Protein AF-A0A1I8CTF0-F1 (afdb_monomer_lite)

Secondary structure (DSSP, 8-state):
--EEEEEEEE--TTSSHHHHHHHHHHHHH-------S--EEEEEEEETTEEEEEEEEEPPSS---HHHHHHHHHH-SEEEEEEETT-HHHHHHHHHHHHHHHHHHSS--S-EEEEEE-TT-GGG--S-HHHHHHHHHHHT-EEEEE-SS-HHHHHHHHHHHHHHHHHHHHHHHHTTS------------------TTS------TTS----------SS-SSHHHHHHHHHHHHHHHHHHTHHHHHHHHHHHHTHHHIIIIIS---HHHHHHHHHHHHHHHHHHHHHHHHHHHHT---TTTGGG-HHHHHHHHHHHHHHHHHHHHTS--TT-SSS-TTSHHHHHHHHHHHHHHHHHHHHHHHHHHHHHHHH-S-HHHHHHHHHHHHHHHHHHHHHHHHHHHHHHTT---SS---HHHHHHHHHHHTHHHHTTT---B-S-HHHHT-TT-SSHHHHHHHHHHHHHHHHHHHHHHHHHHHHHHHHSSHHHHS-HHHHHHHHHHHHHHHHHHHHHHHHHHHHHHHHSSB-HIIIIIHHHHHHHHHHHTTS-HHHHHHHHHHHHHHHHHHHHHHHHHTTSS---TTTTHHHHHHHHHHHHHHHHTT-S-HHHHHHHHHHH--SS--SPPHHHHTT-HHHHHHHHHHHHS----TT---SS-HHHHHHHHHHHHHHHHHHHHHHHHHHHTHHHHHH-HHHHHHHHTSGGGGHHHHHHHHHHHHHHHHHHHHHHTT-GGGTTTHHHHHHHHHGGGGGGS--HHHHHHHHHHHHHHHHHHHHHTTSS---TTTHHHHHHHHHHHHHHHHHH-GGGS-HHHHHHHHHHTTTGGGGS-HHHHHHTS--SS-TTGGGTT------GGG--S-GGGG-

Radius of gyration: 39.79 Å; chains: 1; bounding box: 102×75×112 Å

Foldseek 3Di:
DAAEAEEEEAWAAPLCQVLLVCLQVCVQPVDDDDDDDWDFDWDWDQDPNGIYIYGYIDDHRDDDDPVVVLVSLAPHQEYEQTGEQLDPVGVVVSVVVLVVSCVSHVDDLHAYAYEYEDPVVVVSGPHDPVNQVVVCVVSVHHYDYDYSVPSVSSVVVVNVRVVVSVVSVVVVVCVVDDDDDDDDDDDDDDDDDDDPDDDDDDDDDPDDDDDDDDPPPPPPPCPVVVVVVLVVVLLCLLVLCLVLLLLVLCLVPPQLVLVCPQLVEDNVLSVVLVVLLVVLLVVLLVVLLVCLVVQPAPPVLPVVPSLVRLLVQLVVLQVVLSLCLSPQDPPPPDDRSHDPSVSVVNSVSSSSNSNSSSSNVSSSLVVLVVVDVDPVSSVSSVVSNVVSSVVSNVVSVVLVCVLVVVDDDDPDQDVVNSVSSSCVSCVVVPVVPFQWAAWACCQFAQVPDLDLVVSLVVQQVLLLVLQLVPQLVVQLVVLCVVPVDNVRSPDPVSVVQSNLRSCLRSQLVSQLSVQLNVLCVVVNTDTLCSNFQVSLLRSLLVSLVSHDLVCLQVLLLLLLLQLVLLVVLVCVVVVVDDDDVVCLLVLLLVLQLLLVLCLVVVLDDPVSNVVSCLQQVPDAPQADDPVNLVPDPVVNVVLVVQQPPPAADPPDSYDGHLRSSLVRSLVVQLVVLLVVLLVVLCVVLVVVCVVPVVVSVVSSPDPSSRLRSQLSSQLNNQLSVQLRVVSVVPPVVCPSSSNSNSSSRSSVSCVSPVDSSVSSSSSVVSVVSVVVVCVVVVNDPDDDPPSSSSSSNSSSSVRSCLQAPVVSGDPVVNVSVCSSSVNSSLLRNNLSCCQVSVSVRPRCVVPVPPDSDHDPVSIPDDPVSSD

Sequence (867 aa):
MSHHIRIVVLGEKAVGKSSFINAFVKRQMNQEYDPTVEEIVSADLIVDKKKYTLDILDTSGEELFIGQRKLYLSQAEAFLLVYSISKPSSLFKVIQLYHSLIAHRGTINCPIMLVGMQNDLELERQVLLDDGLSVSHELGVAFAEINRDDLVGILEIFVNLINQKIYLKSIDKSRFIRAKKNDMSHIKINHIKEDNGEIVSIRSRNNSTELIIPNTAESLNNNDEDNSIFKREIIGFSIGHFYNDLCACMWFTYLMVFLEKVQRFESSKAGFIMLVGQVGDSLSTILVGYLSDAGYIPSFLKRFGKRISWHMIGTVAVASSFSFIFSGCWFCKNSANSGFGATIYLLALILLFQFGWAAVQISHLALVPEMSSCHSVRNSMQSFRYAFSMIANVLVFCLLYTLFSRDKSPEVIDEGDLFSMAVLSKLFGDTLALNLLHGSCYEITHTWNPNCVGAIVDAVPGALQFSFKTYFPLYLIASLVSTKSFKKALNKKVLINSLRSTVFLTCNMIFLLYATCKLHQLLGFSTWLTLGYGSGLISSFLAILIENPHRRAALALYLTNQATETAYRQGIAHGYLPYIPYGQILPLAIGLAGLVYYNNKQQLPTFLSKVINFLLRTDKDQTFSNESLQKVSQITSFIKSLRKSSSKSDKCLHDHSCVSHIFEGSIKNFGYGLGVSTVINILTNAKTLISNPKEGVKNIFTLSLFKIPLFLSAMPTIFNTLQCSLNRFNLKEYSKYTPLISAAAASLAYPFFPNVSVALYIFWKLIEVFYEDMVNKGYFPKFKNWEVPLYSISTGYILGVAILEPQLLRPGYYAFLDKLTNTKLRLFNREYFDRIGNFGFNSNYLYQNTKIVLDPKYITINPLKYG

pLDDT: mean 77.04, std 17.92, range [25.08, 95.94]

Structure (mmCIF, N/CA/C/O backbone):
data_AF-A0A1I8CTF0-F1
#
_entry.id   AF-A0A1I8CTF0-F1
#
loop_
_atom_site.group_PDB
_atom_site.id
_atom_site.type_symbol
_atom_site.label_atom_id
_atom_site.label_alt_id
_atom_site.label_comp_id
_atom_site.label_asym_id
_atom_site.label_entity_id
_atom_site.label_seq_id
_atom_site.pdbx_PDB_ins_code
_atom_site.Cartn_x
_atom_site.Cartn_y
_atom_site.Cartn_z
_atom_site.occupancy
_atom_site.B_iso_or_equiv
_atom_site.auth_seq_id
_atom_site.auth_comp_id
_atom_site.auth_asym_id
_atom_site.auth_atom_id
_atom_site.pdbx_PDB_model_num
ATOM 1 N N . MET A 1 1 ? 23.343 6.970 41.826 1.00 34.03 1 MET A N 1
ATOM 2 C CA . MET A 1 1 ? 24.423 6.137 41.256 1.00 34.03 1 MET A CA 1
ATOM 3 C C . MET A 1 1 ? 24.231 4.726 41.789 1.00 34.03 1 MET A C 1
ATOM 5 O O . MET A 1 1 ? 24.311 4.560 42.999 1.00 34.03 1 MET A O 1
ATOM 9 N N . SER A 1 2 ? 23.880 3.760 40.940 1.00 48.06 2 SER A N 1
ATOM 10 C CA . SER A 1 2 ? 23.818 2.338 41.307 1.00 48.06 2 SER A CA 1
ATOM 11 C C . SER A 1 2 ? 25.238 1.787 41.452 1.00 48.06 2 SER A C 1
ATOM 13 O O . SER A 1 2 ? 26.121 2.108 40.654 1.00 48.06 2 SER A O 1
ATOM 15 N N . HIS A 1 3 ? 25.492 1.001 42.497 1.00 74.00 3 HIS A N 1
ATOM 16 C CA . HIS A 1 3 ? 26.784 0.343 42.687 1.00 74.00 3 HIS A CA 1
ATOM 17 C C . HIS A 1 3 ? 26.735 -1.061 42.076 1.00 74.00 3 HIS A C 1
ATOM 19 O O . HIS A 1 3 ? 26.101 -1.945 42.642 1.00 74.00 3 HIS A O 1
ATOM 25 N N . HIS A 1 4 ? 27.412 -1.262 40.944 1.00 80.88 4 HIS A N 1
ATOM 26 C CA . HIS A 1 4 ? 27.507 -2.574 40.296 1.00 80.88 4 HIS A CA 1
ATOM 27 C C . HIS A 1 4 ? 28.552 -3.465 40.987 1.00 80.88 4 HIS A C 1
ATOM 29 O O . HIS A 1 4 ? 29.624 -2.992 41.375 1.00 80.88 4 HIS A O 1
ATOM 35 N N . ILE A 1 5 ? 28.235 -4.748 41.178 1.00 86.12 5 ILE A N 1
ATOM 36 C CA . ILE A 1 5 ? 29.107 -5.750 41.798 1.00 86.12 5 ILE A CA 1
ATOM 37 C C . ILE A 1 5 ? 29.063 -7.035 40.973 1.00 86.12 5 ILE A C 1
ATOM 39 O O . ILE A 1 5 ? 28.047 -7.715 40.943 1.00 86.12 5 ILE A O 1
ATOM 43 N N . ARG A 1 6 ? 30.194 -7.406 40.369 1.00 88.00 6 ARG A N 1
ATOM 44 C CA . ARG A 1 6 ? 30.336 -8.681 39.654 1.00 88.00 6 ARG A CA 1
ATOM 45 C C . ARG A 1 6 ? 30.704 -9.813 40.611 1.00 88.00 6 ARG A C 1
ATOM 47 O O . ARG A 1 6 ? 31.727 -9.715 41.292 1.00 88.00 6 ARG A O 1
ATOM 54 N N . ILE A 1 7 ? 29.900 -10.867 40.648 1.00 90.06 7 ILE A N 1
ATOM 55 C CA . ILE A 1 7 ? 30.070 -12.054 41.494 1.00 90.06 7 ILE A CA 1
ATOM 56 C C . ILE A 1 7 ? 30.262 -13.265 40.585 1.00 90.06 7 ILE A C 1
ATOM 58 O O . ILE A 1 7 ? 29.510 -13.447 39.635 1.00 90.06 7 ILE A O 1
ATOM 62 N N . VAL A 1 8 ? 31.252 -14.106 40.870 1.00 88.81 8 VAL A N 1
ATOM 63 C CA . VAL A 1 8 ? 31.466 -15.356 40.125 1.00 88.81 8 VAL A CA 1
ATOM 64 C C . VAL A 1 8 ? 31.239 -16.547 41.048 1.00 88.81 8 VAL A C 1
ATOM 66 O O . VAL A 1 8 ? 31.849 -16.621 42.117 1.00 88.81 8 VAL A O 1
ATOM 69 N N . VAL A 1 9 ? 30.374 -17.476 40.632 1.00 88.75 9 VAL A N 1
ATOM 70 C CA . VAL A 1 9 ? 30.052 -18.696 41.386 1.00 88.75 9 VAL A CA 1
ATOM 71 C C . VAL A 1 9 ? 30.818 -19.872 40.791 1.00 88.75 9 VAL A C 1
ATOM 73 O O . VAL A 1 9 ? 30.644 -20.192 39.619 1.00 88.75 9 VAL A O 1
ATOM 76 N N . LEU A 1 10 ? 31.672 -20.517 41.586 1.00 87.25 10 LEU A N 1
ATOM 77 C CA . LEU A 1 10 ? 32.563 -21.608 41.183 1.00 87.25 10 LEU A CA 1
ATOM 78 C C . LEU A 1 10 ? 32.270 -22.872 41.993 1.00 87.25 10 LEU A C 1
ATOM 80 O O . LEU A 1 10 ? 31.924 -22.799 43.165 1.00 87.25 10 LEU A O 1
ATOM 84 N N . GLY A 1 11 ? 32.443 -24.040 41.380 1.00 85.56 11 GLY A N 1
ATOM 85 C CA . GLY A 1 11 ? 32.238 -25.331 42.039 1.00 85.56 11 GLY A CA 1
ATOM 86 C C . GLY A 1 11 ? 32.131 -26.469 41.032 1.00 85.56 11 GLY A C 1
ATOM 87 O O . GLY A 1 11 ? 32.006 -26.225 39.829 1.00 85.56 11 GLY A O 1
ATOM 88 N N . GLU A 1 12 ? 32.144 -27.711 41.505 1.00 82.62 12 GLU A N 1
ATOM 89 C CA . GLU A 1 12 ? 32.024 -28.896 40.645 1.00 82.62 12 GLU A CA 1
ATOM 90 C C . GLU A 1 12 ? 30.650 -28.962 39.935 1.00 82.62 12 GLU A C 1
ATOM 92 O O . GLU A 1 12 ? 29.698 -28.238 40.261 1.00 82.62 12 GLU A O 1
ATOM 97 N N . LYS A 1 13 ? 30.527 -29.791 38.895 1.00 80.12 13 LYS A N 1
ATOM 98 C CA . LYS A 1 13 ? 29.253 -30.033 38.205 1.00 80.12 13 LYS A CA 1
ATOM 99 C C . LYS A 1 13 ? 28.243 -30.674 39.167 1.00 80.12 13 LYS A C 1
ATOM 101 O O . LYS A 1 13 ? 28.594 -31.518 39.984 1.00 80.12 13 LYS A O 1
ATOM 106 N N . ALA A 1 14 ? 26.974 -30.280 39.052 1.00 77.06 14 ALA A N 1
ATOM 107 C CA . ALA A 1 14 ? 25.867 -30.846 39.833 1.00 77.06 14 ALA A CA 1
ATOM 108 C C . ALA A 1 14 ? 26.013 -30.736 41.372 1.00 77.06 14 ALA A C 1
ATOM 110 O O . ALA A 1 14 ? 25.593 -31.638 42.095 1.00 77.06 14 ALA A O 1
ATOM 111 N N . VAL A 1 15 ? 26.590 -29.628 41.859 1.00 84.38 15 VAL A N 1
ATOM 112 C CA . VAL A 1 15 ? 26.593 -29.236 43.289 1.00 84.38 15 VAL A CA 1
ATOM 113 C C . VAL A 1 15 ? 25.447 -28.282 43.664 1.00 84.38 15 VAL A C 1
ATOM 115 O O . VAL A 1 15 ? 25.286 -27.949 44.828 1.00 84.38 15 VAL A O 1
ATOM 118 N N . GLY A 1 16 ? 24.656 -27.820 42.686 1.00 78.75 16 GLY A N 1
ATOM 119 C CA . GLY A 1 16 ? 23.504 -26.937 42.926 1.00 78.75 16 GLY A CA 1
ATOM 120 C C . GLY A 1 16 ? 23.731 -25.436 42.691 1.00 78.75 16 GLY A C 1
ATOM 121 O O . GLY A 1 16 ? 22.905 -24.645 43.131 1.00 78.75 16 GLY A O 1
ATOM 122 N N . LYS A 1 17 ? 24.791 -25.026 41.972 1.00 85.19 17 LYS A N 1
ATOM 123 C CA . LYS A 1 17 ? 25.086 -23.606 41.649 1.00 85.19 17 LYS A CA 1
ATOM 124 C C . LYS A 1 17 ? 23.927 -22.887 40.951 1.00 85.19 17 LYS A C 1
ATOM 126 O O . LYS A 1 17 ? 23.441 -21.881 41.456 1.00 85.19 17 LYS A O 1
ATOM 131 N N . SER A 1 18 ? 23.430 -23.445 39.848 1.00 81.38 18 SER A N 1
ATOM 132 C CA . SER A 1 18 ? 22.306 -22.862 39.109 1.00 81.38 18 SER A CA 1
ATOM 133 C C . SER A 1 18 ? 21.036 -22.835 39.960 1.00 81.38 18 SER A C 1
ATOM 135 O O . SER A 1 18 ? 20.325 -21.842 39.971 1.00 81.38 18 SER A O 1
ATOM 137 N N . SER A 1 19 ? 20.773 -23.881 40.753 1.00 81.12 19 SER A N 1
ATOM 138 C CA . SER A 1 19 ? 19.626 -23.915 41.672 1.00 81.12 19 SER A CA 1
ATOM 139 C C . SER A 1 19 ? 19.704 -22.830 42.751 1.00 81.12 19 SER A C 1
ATOM 141 O O . SER A 1 19 ? 18.691 -22.204 43.044 1.00 81.12 19 SER A O 1
ATOM 143 N N . PHE A 1 20 ? 20.895 -22.573 43.295 1.00 84.06 20 PHE A N 1
ATOM 144 C CA . PHE A 1 20 ? 21.157 -21.491 44.246 1.00 84.06 20 PHE A CA 1
ATOM 145 C C . PHE A 1 20 ? 20.896 -20.107 43.629 1.00 84.06 20 PHE A C 1
ATOM 147 O O . PHE A 1 20 ? 20.183 -19.291 44.212 1.00 84.06 20 PHE A O 1
ATOM 154 N N . ILE A 1 21 ? 21.411 -19.860 42.420 1.00 84.81 21 ILE A N 1
ATOM 155 C CA . ILE A 1 21 ? 21.217 -18.588 41.703 1.00 84.81 21 ILE A CA 1
ATOM 156 C C . ILE A 1 21 ? 19.741 -18.403 41.329 1.00 84.81 21 ILE A C 1
ATOM 158 O O . ILE A 1 21 ? 19.170 -17.336 41.547 1.00 84.81 21 ILE A O 1
ATOM 162 N N . ASN A 1 22 ? 19.084 -19.455 40.848 1.00 78.94 22 ASN A N 1
ATOM 163 C CA . ASN A 1 22 ? 17.677 -19.406 40.460 1.00 78.94 22 ASN A CA 1
ATOM 164 C C . ASN A 1 22 ? 16.754 -19.173 41.651 1.00 78.94 22 ASN A C 1
ATOM 166 O O . ASN A 1 22 ? 15.794 -18.422 41.522 1.00 78.94 22 ASN A O 1
ATOM 170 N N . ALA A 1 23 ? 17.032 -19.772 42.810 1.00 77.44 23 ALA A N 1
ATOM 171 C CA . ALA A 1 23 ? 16.256 -19.525 44.022 1.00 77.44 23 ALA A CA 1
ATOM 172 C C . ALA A 1 23 ? 16.335 -18.048 44.454 1.00 77.44 23 ALA A C 1
ATOM 174 O O . ALA A 1 23 ? 15.321 -17.457 44.831 1.00 77.44 23 ALA A O 1
ATOM 175 N N . PHE A 1 24 ? 17.507 -17.421 44.309 1.00 78.56 24 PHE A N 1
ATOM 176 C CA . PHE A 1 24 ? 17.684 -15.987 44.543 1.00 78.56 24 PHE A CA 1
ATOM 177 C C . PHE A 1 24 ? 16.917 -15.122 43.520 1.00 78.56 24 PHE A C 1
ATOM 179 O O . PHE A 1 24 ? 16.239 -14.164 43.896 1.00 78.56 24 PHE A O 1
ATOM 186 N N . VAL A 1 25 ? 16.961 -15.482 42.234 1.00 72.06 25 VAL A N 1
ATOM 187 C CA . VAL A 1 25 ? 16.398 -14.684 41.127 1.00 72.06 25 VAL A CA 1
ATOM 188 C C . VAL A 1 25 ? 14.880 -14.850 40.990 1.00 72.06 25 VAL A C 1
ATOM 190 O O . VAL A 1 25 ? 14.170 -13.857 40.820 1.00 72.06 25 VAL A O 1
ATOM 193 N N . LYS A 1 26 ? 14.349 -16.073 41.131 1.00 63.84 26 LYS A N 1
ATOM 194 C CA . LYS A 1 26 ? 12.918 -16.405 40.972 1.00 63.84 26 LYS A CA 1
ATOM 195 C C . LYS A 1 26 ? 12.034 -15.594 41.924 1.00 63.84 26 LYS A C 1
ATOM 197 O O . LYS A 1 26 ? 10.933 -15.211 41.542 1.00 63.84 26 LYS A O 1
ATOM 202 N N . ARG A 1 27 ? 12.531 -15.257 43.121 1.00 58.16 27 ARG A N 1
ATOM 203 C CA . ARG A 1 27 ? 11.814 -14.427 44.106 1.00 58.16 27 ARG A CA 1
ATOM 204 C C . ARG A 1 27 ? 11.951 -12.915 43.869 1.00 58.16 27 ARG A C 1
ATOM 206 O O . ARG A 1 27 ? 11.075 -12.174 44.300 1.00 58.16 27 ARG A O 1
ATOM 213 N N . GLN A 1 28 ? 13.009 -12.450 43.193 1.00 50.22 28 GLN A N 1
ATOM 214 C CA . GLN A 1 28 ? 13.132 -11.040 42.788 1.00 50.22 28 GLN A CA 1
ATOM 215 C C . GLN A 1 28 ? 12.354 -10.716 41.504 1.00 50.22 28 GLN A C 1
ATOM 217 O O . GLN A 1 28 ? 11.865 -9.598 41.365 1.00 50.22 28 GLN A O 1
ATOM 222 N N . MET A 1 29 ? 12.248 -11.672 40.572 1.00 39.91 29 MET A N 1
ATOM 223 C CA . MET A 1 29 ? 11.780 -11.425 39.199 1.00 39.91 29 MET A CA 1
ATOM 224 C C . MET A 1 29 ? 10.484 -12.165 38.807 1.00 39.91 29 MET A C 1
ATOM 226 O O . MET A 1 29 ? 9.970 -11.902 37.726 1.00 39.91 29 MET A O 1
ATOM 230 N N . ASN A 1 30 ? 9.935 -13.073 39.633 1.00 36.75 30 ASN A N 1
ATOM 231 C CA . ASN A 1 30 ? 8.754 -13.898 39.302 1.00 36.75 30 ASN A CA 1
ATOM 232 C C . ASN A 1 30 ? 8.835 -14.577 37.909 1.00 36.75 30 ASN A C 1
ATOM 234 O O . ASN A 1 30 ? 7.872 -14.556 37.144 1.00 36.75 30 ASN A O 1
ATOM 238 N N . GLN A 1 31 ? 9.975 -15.187 37.562 1.00 36.53 31 GLN A N 1
ATOM 239 C CA . GLN A 1 31 ? 10.157 -15.921 36.298 1.00 36.53 31 GLN A CA 1
ATOM 240 C C . GLN A 1 31 ? 10.781 -17.305 36.529 1.00 36.53 31 GLN A C 1
ATOM 242 O O . GLN A 1 31 ? 11.636 -17.474 37.400 1.00 36.53 31 GLN A O 1
ATOM 247 N N . GLU A 1 32 ? 10.335 -18.305 35.761 1.00 37.19 32 GLU A N 1
ATOM 248 C CA . GLU A 1 32 ? 10.970 -19.626 35.696 1.00 37.19 32 GLU A CA 1
ATOM 249 C C . GLU A 1 32 ? 12.180 -19.589 34.764 1.00 37.19 32 GLU A C 1
ATOM 251 O O . GLU A 1 32 ? 12.092 -19.097 33.643 1.00 37.19 32 GLU A O 1
ATOM 256 N N . TYR A 1 33 ? 13.309 -20.100 35.255 1.00 40.66 33 TYR A N 1
ATOM 257 C CA . TYR A 1 33 ? 14.571 -20.180 34.528 1.00 40.66 33 TYR A CA 1
ATOM 258 C C . TYR A 1 33 ? 14.886 -21.637 34.186 1.00 40.66 33 TYR A C 1
ATOM 260 O O . TYR A 1 33 ? 14.831 -22.497 35.070 1.00 40.66 33 TYR A O 1
ATOM 268 N N . ASP A 1 34 ? 15.266 -21.882 32.932 1.00 38.38 34 ASP A N 1
ATOM 269 C CA . ASP A 1 34 ? 15.720 -23.178 32.426 1.00 38.38 34 ASP A CA 1
ATOM 270 C C . ASP A 1 34 ? 17.255 -23.151 32.267 1.00 38.38 34 ASP A C 1
ATOM 272 O O . ASP A 1 34 ? 17.779 -22.334 31.508 1.00 38.38 34 ASP A O 1
ATOM 276 N N . PRO A 1 35 ? 18.020 -23.990 32.988 1.00 37.16 35 PRO A N 1
ATOM 277 C CA . PRO A 1 35 ? 19.470 -23.866 33.036 1.00 37.16 35 PRO A CA 1
ATOM 278 C C . PRO A 1 35 ? 20.130 -24.583 31.860 1.00 37.16 35 PRO A C 1
ATOM 280 O O . PRO A 1 35 ? 20.198 -25.805 31.876 1.00 37.16 35 PRO A O 1
ATOM 283 N N . THR A 1 36 ? 20.714 -23.865 30.894 1.00 40.88 36 THR A N 1
ATOM 284 C CA . THR A 1 36 ? 21.917 -24.336 30.172 1.00 40.88 36 THR A CA 1
ATOM 285 C C . THR A 1 36 ? 22.641 -23.208 29.419 1.00 40.88 36 THR A C 1
ATOM 287 O O . THR A 1 36 ? 22.034 -22.465 28.661 1.00 40.88 36 THR A O 1
ATOM 290 N N . VAL A 1 37 ? 23.976 -23.209 29.559 1.00 49.69 37 VAL A N 1
ATOM 291 C CA . VAL A 1 37 ? 25.001 -22.351 28.921 1.00 49.69 37 VAL A CA 1
ATOM 292 C C . VAL A 1 37 ? 25.224 -20.991 29.606 1.00 49.69 37 VAL A C 1
ATOM 294 O O . VAL A 1 37 ? 24.387 -20.108 29.546 1.00 49.69 37 VAL A O 1
ATOM 297 N N . GLU A 1 38 ? 26.390 -20.874 30.257 1.00 56.75 38 GLU A N 1
ATOM 298 C CA . GLU A 1 38 ? 26.962 -19.727 30.994 1.00 56.75 38 GLU A CA 1
ATOM 299 C C . GLU A 1 38 ? 26.273 -18.368 30.772 1.00 56.75 38 GLU A C 1
ATOM 301 O O . GLU A 1 38 ? 26.526 -17.672 29.786 1.00 56.75 38 GLU A O 1
ATOM 306 N N . GLU A 1 39 ? 25.443 -17.972 31.740 1.00 63.19 39 GLU A N 1
ATOM 307 C CA . GLU A 1 39 ? 24.681 -16.725 31.714 1.00 63.19 39 GLU A CA 1
ATOM 308 C C . GLU A 1 39 ? 25.056 -15.838 32.915 1.00 63.19 39 GLU A C 1
ATOM 310 O O . GLU A 1 39 ? 25.259 -16.311 34.039 1.00 63.19 39 GLU A O 1
ATOM 315 N N . ILE A 1 40 ? 25.202 -14.533 32.664 1.00 70.00 40 ILE A N 1
ATOM 316 C CA . ILE A 1 40 ? 25.352 -13.521 33.715 1.00 70.00 40 ILE A CA 1
ATOM 317 C C . ILE A 1 40 ? 23.947 -13.080 34.102 1.00 70.00 40 ILE A C 1
ATOM 319 O O . ILE A 1 40 ? 23.238 -12.499 33.283 1.00 70.00 40 ILE A O 1
ATOM 323 N N . VAL A 1 41 ? 23.572 -13.315 35.353 1.00 75.19 41 VAL A N 1
ATOM 324 C CA . VAL A 1 41 ? 22.272 -12.931 35.894 1.00 75.19 41 VAL A CA 1
ATOM 325 C C . VAL A 1 41 ? 22.410 -11.659 36.723 1.00 75.19 41 VAL A C 1
ATOM 327 O O . VAL A 1 41 ? 23.191 -11.621 37.674 1.00 75.19 41 VAL A O 1
ATOM 330 N N . SER A 1 42 ? 21.646 -10.621 36.380 1.00 75.19 42 SER A N 1
ATOM 331 C CA . SER A 1 42 ? 21.651 -9.346 37.106 1.00 75.19 42 SER A CA 1
ATOM 332 C C . SER A 1 42 ? 20.474 -9.243 38.080 1.00 75.19 42 SER A C 1
ATOM 334 O O . SER A 1 42 ? 19.322 -9.441 37.695 1.00 75.19 42 SER A O 1
ATOM 336 N N . ALA A 1 43 ? 20.755 -8.897 39.334 1.00 76.62 43 ALA A N 1
ATOM 337 C CA . ALA A 1 43 ? 19.771 -8.786 40.412 1.00 76.62 43 ALA A CA 1
ATOM 338 C C . ALA A 1 43 ? 20.032 -7.547 41.282 1.00 76.62 43 ALA A C 1
ATOM 340 O O . ALA A 1 43 ? 21.179 -7.217 41.580 1.00 76.62 43 ALA A O 1
ATOM 341 N N . ASP A 1 44 ? 18.979 -6.856 41.717 1.00 76.50 44 ASP A N 1
ATOM 342 C CA . ASP A 1 44 ? 19.097 -5.620 42.496 1.00 76.50 44 ASP A CA 1
ATOM 343 C C . ASP A 1 44 ? 18.859 -5.886 43.988 1.00 76.50 44 ASP A C 1
ATOM 345 O O . ASP A 1 44 ? 17.793 -6.344 44.388 1.00 76.50 44 ASP A O 1
ATOM 349 N N . LEU A 1 45 ? 19.821 -5.542 44.845 1.00 75.75 45 LEU A N 1
ATOM 350 C CA . LEU A 1 45 ? 19.720 -5.706 46.295 1.00 75.75 45 LEU A CA 1
ATOM 351 C C . LEU A 1 45 ? 19.935 -4.378 47.026 1.00 75.75 45 LEU A C 1
ATOM 353 O O . LEU A 1 45 ? 20.846 -3.612 46.711 1.00 75.75 45 LEU A O 1
ATOM 357 N N . ILE A 1 46 ? 19.102 -4.100 48.029 1.00 74.69 46 ILE A N 1
ATOM 358 C CA . ILE A 1 46 ? 19.244 -2.917 48.883 1.00 74.69 46 ILE A CA 1
ATOM 359 C C . ILE A 1 46 ? 19.903 -3.340 50.195 1.00 74.69 46 ILE A C 1
ATOM 361 O O . ILE A 1 46 ? 19.327 -4.106 50.961 1.00 74.69 46 ILE A O 1
ATOM 365 N N . VAL A 1 47 ? 21.096 -2.809 50.461 1.00 75.44 47 VAL A N 1
ATOM 366 C CA . VAL A 1 47 ? 21.850 -3.023 51.707 1.00 75.44 47 VAL A CA 1
ATOM 367 C C . VAL A 1 47 ? 22.196 -1.649 52.279 1.00 75.44 47 VAL A C 1
ATOM 369 O O . VAL A 1 47 ? 22.642 -0.770 51.541 1.00 75.44 47 VAL A O 1
ATOM 372 N N . ASP A 1 48 ? 21.925 -1.416 53.565 1.00 73.00 48 ASP A N 1
ATOM 373 C CA . ASP A 1 48 ? 22.148 -0.128 54.247 1.00 73.00 48 ASP A CA 1
ATOM 374 C C . ASP A 1 48 ? 21.580 1.095 53.495 1.00 73.00 48 ASP A C 1
ATOM 376 O O . ASP A 1 48 ? 22.242 2.125 53.329 1.00 73.00 48 ASP A O 1
ATOM 380 N N . LYS A 1 49 ? 20.336 0.981 53.000 1.00 70.56 49 LYS A N 1
ATOM 381 C CA . LYS A 1 49 ? 19.624 2.019 52.217 1.00 70.56 49 LYS A CA 1
ATOM 382 C C . LYS A 1 49 ? 20.321 2.416 50.904 1.00 70.56 49 LYS A C 1
ATOM 384 O O . LYS A 1 49 ? 19.980 3.436 50.305 1.00 70.56 49 LYS A O 1
ATOM 389 N N . LYS A 1 50 ? 21.278 1.615 50.426 1.00 69.94 50 LYS A N 1
ATOM 390 C CA . LYS A 1 50 ? 21.948 1.787 49.132 1.00 69.94 50 LYS A CA 1
ATOM 391 C C . LYS A 1 50 ? 21.588 0.644 48.197 1.00 69.94 50 LYS A C 1
ATOM 393 O O . LYS A 1 50 ? 21.600 -0.518 48.588 1.00 69.94 50 LYS A O 1
ATOM 398 N N . LYS A 1 51 ? 21.282 0.993 46.947 1.00 77.38 51 LYS A N 1
ATOM 399 C CA . LYS A 1 51 ? 20.964 0.031 45.890 1.00 77.38 51 LYS A CA 1
ATOM 400 C C . LYS A 1 51 ? 22.251 -0.486 45.237 1.00 77.38 51 LYS A C 1
ATOM 402 O O . LYS A 1 51 ? 23.028 0.301 44.684 1.00 77.38 51 LYS A O 1
ATOM 407 N N . TYR A 1 52 ? 22.443 -1.797 45.293 1.00 81.31 52 TYR A N 1
ATOM 408 C CA . TYR A 1 52 ? 23.516 -2.537 44.643 1.00 81.31 52 TYR A CA 1
ATOM 409 C C . TYR A 1 52 ? 22.934 -3.400 43.527 1.00 81.31 52 TYR A C 1
ATOM 411 O O . TYR A 1 52 ? 21.939 -4.081 43.739 1.00 81.31 52 TYR A O 1
ATOM 419 N N . THR A 1 53 ? 23.564 -3.383 42.359 1.00 81.94 53 THR A N 1
ATOM 420 C CA . THR A 1 53 ? 23.203 -4.258 41.239 1.00 81.94 53 THR A CA 1
ATOM 421 C C . THR A 1 53 ? 24.258 -5.352 41.151 1.00 81.94 53 THR A C 1
ATOM 423 O O . THR A 1 53 ? 25.444 -5.058 40.986 1.00 81.94 53 THR A O 1
ATOM 426 N N . LEU A 1 54 ? 23.852 -6.600 41.354 1.00 85.38 54 LEU A N 1
ATOM 427 C CA . LEU A 1 54 ? 24.712 -7.776 41.394 1.00 85.38 54 LEU A CA 1
ATOM 428 C C . LEU A 1 54 ? 24.679 -8.466 40.037 1.00 85.38 54 LEU A C 1
ATOM 430 O O . LEU A 1 54 ? 23.618 -8.915 39.628 1.00 85.38 54 LEU A O 1
ATOM 434 N N . ASP A 1 55 ? 25.827 -8.582 39.380 1.00 85.50 55 ASP A N 1
ATOM 435 C CA . ASP A 1 55 ? 25.986 -9.339 38.138 1.00 85.50 55 ASP A CA 1
ATOM 436 C C . ASP A 1 55 ? 26.631 -10.685 38.484 1.00 85.50 55 ASP A C 1
ATOM 438 O O . ASP A 1 55 ? 27.832 -10.756 38.758 1.00 85.50 55 ASP A O 1
ATOM 442 N N . ILE A 1 56 ? 25.824 -11.741 38.544 1.00 86.50 56 ILE A N 1
ATOM 443 C CA . ILE A 1 56 ? 26.197 -13.072 39.027 1.00 86.50 56 ILE A CA 1
ATOM 444 C C . ILE A 1 56 ? 26.468 -13.980 37.828 1.00 86.50 56 ILE A C 1
ATOM 446 O O . ILE A 1 56 ? 25.566 -14.282 37.057 1.00 86.50 56 ILE A O 1
ATOM 450 N N . LEU A 1 57 ? 27.708 -14.436 37.677 1.00 84.88 57 LEU A N 1
ATOM 451 C CA . LEU A 1 57 ? 28.090 -15.394 36.642 1.00 84.88 57 LEU A CA 1
ATOM 452 C C . LEU A 1 57 ? 27.910 -16.829 37.155 1.00 84.88 57 LEU A C 1
ATOM 454 O O . LEU A 1 57 ? 28.631 -17.243 38.074 1.00 84.88 57 LEU A O 1
ATOM 458 N N . ASP A 1 58 ? 27.000 -17.584 36.533 1.00 80.56 58 ASP A N 1
ATOM 459 C CA . ASP A 1 58 ? 26.889 -19.033 36.731 1.00 80.56 58 ASP A CA 1
ATOM 460 C C . ASP A 1 58 ? 27.922 -19.756 35.858 1.00 80.56 58 ASP A C 1
ATOM 462 O O . ASP A 1 58 ? 27.886 -19.670 34.629 1.00 80.56 58 ASP A O 1
ATOM 466 N N . THR A 1 59 ? 28.872 -20.456 36.483 1.00 72.06 59 THR A N 1
ATOM 467 C CA . THR A 1 59 ? 29.889 -21.210 35.738 1.00 72.06 59 THR A CA 1
ATOM 468 C C . THR A 1 59 ? 29.450 -22.654 35.538 1.00 72.06 59 THR A C 1
ATOM 470 O O . THR A 1 59 ? 29.094 -23.368 36.484 1.00 72.06 59 THR A O 1
ATOM 473 N N . SER A 1 60 ? 29.498 -23.123 34.290 1.00 62.47 60 SER A N 1
ATOM 474 C CA . SER A 1 60 ? 29.305 -24.541 34.009 1.00 62.47 60 SER A CA 1
ATOM 475 C C . SER A 1 60 ? 30.463 -25.332 34.640 1.00 62.47 60 SER A C 1
ATOM 477 O O . SER A 1 60 ? 31.603 -24.884 34.664 1.00 62.47 60 SER A O 1
ATOM 479 N N . GLY A 1 61 ? 30.179 -26.481 35.262 1.00 55.91 61 GLY A N 1
ATOM 480 C CA . GLY A 1 61 ? 31.166 -27.239 36.054 1.00 55.91 61 GLY A CA 1
ATOM 481 C C . GLY A 1 61 ? 32.283 -27.927 35.252 1.00 55.91 61 GLY A C 1
ATOM 482 O O . GLY A 1 61 ? 32.947 -28.799 35.806 1.00 55.91 61 GLY A O 1
ATOM 483 N N . GLU A 1 62 ? 32.466 -27.579 33.978 1.00 56.16 62 GLU A N 1
ATOM 484 C CA . GLU A 1 62 ? 33.575 -28.018 33.128 1.00 56.16 62 GLU A CA 1
ATOM 485 C C . GLU A 1 62 ? 34.522 -26.841 32.869 1.00 56.16 62 GLU A C 1
ATOM 487 O O . GLU A 1 62 ? 34.141 -25.676 32.948 1.00 56.16 62 GLU A O 1
ATOM 492 N N . GLU A 1 63 ? 35.801 -27.138 32.656 1.00 51.72 63 GLU A N 1
ATOM 493 C CA . GLU A 1 63 ? 36.853 -26.128 32.580 1.00 51.72 63 GLU A CA 1
ATOM 494 C C . GLU A 1 63 ? 36.579 -25.094 31.475 1.00 51.72 63 GLU A C 1
ATOM 496 O O . GLU A 1 63 ? 36.737 -25.375 30.291 1.00 51.72 63 GLU A O 1
ATOM 501 N N . LEU A 1 64 ? 36.211 -23.873 31.886 1.00 47.25 64 LEU A N 1
ATOM 502 C CA . LEU A 1 64 ? 36.154 -22.676 31.040 1.00 47.25 64 LEU A CA 1
ATOM 503 C C . LEU A 1 64 ? 37.341 -22.636 30.062 1.00 47.25 64 LEU A C 1
ATOM 505 O O . LEU A 1 64 ? 38.497 -22.742 30.494 1.00 47.25 64 LEU A O 1
ATOM 509 N N . PHE A 1 65 ? 37.070 -22.384 28.773 1.00 45.91 65 PHE A N 1
ATOM 510 C CA . PHE A 1 65 ? 38.096 -22.111 27.762 1.00 45.91 65 PHE A CA 1
ATOM 511 C C . PHE A 1 65 ? 39.135 -21.118 28.316 1.00 45.91 65 PHE A C 1
ATOM 513 O O . PHE A 1 65 ? 38.794 -20.038 28.812 1.00 45.91 65 PHE A O 1
ATOM 520 N N . ILE A 1 66 ? 40.418 -21.484 28.211 1.00 50.69 66 ILE A N 1
ATOM 521 C CA . ILE A 1 66 ? 41.566 -20.853 28.896 1.00 50.69 66 ILE A CA 1
ATOM 522 C C . ILE A 1 66 ? 41.617 -19.317 28.711 1.00 50.69 66 ILE A C 1
ATOM 524 O O . ILE A 1 66 ? 42.087 -18.599 29.597 1.00 50.69 66 ILE A O 1
ATOM 528 N N . GLY A 1 67 ? 41.096 -18.793 27.592 1.00 52.44 67 GLY A N 1
ATOM 529 C CA . GLY A 1 67 ? 41.019 -17.354 27.303 1.00 52.44 67 GLY A CA 1
ATOM 530 C C . GLY A 1 67 ? 39.902 -16.594 28.036 1.00 52.44 67 GLY A C 1
ATOM 531 O O . GLY A 1 67 ? 40.145 -15.501 28.544 1.00 52.44 67 GLY A O 1
ATOM 532 N N . GLN A 1 68 ? 38.699 -17.166 28.147 1.00 56.16 68 GLN A N 1
ATOM 533 C CA . GLN A 1 68 ? 37.542 -16.521 28.794 1.00 56.16 68 GLN A CA 1
ATOM 534 C C . GLN A 1 68 ? 37.652 -16.569 30.324 1.00 56.16 68 GLN A C 1
ATOM 536 O O . GLN A 1 68 ? 37.340 -15.592 31.008 1.00 56.16 68 GLN A O 1
ATOM 541 N N . ARG A 1 69 ? 38.224 -17.657 30.861 1.00 61.81 69 ARG A N 1
ATOM 542 C CA . ARG A 1 69 ? 38.498 -17.829 32.295 1.00 61.81 69 ARG A CA 1
ATOM 543 C C . ARG A 1 69 ? 39.335 -16.684 32.875 1.00 61.81 69 ARG A C 1
ATOM 545 O O . ARG A 1 69 ? 39.015 -16.174 33.944 1.00 61.81 69 ARG A O 1
ATOM 552 N N . LYS A 1 70 ? 40.373 -16.221 32.166 1.00 64.75 70 LYS A N 1
ATOM 553 C CA . LYS A 1 70 ? 41.227 -15.108 32.629 1.00 64.75 70 LYS A CA 1
ATOM 554 C C . LYS A 1 70 ? 40.473 -13.777 32.722 1.00 64.75 70 LYS A C 1
ATOM 556 O O . LYS A 1 70 ? 40.745 -12.987 33.626 1.00 64.75 70 LYS A O 1
ATOM 561 N N . LEU A 1 71 ? 39.521 -13.524 31.824 1.00 66.00 71 LEU A N 1
ATOM 562 C CA . LEU A 1 71 ? 38.761 -12.273 31.801 1.00 66.00 71 LEU A CA 1
ATOM 563 C C . LEU A 1 71 ? 37.770 -12.200 32.971 1.00 66.00 71 LEU A C 1
ATOM 565 O O . LEU A 1 71 ? 37.772 -11.222 33.713 1.00 66.00 71 LEU A O 1
ATOM 569 N N . TYR A 1 72 ? 36.985 -13.253 33.202 1.00 70.12 72 TYR A N 1
ATOM 570 C CA . TYR A 1 72 ? 36.024 -13.276 34.310 1.00 70.12 72 TYR A CA 1
ATOM 571 C C . TYR A 1 72 ? 36.714 -13.303 35.672 1.00 70.12 72 TYR A C 1
ATOM 573 O O . TYR A 1 72 ? 36.358 -12.532 36.564 1.00 70.12 72 TYR A O 1
ATOM 581 N N . LEU A 1 73 ? 37.771 -14.111 35.817 1.00 72.75 73 LEU A N 1
ATOM 582 C CA . LEU A 1 73 ? 38.539 -14.161 37.058 1.00 72.75 73 LEU A CA 1
ATOM 583 C C . LEU A 1 73 ? 39.288 -12.852 37.339 1.00 72.75 73 LEU A C 1
ATOM 585 O O . LEU A 1 73 ? 39.502 -12.546 38.506 1.00 72.75 73 LEU A O 1
ATOM 589 N N . SER A 1 74 ? 39.655 -12.043 36.337 1.00 73.50 74 SER A N 1
ATOM 590 C CA . SER A 1 74 ? 40.282 -10.723 36.562 1.00 73.50 74 SER A CA 1
ATOM 591 C C . SER A 1 74 ? 39.271 -9.606 36.837 1.00 73.50 74 SER A C 1
ATOM 593 O O . SER A 1 74 ? 39.576 -8.687 37.591 1.00 73.50 74 SER A O 1
ATOM 595 N N . GLN A 1 75 ? 38.053 -9.703 36.301 1.00 77.00 75 GLN A N 1
ATOM 596 C CA . GLN A 1 75 ? 37.018 -8.673 36.439 1.00 77.00 75 GLN A CA 1
ATOM 597 C C . GLN A 1 75 ? 36.057 -8.876 37.619 1.00 77.00 75 GLN A C 1
ATOM 599 O O . GLN A 1 75 ? 35.353 -7.936 37.990 1.00 77.00 75 GLN A O 1
ATOM 604 N N . ALA A 1 76 ? 36.013 -10.072 38.210 1.00 84.31 76 ALA A N 1
ATOM 605 C CA . ALA A 1 76 ? 35.162 -10.372 39.359 1.00 84.31 76 ALA A CA 1
ATOM 606 C C . ALA A 1 76 ? 35.481 -9.491 40.579 1.00 84.31 76 ALA A C 1
ATOM 608 O O . ALA A 1 76 ? 36.636 -9.197 40.892 1.00 84.31 76 ALA A O 1
ATOM 609 N N . GLU A 1 77 ? 34.459 -9.087 41.316 1.00 87.31 77 GLU A N 1
ATOM 610 C CA . GLU A 1 77 ? 34.614 -8.264 42.516 1.00 87.31 77 GLU A CA 1
ATOM 611 C C . GLU A 1 77 ? 34.238 -9.019 43.797 1.00 87.31 77 GLU A C 1
ATOM 613 O O . GLU A 1 77 ? 34.425 -8.468 44.879 1.00 87.31 77 GLU A O 1
ATOM 618 N N . ALA A 1 78 ? 33.737 -10.253 43.678 1.00 89.25 78 ALA A N 1
ATOM 619 C CA . ALA A 1 78 ? 33.499 -11.220 44.750 1.00 89.25 78 ALA A CA 1
ATOM 620 C C . ALA A 1 78 ? 33.423 -12.651 44.175 1.00 89.25 78 ALA A C 1
ATOM 622 O O . ALA A 1 78 ? 33.087 -12.822 42.998 1.00 89.25 78 ALA A O 1
ATOM 623 N N . PHE A 1 79 ? 33.688 -13.666 45.002 1.00 89.62 79 PHE A N 1
ATOM 624 C CA . PHE A 1 79 ? 33.609 -15.078 44.609 1.00 89.62 79 PHE A CA 1
ATOM 625 C C . PHE A 1 79 ? 32.793 -15.920 45.593 1.00 89.62 79 PHE A C 1
ATOM 627 O O . PHE A 1 79 ? 32.936 -15.782 46.809 1.00 89.62 79 PHE A O 1
ATOM 634 N N . LEU A 1 80 ? 31.991 -16.836 45.050 1.00 91.56 80 LEU A N 1
ATOM 635 C CA . LEU A 1 80 ? 31.315 -17.897 45.796 1.00 91.56 80 LEU A CA 1
ATOM 636 C C . LEU A 1 80 ? 31.900 -19.247 45.403 1.00 91.56 80 LEU A C 1
ATOM 638 O O . LEU A 1 80 ? 31.944 -19.585 44.222 1.00 91.56 80 LEU A O 1
ATOM 642 N N . LEU A 1 81 ? 32.338 -20.012 46.395 1.00 90.75 81 LEU A N 1
ATOM 643 C CA . LEU A 1 81 ? 32.850 -21.362 46.224 1.00 90.75 81 LEU A CA 1
ATOM 644 C C . LEU A 1 81 ? 31.813 -22.350 46.749 1.00 90.75 81 LEU A C 1
ATOM 646 O O . LEU A 1 81 ? 31.556 -22.393 47.946 1.00 90.75 81 LEU A O 1
ATOM 650 N N . VAL A 1 82 ? 31.205 -23.121 45.855 1.00 91.75 82 VAL A N 1
ATOM 651 C CA . VAL A 1 82 ? 30.042 -23.958 46.154 1.00 91.75 82 VAL A CA 1
ATOM 652 C C . VAL A 1 82 ? 30.410 -25.434 46.046 1.00 91.75 82 VAL A C 1
ATOM 654 O O . VAL A 1 82 ? 30.885 -25.885 45.000 1.00 91.75 82 VAL A O 1
ATOM 657 N N . TYR A 1 83 ? 30.148 -26.192 47.106 1.00 92.75 83 TYR A N 1
ATOM 658 C CA . TYR A 1 83 ? 30.270 -27.651 47.138 1.00 92.75 83 TYR A CA 1
ATOM 659 C C . TYR A 1 83 ? 28.966 -28.287 47.641 1.00 92.75 83 TYR A C 1
ATOM 661 O O . TYR A 1 83 ? 28.067 -27.585 48.092 1.00 92.75 83 TYR A O 1
ATOM 669 N N . SER A 1 84 ? 28.843 -29.607 47.531 1.00 90.75 84 SER A N 1
ATOM 670 C CA . SER A 1 84 ? 27.681 -30.372 47.997 1.00 90.75 84 SER A CA 1
ATOM 671 C C . SER A 1 84 ? 28.049 -31.221 49.215 1.00 90.75 84 SER A C 1
ATOM 673 O O . SER A 1 84 ? 29.066 -31.919 49.189 1.00 90.75 84 SER A O 1
ATOM 675 N N . ILE A 1 85 ? 27.209 -31.211 50.257 1.00 89.81 85 ILE A N 1
ATOM 676 C CA . ILE A 1 85 ? 27.451 -31.992 51.485 1.00 89.81 85 ILE A CA 1
ATOM 677 C C . ILE A 1 85 ? 27.359 -33.515 51.275 1.00 89.81 85 ILE A C 1
ATOM 679 O O . ILE A 1 85 ? 27.895 -34.288 52.071 1.00 89.81 85 ILE A O 1
ATOM 683 N N . SER A 1 86 ? 26.715 -33.961 50.191 1.00 85.62 86 SER A N 1
ATOM 684 C CA . SER A 1 86 ? 26.596 -35.379 49.828 1.00 85.62 86 SER A CA 1
ATOM 685 C C . SER A 1 86 ? 27.747 -35.871 48.941 1.00 85.62 86 SER A C 1
ATOM 687 O O . SER A 1 86 ? 27.826 -37.060 48.638 1.00 85.62 86 SER A O 1
ATOM 689 N N . LYS A 1 87 ? 28.667 -34.981 48.526 1.00 87.31 87 LYS A N 1
ATOM 690 C CA . LYS A 1 87 ? 29.793 -35.304 47.632 1.00 87.31 87 LYS A CA 1
ATOM 691 C C . LYS A 1 87 ? 31.133 -34.786 48.176 1.00 87.31 87 LYS A C 1
ATOM 693 O O . LYS A 1 87 ? 31.511 -33.651 47.866 1.00 87.31 87 LYS A O 1
ATOM 698 N N . PRO A 1 88 ? 31.930 -35.619 48.872 1.00 86.81 88 PRO A N 1
ATOM 699 C CA . PRO A 1 88 ? 33.233 -35.223 49.421 1.00 86.81 88 PRO A CA 1
ATOM 700 C C . PRO A 1 88 ? 34.237 -34.746 48.363 1.00 86.81 88 PRO A C 1
ATOM 702 O O . PRO A 1 88 ? 35.025 -33.833 48.611 1.00 86.81 88 PRO A O 1
ATOM 705 N N . SER A 1 89 ? 34.171 -35.301 47.145 1.00 85.19 89 SER A N 1
ATOM 706 C CA . SER A 1 89 ? 35.007 -34.876 46.011 1.00 85.19 89 SER A CA 1
ATOM 707 C C . SER A 1 89 ? 34.842 -33.390 45.679 1.00 85.19 89 SER A C 1
ATOM 709 O O . SER A 1 89 ? 35.810 -32.728 45.298 1.00 85.19 89 SER A O 1
ATOM 711 N N . SER A 1 90 ? 33.635 -32.852 45.880 1.00 89.06 90 SER A N 1
ATOM 712 C CA . SER A 1 90 ? 33.305 -31.470 45.538 1.00 89.06 90 SER A CA 1
ATOM 713 C C . SER A 1 90 ? 33.937 -30.462 46.492 1.00 89.06 90 SER A C 1
ATOM 715 O O . SER A 1 90 ? 34.360 -29.392 46.048 1.00 89.06 90 SER A O 1
ATOM 717 N N . LEU A 1 91 ? 34.109 -30.830 47.768 1.00 88.44 91 LEU A N 1
ATOM 718 C CA . LEU A 1 91 ? 34.843 -30.027 48.747 1.00 88.44 91 LEU A CA 1
ATOM 719 C C . LEU A 1 91 ? 36.332 -29.954 48.377 1.00 88.44 91 LEU A C 1
ATOM 721 O O . LEU A 1 91 ? 36.907 -28.867 48.316 1.00 88.44 91 LEU A O 1
ATOM 725 N N . PHE A 1 92 ? 36.938 -31.090 48.019 1.00 86.06 92 PHE A N 1
ATOM 726 C CA . PHE A 1 92 ? 38.328 -31.122 47.554 1.00 86.06 92 PHE A CA 1
ATOM 727 C C . PHE A 1 92 ? 38.527 -30.302 46.270 1.00 86.06 92 PHE A C 1
ATOM 729 O O . PHE A 1 92 ? 39.504 -29.560 46.132 1.00 86.06 92 PHE A O 1
ATOM 736 N N . LYS A 1 93 ? 37.572 -30.365 45.332 1.00 84.56 93 LYS A N 1
ATOM 737 C CA . LYS A 1 93 ? 37.623 -29.576 44.095 1.00 84.56 93 LYS A CA 1
ATOM 738 C C . LYS A 1 93 ? 37.560 -28.073 44.365 1.00 84.56 93 LYS A C 1
ATOM 740 O O . LYS A 1 93 ? 38.248 -27.306 43.691 1.00 84.56 93 LYS A O 1
ATOM 745 N N . VAL A 1 94 ? 36.783 -27.643 45.355 1.00 87.25 94 VAL A N 1
ATOM 746 C CA . VAL A 1 94 ? 36.711 -26.236 45.767 1.00 87.25 94 VAL A CA 1
ATOM 747 C C . VAL A 1 94 ? 38.046 -25.733 46.330 1.00 87.25 94 VAL A C 1
ATOM 749 O O . VAL A 1 94 ? 38.469 -24.634 45.966 1.00 87.25 94 VAL A O 1
ATOM 752 N N . ILE A 1 95 ? 38.760 -26.544 47.114 1.00 86.19 95 ILE A N 1
ATOM 753 C CA . ILE A 1 95 ? 40.107 -26.206 47.610 1.00 86.19 95 ILE A CA 1
ATOM 754 C C . ILE A 1 95 ? 41.073 -25.986 46.433 1.00 86.19 95 ILE A C 1
ATOM 756 O O . ILE A 1 95 ? 41.782 -24.979 46.373 1.00 86.19 95 ILE A O 1
ATOM 760 N N . GLN A 1 96 ? 41.043 -26.863 45.422 1.00 83.19 96 GLN A N 1
ATOM 761 C CA . GLN A 1 96 ? 41.845 -26.685 44.203 1.00 83.19 96 GLN A CA 1
ATOM 762 C C . GLN A 1 96 ? 41.491 -25.397 43.445 1.00 83.19 96 GLN A C 1
ATOM 764 O O . GLN A 1 96 ? 42.380 -24.692 42.956 1.00 83.19 96 GLN A O 1
ATOM 769 N N . LEU A 1 97 ? 40.197 -25.076 43.339 1.00 84.94 97 LEU A N 1
ATOM 770 C CA . LEU A 1 97 ? 39.726 -23.853 42.685 1.00 84.94 97 LEU A CA 1
ATOM 771 C C . LEU A 1 97 ? 40.187 -22.598 43.435 1.00 84.94 97 LEU A C 1
ATOM 773 O O . LEU A 1 97 ? 40.597 -21.635 42.786 1.00 84.94 97 LEU A O 1
ATOM 777 N N . TYR A 1 98 ? 40.197 -22.624 44.769 1.00 86.25 98 TYR A N 1
ATOM 778 C CA . TYR A 1 98 ? 40.703 -21.532 45.600 1.00 86.25 98 TYR A CA 1
ATOM 779 C C . TYR A 1 98 ? 42.194 -21.266 45.358 1.00 86.25 98 TYR A C 1
ATOM 781 O O . TYR A 1 98 ? 42.579 -20.139 45.039 1.00 86.25 98 TYR A O 1
ATOM 789 N N . HIS A 1 99 ? 43.038 -22.301 45.412 1.00 83.88 99 HIS A N 1
ATOM 790 C CA . HIS A 1 99 ? 44.472 -22.140 45.148 1.00 83.88 99 HIS A CA 1
ATOM 791 C C . HIS A 1 99 ? 44.752 -21.687 43.710 1.00 83.88 99 HIS A C 1
ATOM 793 O O . HIS A 1 99 ? 45.601 -20.823 43.489 1.00 83.88 99 HIS A O 1
ATOM 799 N N . SER A 1 100 ? 43.998 -22.202 42.730 1.00 79.75 100 SER A N 1
ATOM 800 C CA . SER A 1 100 ? 44.079 -21.747 41.337 1.00 79.75 100 SER A CA 1
ATOM 801 C C . SER A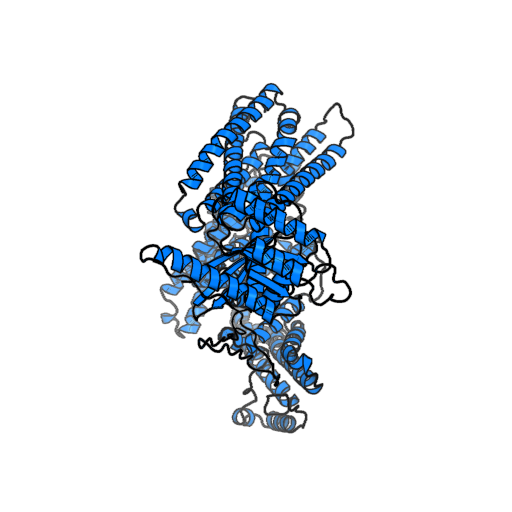 1 100 ? 43.710 -20.266 41.196 1.00 79.75 100 SER A C 1
ATOM 803 O O . SER A 1 100 ? 44.376 -19.539 40.455 1.00 79.75 100 SER A O 1
ATOM 805 N N . LEU A 1 101 ? 42.690 -19.802 41.920 1.00 81.44 101 LEU A N 1
ATOM 806 C CA . LEU A 1 101 ? 42.243 -18.411 41.919 1.00 81.44 101 LEU A CA 1
ATOM 807 C C . LEU A 1 101 ? 43.293 -17.474 42.523 1.00 81.44 101 LEU A C 1
ATOM 809 O O . LEU A 1 101 ? 43.600 -16.442 41.923 1.00 81.44 101 LEU A O 1
ATOM 813 N N . ILE A 1 102 ? 43.889 -17.848 43.658 1.00 81.38 102 ILE A N 1
ATOM 814 C CA . ILE A 1 102 ? 44.966 -17.069 44.288 1.00 81.38 102 ILE A CA 1
ATOM 815 C C . ILE A 1 102 ? 46.187 -17.001 43.376 1.00 81.38 102 ILE A C 1
ATOM 817 O O . ILE A 1 102 ? 46.721 -15.913 43.161 1.00 81.38 102 ILE A O 1
ATOM 821 N N . ALA A 1 103 ? 46.589 -18.130 42.786 1.00 79.00 103 ALA A N 1
ATOM 822 C CA . ALA A 1 103 ? 47.712 -18.176 41.854 1.00 79.00 103 ALA A CA 1
ATOM 823 C C . ALA A 1 103 ? 47.499 -17.258 40.635 1.00 79.00 103 ALA A C 1
ATOM 825 O O . ALA A 1 103 ? 48.456 -16.672 40.138 1.00 79.00 103 ALA A O 1
ATOM 826 N N . HIS A 1 104 ? 46.251 -17.092 40.176 1.00 75.06 104 HIS A N 1
ATOM 827 C CA . HIS A 1 104 ? 45.920 -16.196 39.064 1.00 75.06 104 HIS A CA 1
ATOM 828 C C . HIS A 1 104 ? 45.831 -14.716 39.459 1.00 75.06 104 HIS A C 1
ATOM 830 O O . HIS A 1 104 ? 46.176 -13.862 38.642 1.00 75.06 104 HIS A O 1
ATOM 836 N N . ARG A 1 105 ? 45.344 -14.383 40.663 1.00 73.31 105 ARG A N 1
ATOM 837 C CA . ARG A 1 105 ? 45.158 -12.983 41.092 1.00 73.31 105 ARG A CA 1
ATOM 838 C C . ARG A 1 105 ? 46.358 -12.365 41.798 1.00 73.31 105 ARG A C 1
ATOM 840 O O . ARG A 1 105 ? 46.473 -11.143 41.804 1.00 73.31 105 ARG A O 1
ATOM 847 N N . GLY A 1 106 ? 47.225 -13.162 42.415 1.00 62.62 106 GLY A N 1
ATOM 848 C CA . GLY A 1 106 ? 48.386 -12.686 43.173 1.00 62.62 106 GLY A CA 1
ATOM 849 C C . GLY A 1 106 ? 48.062 -12.011 44.518 1.00 62.62 106 GLY A C 1
ATOM 850 O O . GLY A 1 106 ? 48.839 -12.162 45.455 1.00 62.62 106 GLY A O 1
ATOM 851 N N . THR A 1 107 ? 46.926 -11.310 44.663 1.00 62.75 107 THR A N 1
ATOM 852 C CA . THR A 1 107 ? 46.463 -10.692 45.924 1.00 62.75 107 THR A CA 1
ATOM 853 C C . THR A 1 107 ? 44.972 -10.944 46.195 1.00 62.75 107 THR A C 1
ATOM 855 O O . THR A 1 107 ? 44.144 -10.961 45.281 1.00 62.75 107 THR A O 1
ATOM 858 N N . ILE A 1 108 ? 44.605 -11.122 47.471 1.00 63.34 108 ILE A N 1
ATOM 859 C CA . ILE A 1 108 ? 43.220 -11.358 47.921 1.00 63.34 108 ILE A CA 1
ATOM 860 C C . ILE A 1 108 ? 42.561 -10.008 48.255 1.00 63.34 108 ILE A C 1
ATOM 862 O O . ILE A 1 108 ? 42.374 -9.657 49.415 1.00 63.34 108 ILE A O 1
ATOM 866 N N . ASN A 1 109 ? 42.239 -9.216 47.230 1.00 67.56 109 ASN A N 1
ATOM 867 C CA . ASN A 1 109 ? 41.586 -7.903 47.394 1.00 67.56 109 ASN A CA 1
ATOM 868 C C . ASN A 1 109 ? 40.063 -7.942 47.142 1.00 67.56 109 ASN A C 1
ATOM 870 O O . ASN A 1 109 ? 39.447 -6.921 46.835 1.00 67.56 109 ASN A O 1
ATOM 874 N N . CYS A 1 110 ? 39.434 -9.113 47.232 1.00 77.94 110 CYS A N 1
ATOM 875 C CA . CYS A 1 110 ? 37.993 -9.283 47.042 1.00 77.94 110 CYS A CA 1
ATOM 876 C C . CYS A 1 110 ? 37.439 -10.345 48.002 1.00 77.94 110 CYS A C 1
ATOM 878 O O . CYS A 1 110 ? 38.162 -11.289 48.321 1.00 77.94 110 CYS A O 1
ATOM 880 N N . PRO A 1 111 ? 36.176 -10.224 48.445 1.00 85.81 111 PRO A N 1
ATOM 881 C CA . PRO A 1 111 ? 35.565 -11.200 49.337 1.00 85.81 111 PRO A CA 1
ATOM 882 C C . PRO A 1 111 ? 35.364 -12.550 48.640 1.00 85.81 111 PRO A C 1
ATOM 884 O O . PRO A 1 111 ? 34.979 -12.613 47.466 1.00 85.81 111 PRO A O 1
ATOM 887 N N . ILE A 1 112 ? 35.627 -13.620 49.388 1.00 88.25 112 ILE A N 1
ATOM 888 C CA . ILE A 1 112 ? 35.455 -15.015 48.979 1.00 88.25 112 ILE A CA 1
ATOM 889 C C . ILE A 1 112 ? 34.674 -15.711 50.094 1.00 88.25 112 ILE A C 1
ATOM 891 O O . ILE A 1 112 ? 35.015 -15.559 51.268 1.00 88.25 112 ILE A O 1
ATOM 895 N N . MET A 1 113 ? 33.633 -16.462 49.738 1.00 90.06 113 MET A N 1
ATOM 896 C CA . MET A 1 113 ? 32.820 -17.216 50.694 1.00 90.06 113 MET A CA 1
ATOM 897 C C . MET A 1 113 ? 32.607 -18.655 50.215 1.00 90.06 113 MET A C 1
ATOM 899 O O . MET A 1 113 ? 32.361 -18.894 49.031 1.00 90.06 113 MET A O 1
ATOM 903 N N . LEU A 1 114 ? 32.727 -19.599 51.146 1.00 88.81 114 LEU A N 1
ATOM 904 C CA . LEU A 1 114 ? 32.490 -21.027 50.972 1.00 88.81 114 LEU A CA 1
ATOM 905 C C . LEU A 1 114 ? 31.030 -21.356 51.314 1.00 88.81 114 LEU A C 1
ATOM 907 O O . LEU A 1 114 ? 30.525 -20.942 52.356 1.00 88.81 114 LEU A O 1
ATOM 911 N N . VAL A 1 115 ? 30.355 -22.110 50.450 1.00 92.12 115 VAL A N 1
ATOM 912 C CA . VAL A 1 115 ? 28.942 -22.475 50.598 1.00 92.12 115 VAL A CA 1
ATOM 913 C C . VAL A 1 115 ? 28.776 -23.984 50.426 1.00 92.12 115 VAL A C 1
ATOM 915 O O . VAL A 1 115 ? 29.069 -24.525 49.357 1.00 92.12 115 VAL A O 1
ATOM 918 N N . GLY A 1 116 ? 28.299 -24.654 51.473 1.00 90.44 116 GLY A N 1
ATOM 919 C CA . GLY A 1 116 ? 27.844 -26.042 51.418 1.00 90.44 116 GLY A CA 1
ATOM 920 C C . GLY A 1 116 ? 26.376 -26.096 51.002 1.00 90.44 116 GLY A C 1
ATOM 921 O O . GLY A 1 116 ? 25.513 -25.564 51.690 1.00 90.44 116 GLY A O 1
ATOM 922 N N . MET A 1 117 ? 26.085 -26.702 49.859 1.00 86.94 117 MET A N 1
ATOM 923 C CA . MET A 1 117 ? 24.728 -26.859 49.335 1.00 86.94 117 MET A CA 1
ATOM 924 C C . MET A 1 117 ? 24.145 -28.226 49.689 1.00 86.94 117 MET A C 1
ATOM 926 O O . MET A 1 117 ? 24.879 -29.189 49.915 1.00 86.94 117 MET A O 1
ATOM 930 N N . GLN A 1 118 ? 22.817 -28.312 49.591 1.00 82.50 118 GLN A N 1
ATOM 931 C CA . GLN A 1 118 ? 22.015 -29.527 49.778 1.00 82.50 118 GLN A CA 1
ATOM 932 C C . GLN A 1 118 ? 21.923 -29.996 51.236 1.00 82.50 118 GLN A C 1
ATOM 934 O O . GLN A 1 118 ? 21.871 -31.193 51.498 1.00 82.50 118 GLN A O 1
ATOM 939 N N . ASN A 1 119 ? 21.874 -29.055 52.187 1.00 77.25 119 ASN A N 1
ATOM 940 C CA . ASN A 1 119 ? 21.711 -29.351 53.619 1.00 77.25 119 ASN A CA 1
ATOM 941 C C . ASN A 1 119 ? 20.357 -30.019 53.979 1.00 77.25 119 ASN A C 1
ATOM 943 O O . ASN A 1 119 ? 20.117 -30.420 55.108 1.00 77.25 119 ASN A O 1
ATOM 947 N N . ASP A 1 120 ? 19.442 -30.145 53.016 1.00 77.75 120 ASP A N 1
ATOM 948 C CA . ASP A 1 120 ? 18.233 -30.967 53.114 1.00 77.75 120 ASP A CA 1
ATOM 949 C C . ASP A 1 120 ? 18.519 -32.482 53.040 1.00 77.75 120 ASP A C 1
ATOM 951 O O . ASP A 1 120 ? 17.722 -33.283 53.529 1.00 77.75 120 ASP A O 1
ATOM 955 N N . LEU A 1 121 ? 19.667 -32.890 52.488 1.00 80.38 121 LEU A N 1
ATOM 956 C CA . LEU A 1 121 ? 20.071 -34.290 52.312 1.00 80.38 121 LEU A CA 1
ATOM 957 C C . LEU A 1 121 ? 20.872 -34.834 53.509 1.00 80.38 121 LEU A C 1
ATOM 959 O O . LEU A 1 121 ? 21.909 -35.471 53.333 1.00 80.38 121 LEU A O 1
ATOM 963 N N . GLU A 1 122 ? 20.394 -34.617 54.735 1.00 77.44 122 GLU A N 1
ATOM 964 C CA . GLU A 1 122 ? 21.127 -34.997 55.958 1.00 77.44 122 GLU A CA 1
ATOM 965 C C . GLU A 1 122 ? 21.369 -36.517 56.065 1.00 77.44 122 GLU A C 1
ATOM 967 O O . GLU A 1 122 ? 22.401 -36.961 56.560 1.00 77.44 122 GLU A O 1
ATOM 972 N N . LEU A 1 123 ? 20.452 -37.331 55.527 1.00 75.81 123 LEU A N 1
ATOM 973 C CA . LEU A 1 123 ? 20.586 -38.794 55.471 1.00 75.81 123 LEU A CA 1
ATOM 974 C C . LEU A 1 123 ? 21.641 -39.275 54.459 1.00 75.81 123 LEU A C 1
ATOM 976 O O . LEU A 1 123 ? 22.118 -40.402 54.564 1.00 75.81 123 LEU A O 1
ATOM 980 N N . GLU A 1 124 ? 22.004 -38.434 53.490 1.00 79.56 124 GLU A N 1
ATOM 981 C CA . GLU A 1 124 ? 23.021 -38.711 52.467 1.00 79.56 124 GLU A CA 1
ATOM 982 C C . GLU A 1 124 ? 24.304 -37.897 52.709 1.00 79.56 124 GLU A C 1
ATOM 984 O O . GLU A 1 124 ? 25.169 -37.820 51.830 1.00 79.56 124 GLU A O 1
ATOM 989 N N . ARG A 1 125 ? 24.441 -37.275 53.892 1.00 88.12 125 ARG A N 1
ATOM 990 C CA . ARG A 1 125 ? 25.597 -36.454 54.256 1.00 88.12 125 ARG A CA 1
ATOM 991 C C . ARG A 1 125 ? 26.864 -37.305 54.284 1.00 88.12 125 ARG A C 1
ATOM 993 O O . ARG A 1 125 ? 26.957 -38.301 54.996 1.00 88.12 125 ARG A O 1
ATOM 1000 N N . GLN A 1 126 ? 27.868 -36.856 53.538 1.00 86.25 126 GLN A N 1
ATOM 1001 C CA . GLN A 1 126 ? 29.204 -37.459 53.510 1.00 86.25 126 GLN A CA 1
ATOM 1002 C C . GLN A 1 126 ? 30.303 -36.477 53.937 1.00 86.25 126 GLN A C 1
ATOM 1004 O O . GLN A 1 126 ? 31.430 -36.897 54.178 1.00 86.25 126 GLN A O 1
ATOM 1009 N N . VAL A 1 127 ? 29.984 -35.183 54.029 1.00 87.25 127 VAL A N 1
ATOM 1010 C CA . VAL A 1 127 ? 30.860 -34.125 54.547 1.00 87.25 127 VAL A CA 1
ATOM 1011 C C . VAL A 1 127 ? 30.252 -33.586 55.838 1.00 87.25 127 VAL A C 1
ATOM 1013 O O . VAL A 1 127 ? 29.115 -33.100 55.834 1.00 87.25 127 VAL A O 1
ATOM 1016 N N . LEU A 1 128 ? 30.982 -33.684 56.951 1.00 84.75 128 LEU A N 1
ATOM 1017 C CA . LEU A 1 128 ? 30.509 -33.155 58.228 1.00 84.75 128 LEU A CA 1
ATOM 1018 C C . LEU A 1 128 ? 30.561 -31.626 58.214 1.00 84.75 128 LEU A C 1
ATOM 1020 O O . LEU A 1 128 ? 31.424 -31.024 57.573 1.00 84.75 128 LEU A O 1
ATOM 1024 N N . LEU A 1 129 ? 29.667 -30.995 58.978 1.00 81.31 129 LEU A N 1
ATOM 1025 C CA . LEU A 1 129 ? 29.673 -29.542 59.164 1.00 81.31 129 LEU A CA 1
ATOM 1026 C C . LEU A 1 129 ? 31.049 -29.048 59.650 1.00 81.31 129 LEU A C 1
ATOM 1028 O O . LEU A 1 129 ? 31.549 -28.026 59.181 1.00 81.31 129 LEU A O 1
ATOM 1032 N N . ASP A 1 130 ? 31.678 -29.809 60.552 1.00 81.06 130 ASP A N 1
ATOM 1033 C CA . ASP A 1 130 ? 33.007 -29.514 61.089 1.00 81.06 130 ASP A CA 1
ATOM 1034 C C . ASP A 1 130 ? 34.103 -29.577 60.015 1.00 81.06 130 ASP A C 1
ATOM 1036 O O . ASP A 1 130 ? 35.059 -28.806 60.089 1.00 81.06 130 ASP A O 1
ATOM 1040 N N . ASP A 1 131 ? 33.964 -30.413 58.980 1.00 84.75 131 ASP A N 1
ATOM 1041 C CA . ASP A 1 131 ? 34.920 -30.485 57.867 1.00 84.75 131 ASP A CA 1
ATOM 1042 C C . ASP A 1 131 ? 34.835 -29.224 56.997 1.00 84.75 131 ASP A C 1
ATOM 1044 O O . ASP A 1 131 ? 35.854 -28.600 56.691 1.00 84.75 131 ASP A O 1
ATOM 1048 N N . GLY A 1 132 ? 33.617 -28.793 56.649 1.00 81.38 132 GLY A N 1
ATOM 1049 C CA . GLY A 1 132 ? 33.394 -27.541 55.921 1.00 81.38 132 GLY A CA 1
ATOM 1050 C C . GLY A 1 132 ? 33.879 -26.320 56.708 1.00 81.38 132 GLY A C 1
ATOM 1051 O O . GLY A 1 132 ? 34.525 -25.427 56.149 1.00 81.38 132 GLY A O 1
ATOM 1052 N N . LEU A 1 133 ? 33.639 -26.311 58.022 1.00 80.19 133 LEU A N 1
ATOM 1053 C CA . LEU A 1 133 ? 34.090 -25.258 58.928 1.00 80.19 133 LEU A CA 1
ATOM 1054 C C . LEU A 1 133 ? 35.623 -25.238 59.054 1.00 80.19 133 LEU A C 1
ATOM 1056 O O . LEU A 1 133 ? 36.226 -24.171 58.937 1.00 80.19 133 LEU A O 1
ATOM 1060 N N . SER A 1 134 ? 36.267 -26.399 59.196 1.00 81.06 134 SER A N 1
ATOM 1061 C CA . SER A 1 134 ? 37.729 -26.534 59.254 1.00 81.06 134 SER A CA 1
ATOM 1062 C C . SER A 1 134 ? 38.396 -26.028 57.979 1.00 81.06 134 SER A C 1
ATOM 1064 O O . SER A 1 134 ? 39.318 -25.216 58.054 1.00 81.06 134 SER A O 1
ATOM 1066 N N . VAL A 1 135 ? 37.868 -26.406 56.809 1.00 81.62 135 VAL A N 1
ATOM 1067 C CA . VAL A 1 135 ? 38.358 -25.915 55.511 1.00 81.62 135 VAL A CA 1
ATOM 1068 C C . VAL A 1 135 ? 38.168 -24.403 55.405 1.00 81.62 135 VAL A C 1
ATOM 1070 O O . VAL A 1 135 ? 39.066 -23.696 54.961 1.00 81.62 135 VAL A O 1
ATOM 1073 N N . SER A 1 136 ? 37.040 -23.854 55.859 1.00 83.56 136 SER A N 1
ATOM 1074 C CA . SER A 1 136 ? 36.835 -22.401 55.833 1.00 83.56 136 SER A CA 1
ATOM 1075 C C . SER A 1 136 ? 37.838 -21.636 56.705 1.00 83.56 136 SER A C 1
ATOM 1077 O O . SER A 1 136 ? 38.330 -20.581 56.294 1.00 83.56 136 SER A O 1
ATOM 1079 N N . HIS A 1 137 ? 38.202 -22.198 57.864 1.00 79.88 137 HIS A N 1
ATOM 1080 C CA . HIS A 1 137 ? 39.222 -21.650 58.754 1.00 79.88 137 HIS A CA 1
ATOM 1081 C C . HIS A 1 137 ? 40.626 -21.751 58.155 1.00 79.88 137 HIS A C 1
ATOM 1083 O O . HIS A 1 137 ? 41.390 -20.792 58.262 1.00 79.88 137 HIS A O 1
ATOM 1089 N N . GLU A 1 138 ? 40.946 -22.865 57.496 1.00 80.44 138 GLU A N 1
ATOM 1090 C CA . GLU A 1 138 ? 42.213 -23.059 56.785 1.00 80.44 138 GLU A CA 1
ATOM 1091 C C . GLU A 1 138 ? 42.370 -22.058 55.632 1.00 80.44 138 GLU A C 1
ATOM 1093 O O . GLU A 1 138 ? 43.418 -21.429 55.481 1.00 80.44 138 GLU A O 1
ATOM 1098 N N . LEU A 1 139 ? 41.311 -21.860 54.843 1.00 79.88 139 LEU A N 1
ATOM 1099 C CA . LEU A 1 139 ? 41.321 -20.944 53.704 1.00 79.88 139 LEU A CA 1
ATOM 1100 C C . LEU A 1 139 ? 41.148 -19.471 54.117 1.00 79.88 139 LEU A C 1
ATOM 1102 O O . LEU A 1 139 ? 41.454 -18.582 53.321 1.00 79.88 139 LEU A O 1
ATOM 1106 N N . GLY A 1 140 ? 40.673 -19.197 55.336 1.00 77.38 140 GLY A N 1
ATOM 1107 C CA . GLY A 1 140 ? 40.415 -17.848 55.849 1.00 77.38 140 GLY A CA 1
ATOM 1108 C C . GLY A 1 140 ? 39.195 -17.162 55.220 1.00 77.38 140 GLY A C 1
ATOM 1109 O O . GLY A 1 140 ? 39.198 -15.942 55.056 1.00 77.38 140 GLY A O 1
ATOM 1110 N N . VAL A 1 141 ? 38.170 -17.930 54.841 1.00 84.31 141 VAL A N 1
ATOM 1111 C CA . VAL A 1 141 ? 36.959 -17.453 54.144 1.00 84.31 141 VAL A CA 1
ATOM 1112 C C . VAL A 1 141 ? 35.706 -17.652 55.000 1.00 84.31 141 VAL A C 1
ATOM 1114 O O . VAL A 1 141 ? 35.677 -18.505 55.881 1.00 84.31 141 VAL A O 1
ATOM 1117 N N . ALA A 1 142 ? 34.649 -16.874 54.749 1.00 82.94 142 ALA A N 1
ATOM 1118 C CA . ALA A 1 142 ? 33.363 -17.086 55.421 1.00 82.94 142 ALA A CA 1
ATOM 1119 C C . ALA A 1 142 ? 32.699 -18.395 54.957 1.00 82.94 142 ALA A C 1
ATOM 1121 O O . ALA A 1 142 ? 32.918 -18.815 53.821 1.00 82.94 142 ALA A O 1
ATOM 1122 N N . PHE A 1 143 ? 31.868 -19.005 55.808 1.00 87.31 143 PHE A N 1
ATOM 1123 C CA . PHE A 1 143 ? 31.217 -20.292 55.544 1.00 87.31 143 PHE A CA 1
ATOM 1124 C C . PHE A 1 143 ? 29.725 -20.279 55.886 1.00 87.31 143 PHE A C 1
ATOM 1126 O O . PHE A 1 143 ? 29.328 -19.666 56.878 1.00 87.31 143 PHE A O 1
ATOM 1133 N N . ALA A 1 144 ? 28.917 -20.961 55.072 1.00 85.88 144 ALA A N 1
ATOM 1134 C CA . ALA A 1 144 ? 27.511 -21.263 55.344 1.00 85.88 144 ALA A CA 1
ATOM 1135 C C . ALA A 1 144 ? 27.103 -22.606 54.709 1.00 85.88 144 ALA A C 1
ATOM 1137 O O . ALA A 1 144 ? 27.563 -22.923 53.612 1.00 85.88 144 ALA A O 1
ATOM 1138 N N . GLU A 1 145 ? 26.206 -23.358 55.358 1.00 86.50 145 GLU A N 1
ATOM 1139 C CA . GLU A 1 145 ? 25.499 -24.493 54.746 1.00 86.50 145 GLU A CA 1
ATOM 1140 C C . GLU A 1 145 ? 24.028 -24.145 54.534 1.00 86.50 145 GLU A C 1
ATOM 1142 O O . GLU A 1 145 ? 23.352 -23.721 55.468 1.00 86.50 145 GLU A O 1
ATOM 1147 N N . ILE A 1 146 ? 23.528 -24.349 53.320 1.00 86.19 146 ILE A N 1
ATOM 1148 C CA . ILE A 1 146 ? 22.158 -24.018 52.924 1.00 86.19 146 ILE A CA 1
ATOM 1149 C C . ILE A 1 146 ? 21.581 -25.092 51.996 1.00 86.19 146 ILE A C 1
ATOM 1151 O O . ILE A 1 146 ? 22.289 -25.924 51.421 1.00 86.19 146 ILE A O 1
ATOM 1155 N N . ASN A 1 147 ? 20.268 -25.061 51.813 1.00 82.69 147 ASN A N 1
ATOM 1156 C CA . ASN A 1 147 ? 19.598 -25.782 50.737 1.00 82.69 147 ASN A CA 1
ATOM 1157 C C . ASN A 1 147 ? 18.920 -24.785 49.784 1.00 82.69 147 ASN A C 1
ATOM 1159 O O . ASN A 1 147 ? 18.951 -23.574 49.993 1.00 82.69 147 ASN A O 1
ATOM 1163 N N . ARG A 1 148 ? 18.336 -25.295 48.698 1.00 74.56 148 ARG A N 1
ATOM 1164 C CA . ARG A 1 148 ? 17.679 -24.454 47.682 1.00 74.56 148 ARG A CA 1
ATOM 1165 C C . ARG A 1 148 ? 16.401 -23.763 48.181 1.00 74.56 148 ARG A C 1
ATOM 1167 O O . ARG A 1 148 ? 15.977 -22.791 47.564 1.00 74.56 148 ARG A O 1
ATOM 1174 N N . ASP A 1 149 ? 15.802 -24.275 49.254 1.00 73.75 149 ASP A N 1
ATOM 1175 C CA . ASP A 1 149 ? 14.529 -23.812 49.811 1.00 73.75 149 ASP A CA 1
ATOM 1176 C C . ASP A 1 149 ? 14.740 -22.801 50.965 1.00 73.75 149 ASP A C 1
ATOM 1178 O O . ASP A 1 149 ? 13.832 -22.038 51.302 1.00 73.75 149 ASP A O 1
ATOM 1182 N N . ASP A 1 150 ? 15.959 -22.712 51.516 1.00 75.06 150 ASP A N 1
ATOM 1183 C CA . ASP A 1 150 ? 16.373 -21.740 52.534 1.00 75.06 150 ASP A CA 1
ATOM 1184 C C . ASP A 1 150 ? 16.683 -20.363 51.924 1.00 75.06 150 ASP A C 1
ATOM 1186 O O . ASP A 1 150 ? 17.819 -19.898 51.804 1.00 75.06 150 ASP A O 1
ATOM 1190 N N . LEU A 1 151 ? 15.614 -19.684 51.518 1.00 70.12 151 LEU A N 1
ATOM 1191 C CA . LEU A 1 151 ? 15.673 -18.376 50.867 1.00 70.12 151 LEU A CA 1
ATOM 1192 C C . LEU A 1 151 ? 16.269 -17.281 51.768 1.00 70.12 151 LEU A C 1
ATOM 1194 O O . LEU A 1 151 ? 16.817 -16.306 51.251 1.00 70.12 151 LEU A O 1
ATOM 1198 N N . VAL A 1 152 ? 16.156 -17.419 53.093 1.00 72.75 152 VAL A N 1
ATOM 1199 C CA . VAL A 1 152 ? 16.736 -16.466 54.051 1.00 72.75 152 VAL A CA 1
ATOM 1200 C C . VAL A 1 152 ? 18.251 -16.636 54.080 1.00 72.75 152 VAL A C 1
ATOM 1202 O O . VAL A 1 152 ? 18.962 -15.652 53.876 1.00 72.75 152 VAL A O 1
ATOM 1205 N N . GLY A 1 153 ? 18.744 -17.872 54.199 1.00 75.50 153 GLY A N 1
ATOM 1206 C CA . GLY A 1 153 ? 20.175 -18.170 54.127 1.00 75.50 153 GLY A CA 1
ATOM 1207 C C . GLY A 1 153 ? 20.810 -17.732 52.801 1.00 75.50 153 GLY A C 1
ATOM 1208 O O . GLY A 1 153 ? 21.896 -17.149 52.786 1.00 75.50 153 GLY A O 1
ATOM 1209 N N . ILE A 1 154 ? 20.108 -17.912 51.676 1.00 81.69 154 ILE A N 1
ATOM 1210 C CA . ILE A 1 154 ? 20.571 -17.449 50.355 1.00 81.69 154 ILE A CA 1
ATOM 1211 C C . ILE A 1 154 ? 20.739 -15.920 50.319 1.00 81.69 154 ILE A C 1
ATOM 1213 O O . ILE A 1 154 ? 21.755 -15.420 49.830 1.00 81.69 154 ILE A O 1
ATOM 1217 N N . LEU A 1 155 ? 19.774 -15.162 50.853 1.00 79.06 155 LEU A N 1
ATOM 1218 C CA . LEU A 1 155 ? 19.867 -13.699 50.936 1.00 79.06 155 LEU A CA 1
ATOM 1219 C C . LEU A 1 155 ? 21.013 -13.253 51.853 1.00 79.06 155 LEU A C 1
ATOM 1221 O O . LEU A 1 155 ? 21.755 -12.331 51.504 1.00 79.06 155 LEU A O 1
ATOM 1225 N N . GLU A 1 156 ? 21.192 -13.920 52.993 1.0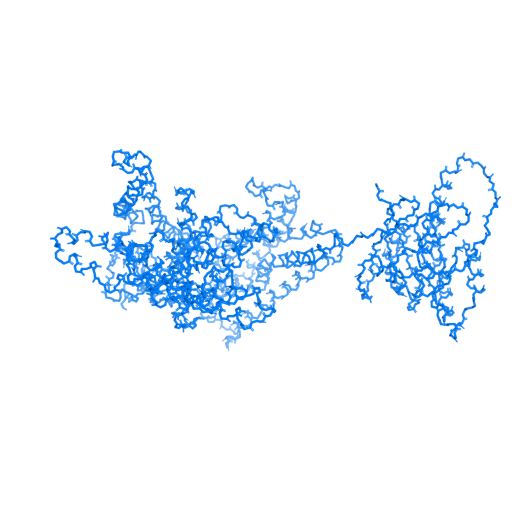0 77.50 156 GLU A N 1
ATOM 1226 C CA . GLU A 1 156 ? 22.267 -13.628 53.943 1.00 77.50 156 GLU A CA 1
ATOM 1227 C C . GLU A 1 156 ? 23.658 -13.792 53.320 1.00 77.50 156 GLU A C 1
ATOM 1229 O O . GLU A 1 156 ? 24.527 -12.952 53.555 1.00 77.50 156 GLU A O 1
ATOM 1234 N N . ILE A 1 157 ? 23.864 -14.799 52.464 1.00 86.69 157 ILE A N 1
ATOM 1235 C CA . ILE A 1 157 ? 25.131 -15.012 51.744 1.00 86.69 157 ILE A CA 1
ATOM 1236 C C . ILE A 1 157 ? 25.478 -13.804 50.860 1.00 86.69 157 ILE A C 1
ATOM 1238 O O . ILE A 1 157 ? 26.594 -13.278 50.932 1.00 86.69 157 ILE A O 1
ATOM 1242 N N . PHE A 1 158 ? 24.529 -13.315 50.055 1.00 86.31 158 PHE A N 1
ATOM 1243 C CA . PHE A 1 158 ? 24.767 -12.156 49.186 1.00 86.31 158 PHE A CA 1
ATOM 1244 C C . PHE A 1 158 ? 24.966 -10.861 49.984 1.00 86.31 158 PHE A C 1
ATOM 1246 O O . PHE A 1 158 ? 25.844 -10.062 49.646 1.00 86.31 158 PHE A O 1
ATOM 1253 N N . VAL A 1 159 ? 24.219 -10.663 51.074 1.00 82.12 159 VAL A N 1
ATOM 1254 C CA . VAL A 1 159 ? 24.408 -9.515 51.977 1.00 82.12 159 VAL A CA 1
ATOM 1255 C C . VAL A 1 159 ? 25.785 -9.563 52.647 1.00 82.12 159 VAL A C 1
ATOM 1257 O O . VAL A 1 159 ? 26.478 -8.545 52.693 1.00 82.12 159 VAL A O 1
ATOM 1260 N N . ASN A 1 160 ? 26.227 -10.733 53.114 1.00 79.94 160 ASN A N 1
ATOM 1261 C CA . ASN A 1 160 ? 27.533 -10.913 53.747 1.00 79.94 160 ASN A CA 1
ATOM 1262 C C . ASN A 1 160 ? 28.674 -10.585 52.770 1.00 79.94 160 ASN A C 1
ATOM 1264 O O . ASN A 1 160 ? 29.565 -9.804 53.105 1.00 79.94 160 ASN A O 1
ATOM 1268 N N . LEU A 1 161 ? 28.597 -11.059 51.522 1.00 85.38 161 LEU A N 1
ATOM 1269 C CA . LEU A 1 161 ? 29.560 -10.700 50.475 1.00 85.38 161 LEU A CA 1
ATOM 1270 C C . LEU A 1 161 ? 29.635 -9.188 50.215 1.00 85.38 161 LEU A C 1
ATOM 1272 O O . LEU A 1 161 ? 30.729 -8.632 50.074 1.00 85.38 161 LEU A O 1
ATOM 1276 N N . ILE A 1 162 ? 28.489 -8.503 50.161 1.00 85.12 162 ILE A N 1
ATOM 1277 C CA . ILE A 1 162 ? 28.437 -7.046 49.969 1.00 85.12 162 ILE A CA 1
ATOM 1278 C C . ILE A 1 162 ? 29.058 -6.330 51.170 1.00 85.12 162 ILE A C 1
ATOM 1280 O O . ILE A 1 162 ? 29.884 -5.433 50.984 1.00 85.12 162 ILE A O 1
ATOM 1284 N N . ASN A 1 163 ? 28.733 -6.753 52.391 1.00 81.19 163 ASN A N 1
ATOM 1285 C CA . ASN A 1 163 ? 29.275 -6.173 53.618 1.00 81.19 163 ASN A CA 1
ATOM 1286 C C . ASN A 1 163 ? 30.793 -6.360 53.718 1.00 81.19 163 ASN A C 1
ATOM 1288 O O . ASN A 1 163 ? 31.511 -5.400 54.001 1.00 81.19 163 ASN A O 1
ATOM 1292 N N . GLN A 1 164 ? 31.312 -7.545 53.388 1.00 77.50 164 GLN A N 1
ATOM 1293 C CA . GLN A 1 164 ? 32.755 -7.792 53.322 1.00 77.50 164 GLN A CA 1
ATOM 1294 C C . GLN A 1 164 ? 33.435 -6.923 52.261 1.00 77.50 164 GLN A C 1
ATOM 1296 O O . GLN A 1 164 ? 34.507 -6.372 52.502 1.00 77.50 164 GLN A O 1
ATOM 1301 N N . LYS A 1 165 ? 32.802 -6.716 51.101 1.00 81.69 165 LYS A N 1
ATOM 1302 C CA . LYS A 1 165 ? 33.316 -5.805 50.069 1.00 81.69 165 LYS A CA 1
ATOM 1303 C C . LYS A 1 165 ? 33.351 -4.349 50.536 1.00 81.69 165 LYS A C 1
ATOM 1305 O O . LYS A 1 165 ? 34.299 -3.624 50.227 1.00 81.69 165 LYS A O 1
ATOM 1310 N N . ILE A 1 166 ? 32.322 -3.902 51.256 1.00 79.50 166 ILE A N 1
ATOM 1311 C CA . ILE A 1 166 ? 32.264 -2.561 51.854 1.00 79.50 166 ILE A CA 1
ATOM 1312 C C . ILE A 1 166 ? 33.378 -2.407 52.896 1.00 79.50 166 ILE A C 1
ATOM 1314 O O . ILE A 1 166 ? 34.063 -1.383 52.902 1.00 79.50 166 ILE A O 1
ATOM 1318 N N . TYR A 1 167 ? 33.603 -3.435 53.715 1.00 72.00 167 TYR A N 1
ATOM 1319 C CA . TYR A 1 167 ? 34.665 -3.475 54.716 1.00 72.00 167 TYR A CA 1
ATOM 1320 C C . TYR A 1 167 ? 36.071 -3.466 54.090 1.00 72.00 167 TYR A C 1
ATOM 1322 O O . TYR A 1 167 ? 36.923 -2.678 54.486 1.00 72.00 167 TYR A O 1
ATOM 1330 N N . LEU A 1 168 ? 36.319 -4.239 53.031 1.00 67.31 168 LEU A N 1
ATOM 1331 C CA . LEU A 1 168 ? 37.597 -4.195 52.305 1.00 67.31 168 LEU A CA 1
ATOM 1332 C C . LEU A 1 168 ? 37.851 -2.813 51.675 1.00 67.31 168 LEU A C 1
ATOM 1334 O O . LEU A 1 168 ? 38.958 -2.284 51.766 1.00 67.31 168 LEU A O 1
ATOM 1338 N N . LYS A 1 169 ? 36.810 -2.159 51.134 1.00 62.22 169 LYS A N 1
ATOM 1339 C CA . LYS A 1 169 ? 36.894 -0.761 50.666 1.00 62.22 169 LYS A CA 1
ATOM 1340 C C . LYS A 1 169 ? 37.153 0.244 51.797 1.00 62.22 169 LYS A C 1
ATOM 1342 O O . LYS A 1 169 ? 37.737 1.298 51.537 1.00 62.22 169 LYS A O 1
ATOM 1347 N N . SER A 1 170 ? 36.706 -0.029 53.025 1.00 58.28 170 SER A N 1
ATOM 1348 C CA . SER A 1 170 ? 36.970 0.832 54.183 1.00 58.28 170 SER A CA 1
ATOM 1349 C C . SER A 1 170 ? 38.377 0.616 54.754 1.00 58.28 170 SER A C 1
ATOM 1351 O O . SER A 1 170 ? 38.988 1.589 55.197 1.00 58.28 170 SER A O 1
ATOM 1353 N N . ILE A 1 171 ? 38.944 -0.594 54.647 1.00 52.84 171 ILE A N 1
ATOM 1354 C CA . ILE A 1 171 ? 40.354 -0.907 54.949 1.00 52.84 171 ILE A CA 1
ATOM 1355 C C . ILE A 1 171 ? 41.308 -0.230 53.957 1.00 52.84 171 ILE A C 1
ATOM 1357 O O . ILE A 1 171 ? 42.277 0.401 54.378 1.00 52.84 171 ILE A O 1
ATOM 1361 N N . ASP A 1 172 ? 41.019 -0.277 52.653 1.00 47.41 172 ASP A N 1
ATOM 1362 C CA . ASP A 1 172 ? 41.845 0.407 51.643 1.00 47.41 172 ASP A CA 1
ATOM 1363 C C . ASP A 1 172 ? 41.837 1.936 51.820 1.00 47.41 172 ASP A C 1
ATOM 1365 O O . ASP A 1 172 ? 42.843 2.596 51.563 1.00 47.41 172 ASP A O 1
ATOM 1369 N N . LYS A 1 173 ? 40.742 2.507 52.345 1.00 35.62 173 LYS A N 1
ATOM 1370 C CA . LYS A 1 173 ? 40.682 3.921 52.762 1.00 35.62 173 LYS A CA 1
ATOM 1371 C C . LYS A 1 173 ? 41.377 4.202 54.098 1.00 35.62 173 LYS A C 1
ATOM 1373 O O . LYS A 1 173 ? 41.833 5.322 54.309 1.00 35.62 173 LYS A O 1
ATOM 1378 N N . SER A 1 174 ? 41.455 3.224 54.999 1.00 35.12 174 SER A N 1
ATOM 1379 C CA . SER A 1 174 ? 42.030 3.375 56.343 1.00 35.12 174 SER A CA 1
ATOM 1380 C C . SER A 1 174 ? 43.490 2.920 56.466 1.00 35.12 174 SER A C 1
ATOM 1382 O O . SER A 1 174 ? 44.083 3.109 57.523 1.00 35.12 174 SER A O 1
ATOM 1384 N N . ARG A 1 175 ? 44.159 2.518 55.370 1.00 33.28 175 ARG A N 1
ATOM 1385 C CA . ARG A 1 175 ? 45.640 2.467 55.276 1.00 33.28 175 ARG A CA 1
ATOM 1386 C C . ARG A 1 175 ? 46.344 3.821 55.523 1.00 33.28 175 ARG A C 1
ATOM 1388 O O . ARG A 1 175 ? 47.569 3.860 55.557 1.00 33.28 175 ARG A O 1
ATOM 1395 N N . PHE A 1 176 ? 45.591 4.897 55.778 1.00 36.34 176 PHE A N 1
ATOM 1396 C CA . PHE A 1 176 ? 46.089 6.168 56.316 1.00 36.34 176 PHE A CA 1
ATOM 1397 C C . PHE A 1 176 ? 46.056 6.306 57.855 1.00 36.34 176 PHE A C 1
ATOM 1399 O O . PHE A 1 176 ? 46.604 7.287 58.349 1.00 36.34 176 PHE A O 1
ATOM 1406 N N . ILE A 1 177 ? 45.484 5.378 58.645 1.00 28.44 177 ILE A N 1
ATOM 1407 C CA . ILE A 1 177 ? 45.521 5.442 60.125 1.00 28.44 177 ILE A CA 1
ATOM 1408 C C . ILE A 1 177 ? 45.655 4.035 60.752 1.00 28.44 177 ILE A C 1
ATOM 1410 O O . ILE A 1 177 ? 44.967 3.083 60.407 1.00 28.44 177 ILE A O 1
ATOM 1414 N N . ARG A 1 178 ? 46.601 3.918 61.687 1.00 25.17 178 ARG A N 1
ATOM 1415 C CA . ARG A 1 178 ? 47.213 2.705 62.259 1.00 25.17 178 ARG A CA 1
ATOM 1416 C C . ARG A 1 178 ? 46.294 1.903 63.218 1.00 25.17 178 ARG A C 1
ATOM 1418 O O . ARG A 1 178 ? 45.777 2.462 64.173 1.00 25.17 178 ARG A O 1
ATOM 1425 N N . ALA A 1 179 ? 46.217 0.587 62.977 1.00 27.59 179 ALA A N 1
ATOM 1426 C CA . ALA A 1 179 ? 46.005 -0.584 63.861 1.00 27.59 179 ALA A CA 1
ATOM 1427 C C . ALA A 1 179 ? 45.084 -0.537 65.114 1.00 27.59 179 ALA A C 1
ATOM 1429 O O . ALA A 1 179 ? 45.423 0.091 66.113 1.00 27.59 179 ALA A O 1
ATOM 1430 N N . LYS A 1 180 ? 44.102 -1.461 65.175 1.00 25.08 180 LYS A N 1
ATOM 1431 C CA . LYS A 1 180 ? 43.992 -2.468 66.261 1.00 25.08 180 LYS A CA 1
ATOM 1432 C C . LYS A 1 180 ? 43.096 -3.660 65.879 1.00 25.08 180 LYS A C 1
ATOM 1434 O O . LYS A 1 180 ? 42.187 -3.540 65.070 1.00 25.08 180 LYS A O 1
ATOM 1439 N N . LYS A 1 181 ? 43.459 -4.808 66.449 1.00 33.16 181 LYS A N 1
ATOM 1440 C CA . LYS A 1 181 ? 42.997 -6.188 66.230 1.00 33.16 181 LYS A CA 1
ATOM 1441 C C . LYS A 1 181 ? 41.896 -6.542 67.249 1.00 33.16 181 LYS A C 1
ATOM 1443 O O . LYS A 1 181 ? 41.930 -5.982 68.342 1.00 33.16 181 LYS A O 1
ATOM 1448 N N . ASN A 1 182 ? 41.068 -7.532 66.897 1.00 28.58 182 ASN A N 1
ATOM 1449 C CA . ASN A 1 182 ? 40.006 -8.216 67.665 1.00 28.58 182 ASN A CA 1
ATOM 1450 C C . ASN A 1 182 ? 38.588 -7.679 67.429 1.00 28.58 182 ASN A C 1
ATOM 1452 O O . ASN A 1 182 ? 38.258 -6.590 67.874 1.00 28.58 182 ASN A O 1
ATOM 1456 N N . ASP A 1 183 ? 37.786 -8.453 66.690 1.00 26.64 183 ASP A N 1
ATOM 1457 C CA . ASP A 1 183 ? 36.521 -9.032 67.172 1.00 26.64 183 ASP A CA 1
ATOM 1458 C C . ASP A 1 183 ? 35.791 -9.693 65.993 1.00 26.64 183 ASP A C 1
ATOM 1460 O O . ASP A 1 183 ? 35.168 -9.037 65.163 1.00 26.64 183 ASP A O 1
ATOM 1464 N N . MET A 1 184 ? 35.899 -11.018 65.900 1.00 25.72 184 MET A N 1
ATOM 1465 C CA . MET A 1 184 ? 35.046 -11.837 65.042 1.00 25.72 184 MET A CA 1
ATOM 1466 C C . MET A 1 184 ? 34.565 -13.014 65.887 1.00 25.72 184 MET A C 1
ATOM 1468 O O . MET A 1 184 ? 35.259 -14.020 66.014 1.00 25.72 184 MET A O 1
ATOM 1472 N N . SER A 1 185 ? 33.398 -12.870 66.513 1.00 25.72 185 SER A N 1
ATOM 1473 C CA . SER A 1 185 ? 32.693 -13.986 67.139 1.00 25.72 185 SER A CA 1
ATOM 1474 C C . SER A 1 185 ? 31.181 -13.879 66.915 1.00 25.72 185 SER A C 1
ATOM 1476 O O . SER A 1 185 ? 30.542 -12.878 67.219 1.00 25.72 185 SER A O 1
ATOM 1478 N N . HIS A 1 186 ? 30.671 -14.951 66.304 1.00 29.52 186 HIS A N 1
ATOM 1479 C CA . HIS A 1 186 ? 29.325 -15.533 66.312 1.00 29.52 186 HIS A CA 1
ATOM 1480 C C . HIS A 1 186 ? 28.099 -14.624 66.518 1.00 29.52 186 HIS A C 1
ATOM 1482 O O . HIS A 1 186 ? 27.845 -14.119 67.609 1.00 29.52 186 HIS A O 1
ATOM 1488 N N . ILE A 1 187 ? 27.217 -14.599 65.513 1.00 26.19 187 ILE A N 1
ATOM 1489 C CA . ILE A 1 187 ? 25.810 -14.212 65.680 1.00 26.19 187 ILE A CA 1
ATOM 1490 C C . ILE A 1 187 ? 24.953 -15.479 65.527 1.00 26.19 187 ILE A C 1
ATOM 1492 O O . ILE A 1 187 ? 24.856 -16.039 64.442 1.00 26.19 187 ILE A O 1
ATOM 1496 N N . LYS A 1 188 ? 24.350 -15.935 66.633 1.00 28.19 188 LYS A N 1
ATOM 1497 C CA . LYS A 1 188 ? 23.230 -16.898 66.675 1.00 28.19 188 LYS A CA 1
ATOM 1498 C C . LYS A 1 188 ? 21.944 -16.115 66.942 1.00 28.19 188 LYS A C 1
ATOM 1500 O O . LYS A 1 188 ? 21.942 -15.306 67.870 1.00 28.19 188 LYS A O 1
ATOM 1505 N N . ILE A 1 189 ? 20.854 -16.374 66.213 1.00 28.75 189 ILE A N 1
ATOM 1506 C CA . ILE A 1 189 ? 19.522 -15.827 66.534 1.00 28.75 189 ILE A CA 1
ATOM 1507 C C . ILE A 1 189 ? 18.440 -16.907 66.365 1.00 28.75 189 ILE A C 1
ATOM 1509 O O . ILE A 1 189 ? 18.437 -17.648 65.390 1.00 28.75 189 ILE A O 1
ATOM 1513 N N . ASN A 1 190 ? 17.543 -16.971 67.358 1.00 25.44 190 ASN A N 1
ATOM 1514 C CA . ASN A 1 190 ? 16.456 -17.937 67.533 1.00 25.44 190 ASN A CA 1
ATOM 1515 C C . ASN A 1 190 ? 15.072 -17.335 67.206 1.00 25.44 190 ASN A C 1
ATOM 1517 O O . ASN A 1 190 ? 14.846 -16.152 67.453 1.00 25.44 190 ASN A O 1
ATOM 1521 N N . HIS A 1 191 ? 14.145 -18.232 66.837 1.00 28.09 191 HIS A N 1
ATOM 1522 C CA . HIS A 1 191 ? 12.676 -18.118 66.742 1.00 28.09 191 HIS A CA 1
ATOM 1523 C C . HIS A 1 191 ? 12.062 -17.183 65.682 1.00 28.09 191 HIS A C 1
ATOM 1525 O O . HIS A 1 191 ? 12.198 -15.964 65.726 1.00 28.09 191 HIS A O 1
ATOM 1531 N N . ILE A 1 192 ? 11.250 -17.793 64.809 1.00 30.25 192 ILE A N 1
ATOM 1532 C CA . ILE A 1 192 ? 10.362 -17.159 63.824 1.00 30.25 192 ILE A CA 1
ATOM 1533 C C . ILE A 1 192 ? 8.910 -17.400 64.275 1.00 30.25 192 ILE A C 1
ATOM 1535 O O . ILE A 1 192 ? 8.563 -18.520 64.653 1.00 30.25 192 ILE A O 1
ATOM 1539 N N . LYS A 1 193 ? 8.068 -16.359 64.257 1.00 27.33 193 LYS A N 1
ATOM 1540 C CA . LYS A 1 193 ? 6.602 -16.487 64.290 1.00 27.33 193 LYS A CA 1
ATOM 1541 C C . LYS A 1 193 ? 6.066 -16.116 62.912 1.00 27.33 193 LYS A C 1
ATOM 1543 O O . LYS A 1 193 ? 6.380 -15.037 62.418 1.00 27.33 193 LYS A O 1
ATOM 1548 N N . GLU A 1 194 ? 5.278 -17.006 62.325 1.00 29.28 194 GLU A N 1
ATOM 1549 C CA . GLU A 1 194 ? 4.532 -16.761 61.092 1.00 29.28 194 GLU A CA 1
ATOM 1550 C C . GLU A 1 194 ? 3.151 -16.207 61.438 1.00 29.28 194 GLU A C 1
ATOM 1552 O O . GLU A 1 194 ? 2.423 -16.831 62.204 1.00 29.28 194 GLU A O 1
ATOM 1557 N N . ASP A 1 195 ? 2.785 -15.065 60.856 1.00 25.97 195 ASP A N 1
ATOM 1558 C CA . ASP A 1 195 ? 1.389 -14.650 60.744 1.00 25.97 195 ASP A CA 1
ATOM 1559 C C . ASP A 1 195 ? 1.145 -14.059 59.347 1.00 25.97 195 ASP A C 1
ATOM 1561 O O . ASP A 1 195 ? 1.758 -13.078 58.932 1.00 25.97 195 ASP A O 1
ATOM 1565 N N . ASN A 1 196 ? 0.271 -14.745 58.612 1.00 29.44 196 ASN A N 1
ATOM 1566 C CA . ASN A 1 196 ? -0.481 -14.359 57.418 1.00 29.44 196 ASN A CA 1
ATOM 1567 C C . ASN A 1 196 ? -0.109 -13.029 56.723 1.00 29.44 196 ASN A C 1
ATOM 1569 O O . ASN A 1 196 ? -0.763 -12.006 56.909 1.00 29.44 196 ASN A O 1
ATOM 1573 N N . GLY A 1 197 ? 0.829 -13.110 55.776 1.00 36.19 197 GLY A N 1
ATOM 1574 C CA . GLY A 1 197 ? 0.741 -12.358 54.518 1.00 36.19 197 GLY A CA 1
ATOM 1575 C C . GLY A 1 197 ? 1.480 -11.024 54.387 1.00 36.19 197 GLY A C 1
ATOM 1576 O O . GLY A 1 197 ? 1.596 -10.562 53.256 1.00 36.19 197 GLY A O 1
ATOM 1577 N N . GLU A 1 198 ? 2.053 -10.431 55.438 1.00 32.59 198 GLU A N 1
ATOM 1578 C CA . GLU A 1 198 ? 2.857 -9.201 55.307 1.00 32.59 198 GLU A CA 1
ATOM 1579 C C . GLU A 1 198 ? 4.083 -9.166 56.246 1.00 32.59 198 GLU A C 1
ATOM 1581 O O . GLU A 1 198 ? 3.973 -9.387 57.445 1.00 32.59 198 GLU A O 1
ATOM 1586 N N . ILE A 1 199 ? 5.241 -8.815 55.659 1.00 30.06 199 ILE A N 1
ATOM 1587 C CA . ILE A 1 199 ? 6.508 -8.355 56.272 1.00 30.06 199 ILE A CA 1
ATOM 1588 C C . ILE A 1 199 ? 7.219 -9.345 57.222 1.00 30.06 199 ILE A C 1
ATOM 1590 O O . ILE A 1 199 ? 6.897 -9.484 58.397 1.00 30.06 199 ILE A O 1
ATOM 1594 N N . VAL A 1 200 ? 8.327 -9.929 56.744 1.00 33.28 200 VAL A N 1
ATOM 1595 C CA . VAL A 1 200 ? 9.308 -10.632 57.591 1.00 33.28 200 VAL A CA 1
ATOM 1596 C C . VAL A 1 200 ? 10.307 -9.611 58.143 1.00 33.28 200 VAL A C 1
ATOM 1598 O O . VAL A 1 200 ? 11.173 -9.129 57.415 1.00 33.28 200 VAL A O 1
ATOM 1601 N N . SER A 1 201 ? 10.203 -9.265 59.428 1.00 28.80 201 SER A N 1
ATOM 1602 C CA . SER A 1 201 ? 11.204 -8.436 60.113 1.00 28.80 201 SER A CA 1
ATOM 1603 C C . SER A 1 201 ? 12.221 -9.311 60.852 1.00 28.80 201 SER A C 1
ATOM 1605 O O . SER A 1 201 ? 11.843 -10.045 61.765 1.00 28.80 201 SER A O 1
ATOM 1607 N N . ILE A 1 202 ? 13.509 -9.196 60.518 1.00 33.47 202 ILE A N 1
ATOM 1608 C CA . ILE A 1 202 ? 14.613 -9.850 61.240 1.00 33.47 202 ILE A CA 1
ATOM 1609 C C . ILE A 1 202 ? 15.330 -8.786 62.078 1.00 33.47 202 ILE A C 1
ATOM 1611 O O . ILE A 1 202 ? 15.762 -7.764 61.550 1.00 33.47 202 ILE A O 1
ATOM 1615 N N . ARG A 1 203 ? 15.453 -8.996 63.395 1.00 26.98 203 ARG A N 1
ATOM 1616 C CA . ARG A 1 203 ? 16.173 -8.081 64.301 1.00 26.98 203 ARG A CA 1
ATOM 1617 C C . ARG A 1 203 ? 17.522 -8.671 64.706 1.00 26.98 203 ARG A C 1
ATOM 1619 O O . ARG A 1 203 ? 17.560 -9.641 65.454 1.00 26.98 203 ARG A O 1
ATOM 1626 N N . SER A 1 204 ? 18.615 -8.024 64.300 1.00 28.56 204 SER A N 1
ATOM 1627 C CA . SER A 1 204 ? 19.949 -8.217 64.891 1.00 28.56 204 SER A CA 1
ATOM 1628 C C . SER A 1 204 ? 20.207 -7.166 65.975 1.00 28.56 204 SER A C 1
ATOM 1630 O O . SER A 1 204 ? 19.801 -6.012 65.845 1.00 28.56 204 SER A O 1
ATOM 1632 N N . ARG A 1 205 ? 20.861 -7.560 67.076 1.00 28.67 205 ARG A N 1
ATOM 1633 C CA . ARG A 1 205 ? 20.907 -6.774 68.323 1.00 28.67 205 ARG A CA 1
ATOM 1634 C C . ARG A 1 205 ? 21.749 -5.488 68.253 1.00 28.67 205 ARG A C 1
ATOM 1636 O O . ARG A 1 205 ? 21.599 -4.678 69.156 1.00 28.67 205 ARG A O 1
ATOM 1643 N N . ASN A 1 206 ? 22.567 -5.261 67.215 1.00 31.27 206 ASN A N 1
ATOM 1644 C CA . ASN A 1 206 ? 23.582 -4.189 67.245 1.00 31.27 206 ASN A CA 1
ATOM 1645 C C . ASN A 1 206 ? 23.612 -3.176 66.088 1.00 31.27 206 ASN A C 1
ATOM 1647 O O . ASN A 1 206 ? 24.517 -2.355 66.071 1.00 31.27 206 ASN A O 1
ATOM 1651 N N . ASN A 1 207 ? 22.649 -3.147 65.167 1.00 30.11 207 ASN A N 1
ATOM 1652 C CA . ASN A 1 207 ? 22.362 -1.947 64.365 1.00 30.11 207 ASN A CA 1
ATOM 1653 C C . ASN A 1 207 ? 21.008 -2.119 63.675 1.00 30.11 207 ASN A C 1
ATOM 1655 O O . ASN A 1 207 ? 20.730 -3.161 63.083 1.00 30.11 207 ASN A O 1
ATOM 1659 N N . SER A 1 208 ? 20.165 -1.094 63.774 1.00 26.41 208 SER A N 1
ATOM 1660 C CA . SER A 1 208 ? 18.820 -1.032 63.203 1.00 26.41 208 SER A CA 1
ATOM 1661 C C . SER A 1 208 ? 18.859 -1.111 61.672 1.00 26.41 208 SER A C 1
ATOM 1663 O O . SER A 1 208 ? 18.935 -0.102 60.975 1.00 26.41 208 SER A O 1
ATOM 1665 N N . THR A 1 209 ? 18.805 -2.330 61.142 1.00 30.88 209 THR A N 1
ATOM 1666 C CA . THR A 1 209 ? 18.629 -2.612 59.715 1.00 30.88 209 THR A CA 1
ATOM 1667 C C . THR A 1 209 ? 17.164 -2.965 59.466 1.00 30.88 209 THR A C 1
ATOM 1669 O O . THR A 1 209 ? 16.692 -4.033 59.837 1.00 30.88 209 THR A O 1
ATOM 1672 N N . GLU A 1 210 ? 16.421 -2.028 58.874 1.00 27.47 210 GLU A N 1
ATOM 1673 C CA . GLU A 1 210 ? 15.091 -2.283 58.311 1.00 27.47 210 GLU A CA 1
ATOM 1674 C C . GLU A 1 210 ? 15.242 -2.685 56.842 1.00 27.47 210 GLU A C 1
ATOM 1676 O O . GLU A 1 210 ? 15.810 -1.944 56.035 1.00 27.47 210 GLU A O 1
ATOM 1681 N N . LEU A 1 211 ? 14.732 -3.869 56.508 1.00 31.88 211 LEU A N 1
ATOM 1682 C CA . LEU A 1 211 ? 14.703 -4.427 55.160 1.00 31.88 211 LEU A CA 1
ATOM 1683 C C . LEU A 1 211 ? 13.308 -4.160 54.575 1.00 31.88 211 LEU A C 1
ATOM 1685 O O . LEU A 1 211 ? 12.320 -4.718 55.042 1.00 31.88 211 LEU A O 1
ATOM 1689 N N . ILE A 1 212 ? 13.222 -3.266 53.587 1.00 31.16 212 ILE A N 1
ATOM 1690 C CA . ILE A 1 212 ? 11.974 -2.925 52.889 1.00 31.16 212 ILE A CA 1
ATOM 1691 C C . ILE A 1 212 ? 12.042 -3.535 51.488 1.00 31.16 212 ILE A C 1
ATOM 1693 O O . ILE A 1 212 ? 12.907 -3.161 50.696 1.00 31.16 212 ILE A O 1
ATOM 1697 N N . ILE A 1 213 ? 11.128 -4.458 51.183 1.00 30.14 213 ILE A N 1
ATOM 1698 C CA . ILE A 1 213 ? 10.928 -5.010 49.838 1.00 30.14 213 ILE A CA 1
ATOM 1699 C C . ILE A 1 213 ? 9.851 -4.150 49.158 1.00 30.14 213 ILE A C 1
ATOM 1701 O O . ILE A 1 213 ? 8.705 -4.172 49.607 1.00 30.14 213 ILE A O 1
ATOM 1705 N N . PRO A 1 214 ? 10.168 -3.350 48.125 1.00 25.98 214 PRO A N 1
ATOM 1706 C CA . PRO A 1 214 ? 9.146 -2.582 47.429 1.00 25.98 214 PRO A CA 1
ATOM 1707 C C . PRO A 1 214 ? 8.315 -3.495 46.518 1.00 25.98 214 PRO A C 1
ATOM 1709 O O . PRO A 1 214 ? 8.855 -4.221 45.687 1.00 25.98 214 PRO A O 1
ATOM 1712 N N . ASN A 1 215 ? 6.989 -3.408 46.639 1.00 26.45 215 ASN A N 1
ATOM 1713 C CA . ASN A 1 215 ? 6.055 -3.926 45.642 1.00 26.45 215 ASN A CA 1
ATOM 1714 C C . ASN A 1 215 ? 6.183 -3.097 44.354 1.00 26.45 215 ASN A C 1
ATOM 1716 O O . ASN A 1 215 ? 5.621 -2.009 44.252 1.00 26.45 215 ASN A O 1
ATOM 1720 N N . THR A 1 216 ? 6.891 -3.609 43.350 1.00 30.55 216 THR A N 1
ATOM 1721 C CA . THR A 1 216 ? 6.821 -3.105 41.969 1.00 30.55 216 THR A CA 1
ATOM 1722 C C . THR A 1 216 ? 6.029 -4.082 41.109 1.00 30.55 216 THR A C 1
ATOM 1724 O O . THR A 1 216 ? 6.593 -4.824 40.312 1.00 30.55 216 THR A O 1
ATOM 1727 N N . ALA A 1 217 ? 4.706 -4.081 41.283 1.00 27.88 217 ALA A N 1
ATOM 1728 C CA . ALA A 1 217 ? 3.766 -4.783 40.404 1.00 27.88 217 ALA A CA 1
ATOM 1729 C C . ALA A 1 217 ? 3.160 -3.875 39.310 1.00 27.88 217 ALA A C 1
ATOM 1731 O O . ALA A 1 217 ? 2.309 -4.324 38.552 1.00 27.88 217 ALA A O 1
ATOM 1732 N N . GLU A 1 218 ? 3.607 -2.620 39.169 1.00 28.53 218 GLU A N 1
ATOM 1733 C CA . GLU A 1 218 ? 3.057 -1.679 38.171 1.00 28.53 218 GLU A CA 1
ATOM 1734 C C . GLU A 1 218 ? 4.050 -1.223 37.083 1.00 28.53 218 GLU A C 1
ATOM 1736 O O . GLU A 1 218 ? 3.732 -0.334 36.299 1.00 28.53 218 GLU A O 1
ATOM 1741 N N . SER A 1 219 ? 5.228 -1.851 36.954 1.00 27.03 219 SER A N 1
ATOM 1742 C CA . SER A 1 219 ? 6.223 -1.463 35.931 1.00 27.03 219 SER A CA 1
ATOM 1743 C C . SER A 1 219 ? 6.703 -2.575 34.987 1.00 27.03 219 SER A C 1
ATOM 1745 O O . SER A 1 219 ? 7.651 -2.345 34.244 1.00 27.03 219 SER A O 1
ATOM 1747 N N . LEU A 1 220 ? 6.087 -3.765 34.979 1.00 30.31 220 LEU A N 1
ATOM 1748 C CA . LEU A 1 220 ? 6.597 -4.936 34.235 1.00 30.31 220 LEU A CA 1
ATOM 1749 C C . LEU A 1 220 ? 5.644 -5.517 33.174 1.00 30.31 220 LEU A C 1
ATOM 1751 O O . LEU A 1 220 ? 5.798 -6.665 32.779 1.00 30.31 220 LEU A O 1
ATOM 1755 N N . ASN A 1 221 ? 4.725 -4.717 32.627 1.00 26.34 221 ASN A N 1
ATOM 1756 C CA . ASN A 1 221 ? 3.988 -5.099 31.409 1.00 26.34 221 ASN A CA 1
ATOM 1757 C C . ASN A 1 221 ? 4.733 -4.767 30.094 1.00 26.34 221 ASN A C 1
ATOM 1759 O O . ASN A 1 221 ? 4.162 -4.940 29.023 1.00 26.34 221 ASN A O 1
ATOM 1763 N N . ASN A 1 222 ? 5.998 -4.327 30.149 1.00 31.03 222 ASN A N 1
ATOM 1764 C CA . ASN A 1 222 ? 6.761 -3.921 28.955 1.00 31.03 222 ASN A CA 1
ATOM 1765 C C . ASN A 1 222 ? 7.735 -4.991 28.411 1.00 31.03 222 ASN A C 1
ATOM 1767 O O . ASN A 1 222 ? 8.261 -4.824 27.315 1.00 31.03 222 ASN A O 1
ATOM 1771 N N . ASN A 1 223 ? 7.957 -6.112 29.110 1.00 34.03 223 ASN A N 1
ATOM 1772 C CA . ASN A 1 223 ? 8.996 -7.077 28.707 1.00 34.03 223 ASN A CA 1
ATOM 1773 C C . ASN A 1 223 ? 8.579 -8.024 27.560 1.00 34.03 223 ASN A C 1
ATOM 1775 O O . ASN A 1 223 ? 9.443 -8.545 26.852 1.00 34.03 223 ASN A O 1
ATOM 1779 N N . ASP A 1 224 ? 7.278 -8.210 27.316 1.00 35.22 224 ASP A N 1
ATOM 1780 C CA . ASP A 1 224 ? 6.802 -8.973 26.151 1.00 35.22 224 ASP A CA 1
ATOM 1781 C C . ASP A 1 224 ? 6.856 -8.148 24.852 1.00 35.22 224 ASP A C 1
ATOM 1783 O O . ASP A 1 224 ? 7.058 -8.701 23.765 1.00 35.22 224 ASP A O 1
ATOM 1787 N N . GLU A 1 225 ? 6.745 -6.818 24.947 1.00 36.50 225 GLU A N 1
ATOM 1788 C CA . GLU A 1 225 ? 6.894 -5.931 23.792 1.00 36.50 225 GLU A CA 1
ATOM 1789 C C . GLU A 1 225 ? 8.354 -5.853 23.339 1.00 36.50 225 GLU A C 1
ATOM 1791 O O . GLU A 1 225 ? 8.610 -6.072 22.152 1.00 36.50 225 GLU A O 1
ATOM 1796 N N . ASP A 1 226 ? 9.309 -5.689 24.259 1.00 36.62 226 ASP A N 1
ATOM 1797 C CA . ASP A 1 226 ? 10.741 -5.606 23.931 1.00 36.62 226 ASP A CA 1
ATOM 1798 C C . ASP A 1 226 ? 11.277 -6.899 23.286 1.00 36.62 226 ASP A C 1
ATOM 1800 O O . ASP A 1 226 ? 11.974 -6.843 22.271 1.00 36.62 226 ASP A O 1
ATOM 1804 N N . ASN A 1 227 ? 10.861 -8.082 23.759 1.00 43.31 227 ASN A N 1
ATOM 1805 C CA . ASN A 1 227 ? 11.222 -9.363 23.130 1.00 43.31 227 ASN A CA 1
ATOM 1806 C C . ASN A 1 227 ? 10.600 -9.556 21.731 1.00 43.31 227 ASN A C 1
ATOM 1808 O O . ASN A 1 227 ? 11.171 -10.240 20.874 1.00 43.31 227 ASN A O 1
ATOM 1812 N N . SER A 1 228 ? 9.428 -8.968 21.469 1.00 43.53 228 SER A N 1
ATOM 1813 C CA . SER A 1 228 ? 8.766 -9.033 20.158 1.00 43.53 228 SER A CA 1
ATOM 1814 C C . SER A 1 228 ? 9.360 -8.047 19.143 1.00 43.53 228 SER A C 1
ATOM 1816 O O . SER A 1 228 ? 9.507 -8.385 17.963 1.00 43.53 228 SER A O 1
ATOM 1818 N N . ILE A 1 229 ? 9.746 -6.855 19.612 1.00 43.59 229 ILE A N 1
ATOM 1819 C CA . ILE A 1 229 ? 10.422 -5.806 18.840 1.00 43.59 229 ILE A CA 1
ATOM 1820 C C . ILE A 1 229 ? 11.786 -6.329 18.384 1.00 43.59 229 ILE A C 1
ATOM 1822 O O . ILE A 1 229 ? 12.104 -6.282 17.194 1.00 43.59 229 ILE A O 1
ATOM 1826 N N . PHE A 1 230 ? 12.514 -6.985 19.285 1.00 55.12 230 PHE A N 1
ATOM 1827 C CA . PHE A 1 230 ? 13.828 -7.548 19.006 1.00 55.12 230 PHE A CA 1
ATOM 1828 C C . PHE A 1 230 ? 13.813 -8.676 17.962 1.00 55.12 230 PHE A C 1
ATOM 1830 O O . PHE A 1 230 ? 14.662 -8.726 17.071 1.00 55.12 230 PHE A O 1
ATOM 1837 N N . LYS A 1 231 ? 12.798 -9.555 17.983 1.00 65.06 231 LYS A N 1
ATOM 1838 C CA . LYS A 1 231 ? 12.640 -10.613 16.962 1.00 65.06 231 LYS A CA 1
ATOM 1839 C C . LYS A 1 231 ? 12.435 -10.043 15.556 1.00 65.06 231 LYS A C 1
ATOM 1841 O O . LYS A 1 231 ? 12.952 -10.603 14.589 1.00 65.06 231 LYS A O 1
ATOM 1846 N N . ARG A 1 232 ? 11.708 -8.929 15.419 1.00 68.25 232 ARG A N 1
ATOM 1847 C CA . ARG A 1 232 ? 11.483 -8.273 14.117 1.00 68.25 232 ARG A CA 1
ATOM 1848 C C . ARG A 1 232 ? 12.752 -7.633 13.573 1.00 68.25 232 ARG A C 1
ATOM 1850 O O . ARG A 1 232 ? 13.005 -7.741 12.377 1.00 68.25 232 ARG A O 1
ATOM 1857 N N . GLU A 1 233 ? 13.549 -7.007 14.430 1.00 73.62 233 GLU A N 1
ATOM 1858 C CA . GLU A 1 233 ? 14.819 -6.388 14.041 1.00 73.62 233 GLU A CA 1
ATOM 1859 C C . GLU A 1 233 ? 15.850 -7.435 13.603 1.00 73.62 233 GLU A C 1
ATOM 1861 O O . GLU A 1 233 ? 16.493 -7.261 12.568 1.00 73.62 233 GLU A O 1
ATOM 1866 N N . ILE A 1 234 ? 15.933 -8.573 14.303 1.00 74.81 234 ILE A N 1
ATOM 1867 C CA . ILE A 1 234 ? 16.802 -9.700 13.924 1.00 74.81 234 ILE A CA 1
ATOM 1868 C C . ILE A 1 234 ? 16.401 -10.275 12.557 1.00 74.81 234 ILE A C 1
ATOM 1870 O O . ILE A 1 234 ? 17.257 -10.501 11.695 1.00 74.81 234 ILE A O 1
ATOM 1874 N N . ILE A 1 235 ? 15.101 -10.494 12.334 1.00 76.00 235 ILE A N 1
ATOM 1875 C CA . ILE A 1 235 ? 14.591 -11.009 11.056 1.00 76.00 235 ILE A CA 1
ATOM 1876 C C . ILE A 1 235 ? 14.809 -9.981 9.938 1.00 76.00 235 ILE A C 1
ATOM 1878 O O . ILE A 1 235 ? 15.293 -10.340 8.866 1.00 76.00 235 ILE A O 1
ATOM 1882 N N . GLY A 1 236 ? 14.513 -8.703 10.188 1.00 81.56 236 GLY A N 1
ATOM 1883 C CA . GLY A 1 236 ? 14.710 -7.616 9.228 1.00 81.56 236 GLY A CA 1
ATOM 1884 C C . GLY A 1 236 ? 16.175 -7.442 8.827 1.00 81.56 236 GLY A C 1
ATOM 1885 O O . GLY A 1 236 ? 16.473 -7.321 7.640 1.00 81.56 236 GLY A O 1
ATOM 1886 N N . PHE A 1 237 ? 17.095 -7.520 9.791 1.00 87.31 237 PHE A N 1
ATOM 1887 C CA . PHE A 1 237 ? 18.532 -7.546 9.532 1.00 87.31 237 PHE A CA 1
ATOM 1888 C C . PHE A 1 237 ? 18.918 -8.718 8.625 1.00 87.31 237 PHE A C 1
ATOM 1890 O O . PHE A 1 237 ? 19.619 -8.524 7.635 1.00 87.31 237 PHE A O 1
ATOM 1897 N N . SER A 1 238 ? 18.428 -9.920 8.927 1.00 80.50 238 SER A N 1
ATOM 1898 C CA . SER A 1 238 ? 18.799 -11.138 8.200 1.00 80.50 238 SER A CA 1
ATOM 1899 C C . SER A 1 238 ? 18.268 -11.146 6.761 1.00 80.50 238 SER A C 1
ATOM 1901 O O . SER A 1 238 ? 19.009 -11.461 5.834 1.00 80.50 238 SER A O 1
ATOM 1903 N N . ILE A 1 239 ? 17.016 -10.721 6.557 1.00 82.44 239 ILE A N 1
ATOM 1904 C CA . ILE A 1 239 ? 16.401 -10.594 5.224 1.00 82.44 239 ILE A CA 1
ATOM 1905 C C . ILE A 1 239 ? 17.043 -9.455 4.422 1.00 82.44 239 ILE A C 1
ATOM 1907 O O . ILE A 1 239 ? 17.169 -9.561 3.203 1.00 82.44 239 ILE A O 1
ATOM 1911 N N . GLY A 1 240 ? 17.482 -8.380 5.084 1.00 83.88 240 GLY A N 1
ATOM 1912 C CA . GLY A 1 240 ? 18.040 -7.191 4.433 1.00 83.88 240 GLY A CA 1
ATOM 1913 C C . GLY A 1 240 ? 19.242 -7.463 3.520 1.00 83.88 240 GLY A C 1
ATOM 1914 O O . GLY A 1 240 ? 19.442 -6.723 2.561 1.00 83.88 240 GLY A O 1
ATOM 1915 N N . HIS A 1 241 ? 19.991 -8.544 3.764 1.00 88.38 241 HIS A N 1
ATOM 1916 C CA . HIS A 1 241 ? 21.150 -8.942 2.956 1.00 88.38 241 HIS A CA 1
ATOM 1917 C C . HIS A 1 241 ? 20.832 -9.974 1.854 1.00 88.38 241 HIS A C 1
ATOM 1919 O O . HIS A 1 241 ? 21.628 -10.185 0.940 1.00 88.38 241 HIS A O 1
ATOM 1925 N N . PHE A 1 242 ? 19.653 -10.600 1.900 1.00 87.06 242 PHE A N 1
ATOM 1926 C CA . PHE A 1 242 ? 19.313 -11.777 1.092 1.00 87.06 242 PHE A CA 1
ATOM 1927 C C . PHE A 1 242 ? 19.434 -11.548 -0.424 1.00 87.06 242 PHE A C 1
ATOM 1929 O O . PHE A 1 242 ? 19.927 -12.407 -1.151 1.00 87.06 242 PHE A O 1
ATOM 1936 N N . TYR A 1 243 ? 19.037 -10.368 -0.913 1.00 85.06 243 TYR A N 1
ATOM 1937 C CA . TYR A 1 243 ? 19.160 -10.015 -2.333 1.00 85.06 243 TYR A CA 1
ATOM 1938 C C . TYR A 1 243 ? 20.621 -9.970 -2.808 1.00 85.06 243 TYR A C 1
ATOM 1940 O O . TYR A 1 243 ? 20.938 -10.431 -3.905 1.00 85.06 243 TYR A O 1
ATOM 1948 N N . ASN A 1 244 ? 21.516 -9.445 -1.969 1.00 88.69 244 ASN A N 1
ATOM 1949 C CA . ASN A 1 244 ? 22.939 -9.362 -2.278 1.00 88.69 244 ASN A CA 1
ATOM 1950 C C . ASN A 1 244 ? 23.579 -10.760 -2.304 1.00 88.69 244 ASN A C 1
ATOM 1952 O O . ASN A 1 244 ? 24.387 -11.043 -3.185 1.00 88.69 244 ASN A O 1
ATOM 1956 N N . ASP A 1 245 ? 23.151 -11.656 -1.406 1.00 86.38 245 ASP A N 1
ATOM 1957 C CA . ASP A 1 245 ? 23.600 -13.055 -1.370 1.00 86.38 245 ASP A CA 1
ATOM 1958 C C . ASP A 1 245 ? 23.160 -13.847 -2.611 1.00 86.38 245 ASP A C 1
ATOM 1960 O O . ASP A 1 245 ? 23.958 -14.596 -3.175 1.00 86.38 245 ASP A O 1
ATOM 1964 N N . LEU A 1 246 ? 21.929 -13.642 -3.095 1.00 83.94 246 LEU A N 1
ATOM 1965 C CA . LEU A 1 246 ? 21.462 -14.234 -4.357 1.00 83.94 246 LEU A CA 1
ATOM 1966 C C . LEU A 1 246 ? 22.335 -13.798 -5.544 1.00 83.94 246 LEU A C 1
ATOM 1968 O O . LEU A 1 246 ? 22.765 -14.634 -6.342 1.00 83.94 246 LEU A O 1
ATOM 1972 N N . CYS A 1 247 ? 22.626 -12.497 -5.644 1.00 85.69 247 CYS A N 1
ATOM 1973 C CA . CYS A 1 247 ? 23.473 -11.950 -6.706 1.00 85.69 247 CYS A CA 1
ATOM 1974 C C . CYS A 1 247 ? 24.913 -12.475 -6.620 1.00 85.69 247 CYS A C 1
ATOM 1976 O O . CYS A 1 247 ? 25.498 -12.848 -7.638 1.00 85.69 247 CYS A O 1
ATOM 1978 N N . ALA A 1 248 ? 25.475 -12.551 -5.411 1.00 85.31 248 ALA A N 1
ATOM 1979 C CA . ALA A 1 248 ? 26.817 -13.074 -5.175 1.00 85.31 248 ALA A CA 1
ATOM 1980 C C . ALA A 1 248 ? 26.927 -14.557 -5.552 1.00 85.31 248 ALA A C 1
ATOM 1982 O O . ALA A 1 248 ? 27.883 -14.959 -6.214 1.00 85.31 248 ALA A O 1
ATOM 1983 N N . CYS A 1 249 ? 25.928 -15.369 -5.195 1.00 84.56 249 CYS A N 1
ATOM 1984 C CA . CYS A 1 249 ? 25.901 -16.782 -5.556 1.00 84.56 249 CYS A CA 1
ATOM 1985 C C . CYS A 1 249 ? 25.964 -16.969 -7.079 1.00 84.56 249 CYS A C 1
ATOM 1987 O O . CYS A 1 249 ? 26.794 -17.730 -7.578 1.00 84.56 249 CYS A O 1
ATOM 1989 N N . MET A 1 250 ? 25.162 -16.213 -7.834 1.00 80.06 250 MET A N 1
ATOM 1990 C CA . MET A 1 250 ? 25.192 -16.240 -9.301 1.00 80.06 250 MET A CA 1
ATOM 1991 C C . MET A 1 250 ? 26.507 -15.719 -9.888 1.00 80.06 250 MET A C 1
ATOM 1993 O O . MET A 1 250 ? 27.003 -16.277 -10.865 1.00 80.06 250 MET A O 1
ATOM 1997 N N . TRP A 1 251 ? 27.097 -14.681 -9.293 1.00 85.25 251 TRP A N 1
ATOM 1998 C CA . TRP A 1 251 ? 28.407 -14.171 -9.700 1.00 85.25 251 TRP A CA 1
ATOM 1999 C C . TRP A 1 251 ? 29.486 -15.264 -9.646 1.00 85.25 251 TRP A C 1
ATOM 2001 O O . TRP A 1 251 ? 30.218 -15.446 -10.617 1.00 85.25 251 TRP A O 1
ATOM 2011 N N . PHE A 1 252 ? 29.562 -16.025 -8.549 1.00 83.00 252 PHE A N 1
ATOM 2012 C CA . PHE A 1 252 ? 30.595 -17.053 -8.375 1.00 83.00 252 PHE A CA 1
ATOM 2013 C C . PHE A 1 252 ? 30.319 -18.348 -9.140 1.00 83.00 252 PHE A C 1
ATOM 2015 O O . PHE A 1 252 ? 31.260 -19.008 -9.573 1.00 83.00 252 PHE A O 1
ATOM 2022 N N . THR A 1 253 ? 29.051 -18.729 -9.296 1.00 80.06 253 THR A N 1
ATOM 2023 C CA . THR A 1 253 ? 28.686 -20.037 -9.866 1.00 80.06 253 THR A CA 1
ATOM 2024 C C . THR A 1 253 ? 28.378 -19.981 -11.359 1.00 80.06 253 THR A C 1
ATOM 2026 O O . THR A 1 253 ? 28.697 -20.923 -12.079 1.00 80.06 253 THR A O 1
ATOM 2029 N N . TYR A 1 254 ? 27.780 -18.888 -11.843 1.00 77.75 254 TYR A N 1
ATOM 2030 C CA . TYR A 1 254 ? 27.170 -18.839 -13.172 1.00 77.75 254 TYR A CA 1
ATOM 2031 C C . TYR A 1 254 ? 27.876 -17.901 -14.156 1.00 77.75 254 TYR A C 1
ATOM 2033 O O . TYR A 1 254 ? 27.846 -18.149 -15.360 1.00 77.75 254 TYR A O 1
ATOM 2041 N N . LEU A 1 255 ? 28.558 -16.852 -13.686 1.00 81.69 255 LEU A N 1
ATOM 2042 C CA . LEU A 1 255 ? 29.145 -15.845 -14.576 1.00 81.69 255 LEU A CA 1
ATOM 2043 C C . LEU A 1 255 ? 30.145 -16.427 -15.586 1.00 81.69 255 LEU A C 1
ATOM 2045 O O . LEU A 1 255 ? 30.075 -16.081 -16.760 1.00 81.69 255 LEU A O 1
ATOM 2049 N N . MET A 1 256 ? 31.055 -17.313 -15.165 1.00 81.25 256 MET A N 1
ATOM 2050 C CA . MET A 1 256 ? 32.023 -17.931 -16.090 1.00 81.25 256 MET A CA 1
ATOM 2051 C C . MET A 1 256 ? 31.334 -18.747 -17.171 1.00 81.25 256 MET A C 1
ATOM 2053 O O . MET A 1 256 ? 31.624 -18.576 -18.353 1.00 81.25 256 MET A O 1
ATOM 2057 N N . VAL A 1 257 ? 30.375 -19.580 -16.761 1.00 76.06 257 VAL A N 1
ATOM 2058 C CA . VAL A 1 257 ? 29.574 -20.392 -17.679 1.00 76.06 257 VAL A CA 1
ATOM 2059 C C . VAL A 1 257 ? 28.852 -19.485 -18.673 1.00 76.06 257 VAL A C 1
ATOM 2061 O O . VAL A 1 257 ? 28.880 -19.738 -19.873 1.00 76.06 257 VAL A O 1
ATOM 2064 N N . PHE A 1 258 ? 28.283 -18.375 -18.202 1.00 75.69 258 PHE A N 1
ATOM 2065 C CA . PHE A 1 258 ? 27.629 -17.390 -19.053 1.00 75.69 258 PHE A CA 1
ATOM 2066 C C . PHE A 1 258 ? 28.594 -16.722 -20.050 1.00 75.69 258 PHE A C 1
ATOM 2068 O O . PHE A 1 258 ? 28.288 -16.639 -21.241 1.00 75.69 258 PHE A O 1
ATOM 2075 N N . LEU A 1 259 ? 29.769 -16.266 -19.612 1.00 77.12 259 LEU A N 1
ATOM 2076 C CA . LEU A 1 259 ? 30.724 -15.585 -20.493 1.00 77.12 259 LEU A CA 1
ATOM 2077 C C . LEU A 1 259 ? 31.289 -16.515 -21.571 1.00 77.12 259 LEU A C 1
ATOM 2079 O O . LEU A 1 259 ? 31.356 -16.125 -22.738 1.00 77.12 259 LEU A O 1
ATOM 2083 N N . GLU A 1 260 ? 31.645 -17.746 -21.208 1.00 77.44 260 GLU A N 1
ATOM 2084 C CA . GLU A 1 260 ? 32.237 -18.712 -22.137 1.00 77.44 260 GLU A CA 1
ATOM 2085 C C . GLU A 1 260 ? 31.196 -19.354 -23.055 1.00 77.44 260 GLU A C 1
ATOM 2087 O O . GLU A 1 260 ? 31.409 -19.454 -24.264 1.00 77.44 260 GLU A O 1
ATOM 2092 N N . LYS A 1 261 ? 30.057 -19.790 -22.504 1.00 68.38 261 LYS A N 1
ATOM 2093 C CA . LYS A 1 261 ? 29.065 -20.571 -23.256 1.00 68.38 261 LYS A CA 1
ATOM 2094 C C . LYS A 1 261 ? 28.024 -19.702 -23.952 1.00 68.38 261 LYS A C 1
ATOM 2096 O O . LYS A 1 261 ? 27.641 -20.027 -25.071 1.00 68.38 261 LYS A O 1
ATOM 2101 N N . VAL A 1 262 ? 27.593 -18.594 -23.341 1.00 67.00 262 VAL A N 1
ATOM 2102 C CA . VAL A 1 262 ? 26.521 -17.738 -23.890 1.00 67.00 262 VAL A CA 1
ATOM 2103 C C . VAL A 1 262 ? 27.089 -16.587 -24.706 1.00 67.00 262 VAL A C 1
ATOM 2105 O O . VAL A 1 262 ? 26.747 -16.423 -25.875 1.00 67.00 262 VAL A O 1
ATOM 2108 N N . GLN A 1 263 ? 27.982 -15.796 -24.113 1.00 67.69 263 GLN A N 1
ATOM 2109 C CA . GLN A 1 263 ? 28.585 -14.645 -24.795 1.00 67.69 263 GLN A CA 1
ATOM 2110 C C . GLN A 1 263 ? 29.743 -15.038 -25.728 1.00 67.69 263 GLN A C 1
ATOM 2112 O O . GLN A 1 263 ? 30.226 -14.198 -26.488 1.00 67.69 263 GLN A O 1
ATOM 2117 N N . ARG A 1 264 ? 30.161 -16.314 -25.709 1.00 71.00 264 ARG A N 1
ATOM 2118 C CA . ARG A 1 264 ? 31.244 -16.875 -26.536 1.00 71.00 264 ARG A CA 1
ATOM 2119 C C . ARG A 1 264 ? 32.566 -16.104 -26.397 1.00 71.00 264 ARG A C 1
ATOM 2121 O O . ARG A 1 264 ? 33.284 -15.906 -27.379 1.00 71.00 264 ARG A O 1
ATOM 2128 N N . PHE A 1 265 ? 32.887 -15.641 -25.188 1.00 76.31 265 PHE A N 1
ATOM 2129 C CA . PHE A 1 265 ? 34.213 -15.103 -24.885 1.00 76.31 265 PHE A CA 1
ATOM 2130 C C . PHE A 1 265 ? 35.251 -16.229 -24.845 1.00 76.31 265 PHE A C 1
ATOM 2132 O O . PHE A 1 265 ? 34.970 -17.337 -24.396 1.00 76.31 265 PHE A O 1
ATOM 2139 N N . GLU A 1 266 ? 36.479 -15.925 -25.267 1.00 82.06 266 GLU A N 1
ATOM 2140 C CA . GLU A 1 266 ? 37.632 -16.791 -25.004 1.00 82.06 266 GLU A CA 1
ATOM 2141 C C . GLU A 1 266 ? 37.838 -16.926 -23.488 1.00 82.06 266 GLU A C 1
ATOM 2143 O O . GLU A 1 266 ? 37.755 -15.926 -22.768 1.00 82.06 266 GLU A O 1
ATOM 2148 N N . SER A 1 267 ? 38.172 -18.127 -23.004 1.00 85.06 267 SER A N 1
ATOM 2149 C CA . SER A 1 267 ? 38.394 -18.393 -21.572 1.00 85.06 267 SER A CA 1
ATOM 2150 C C . SER A 1 267 ? 39.413 -17.446 -20.929 1.00 85.06 267 SER A C 1
ATOM 2152 O O . SER A 1 267 ? 39.264 -17.056 -19.773 1.00 85.06 267 SER A O 1
ATOM 2154 N N . SER A 1 268 ? 40.416 -16.990 -21.689 1.00 85.25 268 SER A N 1
ATOM 2155 C CA . SER A 1 268 ? 41.388 -15.984 -21.239 1.00 85.25 268 SER A CA 1
ATOM 2156 C C . SER A 1 268 ? 40.742 -14.625 -20.943 1.00 85.25 268 SER A C 1
ATOM 2158 O O . SER A 1 268 ? 41.047 -14.001 -19.927 1.00 85.25 268 SER A O 1
ATOM 2160 N N . LYS A 1 269 ? 39.815 -14.167 -21.792 1.00 83.38 269 LYS A N 1
ATOM 2161 C CA . LYS A 1 269 ? 39.083 -12.905 -21.614 1.00 83.38 269 LYS A CA 1
ATOM 2162 C C . LYS A 1 269 ? 38.030 -13.016 -20.517 1.00 83.38 269 LYS A C 1
ATOM 2164 O O . LYS A 1 269 ? 37.899 -12.084 -19.731 1.00 83.38 269 LYS A O 1
ATOM 2169 N N . ALA A 1 270 ? 37.319 -14.141 -20.434 1.00 85.62 270 ALA A N 1
ATOM 2170 C CA . ALA A 1 270 ? 36.375 -14.402 -19.347 1.00 85.62 270 ALA A CA 1
ATOM 2171 C C . ALA A 1 270 ? 37.089 -14.396 -17.982 1.00 85.62 270 ALA A C 1
ATOM 2173 O O . ALA A 1 270 ? 36.674 -13.683 -17.066 1.00 85.62 270 ALA A O 1
ATOM 2174 N N . GLY A 1 271 ? 38.237 -15.079 -17.887 1.00 87.69 271 GLY A N 1
ATOM 2175 C CA . GLY A 1 271 ? 39.095 -15.060 -16.702 1.00 87.69 271 GLY A CA 1
ATOM 2176 C C . GLY A 1 271 ? 39.645 -13.667 -16.375 1.00 87.69 271 GLY A C 1
ATOM 2177 O O . GLY A 1 271 ? 39.637 -13.262 -15.215 1.00 87.69 271 GLY A O 1
ATOM 2178 N N . PHE A 1 272 ? 40.057 -12.888 -17.383 1.00 89.12 272 PHE A N 1
ATOM 2179 C CA . PHE A 1 272 ? 40.490 -11.500 -17.186 1.00 89.12 272 PHE A CA 1
ATOM 2180 C C . PHE A 1 272 ? 39.368 -10.613 -16.629 1.00 89.12 272 PHE A C 1
ATOM 2182 O O . PHE A 1 272 ? 39.589 -9.843 -15.698 1.00 89.12 272 PHE A O 1
ATOM 2189 N N . ILE A 1 273 ? 38.152 -10.740 -17.159 1.00 88.25 273 ILE A N 1
ATOM 2190 C CA . ILE A 1 273 ? 36.982 -9.989 -16.695 1.00 88.25 273 ILE A CA 1
ATOM 2191 C C . ILE A 1 273 ? 36.656 -10.327 -15.234 1.00 88.25 273 ILE A C 1
ATOM 2193 O O . ILE A 1 273 ? 36.427 -9.421 -14.429 1.00 88.25 273 ILE A O 1
ATOM 2197 N N . MET A 1 274 ? 36.703 -11.611 -14.862 1.00 89.00 274 MET A N 1
ATOM 2198 C CA . MET A 1 274 ? 36.570 -12.019 -13.463 1.00 89.00 274 MET A CA 1
ATOM 2199 C C . MET A 1 274 ? 37.668 -11.433 -12.578 1.00 89.00 274 MET A C 1
ATOM 2201 O O . MET A 1 274 ? 37.365 -10.929 -11.497 1.00 89.00 274 MET A O 1
ATOM 2205 N N . LEU A 1 275 ? 38.927 -11.481 -13.025 1.00 91.69 275 LEU A N 1
ATOM 2206 C CA . LEU A 1 275 ? 40.069 -10.951 -12.280 1.00 91.69 275 LEU A CA 1
ATOM 2207 C C . LEU A 1 275 ? 39.899 -9.455 -11.998 1.00 91.69 275 LEU A C 1
ATOM 2209 O O . LEU A 1 275 ? 40.083 -9.023 -10.862 1.00 91.69 275 LEU A O 1
ATOM 2213 N N . VAL A 1 276 ? 39.495 -8.670 -13.001 1.00 92.06 276 VAL A N 1
ATOM 2214 C CA . VAL A 1 276 ? 39.204 -7.240 -12.815 1.00 92.06 276 VAL A CA 1
ATOM 2215 C C . VAL A 1 276 ? 38.067 -7.037 -11.815 1.00 92.06 276 VAL A C 1
ATOM 2217 O O . VAL A 1 276 ? 38.144 -6.124 -10.996 1.00 92.06 276 VAL A O 1
ATOM 2220 N N . GLY A 1 277 ? 37.054 -7.908 -11.818 1.00 91.12 277 GLY A N 1
ATOM 2221 C CA . GLY A 1 277 ? 36.016 -7.923 -10.787 1.00 91.12 277 GLY A CA 1
ATOM 2222 C C . GLY A 1 277 ? 36.582 -8.098 -9.373 1.00 91.12 277 GLY A C 1
ATOM 2223 O O . GLY A 1 277 ? 36.274 -7.296 -8.498 1.00 91.12 277 GLY A O 1
ATOM 2224 N N . GLN A 1 278 ? 37.467 -9.076 -9.154 1.00 92.69 278 GLN A N 1
ATOM 2225 C CA . GLN A 1 278 ? 38.082 -9.330 -7.838 1.00 92.69 278 GLN A CA 1
ATOM 2226 C C . GLN A 1 278 ? 38.978 -8.172 -7.363 1.00 92.69 278 GLN A C 1
ATOM 2228 O O . GLN A 1 278 ? 38.985 -7.807 -6.185 1.00 92.69 278 GLN A O 1
ATOM 2233 N N . VAL A 1 279 ? 39.717 -7.550 -8.286 1.00 94.50 279 VAL A N 1
ATOM 2234 C CA . VAL A 1 279 ? 40.507 -6.342 -7.993 1.00 94.50 279 VAL A CA 1
ATOM 2235 C C . VAL A 1 279 ? 39.586 -5.170 -7.647 1.00 94.50 279 VAL A C 1
ATOM 2237 O O . VAL A 1 279 ? 39.842 -4.441 -6.687 1.00 94.50 279 VAL A O 1
ATOM 2240 N N . GLY A 1 280 ? 38.496 -5.006 -8.399 1.00 93.25 280 GLY A N 1
ATOM 2241 C CA . GLY A 1 280 ? 37.470 -4.001 -8.148 1.00 93.25 280 GLY A CA 1
ATOM 2242 C C . GLY A 1 280 ? 36.823 -4.154 -6.775 1.00 93.25 280 GLY A C 1
ATOM 2243 O O . GLY A 1 280 ? 36.660 -3.154 -6.078 1.00 93.25 280 GLY A O 1
ATOM 2244 N N . ASP A 1 281 ? 36.519 -5.382 -6.359 1.00 93.06 281 ASP A N 1
ATOM 2245 C CA . ASP A 1 281 ? 35.994 -5.683 -5.025 1.00 93.06 281 ASP A CA 1
ATOM 2246 C C . ASP A 1 281 ? 36.993 -5.320 -3.919 1.00 93.06 281 ASP A C 1
ATOM 2248 O O . ASP A 1 281 ? 36.660 -4.603 -2.977 1.00 93.06 281 ASP A O 1
ATOM 2252 N N . SER A 1 282 ? 38.258 -5.714 -4.085 1.00 94.12 282 SER A N 1
ATOM 2253 C CA . SER A 1 282 ? 39.322 -5.418 -3.117 1.00 94.12 282 SER A CA 1
ATOM 2254 C C . SER A 1 282 ? 39.484 -3.910 -2.884 1.00 94.12 282 SER A C 1
ATOM 2256 O O . SER A 1 282 ? 39.557 -3.448 -1.743 1.00 94.12 282 SER A O 1
ATOM 2258 N N . LEU A 1 283 ? 39.489 -3.117 -3.962 1.00 95.19 283 LEU A N 1
ATOM 2259 C CA . LEU A 1 283 ? 39.572 -1.655 -3.884 1.00 95.19 283 LEU A CA 1
ATOM 2260 C C . LEU A 1 283 ? 38.290 -1.036 -3.315 1.00 95.19 283 LEU A C 1
ATOM 2262 O O . LEU A 1 283 ? 38.355 -0.128 -2.482 1.00 95.19 283 LEU A O 1
ATOM 2266 N N . SER A 1 284 ? 37.130 -1.534 -3.743 1.00 94.31 284 SER A N 1
ATOM 2267 C CA . SER A 1 284 ? 35.828 -1.034 -3.296 1.00 94.31 284 SER A CA 1
ATOM 2268 C C . SER A 1 284 ? 35.596 -1.305 -1.816 1.00 94.31 284 SER A C 1
ATOM 2270 O O . SER A 1 284 ? 35.100 -0.430 -1.116 1.00 94.31 284 SER A O 1
ATOM 2272 N N . THR A 1 285 ? 36.009 -2.463 -1.310 1.00 94.62 285 THR A N 1
ATOM 2273 C CA . THR A 1 285 ? 35.887 -2.834 0.102 1.00 94.62 285 THR A CA 1
ATOM 2274 C C . THR A 1 285 ? 36.664 -1.876 1.007 1.00 94.62 285 THR A C 1
ATOM 2276 O O . THR A 1 285 ? 36.116 -1.386 1.998 1.00 94.62 285 THR A O 1
ATOM 2279 N N . ILE A 1 286 ? 37.902 -1.523 0.639 1.00 94.56 286 ILE A N 1
ATOM 2280 C CA . ILE A 1 286 ? 38.716 -0.545 1.385 1.00 94.56 286 ILE A CA 1
ATOM 2281 C C . ILE A 1 286 ? 38.068 0.844 1.328 1.00 94.56 286 ILE A C 1
ATOM 2283 O O . ILE A 1 286 ? 37.900 1.507 2.355 1.00 94.56 286 ILE A O 1
ATOM 2287 N N . LEU A 1 287 ? 37.682 1.278 0.126 1.00 92.12 287 LEU A N 1
ATOM 2288 C CA . LEU A 1 287 ? 37.106 2.598 -0.106 1.00 92.12 287 LEU A CA 1
ATOM 2289 C C . LEU A 1 287 ? 35.770 2.777 0.625 1.00 92.12 287 LEU A C 1
ATOM 2291 O O . LEU A 1 287 ? 35.578 3.774 1.320 1.00 92.12 287 LEU A O 1
ATOM 2295 N N . VAL A 1 288 ? 34.852 1.817 0.507 1.00 92.25 288 VAL A N 1
ATOM 2296 C CA . VAL A 1 288 ? 33.543 1.886 1.162 1.00 92.25 288 VAL A CA 1
ATOM 2297 C C . VAL A 1 288 ? 33.679 1.743 2.674 1.00 92.25 288 VAL A C 1
ATOM 2299 O O . VAL A 1 288 ? 32.985 2.460 3.391 1.00 92.25 288 VAL A O 1
ATOM 2302 N N . GLY A 1 289 ? 34.598 0.916 3.181 1.00 90.44 289 GLY A N 1
ATOM 2303 C CA . GLY A 1 289 ? 34.905 0.867 4.613 1.00 90.44 289 GLY A CA 1
ATOM 2304 C C . GLY A 1 289 ? 35.279 2.247 5.161 1.00 90.44 289 GLY A C 1
ATOM 2305 O O . GLY A 1 289 ? 34.616 2.758 6.066 1.00 90.44 289 GLY A O 1
ATOM 2306 N N . TYR A 1 290 ? 36.259 2.904 4.531 1.00 90.50 290 TYR A N 1
ATOM 2307 C CA . TYR A 1 290 ? 36.697 4.247 4.916 1.00 90.50 290 TYR A CA 1
ATOM 2308 C C . TYR A 1 290 ? 35.581 5.299 4.799 1.00 90.50 290 TYR A C 1
ATOM 2310 O O . TYR A 1 290 ? 35.332 6.058 5.738 1.00 90.50 290 TYR A O 1
ATOM 2318 N N . LEU A 1 291 ? 34.873 5.348 3.665 1.00 88.38 291 LEU A N 1
ATOM 2319 C CA . LEU A 1 291 ? 33.837 6.359 3.418 1.00 88.38 291 LEU A CA 1
ATOM 2320 C C . LEU A 1 291 ? 32.587 6.165 4.287 1.00 88.38 291 LEU A C 1
ATOM 2322 O O . LEU A 1 291 ? 31.967 7.150 4.704 1.00 88.38 291 LEU A O 1
ATOM 2326 N N . SER A 1 292 ? 32.222 4.913 4.571 1.00 87.25 292 SER A N 1
ATOM 2327 C CA . SER A 1 292 ? 31.120 4.562 5.469 1.00 87.25 292 SER A CA 1
ATOM 2328 C C . SER A 1 292 ? 31.407 5.035 6.890 1.00 87.25 292 SER A C 1
ATOM 2330 O O . SER A 1 292 ? 30.530 5.624 7.527 1.00 87.25 292 SER A O 1
ATOM 2332 N N . ASP A 1 293 ? 32.636 4.841 7.373 1.00 86.31 293 ASP A N 1
ATOM 2333 C CA . ASP A 1 293 ? 33.066 5.289 8.700 1.00 86.31 293 ASP A CA 1
ATOM 2334 C C . ASP A 1 293 ? 33.208 6.808 8.802 1.00 86.31 293 ASP A C 1
ATOM 2336 O O . ASP A 1 293 ? 32.764 7.396 9.789 1.00 86.31 293 ASP A O 1
ATOM 2340 N N . ALA A 1 294 ? 33.730 7.460 7.763 1.00 84.19 294 ALA A N 1
ATOM 2341 C CA . ALA A 1 294 ? 33.865 8.915 7.708 1.00 84.19 294 ALA A CA 1
ATOM 2342 C C . ALA A 1 294 ? 32.522 9.662 7.540 1.00 84.19 294 ALA A C 1
ATOM 2344 O O . ALA A 1 294 ? 32.467 10.883 7.687 1.00 84.19 294 ALA A O 1
ATOM 2345 N N . GLY A 1 295 ? 31.421 8.957 7.251 1.00 78.56 295 GLY A N 1
ATOM 2346 C CA . GLY A 1 295 ? 30.075 9.539 7.186 1.00 78.56 295 GLY A CA 1
ATOM 2347 C C . GLY A 1 295 ? 29.802 10.395 5.942 1.00 78.56 295 GLY A C 1
ATOM 2348 O O . GLY A 1 295 ? 28.888 11.228 5.954 1.00 78.56 295 GLY A O 1
ATOM 2349 N N . TYR A 1 296 ? 30.561 10.200 4.859 1.00 80.00 296 TYR A N 1
ATOM 2350 C CA . TYR A 1 296 ? 30.363 10.906 3.589 1.00 80.00 296 TYR A CA 1
ATOM 2351 C C . TYR A 1 296 ? 29.095 10.417 2.881 1.00 80.00 296 TYR A C 1
ATOM 2353 O O . TYR A 1 296 ? 29.094 9.375 2.231 1.00 80.00 296 TYR A O 1
ATOM 2361 N N . ILE A 1 297 ? 27.989 11.155 3.037 1.00 82.25 297 ILE A N 1
ATOM 2362 C CA . ILE A 1 297 ? 26.659 10.767 2.538 1.00 82.25 297 ILE A CA 1
ATOM 2363 C C . ILE A 1 297 ? 25.933 11.985 1.937 1.00 82.25 297 ILE A C 1
ATOM 2365 O O . ILE A 1 297 ? 25.981 13.075 2.529 1.00 82.25 297 ILE A O 1
ATOM 2369 N N . PRO A 1 298 ? 25.207 11.825 0.809 1.00 76.19 298 PRO A N 1
ATOM 2370 C CA . PRO A 1 298 ? 24.349 12.868 0.252 1.00 76.19 298 PRO A CA 1
ATOM 2371 C C . PRO A 1 298 ? 23.360 13.444 1.277 1.00 76.19 298 PRO A C 1
ATOM 2373 O O . PRO A 1 298 ? 22.776 12.722 2.086 1.00 76.19 298 PRO A O 1
ATOM 2376 N N . SER A 1 299 ? 23.118 14.755 1.225 1.00 73.06 299 SER A N 1
ATOM 2377 C CA . SER A 1 299 ? 22.304 15.486 2.213 1.00 73.06 299 SER A CA 1
ATOM 2378 C C . SER A 1 299 ? 20.890 14.923 2.415 1.00 73.06 299 SER A C 1
ATOM 2380 O O . SER A 1 299 ? 20.368 14.981 3.527 1.00 73.06 299 SER A O 1
ATOM 2382 N N . PHE A 1 300 ? 20.286 14.330 1.380 1.00 74.12 300 PHE A N 1
ATOM 2383 C CA . PHE A 1 300 ? 18.955 13.720 1.454 1.00 74.12 300 PHE A CA 1
ATOM 2384 C C . PHE A 1 300 ? 18.928 12.356 2.171 1.00 74.12 300 PHE A C 1
ATOM 2386 O O . PHE A 1 300 ? 17.887 11.988 2.715 1.00 74.12 300 PHE A O 1
ATOM 2393 N N . LEU A 1 301 ? 20.052 11.632 2.222 1.00 74.62 301 LEU A N 1
ATOM 2394 C CA . LEU A 1 301 ? 20.157 10.313 2.863 1.00 74.62 301 LEU A CA 1
ATOM 2395 C C . LEU A 1 301 ? 20.571 10.389 4.336 1.00 74.62 301 LEU A C 1
ATOM 2397 O O . LEU A 1 301 ? 20.304 9.457 5.087 1.00 74.62 301 LEU A O 1
ATOM 2401 N N . LYS A 1 302 ? 21.108 11.527 4.802 1.00 73.75 302 LYS A N 1
ATOM 2402 C CA . LYS A 1 302 ? 21.534 11.717 6.205 1.00 73.75 302 LYS A CA 1
ATOM 2403 C C . LYS A 1 302 ? 20.463 11.365 7.249 1.00 73.75 302 LYS A C 1
ATOM 2405 O O . LYS A 1 302 ? 20.810 11.018 8.372 1.00 73.75 302 LYS A O 1
ATOM 2410 N N . ARG A 1 303 ? 19.174 11.430 6.892 1.00 74.44 303 ARG A N 1
ATOM 2411 C CA . ARG A 1 303 ? 18.051 11.079 7.781 1.00 74.44 303 ARG A CA 1
ATOM 2412 C C . ARG A 1 303 ? 17.974 9.599 8.155 1.00 74.44 303 ARG A C 1
ATOM 2414 O O . ARG A 1 303 ? 17.377 9.295 9.179 1.00 74.44 303 ARG A O 1
ATOM 2421 N N . PHE A 1 304 ? 18.534 8.706 7.344 1.00 74.81 304 PHE A N 1
ATOM 2422 C CA . PHE A 1 304 ? 18.433 7.258 7.548 1.00 74.81 304 PHE A CA 1
ATOM 2423 C C . PHE A 1 304 ? 19.602 6.681 8.357 1.00 74.81 304 PHE A C 1
ATOM 2425 O O . PHE A 1 304 ? 19.604 5.498 8.671 1.00 74.81 304 PHE A O 1
ATOM 2432 N N . GLY A 1 305 ? 20.588 7.505 8.719 1.00 80.19 305 GLY A N 1
ATOM 2433 C CA . GLY A 1 305 ? 21.789 7.059 9.421 1.00 80.19 305 GLY A CA 1
ATOM 2434 C C . GLY A 1 305 ? 22.888 6.577 8.475 1.00 80.19 305 GLY A C 1
ATOM 2435 O O . GLY A 1 305 ? 22.666 6.318 7.288 1.00 80.19 305 GLY A O 1
ATOM 2436 N N . LYS A 1 306 ? 24.115 6.499 9.003 1.00 83.12 306 LYS A N 1
ATOM 2437 C CA . LYS A 1 306 ? 25.317 6.316 8.180 1.00 83.12 306 LYS A CA 1
ATOM 2438 C C . LYS A 1 306 ? 25.363 4.971 7.447 1.00 83.12 306 LYS A C 1
ATOM 2440 O O . LYS A 1 306 ? 25.580 4.942 6.240 1.00 83.12 306 LYS A O 1
ATOM 2445 N N . ARG A 1 307 ? 25.082 3.872 8.155 1.00 86.25 307 ARG A N 1
ATOM 2446 C CA . ARG A 1 307 ? 25.194 2.504 7.624 1.00 86.25 307 ARG A CA 1
ATOM 2447 C C . ARG A 1 307 ? 24.076 2.178 6.644 1.00 86.25 307 ARG A C 1
ATOM 2449 O O . ARG A 1 307 ? 24.341 1.732 5.536 1.00 86.25 307 ARG A O 1
ATOM 2456 N N . ILE A 1 308 ? 22.839 2.505 7.012 1.00 86.56 308 ILE A N 1
ATOM 2457 C CA . ILE A 1 308 ? 21.656 2.251 6.179 1.00 86.56 308 ILE A CA 1
ATOM 2458 C C . ILE A 1 308 ? 21.737 3.030 4.858 1.00 86.56 308 ILE A C 1
ATOM 2460 O O . ILE A 1 308 ? 21.369 2.506 3.812 1.00 86.56 308 ILE A O 1
ATOM 2464 N N . SER A 1 309 ? 22.288 4.248 4.867 1.00 89.19 309 SER A N 1
ATOM 2465 C CA . SER A 1 309 ? 22.480 5.027 3.636 1.00 89.19 309 SER A CA 1
ATOM 2466 C C . SER A 1 309 ? 23.428 4.341 2.648 1.00 89.19 309 SER A C 1
ATOM 2468 O O . SER A 1 309 ? 23.107 4.244 1.465 1.00 89.19 309 SER A O 1
ATOM 2470 N N . TRP A 1 310 ? 24.570 3.833 3.123 1.00 91.19 310 TRP A N 1
ATOM 2471 C CA . TRP A 1 310 ? 25.520 3.085 2.292 1.00 91.19 310 TRP A CA 1
ATOM 2472 C C . TRP A 1 310 ? 24.948 1.747 1.817 1.00 91.19 310 TRP A C 1
ATOM 2474 O O . TRP A 1 310 ? 25.133 1.390 0.655 1.00 91.19 310 TRP A O 1
ATOM 2484 N N . HIS A 1 311 ? 24.156 1.077 2.657 1.00 92.00 311 HIS A N 1
ATOM 2485 C CA . HIS A 1 311 ? 23.414 -0.120 2.267 1.00 92.00 311 HIS A CA 1
ATOM 2486 C C . HIS A 1 311 ? 22.433 0.164 1.120 1.00 92.00 311 HIS A C 1
ATOM 2488 O O . HIS A 1 311 ? 22.370 -0.591 0.151 1.00 92.00 311 HIS A O 1
ATOM 2494 N N . MET A 1 312 ? 21.677 1.267 1.185 1.00 88.25 312 MET A N 1
ATOM 2495 C CA . MET A 1 312 ? 20.746 1.664 0.120 1.00 88.25 312 MET A CA 1
ATOM 2496 C C . MET A 1 312 ? 21.475 2.007 -1.182 1.00 88.25 312 MET A C 1
ATOM 2498 O O . MET A 1 312 ? 21.045 1.569 -2.247 1.00 88.25 312 MET A O 1
ATOM 2502 N N . ILE A 1 313 ? 22.582 2.754 -1.103 1.00 90.06 313 ILE A N 1
ATOM 2503 C CA . ILE A 1 313 ? 23.419 3.080 -2.269 1.00 90.06 313 ILE A CA 1
ATOM 2504 C C . ILE A 1 313 ? 23.925 1.793 -2.927 1.00 90.06 313 ILE A C 1
ATOM 2506 O O . ILE A 1 313 ? 23.768 1.626 -4.136 1.00 90.06 313 ILE A O 1
ATOM 2510 N N . GLY A 1 314 ? 24.459 0.867 -2.128 1.00 91.06 314 GLY A N 1
ATOM 2511 C CA . GLY A 1 314 ? 24.934 -0.423 -2.614 1.00 91.06 314 GLY A CA 1
ATOM 2512 C C . GLY A 1 314 ? 23.821 -1.254 -3.251 1.00 91.06 314 GLY A C 1
ATOM 2513 O O . GLY A 1 314 ? 23.987 -1.754 -4.356 1.00 91.06 314 GLY A O 1
ATOM 2514 N N . THR A 1 315 ? 22.644 -1.316 -2.623 1.00 88.94 315 THR A N 1
ATOM 2515 C CA . THR A 1 315 ? 21.495 -2.084 -3.138 1.00 88.94 315 THR A CA 1
ATOM 2516 C C . THR A 1 315 ? 21.036 -1.564 -4.503 1.00 88.94 315 THR A C 1
ATOM 2518 O O . THR A 1 315 ? 20.764 -2.350 -5.407 1.00 88.94 315 THR A O 1
ATOM 2521 N N . VAL A 1 316 ? 20.989 -0.239 -4.688 1.00 85.75 316 VAL A N 1
ATOM 2522 C CA . VAL A 1 316 ? 20.648 0.384 -5.979 1.00 85.75 316 VAL A CA 1
ATOM 2523 C C . VAL A 1 316 ? 21.734 0.120 -7.024 1.00 85.75 316 VAL A C 1
ATOM 2525 O O . VAL A 1 316 ? 21.412 -0.179 -8.177 1.00 85.75 316 VAL A O 1
ATOM 2528 N N . ALA A 1 317 ? 23.010 0.193 -6.642 1.00 87.50 317 ALA A N 1
ATOM 2529 C CA . ALA A 1 317 ? 24.126 -0.118 -7.533 1.00 87.50 317 ALA A CA 1
ATOM 2530 C C . ALA A 1 317 ? 24.097 -1.587 -7.986 1.00 87.50 317 ALA A C 1
ATOM 2532 O O . ALA A 1 317 ? 24.198 -1.845 -9.183 1.00 87.50 317 ALA A O 1
ATOM 2533 N N . VAL A 1 318 ? 23.860 -2.540 -7.077 1.00 86.25 318 VAL A N 1
ATOM 2534 C CA . VAL A 1 318 ? 23.698 -3.967 -7.409 1.00 86.25 318 VAL A CA 1
ATOM 2535 C C . VAL A 1 318 ? 22.484 -4.179 -8.311 1.00 86.25 318 VAL A C 1
ATOM 2537 O O . VAL A 1 318 ? 22.617 -4.778 -9.370 1.00 86.25 318 VAL A O 1
ATOM 2540 N N . ALA A 1 319 ? 21.310 -3.649 -7.959 1.00 79.38 319 ALA A N 1
ATOM 2541 C CA . ALA A 1 319 ? 20.095 -3.838 -8.756 1.00 79.38 319 ALA A CA 1
ATOM 2542 C C . ALA A 1 319 ? 20.205 -3.264 -10.177 1.00 79.38 319 ALA A C 1
ATOM 2544 O O . ALA A 1 319 ? 19.744 -3.884 -11.138 1.00 79.38 319 ALA A O 1
ATOM 2545 N N . SER A 1 320 ? 20.838 -2.097 -10.312 1.00 78.25 320 SER A N 1
ATOM 2546 C CA . SER A 1 320 ? 21.053 -1.474 -11.616 1.00 78.25 320 SER A CA 1
ATOM 2547 C C . SER A 1 320 ? 22.111 -2.200 -12.439 1.00 78.25 320 SER A C 1
ATOM 2549 O O . SER A 1 320 ? 21.870 -2.421 -13.612 1.00 78.25 320 SER A O 1
ATOM 2551 N N . SER A 1 321 ? 23.242 -2.611 -11.864 1.00 82.50 321 SER A N 1
ATOM 2552 C CA . SER A 1 321 ? 24.329 -3.263 -12.614 1.00 82.50 321 SER A CA 1
ATOM 2553 C C . SER A 1 321 ? 24.058 -4.733 -12.942 1.00 82.50 321 SER A C 1
ATOM 2555 O O . SER A 1 321 ? 24.282 -5.155 -14.076 1.00 82.50 321 SER A O 1
ATOM 2557 N N . PHE A 1 322 ? 23.542 -5.505 -11.982 1.00 81.12 322 PHE A N 1
ATOM 2558 C CA . PHE A 1 322 ? 23.416 -6.961 -12.078 1.00 81.12 322 PHE A CA 1
ATOM 2559 C C . PHE A 1 322 ? 22.532 -7.399 -13.252 1.00 81.12 322 PHE A C 1
ATOM 2561 O O . PHE A 1 322 ? 22.911 -8.285 -14.014 1.00 81.12 322 PHE A O 1
ATOM 2568 N N . SER A 1 323 ? 21.412 -6.704 -13.468 1.00 69.00 323 SER A N 1
ATOM 2569 C CA . SER A 1 323 ? 20.496 -6.965 -14.589 1.00 69.00 323 SER A CA 1
ATOM 2570 C C . SER A 1 323 ? 21.167 -6.789 -15.958 1.00 69.00 323 SER A C 1
ATOM 2572 O O . SER A 1 323 ? 20.817 -7.478 -16.914 1.00 69.00 323 SER A O 1
ATOM 2574 N N . PHE A 1 324 ? 22.142 -5.880 -16.063 1.00 71.44 324 PHE A N 1
ATOM 2575 C CA . PHE A 1 324 ? 22.827 -5.602 -17.324 1.00 71.44 324 PHE A CA 1
ATOM 2576 C C . PHE A 1 324 ? 24.079 -6.454 -17.550 1.00 71.44 324 PHE A C 1
ATOM 2578 O O . PHE A 1 324 ? 24.439 -6.666 -18.705 1.00 71.44 324 PHE A O 1
ATOM 2585 N N . ILE A 1 325 ? 24.720 -6.981 -16.497 1.00 74.94 325 ILE A N 1
ATOM 2586 C CA . ILE A 1 325 ? 25.882 -7.889 -16.625 1.00 74.94 325 ILE A CA 1
ATOM 2587 C C . ILE A 1 325 ? 25.528 -9.108 -17.475 1.00 74.94 325 ILE A C 1
ATOM 2589 O O . ILE A 1 325 ? 26.325 -9.562 -18.292 1.00 74.94 325 ILE A O 1
ATOM 2593 N N . PHE A 1 326 ? 24.306 -9.605 -17.308 1.00 69.50 326 PHE A N 1
ATOM 2594 C CA . PHE A 1 326 ? 23.811 -10.744 -18.061 1.00 69.50 326 PHE A CA 1
ATOM 2595 C C . PHE A 1 326 ? 23.012 -10.350 -19.314 1.00 69.50 326 PHE A C 1
ATOM 2597 O O . PHE A 1 326 ? 22.389 -11.203 -19.952 1.00 69.50 326 PHE A O 1
ATOM 2604 N N . SER A 1 327 ? 23.038 -9.070 -19.692 1.00 61.72 327 SER A N 1
ATOM 2605 C CA . SER A 1 327 ? 22.478 -8.564 -20.946 1.00 61.72 327 SER A CA 1
ATOM 2606 C C . SER A 1 327 ? 23.585 -8.357 -21.988 1.00 61.72 327 SER A C 1
ATOM 2608 O O . SER A 1 327 ? 24.737 -8.105 -21.643 1.00 61.72 327 SER A O 1
ATOM 2610 N N . GLY A 1 328 ? 23.259 -8.472 -23.279 1.00 57.75 328 GLY A N 1
ATOM 2611 C CA . GLY A 1 328 ? 24.210 -8.139 -24.348 1.00 57.75 328 GLY A CA 1
ATOM 2612 C C . GLY A 1 328 ? 24.564 -6.643 -24.371 1.00 57.75 328 GLY A C 1
ATOM 2613 O O . GLY A 1 328 ? 23.801 -5.808 -23.888 1.00 57.75 328 GLY A O 1
ATOM 2614 N N . CYS A 1 329 ? 25.708 -6.281 -24.965 1.00 62.88 329 CYS A N 1
ATOM 2615 C CA . CYS A 1 329 ? 26.147 -4.882 -25.058 1.00 62.88 329 CYS A CA 1
ATOM 2616 C C . CYS A 1 329 ? 25.129 -4.005 -25.819 1.00 62.88 329 CYS A C 1
ATOM 2618 O O . CYS A 1 329 ? 24.951 -4.142 -27.029 1.00 62.88 329 CYS A O 1
ATOM 2620 N N . TRP A 1 330 ? 24.525 -3.038 -25.121 1.00 54.12 330 TRP A N 1
ATOM 2621 C CA . TRP A 1 330 ? 23.446 -2.181 -25.638 1.00 54.12 330 TRP A CA 1
ATOM 2622 C C . TRP A 1 330 ? 23.844 -1.296 -26.841 1.00 54.12 330 TRP A C 1
ATOM 2624 O O . TRP A 1 330 ? 23.019 -1.014 -27.711 1.00 54.12 330 TRP A O 1
ATOM 2634 N 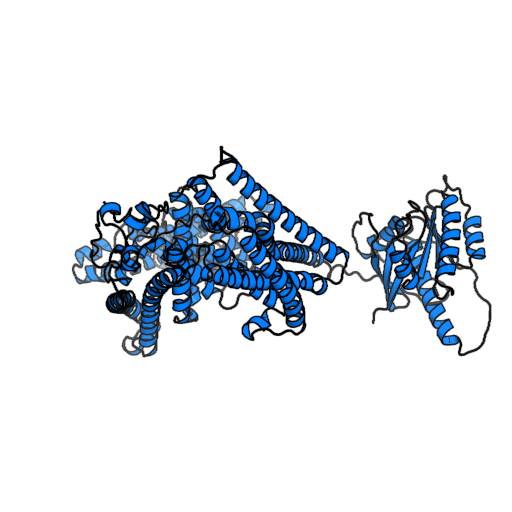N . PHE A 1 331 ? 25.113 -0.881 -26.933 1.00 58.91 331 PHE A N 1
ATOM 2635 C CA . PHE A 1 331 ? 25.602 0.035 -27.979 1.00 58.91 331 PHE A CA 1
ATOM 2636 C C . PHE A 1 331 ? 26.474 -0.639 -29.051 1.00 58.91 331 PHE A C 1
ATOM 2638 O O . PHE A 1 331 ? 26.825 -0.007 -30.049 1.00 58.91 331 PHE A O 1
ATOM 2645 N N . CYS A 1 332 ? 26.801 -1.923 -28.894 1.00 60.00 332 CYS A N 1
ATOM 2646 C CA . CYS A 1 332 ? 27.668 -2.659 -29.812 1.00 60.00 332 CYS A CA 1
ATOM 2647 C C . CYS A 1 332 ? 26.859 -3.202 -31.004 1.00 60.00 332 CYS A C 1
ATOM 2649 O O . CYS A 1 332 ? 26.647 -4.400 -31.128 1.00 60.00 332 CYS A O 1
ATOM 2651 N N . LYS A 1 333 ? 26.371 -2.324 -31.890 1.00 48.28 333 LYS A N 1
ATOM 2652 C CA . LYS A 1 333 ? 25.495 -2.729 -33.009 1.00 48.28 333 LYS A CA 1
ATOM 2653 C C . LYS A 1 333 ? 26.185 -3.465 -34.171 1.00 48.28 333 LYS A C 1
ATOM 2655 O O . LYS A 1 333 ? 25.465 -4.000 -34.997 1.00 48.28 333 LYS A O 1
ATOM 2660 N N . ASN A 1 334 ? 27.523 -3.493 -34.261 1.00 45.09 334 ASN A N 1
ATOM 2661 C CA . ASN A 1 334 ? 28.237 -3.965 -35.469 1.00 45.09 334 ASN A CA 1
ATOM 2662 C C . ASN A 1 334 ? 29.609 -4.639 -35.238 1.00 45.09 334 ASN A C 1
ATOM 2664 O O . ASN A 1 334 ? 30.354 -4.858 -36.189 1.00 45.09 334 ASN A O 1
ATOM 2668 N N . SER A 1 335 ? 29.980 -4.971 -34.004 1.00 41.81 335 SER A N 1
ATOM 2669 C CA . SER A 1 335 ? 31.189 -5.761 -33.733 1.00 41.81 335 SER A CA 1
ATOM 2670 C C . SER A 1 335 ? 30.752 -6.996 -32.968 1.00 41.81 335 SER A C 1
ATOM 2672 O O . SER A 1 335 ? 29.889 -6.868 -32.101 1.00 41.81 335 SER A O 1
ATOM 2674 N N . ALA A 1 336 ? 31.281 -8.170 -33.329 1.00 48.19 336 ALA A N 1
ATOM 2675 C CA . ALA A 1 336 ? 30.979 -9.440 -32.673 1.00 48.19 336 ALA A CA 1
ATOM 2676 C C . ALA A 1 336 ? 30.886 -9.259 -31.146 1.00 48.19 336 ALA A C 1
ATOM 2678 O O . ALA A 1 336 ? 31.666 -8.493 -30.582 1.00 48.19 336 ALA A O 1
ATOM 2679 N N . ASN A 1 337 ? 29.964 -9.960 -30.478 1.00 52.88 337 ASN A N 1
ATOM 2680 C CA . ASN A 1 337 ? 29.721 -9.852 -29.026 1.00 52.88 337 ASN A CA 1
ATOM 2681 C C . ASN A 1 337 ? 30.984 -10.046 -28.142 1.00 52.88 337 ASN A C 1
ATOM 2683 O O . ASN A 1 337 ? 30.940 -9.769 -26.949 1.00 52.88 337 ASN A O 1
ATOM 2687 N N . SER A 1 338 ? 32.117 -10.453 -28.728 1.00 55.22 338 SER A N 1
ATOM 2688 C CA . SER A 1 338 ? 33.456 -10.595 -28.143 1.00 55.22 338 SER A CA 1
ATOM 2689 C C . SER A 1 338 ? 34.437 -9.432 -28.430 1.00 55.22 338 SER A C 1
ATOM 2691 O O . SER A 1 338 ? 35.635 -9.539 -28.143 1.00 55.22 338 SER A O 1
ATOM 2693 N N . GLY A 1 339 ? 33.973 -8.332 -29.031 1.00 65.62 339 GLY A N 1
ATOM 2694 C CA . GLY A 1 339 ? 34.784 -7.165 -29.387 1.00 65.62 339 GLY A CA 1
ATOM 2695 C C . GLY A 1 339 ? 35.198 -6.310 -28.182 1.00 65.62 339 GLY A C 1
ATOM 2696 O O . GLY A 1 339 ? 34.549 -6.306 -27.139 1.00 65.62 339 GLY A O 1
ATOM 2697 N N . PHE A 1 340 ? 36.260 -5.513 -28.342 1.00 70.44 340 PHE A N 1
ATOM 2698 C CA . PHE A 1 340 ? 36.842 -4.676 -27.277 1.00 70.44 340 PHE A CA 1
ATOM 2699 C C . PHE A 1 340 ? 35.825 -3.740 -26.590 1.00 70.44 340 PHE A C 1
ATOM 2701 O O . PHE A 1 340 ? 35.879 -3.541 -25.378 1.00 70.44 340 PHE A O 1
ATOM 2708 N N . GLY A 1 341 ? 34.850 -3.216 -27.344 1.00 71.56 341 GLY A N 1
ATOM 2709 C CA . GLY A 1 341 ? 33.773 -2.379 -26.801 1.00 71.56 341 GLY A CA 1
ATOM 2710 C C . GLY A 1 341 ? 32.814 -3.124 -25.864 1.00 71.56 341 GLY A C 1
ATOM 2711 O O . GLY A 1 341 ? 32.393 -2.558 -24.856 1.00 71.56 341 GLY A O 1
ATOM 2712 N N . ALA A 1 342 ? 32.519 -4.399 -26.142 1.00 71.38 342 ALA A N 1
ATOM 2713 C CA . ALA A 1 342 ? 31.691 -5.234 -25.271 1.00 71.38 342 ALA A CA 1
ATOM 2714 C C . ALA A 1 342 ? 32.425 -5.561 -23.962 1.00 71.38 342 ALA A C 1
ATOM 2716 O O . ALA A 1 342 ? 31.828 -5.494 -22.889 1.00 71.38 342 ALA A O 1
ATOM 2717 N N . THR A 1 343 ? 33.739 -5.809 -24.035 1.00 78.94 343 THR A N 1
ATOM 2718 C CA . THR A 1 343 ? 34.589 -6.009 -22.854 1.00 78.94 343 THR A CA 1
ATOM 2719 C C . THR A 1 343 ? 34.597 -4.776 -21.951 1.00 78.94 343 THR A C 1
ATOM 2721 O O . THR A 1 343 ? 34.388 -4.908 -20.752 1.00 78.94 343 THR A O 1
ATOM 2724 N N . ILE A 1 344 ? 34.781 -3.568 -22.498 1.00 82.00 344 ILE A N 1
ATOM 2725 C CA . ILE A 1 344 ? 34.774 -2.326 -21.700 1.00 82.00 344 ILE A CA 1
ATOM 2726 C C . ILE A 1 344 ? 33.416 -2.097 -21.032 1.00 82.00 344 ILE A C 1
ATOM 2728 O O . ILE A 1 344 ? 33.363 -1.752 -19.852 1.00 82.00 344 ILE A O 1
ATOM 2732 N N . TYR A 1 345 ? 32.324 -2.299 -21.772 1.00 83.38 345 TYR A N 1
ATOM 2733 C CA . TYR A 1 345 ? 30.968 -2.181 -21.238 1.00 83.38 345 TYR A CA 1
ATOM 2734 C C . TYR A 1 345 ? 30.745 -3.126 -20.054 1.00 83.38 345 TYR A C 1
ATOM 2736 O O . TYR A 1 345 ? 30.305 -2.699 -18.985 1.00 83.38 345 TYR A O 1
ATOM 2744 N N . LEU A 1 346 ? 31.108 -4.397 -20.229 1.00 83.38 346 LEU A N 1
ATOM 2745 C CA . LEU A 1 346 ? 30.954 -5.410 -19.197 1.00 83.38 346 LEU A CA 1
ATOM 2746 C C . LEU A 1 346 ? 31.840 -5.110 -17.980 1.00 83.38 346 LEU A C 1
ATOM 2748 O O . LEU A 1 346 ? 31.369 -5.196 -16.850 1.00 83.38 346 LEU A O 1
ATOM 2752 N N . LEU A 1 347 ? 33.085 -4.676 -18.192 1.00 88.44 347 LEU A N 1
ATOM 2753 C CA . LEU A 1 347 ? 33.989 -4.269 -17.113 1.00 88.44 347 LEU A CA 1
ATOM 2754 C C . LEU A 1 347 ? 33.422 -3.102 -16.295 1.00 88.44 347 LEU A C 1
ATOM 2756 O O . LEU A 1 347 ? 33.481 -3.141 -15.069 1.00 88.44 347 LEU A O 1
ATOM 2760 N N . ALA A 1 348 ? 32.831 -2.091 -16.936 1.00 88.62 348 ALA A N 1
ATOM 2761 C CA . ALA A 1 348 ? 32.225 -0.963 -16.229 1.00 88.62 348 ALA A CA 1
ATOM 2762 C C . ALA A 1 348 ? 31.051 -1.401 -15.334 1.00 88.62 348 ALA A C 1
ATOM 2764 O O . ALA A 1 348 ? 30.945 -0.961 -14.188 1.00 88.62 348 ALA A O 1
ATOM 2765 N N . LEU A 1 349 ? 30.192 -2.296 -15.832 1.00 87.25 349 LEU A N 1
ATOM 2766 C CA . LEU A 1 349 ? 29.076 -2.844 -15.059 1.00 87.25 349 LEU A CA 1
ATOM 2767 C C . LEU A 1 349 ? 29.541 -3.737 -13.914 1.00 87.25 349 LEU A C 1
ATOM 2769 O O . LEU A 1 349 ? 28.990 -3.658 -12.821 1.00 87.25 349 LEU A O 1
ATOM 2773 N N . ILE A 1 350 ? 30.566 -4.554 -14.148 1.00 90.56 350 ILE A N 1
ATOM 2774 C CA . ILE A 1 350 ? 31.149 -5.418 -13.125 1.00 90.56 350 ILE A CA 1
ATOM 2775 C C . ILE A 1 350 ? 31.781 -4.581 -12.020 1.00 90.56 350 ILE A C 1
ATOM 2777 O O . ILE A 1 350 ? 31.534 -4.851 -10.853 1.00 90.56 350 ILE A O 1
ATOM 2781 N N . LEU A 1 351 ? 32.529 -3.528 -12.348 1.00 93.75 351 LEU A N 1
ATOM 2782 C CA . LEU A 1 351 ? 33.088 -2.632 -11.334 1.00 93.75 351 LEU A CA 1
ATOM 2783 C C . LEU A 1 351 ? 31.988 -1.932 -10.522 1.00 93.75 351 LEU A C 1
ATOM 2785 O O . LEU A 1 351 ? 32.115 -1.808 -9.306 1.00 93.75 351 LEU A O 1
ATOM 2789 N N . LEU A 1 352 ? 30.883 -1.532 -11.162 1.00 92.62 352 LEU A N 1
ATOM 2790 C CA . LEU A 1 352 ? 29.723 -0.971 -10.464 1.00 92.62 352 LEU A CA 1
ATOM 2791 C C . LEU A 1 352 ? 29.028 -2.005 -9.562 1.00 92.62 352 LEU A C 1
ATOM 2793 O O . LEU A 1 352 ? 28.629 -1.669 -8.447 1.00 92.62 352 LEU A O 1
ATOM 2797 N N . PHE A 1 353 ? 28.906 -3.251 -10.023 1.00 92.62 353 PHE A N 1
ATOM 2798 C CA . PHE A 1 353 ? 28.371 -4.362 -9.239 1.00 92.62 353 PHE A CA 1
ATOM 2799 C C . PHE A 1 353 ? 29.242 -4.657 -8.020 1.00 92.62 353 PHE A C 1
ATOM 2801 O O . PHE A 1 353 ? 28.710 -4.740 -6.920 1.00 92.62 353 PHE A O 1
ATOM 2808 N N . GLN A 1 354 ? 30.563 -4.731 -8.189 1.00 94.31 354 GLN A N 1
ATOM 2809 C CA . GLN A 1 354 ? 31.506 -4.995 -7.098 1.00 94.31 354 GLN A CA 1
ATOM 2810 C C . GLN A 1 354 ? 31.524 -3.857 -6.075 1.00 94.31 354 GLN A C 1
ATOM 2812 O O . GLN A 1 354 ? 31.486 -4.100 -4.871 1.00 94.31 354 GLN A O 1
ATOM 2817 N N . PHE A 1 355 ? 31.457 -2.604 -6.534 1.00 94.94 355 PHE A N 1
ATOM 2818 C CA . PHE A 1 355 ? 31.249 -1.463 -5.645 1.00 94.94 355 PHE A CA 1
ATOM 2819 C C . PHE A 1 355 ? 29.935 -1.574 -4.862 1.00 94.94 355 PHE A C 1
ATOM 2821 O O . PHE A 1 355 ? 29.905 -1.352 -3.650 1.00 94.94 355 PHE A O 1
ATOM 2828 N N . GLY A 1 356 ? 28.843 -1.928 -5.545 1.00 93.50 356 GLY A N 1
ATOM 2829 C CA . GLY A 1 356 ? 27.535 -2.107 -4.925 1.00 93.50 356 GLY A CA 1
ATOM 2830 C C . GLY A 1 356 ? 27.526 -3.227 -3.885 1.00 93.50 356 GLY A C 1
ATOM 2831 O O . GLY A 1 356 ? 27.033 -3.024 -2.775 1.00 93.50 356 GLY A O 1
ATOM 2832 N N . TRP A 1 357 ? 28.111 -4.375 -4.226 1.00 93.62 357 TRP A N 1
ATOM 2833 C CA . TRP A 1 357 ? 28.222 -5.544 -3.361 1.00 93.62 357 TRP A CA 1
ATOM 2834 C C . TRP A 1 357 ? 29.029 -5.226 -2.100 1.00 93.62 357 TRP A C 1
ATOM 2836 O O . TRP A 1 357 ? 28.527 -5.431 -0.993 1.00 93.62 357 TRP A O 1
ATOM 2846 N N . ALA A 1 358 ? 30.213 -4.620 -2.253 1.00 94.25 358 ALA A N 1
ATOM 2847 C CA . ALA A 1 358 ? 31.047 -4.181 -1.136 1.00 94.25 358 ALA A CA 1
ATOM 2848 C C . ALA A 1 358 ? 30.310 -3.169 -0.242 1.00 94.25 358 ALA A C 1
ATOM 2850 O O . ALA A 1 358 ? 30.364 -3.252 0.988 1.00 94.25 358 ALA A O 1
ATOM 2851 N N . ALA A 1 359 ? 29.560 -2.238 -0.840 1.00 93.75 359 ALA A N 1
ATOM 2852 C CA . ALA A 1 359 ? 28.795 -1.254 -0.087 1.00 93.75 359 ALA A CA 1
ATOM 2853 C C . ALA A 1 359 ? 27.666 -1.864 0.745 1.00 93.75 359 ALA A C 1
ATOM 2855 O O . ALA A 1 359 ? 27.485 -1.455 1.895 1.00 93.75 359 ALA A O 1
ATOM 2856 N N . VAL A 1 360 ? 26.942 -2.855 0.219 1.00 93.62 360 VAL A N 1
ATOM 2857 C CA . VAL A 1 360 ? 25.933 -3.598 0.989 1.00 93.62 360 VAL A CA 1
ATOM 2858 C C . VAL A 1 360 ? 26.600 -4.421 2.091 1.00 93.62 360 VAL A C 1
ATOM 2860 O O . VAL A 1 360 ? 26.256 -4.252 3.258 1.00 93.62 360 VAL A O 1
ATOM 2863 N N . GLN A 1 361 ? 27.596 -5.239 1.750 1.00 92.94 361 GLN A N 1
ATOM 2864 C CA . GLN A 1 361 ? 28.246 -6.179 2.667 1.00 92.94 361 GLN A CA 1
ATOM 2865 C C . GLN A 1 361 ? 28.896 -5.473 3.866 1.00 92.94 361 GLN A C 1
ATOM 2867 O O . GLN A 1 361 ? 28.642 -5.824 5.021 1.00 92.94 361 GLN A O 1
ATOM 2872 N N . ILE A 1 362 ? 29.722 -4.453 3.617 1.00 92.44 362 ILE A N 1
ATOM 2873 C CA . ILE A 1 362 ? 30.473 -3.767 4.677 1.00 92.44 362 ILE A CA 1
ATOM 2874 C C . ILE A 1 362 ? 29.547 -2.943 5.567 1.00 92.44 362 ILE A C 1
ATOM 2876 O O . ILE A 1 362 ? 29.685 -2.962 6.792 1.00 92.44 362 ILE A O 1
ATOM 2880 N N . SER A 1 363 ? 28.569 -2.248 4.980 1.00 92.25 363 SER A N 1
ATOM 2881 C CA . SER A 1 363 ? 27.604 -1.488 5.775 1.00 92.25 363 SER A CA 1
ATOM 2882 C C . SER A 1 363 ? 26.720 -2.401 6.628 1.00 92.25 363 SER A C 1
ATOM 2884 O O . SER A 1 363 ? 26.486 -2.081 7.793 1.00 92.25 363 SER A O 1
ATOM 2886 N N . HIS A 1 364 ? 26.297 -3.550 6.092 1.00 91.50 364 HIS A N 1
ATOM 2887 C CA . HIS A 1 364 ? 25.490 -4.549 6.796 1.00 91.50 364 HIS A CA 1
ATOM 2888 C C . HIS A 1 364 ? 26.249 -5.200 7.958 1.00 91.50 364 HIS A C 1
ATOM 2890 O O . HIS A 1 364 ? 25.734 -5.264 9.073 1.00 91.50 364 HIS A O 1
ATOM 2896 N N . LEU A 1 365 ? 27.511 -5.592 7.764 1.00 89.50 365 LEU A N 1
ATOM 2897 C CA . LEU A 1 365 ? 28.335 -6.137 8.849 1.00 89.50 365 LEU A CA 1
ATOM 2898 C C . LEU A 1 365 ? 28.624 -5.100 9.943 1.00 89.50 365 LEU A C 1
ATOM 2900 O O . LEU A 1 365 ? 28.606 -5.435 11.129 1.00 89.50 365 LEU A O 1
ATOM 2904 N N . ALA A 1 366 ? 28.826 -3.833 9.571 1.00 89.81 366 ALA A N 1
ATOM 2905 C CA . ALA A 1 366 ? 29.034 -2.740 10.522 1.00 89.81 366 ALA A CA 1
ATOM 2906 C C . ALA A 1 366 ? 27.780 -2.404 11.357 1.00 89.81 366 ALA A C 1
ATOM 2908 O O . ALA A 1 366 ? 27.902 -1.788 12.415 1.00 89.81 366 ALA A O 1
ATOM 2909 N N . LEU A 1 367 ? 26.588 -2.825 10.921 1.00 88.31 367 LEU A N 1
ATOM 2910 C CA . LEU A 1 367 ? 25.327 -2.663 11.657 1.00 88.31 367 LEU A CA 1
ATOM 2911 C C . LEU A 1 367 ? 25.237 -3.600 12.877 1.00 88.31 367 LEU A C 1
ATOM 2913 O O . LEU A 1 367 ? 24.621 -3.241 13.877 1.00 88.31 367 LEU A O 1
ATOM 2917 N N . VAL A 1 368 ? 25.885 -4.771 12.842 1.00 86.31 368 VAL A N 1
ATOM 2918 C CA . VAL A 1 368 ? 25.853 -5.767 13.933 1.00 86.31 368 VAL A CA 1
ATOM 2919 C C . VAL A 1 368 ? 26.334 -5.200 15.279 1.00 86.31 368 VAL A C 1
ATOM 2921 O O . VAL A 1 368 ? 25.606 -5.327 16.267 1.00 86.31 368 VAL A O 1
ATOM 2924 N N . PRO A 1 369 ? 27.522 -4.567 15.375 1.00 84.19 369 PRO A N 1
ATOM 2925 C CA . PRO A 1 369 ? 27.972 -3.985 16.634 1.00 84.19 369 PRO A CA 1
ATOM 2926 C C . PRO A 1 369 ? 27.202 -2.721 17.040 1.00 84.19 369 PRO A C 1
ATOM 2928 O O . PRO A 1 369 ? 27.215 -2.389 18.224 1.00 84.19 369 PRO A O 1
ATOM 2931 N N . GLU A 1 370 ? 26.545 -2.034 16.095 1.00 82.44 370 GLU A N 1
ATOM 2932 C CA . GLU A 1 370 ? 25.751 -0.824 16.358 1.00 82.44 370 GLU A CA 1
ATOM 2933 C C . GLU A 1 370 ? 24.351 -1.140 16.916 1.00 82.44 370 GLU A C 1
ATOM 2935 O O . GLU A 1 370 ? 23.830 -0.352 17.700 1.00 82.44 370 GLU A O 1
ATOM 2940 N N . MET A 1 371 ? 23.751 -2.285 16.562 1.00 77.31 371 MET A N 1
ATOM 2941 C CA . MET A 1 371 ? 22.396 -2.653 17.008 1.00 77.31 371 MET A CA 1
ATOM 2942 C C . MET A 1 371 ? 22.337 -3.328 18.376 1.00 77.31 371 MET A C 1
ATOM 2944 O O . MET A 1 371 ? 21.343 -3.203 19.082 1.00 77.31 371 MET A O 1
ATOM 2948 N N . SER A 1 372 ? 23.375 -4.062 18.771 1.00 75.06 372 SER A N 1
ATOM 2949 C CA . SER A 1 372 ? 23.405 -4.704 20.085 1.00 75.06 372 SER A CA 1
ATOM 2950 C C . SER A 1 372 ? 24.806 -4.681 20.658 1.00 75.06 372 SER A C 1
ATOM 2952 O O . SER A 1 372 ? 25.777 -4.891 19.935 1.00 75.06 372 SER A O 1
ATOM 2954 N N . SER A 1 373 ? 24.927 -4.456 21.964 1.00 68.31 373 SER A N 1
ATOM 2955 C CA . SER A 1 373 ? 26.168 -4.614 22.729 1.00 68.31 373 SER A CA 1
ATOM 2956 C C . SER A 1 373 ? 26.375 -6.049 23.231 1.00 68.31 373 SER A C 1
ATOM 2958 O O . SER A 1 373 ? 27.493 -6.405 23.604 1.00 68.31 373 SER A O 1
ATOM 2960 N N . CYS A 1 374 ? 25.331 -6.886 23.204 1.00 68.31 374 CYS A N 1
ATOM 2961 C CA . CYS A 1 374 ? 25.353 -8.254 23.715 1.00 68.31 374 CYS A CA 1
ATOM 2962 C C . CYS A 1 374 ? 25.906 -9.243 22.678 1.00 68.31 374 CYS A C 1
ATOM 2964 O O . CYS A 1 374 ? 25.449 -9.297 21.534 1.00 68.31 374 CYS A O 1
ATOM 2966 N N . HIS A 1 375 ? 26.872 -10.073 23.080 1.00 70.69 375 HIS A N 1
ATOM 2967 C CA . HIS A 1 375 ? 27.519 -11.019 22.168 1.00 70.69 375 HIS A CA 1
ATOM 2968 C C . HIS A 1 375 ? 26.580 -12.148 21.709 1.00 70.69 375 HIS A C 1
ATOM 2970 O O . HIS A 1 375 ? 26.612 -12.512 20.534 1.00 70.69 375 HIS A O 1
ATOM 2976 N N . SER A 1 376 ? 25.713 -12.651 22.598 1.00 68.50 376 SER A N 1
ATOM 2977 C CA . SER A 1 376 ? 24.735 -13.711 22.286 1.00 68.50 376 SER A CA 1
ATOM 2978 C C . SER A 1 376 ? 23.775 -13.290 21.167 1.00 68.50 376 SER A C 1
ATOM 2980 O O . SER A 1 376 ? 23.529 -14.026 20.207 1.00 68.50 376 SER A O 1
ATOM 2982 N N . VAL A 1 377 ? 23.325 -12.036 21.221 1.00 72.25 377 VAL A N 1
ATOM 2983 C CA . VAL A 1 377 ? 22.467 -11.441 20.195 1.00 72.25 377 VAL A CA 1
ATOM 2984 C C . VAL A 1 377 ? 23.213 -11.323 18.875 1.00 72.25 377 VAL A C 1
ATOM 2986 O O . VAL A 1 377 ? 22.705 -11.770 17.851 1.00 72.25 377 VAL A O 1
ATOM 2989 N N . ARG A 1 378 ? 24.423 -10.749 18.875 1.00 78.88 378 ARG A N 1
ATOM 2990 C CA . ARG A 1 378 ? 25.227 -10.596 17.650 1.00 78.88 378 ARG A CA 1
ATOM 2991 C C . ARG A 1 378 ? 25.468 -11.938 16.963 1.00 78.88 378 ARG A C 1
ATOM 2993 O O . ARG A 1 378 ? 25.339 -12.024 15.744 1.00 78.88 378 ARG A O 1
ATOM 3000 N N . ASN A 1 379 ? 25.752 -12.976 17.750 1.00 78.81 379 ASN A N 1
ATOM 3001 C CA . ASN A 1 379 ? 25.921 -14.338 17.251 1.00 78.81 379 ASN A CA 1
ATOM 3002 C C . ASN A 1 379 ? 24.621 -14.857 16.640 1.00 78.81 379 ASN A C 1
ATOM 3004 O O . ASN A 1 379 ? 24.635 -15.356 15.522 1.00 78.81 379 ASN A O 1
ATOM 3008 N N . SER A 1 380 ? 23.488 -14.664 17.317 1.00 78.94 380 SER A N 1
ATOM 3009 C CA . SER A 1 380 ? 22.173 -15.051 16.796 1.00 78.94 380 SER A CA 1
ATOM 3010 C C . SER A 1 380 ? 21.851 -14.347 15.472 1.00 78.94 380 SER A C 1
ATOM 3012 O O . SER A 1 380 ? 21.458 -14.997 14.507 1.00 78.94 380 SER A O 1
ATOM 3014 N N . MET A 1 381 ? 22.089 -13.036 15.377 1.00 82.50 381 MET A N 1
ATOM 3015 C CA . MET A 1 381 ? 21.887 -12.253 14.150 1.00 82.50 381 MET A CA 1
ATOM 3016 C C . MET A 1 381 ? 22.752 -12.748 12.992 1.00 82.50 381 MET A C 1
ATOM 3018 O O . MET A 1 381 ? 22.283 -12.855 11.859 1.00 82.50 381 MET A O 1
ATOM 3022 N N . GLN A 1 382 ? 24.015 -13.072 13.267 1.00 85.44 382 GLN A N 1
ATOM 3023 C CA . GLN A 1 382 ? 24.918 -13.633 12.268 1.00 85.44 382 GLN A CA 1
ATOM 3024 C C . GLN A 1 382 ? 24.484 -15.039 11.845 1.00 85.44 382 GLN A C 1
ATOM 3026 O O . GLN A 1 382 ? 24.469 -15.313 10.648 1.00 85.44 382 GLN A O 1
ATOM 3031 N N . SER A 1 383 ? 24.067 -15.895 12.780 1.00 87.38 383 SER A N 1
ATOM 3032 C CA . SER A 1 383 ? 23.544 -17.235 12.488 1.00 87.38 383 SER A CA 1
ATOM 3033 C C . SER A 1 383 ? 22.311 -17.186 11.586 1.00 87.38 383 SER A C 1
ATOM 3035 O O . SER A 1 383 ? 22.260 -17.905 10.588 1.00 87.38 383 SER A O 1
ATOM 3037 N N . PHE A 1 384 ? 21.348 -16.301 11.869 1.00 85.50 384 PHE A N 1
ATOM 3038 C CA . PHE A 1 384 ? 20.182 -16.117 11.001 1.00 85.50 384 PHE A CA 1
ATOM 3039 C C . PHE A 1 384 ? 20.573 -15.593 9.619 1.00 85.50 384 PHE A C 1
ATOM 3041 O O . PHE A 1 384 ? 20.105 -16.132 8.618 1.00 85.50 384 PHE A O 1
ATOM 3048 N N . ARG A 1 385 ? 21.474 -14.607 9.532 1.00 88.62 385 ARG A N 1
ATOM 3049 C CA . ARG A 1 385 ? 22.002 -14.129 8.244 1.00 88.62 385 ARG A CA 1
ATOM 3050 C C . ARG A 1 385 ? 22.610 -15.277 7.433 1.00 88.62 385 ARG A C 1
ATOM 3052 O O . ARG A 1 385 ? 22.233 -15.456 6.282 1.00 88.62 385 ARG A O 1
ATOM 3059 N N . TYR A 1 386 ? 23.481 -16.087 8.039 1.00 89.50 386 TYR A N 1
ATOM 3060 C CA . TYR A 1 386 ? 24.086 -17.243 7.371 1.00 89.50 386 TYR A CA 1
ATOM 3061 C C . TYR A 1 386 ? 23.050 -18.276 6.921 1.00 89.50 386 TYR A C 1
ATOM 3063 O O . TYR A 1 386 ? 23.184 -18.813 5.824 1.00 89.50 386 TYR A O 1
ATOM 3071 N N . ALA A 1 387 ? 22.005 -18.529 7.714 1.00 88.12 387 ALA A N 1
ATOM 3072 C CA . ALA A 1 387 ? 20.913 -19.412 7.309 1.00 88.12 387 ALA A CA 1
ATOM 3073 C C . ALA A 1 387 ? 20.212 -18.896 6.040 1.00 88.12 387 ALA A C 1
ATOM 3075 O O . ALA A 1 387 ? 20.004 -19.660 5.098 1.00 88.12 387 ALA A O 1
ATOM 3076 N N . PHE A 1 388 ? 19.921 -17.594 5.965 1.00 84.25 388 PHE A N 1
ATOM 3077 C CA . PHE A 1 388 ? 19.362 -16.974 4.759 1.00 84.25 388 PHE A CA 1
ATOM 3078 C C . PHE A 1 388 ? 20.328 -17.016 3.567 1.00 84.25 388 PHE A C 1
ATOM 3080 O O . PHE A 1 388 ? 19.890 -17.311 2.456 1.00 84.25 388 PHE A O 1
ATOM 3087 N N . SER A 1 389 ? 21.632 -16.811 3.773 1.00 86.56 389 SER A N 1
ATOM 3088 C CA . SER A 1 389 ? 22.631 -16.968 2.706 1.00 86.56 389 SER A CA 1
ATOM 3089 C C . SER A 1 389 ? 22.710 -18.417 2.200 1.00 86.56 389 SER A C 1
ATOM 3091 O O . SER A 1 389 ? 22.833 -18.648 1.000 1.00 86.56 389 SER A O 1
ATOM 3093 N N . MET A 1 390 ? 22.593 -19.416 3.083 1.00 89.38 390 MET A N 1
ATOM 3094 C CA . MET A 1 390 ? 22.529 -20.830 2.686 1.00 89.38 390 MET A CA 1
ATOM 3095 C C . MET A 1 390 ? 21.270 -21.128 1.871 1.00 89.38 390 MET A C 1
ATOM 3097 O O . MET A 1 390 ? 21.356 -21.798 0.845 1.00 89.38 390 MET A O 1
ATOM 3101 N N . ILE A 1 391 ? 20.119 -20.587 2.280 1.00 83.94 391 ILE A N 1
ATOM 3102 C CA . ILE A 1 391 ? 18.871 -20.691 1.513 1.00 83.94 391 ILE A CA 1
ATOM 3103 C C . ILE A 1 391 ? 19.051 -20.070 0.124 1.00 83.94 391 ILE A C 1
ATOM 3105 O O . ILE A 1 391 ? 18.688 -20.702 -0.864 1.00 83.94 391 ILE A O 1
ATOM 3109 N N . ALA A 1 392 ? 19.651 -18.880 0.027 1.00 81.88 392 ALA A N 1
ATOM 3110 C CA . ALA A 1 392 ? 19.941 -18.233 -1.254 1.00 81.88 392 ALA A CA 1
ATOM 3111 C C . ALA A 1 392 ? 20.809 -19.126 -2.157 1.00 81.88 392 ALA A C 1
ATOM 3113 O O . ALA A 1 392 ? 20.473 -19.329 -3.323 1.00 81.88 392 ALA A O 1
ATOM 3114 N N . ASN A 1 393 ? 21.871 -19.723 -1.608 1.00 84.62 393 ASN A N 1
ATOM 3115 C CA . ASN A 1 393 ? 22.748 -20.626 -2.352 1.00 84.62 393 ASN A CA 1
ATOM 3116 C C . ASN A 1 393 ? 22.009 -21.873 -2.848 1.00 84.62 393 ASN A C 1
ATOM 3118 O O . ASN A 1 393 ? 22.076 -22.192 -4.033 1.00 84.62 393 ASN A O 1
ATOM 3122 N N . VAL A 1 394 ? 21.280 -22.564 -1.966 1.00 85.81 394 VAL A N 1
ATOM 3123 C CA . VAL A 1 394 ? 20.506 -23.761 -2.334 1.00 85.81 394 VAL A CA 1
ATOM 3124 C C . VAL A 1 394 ? 19.473 -23.425 -3.404 1.00 85.81 394 VAL A C 1
ATOM 3126 O O . VAL A 1 394 ? 19.356 -24.161 -4.378 1.00 85.81 394 VAL A O 1
ATOM 3129 N N . LEU A 1 395 ? 18.771 -22.295 -3.275 1.00 77.94 395 LEU A N 1
ATOM 3130 C CA . LEU A 1 395 ? 17.810 -21.838 -4.278 1.00 77.94 395 LEU A CA 1
ATOM 3131 C C . LEU A 1 395 ? 18.471 -21.641 -5.644 1.00 77.94 395 LEU A C 1
ATOM 3133 O O . LEU A 1 395 ? 17.967 -22.170 -6.631 1.00 77.94 395 LEU A O 1
ATOM 3137 N N . VAL A 1 396 ? 19.604 -20.937 -5.712 1.00 78.12 396 VAL A N 1
ATOM 3138 C CA . VAL A 1 396 ? 20.329 -20.722 -6.975 1.00 78.12 396 VAL A CA 1
ATOM 3139 C C . VAL A 1 396 ? 20.802 -22.051 -7.566 1.00 78.12 396 VAL A C 1
ATOM 3141 O O . VAL A 1 396 ? 20.586 -22.291 -8.750 1.00 78.12 396 VAL A O 1
ATOM 3144 N N . PHE A 1 397 ? 21.355 -22.960 -6.761 1.00 79.94 397 PHE A N 1
ATOM 3145 C CA . PHE A 1 397 ? 21.775 -24.278 -7.245 1.00 79.94 397 PHE A CA 1
ATOM 3146 C C . PHE A 1 397 ? 20.609 -25.145 -7.725 1.00 79.94 397 PHE A C 1
ATOM 3148 O O . PHE A 1 397 ? 20.724 -25.770 -8.776 1.00 79.94 397 PHE A O 1
ATOM 3155 N N . CYS A 1 398 ? 19.481 -25.178 -7.013 1.00 74.94 398 CYS A N 1
ATOM 3156 C CA . CYS A 1 398 ? 18.285 -25.900 -7.452 1.00 74.94 398 CYS A CA 1
ATOM 3157 C C . CYS A 1 398 ? 17.727 -25.320 -8.760 1.00 74.94 398 CYS A C 1
ATOM 3159 O O . CYS A 1 398 ? 17.345 -26.075 -9.656 1.00 74.94 398 CYS A O 1
ATOM 3161 N N . LEU A 1 399 ? 17.712 -23.992 -8.899 1.00 67.94 399 LEU A N 1
ATOM 3162 C CA . LEU A 1 399 ? 17.295 -23.318 -10.130 1.00 67.94 399 LEU A CA 1
ATOM 3163 C C . LEU A 1 399 ? 18.227 -23.652 -11.299 1.00 67.94 399 LEU A C 1
ATOM 3165 O O . LEU A 1 399 ? 17.751 -24.027 -12.366 1.00 67.94 399 LEU A O 1
ATOM 3169 N N . LEU A 1 400 ? 19.543 -23.598 -11.089 1.00 68.56 400 LEU A N 1
ATOM 3170 C CA . LEU A 1 400 ? 20.524 -23.999 -12.098 1.00 68.56 400 LEU A CA 1
ATOM 3171 C C . LEU A 1 400 ? 20.357 -25.479 -12.467 1.00 68.56 400 LEU A C 1
ATOM 3173 O O . LEU A 1 400 ? 20.230 -25.808 -13.641 1.00 68.56 400 LEU A O 1
ATOM 3177 N N . TYR A 1 401 ? 20.284 -26.375 -11.481 1.00 71.88 401 TYR A N 1
ATOM 3178 C CA . TYR A 1 401 ? 20.141 -27.815 -11.699 1.00 71.88 401 TYR A CA 1
ATOM 3179 C C . TYR A 1 401 ? 18.880 -28.164 -12.491 1.00 71.88 401 TYR A C 1
ATOM 3181 O O . TYR A 1 401 ? 18.952 -28.928 -13.450 1.00 71.88 401 TYR A O 1
ATOM 3189 N N . THR A 1 402 ? 17.727 -27.599 -12.128 1.00 63.41 402 THR A N 1
ATOM 3190 C CA . THR A 1 402 ? 16.465 -27.847 -12.848 1.00 63.41 402 THR A CA 1
ATOM 3191 C C . THR A 1 402 ? 16.500 -27.348 -14.288 1.00 63.41 402 THR A C 1
ATOM 3193 O O . THR A 1 402 ? 15.838 -27.931 -15.147 1.00 63.41 402 THR A O 1
ATOM 3196 N N . LEU A 1 403 ? 17.283 -26.306 -14.558 1.00 57.38 403 LEU A N 1
ATOM 3197 C CA . LEU A 1 403 ? 17.453 -25.751 -15.889 1.00 57.38 403 LEU A CA 1
ATOM 3198 C C . LEU A 1 403 ? 18.417 -26.586 -16.738 1.00 57.38 403 LEU A C 1
ATOM 3200 O O . LEU A 1 403 ? 18.051 -26.953 -17.847 1.00 57.38 403 LEU A O 1
ATOM 3204 N N . PHE A 1 404 ? 19.574 -26.980 -16.197 1.00 63.78 404 PHE A N 1
ATOM 3205 C CA . PHE A 1 404 ? 20.533 -27.857 -16.886 1.00 63.78 404 PHE A CA 1
ATOM 3206 C C . PHE A 1 404 ? 20.025 -29.301 -17.052 1.00 63.78 404 PHE A C 1
ATOM 3208 O O . PHE A 1 404 ? 20.387 -29.974 -18.009 1.00 63.78 404 PHE A O 1
ATOM 3215 N N . SER A 1 405 ? 19.162 -29.798 -16.158 1.00 62.25 405 SER A N 1
ATOM 3216 C CA . SER A 1 405 ? 18.625 -31.174 -16.227 1.00 62.25 405 SER A CA 1
ATOM 3217 C C . SER A 1 405 ? 17.607 -31.391 -17.353 1.00 62.25 405 SER A C 1
ATOM 3219 O O . SER A 1 405 ? 17.139 -32.514 -17.551 1.00 62.25 405 SER A O 1
ATOM 3221 N N . ARG A 1 406 ? 17.214 -30.330 -18.069 1.00 54.91 406 ARG A N 1
ATOM 3222 C CA . ARG A 1 406 ? 16.339 -30.422 -19.245 1.00 54.91 406 ARG A CA 1
ATOM 3223 C C . ARG A 1 406 ? 17.103 -30.716 -20.542 1.00 54.91 406 ARG A C 1
ATOM 3225 O O . ARG A 1 406 ? 16.453 -31.135 -21.500 1.00 54.91 406 ARG A O 1
ATOM 3232 N N . ASP A 1 407 ? 18.433 -30.609 -20.542 1.00 51.75 407 ASP A N 1
ATOM 3233 C CA . ASP A 1 407 ? 19.273 -30.851 -21.720 1.00 51.75 407 ASP A CA 1
ATOM 3234 C C . ASP A 1 407 ? 19.705 -32.324 -21.792 1.00 51.75 407 ASP A C 1
ATOM 3236 O O . ASP A 1 407 ? 20.235 -32.893 -20.836 1.00 51.75 407 ASP A O 1
ATOM 3240 N N . LYS A 1 408 ? 19.454 -32.979 -22.934 1.00 46.12 408 LYS A N 1
ATOM 3241 C CA . LYS A 1 408 ? 19.712 -34.421 -23.141 1.00 46.12 408 LYS A CA 1
ATOM 3242 C C . LYS A 1 408 ? 21.014 -34.740 -23.893 1.00 46.12 408 LYS A C 1
ATOM 3244 O O . LYS A 1 408 ? 21.276 -35.915 -24.143 1.00 46.12 408 LYS A O 1
ATOM 3249 N N . SER A 1 409 ? 21.847 -33.753 -24.228 1.00 45.66 409 SER A N 1
ATOM 3250 C CA . SER A 1 409 ? 23.092 -33.956 -24.991 1.00 45.66 409 SER A CA 1
ATOM 3251 C C . SER A 1 409 ? 24.256 -33.118 -24.430 1.00 45.66 409 SER A C 1
ATOM 3253 O O . SER A 1 409 ? 24.246 -31.902 -24.579 1.00 45.66 409 SER A O 1
ATOM 3255 N N . PRO A 1 410 ? 25.279 -33.735 -23.803 1.00 45.44 410 PRO A N 1
ATOM 3256 C CA . PRO A 1 410 ? 26.311 -33.012 -23.050 1.00 45.44 410 PRO A CA 1
ATOM 3257 C C . PRO A 1 410 ? 27.464 -32.418 -23.886 1.00 45.44 410 PRO A C 1
ATOM 3259 O O . PRO A 1 410 ? 28.314 -31.735 -23.319 1.00 45.44 410 PRO A O 1
ATOM 3262 N N . GLU A 1 411 ? 27.530 -32.651 -25.203 1.00 43.50 411 GLU A N 1
ATOM 3263 C CA . GLU A 1 411 ? 28.719 -32.293 -26.008 1.00 43.50 411 GLU A CA 1
ATOM 3264 C C . GLU A 1 411 ? 28.500 -31.204 -27.070 1.00 43.50 411 GLU A C 1
ATOM 3266 O O . GLU A 1 411 ? 29.471 -30.596 -27.520 1.00 43.50 411 GLU A O 1
ATOM 3271 N N . VAL A 1 412 ? 27.256 -30.871 -27.427 1.00 46.38 412 VAL A N 1
ATOM 3272 C CA . VAL A 1 412 ? 26.948 -29.766 -28.349 1.00 46.38 412 VAL A CA 1
ATOM 3273 C C . VAL A 1 412 ? 25.721 -29.031 -27.823 1.00 46.38 412 VAL A C 1
ATOM 3275 O O . VAL A 1 412 ? 24.622 -29.570 -27.843 1.00 46.38 412 VAL A O 1
ATOM 3278 N N . ILE A 1 413 ? 25.947 -27.817 -27.321 1.00 46.12 413 ILE A N 1
ATOM 3279 C CA . ILE A 1 413 ? 24.910 -26.906 -26.822 1.00 46.12 413 ILE A CA 1
ATOM 3280 C C . ILE A 1 413 ? 24.175 -26.342 -28.044 1.00 46.12 413 ILE A C 1
ATOM 3282 O O . ILE A 1 413 ? 24.787 -25.630 -28.847 1.00 46.12 413 ILE A O 1
ATOM 3286 N N . ASP A 1 414 ? 22.899 -26.692 -28.203 1.00 42.91 414 ASP A N 1
ATOM 3287 C CA . ASP A 1 414 ? 22.059 -26.260 -29.329 1.00 42.91 414 ASP A CA 1
ATOM 3288 C C . ASP A 1 414 ? 21.592 -24.796 -29.137 1.00 42.91 414 ASP A C 1
ATOM 3290 O O . ASP A 1 414 ? 21.707 -24.226 -28.046 1.00 42.91 414 ASP A O 1
ATOM 3294 N N . GLU A 1 415 ? 21.043 -24.139 -30.166 1.00 44.81 415 GLU A N 1
ATOM 3295 C CA . GLU A 1 415 ? 20.507 -22.762 -30.034 1.00 44.81 415 GLU A CA 1
ATOM 3296 C C . GLU A 1 415 ? 19.417 -22.650 -28.944 1.00 44.81 415 GLU A C 1
ATOM 3298 O O . GLU A 1 415 ? 19.240 -21.585 -28.342 1.00 44.81 415 GLU A O 1
ATOM 3303 N N . GLY A 1 416 ? 18.732 -23.760 -28.642 1.00 42.22 416 GLY A N 1
ATOM 3304 C CA . GLY A 1 416 ? 17.775 -23.886 -27.540 1.00 42.22 416 GLY A CA 1
ATOM 3305 C C . GLY A 1 416 ? 18.413 -23.810 -26.149 1.00 42.22 416 GLY A C 1
ATOM 3306 O O . GLY A 1 416 ? 17.848 -23.186 -25.254 1.00 42.22 416 GLY A O 1
ATOM 3307 N N . ASP A 1 417 ? 19.624 -24.330 -25.975 1.00 42.78 417 ASP A N 1
ATOM 3308 C CA . ASP A 1 417 ? 20.339 -24.325 -24.695 1.00 42.78 417 ASP A CA 1
ATOM 3309 C C . ASP A 1 417 ? 20.933 -22.931 -24.431 1.00 42.78 417 ASP A C 1
ATOM 3311 O O . ASP A 1 417 ? 20.910 -22.424 -23.310 1.00 42.78 417 ASP A O 1
ATOM 3315 N N . LEU A 1 418 ? 21.360 -22.231 -25.492 1.00 45.22 418 LEU A N 1
ATOM 3316 C CA . LEU A 1 418 ? 21.739 -20.813 -25.438 1.00 45.22 418 LEU A CA 1
ATOM 3317 C C . LEU A 1 418 ? 20.552 -19.928 -25.005 1.00 45.22 418 LEU A C 1
ATOM 3319 O O . LEU A 1 418 ? 20.732 -18.955 -24.266 1.00 45.22 418 LEU A O 1
ATOM 3323 N N . PHE A 1 419 ? 19.335 -20.286 -25.430 1.00 42.59 419 PHE A N 1
ATOM 3324 C CA . PHE A 1 419 ? 18.090 -19.653 -25.000 1.00 42.59 419 PHE A CA 1
ATOM 3325 C C . PHE A 1 419 ? 17.774 -19.977 -23.532 1.00 42.59 419 PHE A C 1
ATOM 3327 O O . PHE A 1 419 ? 17.464 -19.054 -22.785 1.00 42.59 419 PHE A O 1
ATOM 3334 N N . SER A 1 420 ? 17.952 -21.220 -23.077 1.00 41.28 420 SER A N 1
ATOM 3335 C CA . SER A 1 420 ? 17.806 -21.644 -21.671 1.00 41.28 420 SER A CA 1
ATOM 3336 C C . SER A 1 420 ? 18.795 -20.943 -20.723 1.00 41.28 420 SER A C 1
ATOM 3338 O O . SER A 1 420 ? 18.429 -20.496 -19.637 1.00 41.28 420 SER A O 1
ATOM 3340 N N . MET A 1 421 ? 20.046 -20.748 -21.142 1.00 44.56 421 MET A N 1
ATOM 3341 C CA . MET A 1 421 ? 21.051 -20.009 -20.363 1.00 44.56 421 MET A CA 1
ATOM 3342 C C . MET A 1 421 ? 20.793 -18.493 -20.366 1.00 44.56 421 MET A C 1
ATOM 3344 O O . MET A 1 421 ? 20.969 -17.807 -19.351 1.00 44.56 421 MET A O 1
ATOM 3348 N N . ALA A 1 422 ? 20.293 -17.943 -21.474 1.00 44.75 422 ALA A N 1
ATOM 3349 C CA . ALA A 1 422 ? 19.726 -16.598 -21.484 1.00 44.75 422 ALA A CA 1
ATOM 3350 C C . ALA A 1 422 ? 18.466 -16.507 -20.604 1.00 44.75 422 ALA A C 1
ATOM 3352 O O . ALA A 1 422 ? 18.216 -15.446 -20.048 1.00 44.75 422 ALA A O 1
ATOM 3353 N N . VAL A 1 423 ? 17.722 -17.600 -20.409 1.00 40.97 423 VAL A N 1
ATOM 3354 C CA . VAL A 1 423 ? 16.569 -17.712 -19.502 1.00 40.97 423 VAL A CA 1
ATOM 3355 C C . VAL A 1 423 ? 16.971 -17.684 -18.023 1.00 40.97 423 VAL A C 1
ATOM 3357 O O . VAL A 1 423 ? 16.106 -17.406 -17.215 1.00 40.97 423 VAL A O 1
ATOM 3360 N N . LEU A 1 424 ? 18.250 -17.845 -17.640 1.00 41.56 424 LEU A N 1
ATOM 3361 C CA . LEU A 1 424 ? 18.742 -17.597 -16.265 1.00 41.56 424 LEU A CA 1
ATOM 3362 C C . LEU A 1 424 ? 19.021 -16.122 -15.963 1.00 41.56 424 LEU A C 1
ATOM 3364 O O . LEU A 1 424 ? 18.594 -15.600 -14.935 1.00 41.56 424 LEU A O 1
ATOM 3368 N N . SER A 1 425 ? 19.656 -15.439 -16.916 1.00 45.12 425 SER A N 1
ATOM 3369 C CA . SER A 1 425 ? 19.770 -13.973 -16.961 1.00 45.12 425 SER A CA 1
ATOM 3370 C C . SER A 1 425 ? 18.394 -13.323 -16.987 1.00 45.12 425 SER A C 1
ATOM 3372 O O . SER A 1 425 ? 18.042 -12.468 -16.171 1.00 45.12 425 SER A O 1
ATOM 3374 N N . LYS A 1 426 ? 17.570 -13.832 -17.899 1.00 40.72 426 LYS A N 1
ATOM 3375 C CA . LYS A 1 426 ? 16.176 -13.512 -17.945 1.00 40.72 426 LYS A CA 1
ATOM 3376 C C . LYS A 1 426 ? 15.421 -14.200 -16.833 1.00 40.72 426 LYS A C 1
ATOM 3378 O O . LYS A 1 426 ? 14.302 -13.820 -16.733 1.00 40.72 426 LYS A O 1
ATOM 3383 N N . LEU A 1 427 ? 15.892 -15.078 -15.942 1.00 37.84 427 LEU A N 1
ATOM 3384 C CA . LEU A 1 427 ? 15.006 -15.664 -14.910 1.00 37.84 427 LEU A CA 1
ATOM 3385 C C . LEU A 1 427 ? 14.623 -14.570 -13.923 1.00 37.84 427 LEU A C 1
ATOM 3387 O O . LEU A 1 427 ? 13.462 -14.449 -13.566 1.00 37.84 427 LEU A O 1
ATOM 3391 N N . PHE A 1 428 ? 15.545 -13.663 -13.607 1.00 41.41 428 PHE A N 1
ATOM 3392 C CA . PHE A 1 428 ? 15.221 -12.428 -12.889 1.00 41.41 428 PHE A CA 1
ATOM 3393 C C . PHE A 1 428 ? 14.376 -11.433 -13.720 1.00 41.41 428 PHE A C 1
ATOM 3395 O O . PHE A 1 428 ? 13.802 -10.504 -13.157 1.00 41.41 428 PHE A O 1
ATOM 3402 N N . GLY A 1 429 ? 14.218 -11.666 -15.029 1.00 38.81 429 GLY A N 1
ATOM 3403 C CA . GLY A 1 429 ? 13.212 -11.056 -15.914 1.00 38.81 429 GLY A CA 1
ATOM 3404 C C . GLY A 1 429 ? 11.933 -11.895 -16.189 1.00 38.81 429 GLY A C 1
ATOM 3405 O O . GLY A 1 429 ? 10.862 -11.337 -16.356 1.00 38.81 429 GLY A O 1
ATOM 3406 N N . ASP A 1 430 ? 11.962 -13.221 -16.128 1.00 33.78 430 ASP A N 1
ATOM 3407 C CA . ASP A 1 430 ? 11.084 -14.181 -16.819 1.00 33.78 430 ASP A CA 1
ATOM 3408 C C . ASP A 1 430 ? 10.463 -15.143 -15.799 1.00 33.78 430 ASP A C 1
ATOM 3410 O O . ASP A 1 430 ? 9.344 -15.587 -16.024 1.00 33.78 430 ASP A O 1
ATOM 3414 N N . THR A 1 431 ? 11.058 -15.372 -14.614 1.00 38.12 431 THR A N 1
ATOM 3415 C CA . THR A 1 431 ? 10.263 -15.845 -13.453 1.00 38.12 431 THR A CA 1
ATOM 3416 C C . THR A 1 431 ? 9.290 -14.779 -12.953 1.00 38.12 431 THR A C 1
ATOM 3418 O O . THR A 1 431 ? 8.326 -15.116 -12.273 1.00 38.12 431 THR A O 1
ATOM 3421 N N . LEU A 1 432 ? 9.462 -13.517 -13.374 1.00 41.69 432 LEU A N 1
ATOM 3422 C CA . LEU A 1 432 ? 8.448 -12.457 -13.287 1.00 41.69 432 LEU A CA 1
ATOM 3423 C C . LEU A 1 432 ? 7.574 -12.340 -14.556 1.00 41.69 432 LEU A C 1
ATOM 3425 O O . LEU A 1 432 ? 6.785 -11.401 -14.661 1.00 41.69 432 LEU A O 1
ATOM 3429 N N . ALA A 1 433 ? 7.684 -13.275 -15.507 1.00 44.12 433 ALA A N 1
ATOM 3430 C CA . ALA A 1 433 ? 6.921 -13.309 -16.757 1.00 44.12 433 ALA A CA 1
ATOM 3431 C C . ALA A 1 433 ? 7.042 -12.034 -17.623 1.00 44.12 433 ALA A C 1
ATOM 3433 O O . ALA A 1 433 ? 6.054 -11.589 -18.211 1.00 44.12 433 ALA A O 1
ATOM 3434 N N . LEU A 1 434 ? 8.214 -11.391 -17.709 1.00 56.38 434 LEU A N 1
ATOM 3435 C CA . LEU A 1 434 ? 8.401 -10.180 -18.521 1.00 56.38 434 LEU A CA 1
ATOM 3436 C C . LEU A 1 434 ? 8.773 -10.504 -19.965 1.00 56.38 434 LEU A C 1
ATOM 3438 O O . LEU A 1 434 ? 9.855 -10.141 -20.425 1.00 56.38 434 LEU A O 1
ATOM 3442 N N . ASN A 1 435 ? 7.839 -11.100 -20.709 1.00 60.53 435 ASN A N 1
ATOM 3443 C CA . ASN A 1 435 ? 8.007 -11.246 -22.152 1.00 60.53 435 ASN A CA 1
ATOM 3444 C C . ASN A 1 435 ? 8.413 -9.898 -22.774 1.00 60.53 435 ASN A C 1
ATOM 3446 O O . ASN A 1 435 ? 7.835 -8.843 -22.482 1.00 60.53 435 ASN A O 1
ATOM 3450 N N . LEU A 1 436 ? 9.463 -9.934 -23.592 1.00 68.12 436 LEU A N 1
ATOM 3451 C CA . LEU A 1 436 ? 10.069 -8.743 -24.168 1.00 68.12 436 LEU A CA 1
ATOM 3452 C C . LEU A 1 436 ? 9.356 -8.393 -25.470 1.00 68.12 436 LEU A C 1
ATOM 3454 O O . LEU A 1 436 ? 9.355 -9.154 -26.435 1.00 68.12 436 LEU A O 1
ATOM 3458 N N . LEU A 1 437 ? 8.775 -7.204 -25.502 1.00 70.25 437 LEU A N 1
ATOM 3459 C CA . LEU A 1 437 ? 8.116 -6.640 -26.662 1.00 70.25 437 LEU A CA 1
ATOM 3460 C C . LEU A 1 437 ? 9.092 -5.702 -27.381 1.00 70.25 437 LEU A C 1
ATOM 3462 O O . LEU A 1 437 ? 9.326 -4.566 -26.957 1.00 70.25 437 LEU A O 1
ATOM 3466 N N . HIS A 1 438 ? 9.676 -6.192 -28.470 1.00 70.25 438 HIS A N 1
ATOM 3467 C CA . HIS A 1 438 ? 10.482 -5.389 -29.389 1.00 70.25 438 HIS A CA 1
ATOM 3468 C C . HIS A 1 438 ? 9.564 -4.685 -30.394 1.00 70.25 438 HIS A C 1
ATOM 3470 O O . HIS A 1 438 ? 8.530 -5.234 -30.742 1.00 70.25 438 HIS A O 1
ATOM 3476 N N . GLY A 1 439 ? 9.894 -3.478 -30.841 1.00 73.31 439 GLY A N 1
ATOM 3477 C CA . GLY A 1 439 ? 9.067 -2.678 -31.757 1.00 73.31 439 GLY A CA 1
ATOM 3478 C C . GLY A 1 439 ? 9.218 -1.195 -31.448 1.00 73.31 439 GLY A C 1
ATOM 3479 O O . GLY A 1 439 ? 9.693 -0.848 -30.375 1.00 73.31 439 GLY A O 1
ATOM 3480 N N . SER A 1 440 ? 8.863 -0.305 -32.366 1.00 84.62 440 SER A N 1
ATOM 3481 C CA . SER A 1 440 ? 8.966 1.137 -32.133 1.00 84.62 440 SER A CA 1
ATOM 3482 C C . SER A 1 440 ? 7.850 1.641 -31.207 1.00 84.62 440 SER A C 1
ATOM 3484 O O . SER A 1 440 ? 6.760 1.067 -31.136 1.00 84.62 440 SER A O 1
ATOM 3486 N N . CYS A 1 441 ? 8.065 2.776 -30.527 1.00 86.69 441 CYS A N 1
ATOM 3487 C CA . CYS A 1 441 ? 7.006 3.400 -29.721 1.00 86.69 441 CYS A CA 1
ATOM 3488 C C . CYS A 1 441 ? 5.725 3.670 -30.543 1.00 86.69 441 CYS A C 1
ATOM 3490 O O . CYS A 1 441 ? 4.618 3.595 -29.999 1.00 86.69 441 CYS A O 1
ATOM 3492 N N . TYR A 1 442 ? 5.877 3.943 -31.846 1.00 89.62 442 TYR A N 1
ATOM 3493 C CA . TYR A 1 442 ? 4.777 4.143 -32.787 1.00 89.62 442 TYR A CA 1
ATOM 3494 C C . TYR A 1 442 ? 3.931 2.879 -32.959 1.00 89.62 442 TYR A C 1
ATOM 3496 O O . TYR A 1 442 ? 2.711 2.953 -32.854 1.00 89.62 442 TYR A O 1
ATOM 3504 N N . GLU A 1 443 ? 4.563 1.720 -33.142 1.00 86.00 443 GLU A N 1
ATOM 3505 C CA . GLU A 1 443 ? 3.866 0.441 -33.327 1.00 86.00 443 GLU A CA 1
ATOM 3506 C C . GLU A 1 443 ? 3.128 -0.019 -32.069 1.00 86.00 443 GLU A C 1
ATOM 3508 O O . GLU A 1 443 ? 2.103 -0.686 -32.181 1.00 86.00 443 GLU A O 1
ATOM 3513 N N . ILE A 1 444 ? 3.651 0.319 -30.887 1.00 85.44 444 ILE A N 1
ATOM 3514 C CA . ILE A 1 444 ? 3.197 -0.226 -29.601 1.00 85.44 444 ILE A CA 1
ATOM 3515 C C . ILE A 1 444 ? 2.194 0.716 -28.911 1.00 85.44 444 ILE A C 1
ATOM 3517 O O . ILE A 1 444 ? 1.130 0.285 -28.461 1.00 85.44 444 ILE A O 1
ATOM 3521 N N . THR A 1 445 ? 2.528 2.005 -28.797 1.00 86.50 445 THR A N 1
ATOM 3522 C CA . THR A 1 445 ? 1.872 2.930 -27.847 1.00 86.50 445 THR A CA 1
ATOM 3523 C C . THR A 1 445 ? 1.127 4.085 -28.496 1.00 86.50 445 THR A C 1
ATOM 3525 O O . THR A 1 445 ? 0.039 4.431 -28.042 1.00 86.50 445 THR A O 1
ATOM 3528 N N . HIS A 1 446 ? 1.689 4.694 -29.542 1.00 90.62 446 HIS A N 1
ATOM 3529 C CA . HIS A 1 446 ? 1.162 5.929 -30.123 1.00 90.62 446 HIS A CA 1
ATOM 3530 C C . HIS A 1 446 ? 0.976 5.834 -31.640 1.00 90.62 446 HIS A C 1
ATOM 3532 O O . HIS A 1 446 ? 1.467 6.653 -32.414 1.00 90.62 446 HIS A O 1
ATOM 3538 N N . THR A 1 447 ? 0.184 4.849 -32.050 1.00 90.12 447 THR A N 1
ATOM 3539 C CA . THR A 1 447 ? -0.098 4.466 -33.448 1.00 90.12 447 THR A CA 1
ATOM 3540 C C . THR A 1 447 ? -0.719 5.577 -34.308 1.00 90.12 447 THR A C 1
ATOM 3542 O O . THR A 1 447 ? -0.777 5.463 -35.529 1.00 90.12 447 THR A O 1
ATOM 3545 N N . TRP A 1 448 ? -1.157 6.687 -33.701 1.00 91.12 448 TRP A N 1
ATOM 3546 C CA . TRP A 1 448 ? -1.707 7.853 -34.399 1.00 91.12 448 TRP A CA 1
ATOM 3547 C C . TRP A 1 448 ? -0.666 8.895 -34.826 1.00 91.12 448 TRP A C 1
ATOM 3549 O O . TRP A 1 448 ? -1.009 9.774 -35.611 1.00 91.12 448 TRP A O 1
ATOM 3559 N N . ASN A 1 449 ? 0.560 8.861 -34.295 1.00 91.88 449 ASN A N 1
ATOM 3560 C CA . ASN A 1 449 ? 1.609 9.821 -34.647 1.00 91.88 449 ASN A CA 1
ATOM 3561 C C . ASN A 1 449 ? 2.997 9.171 -34.494 1.00 91.88 449 ASN A C 1
ATOM 3563 O O . ASN A 1 449 ? 3.303 8.687 -33.407 1.00 91.88 449 ASN A O 1
ATOM 3567 N N . PRO A 1 450 ? 3.862 9.160 -35.523 1.00 89.56 450 PRO A N 1
ATOM 3568 C CA . PRO A 1 450 ? 5.170 8.501 -35.451 1.00 89.56 450 PRO A CA 1
ATOM 3569 C C . PRO A 1 450 ? 6.137 9.161 -34.456 1.00 89.56 450 PRO A C 1
ATOM 3571 O O . PRO A 1 450 ? 7.024 8.497 -33.923 1.00 89.56 450 PRO A O 1
ATOM 3574 N N . ASN A 1 451 ? 5.955 10.448 -34.150 1.00 91.94 451 ASN A N 1
ATOM 3575 C CA . ASN A 1 451 ? 6.802 11.174 -33.209 1.00 91.94 451 ASN A CA 1
ATOM 3576 C C . ASN A 1 451 ? 6.226 11.117 -31.789 1.00 91.94 451 ASN A C 1
ATOM 3578 O O . ASN A 1 451 ? 5.124 11.608 -31.551 1.00 91.94 451 ASN A O 1
ATOM 3582 N N . CYS A 1 452 ? 7.010 10.644 -30.811 1.00 90.31 452 CYS A N 1
ATOM 3583 C CA . CYS A 1 452 ? 6.572 10.538 -29.410 1.00 90.31 452 CYS A CA 1
ATOM 3584 C C . CYS A 1 452 ? 6.068 11.877 -28.835 1.00 90.31 452 CYS A C 1
ATOM 3586 O O . CYS A 1 452 ? 5.044 11.929 -28.159 1.00 90.31 452 CYS A O 1
ATOM 3588 N N . VAL A 1 453 ? 6.779 12.979 -29.109 1.00 92.44 453 VAL A N 1
ATOM 3589 C CA . VAL A 1 453 ? 6.388 14.320 -28.634 1.00 92.44 453 VAL A CA 1
ATOM 3590 C C . VAL A 1 453 ? 5.141 14.817 -29.367 1.00 92.44 453 VAL A C 1
ATOM 3592 O O . VAL A 1 453 ? 4.247 15.367 -28.731 1.00 92.44 453 VAL A O 1
ATOM 3595 N N . GLY A 1 454 ? 5.045 14.571 -30.678 1.00 92.06 454 GLY A N 1
ATOM 3596 C CA . GLY A 1 454 ? 3.860 14.910 -31.470 1.00 92.06 454 GLY A CA 1
ATOM 3597 C C . GLY A 1 454 ? 2.611 14.198 -30.953 1.00 92.06 454 GLY A C 1
ATOM 3598 O O . GLY A 1 454 ? 1.596 14.839 -30.705 1.00 92.06 454 GLY A O 1
ATOM 3599 N N . ALA A 1 455 ? 2.726 12.900 -30.656 1.00 91.38 455 ALA A N 1
ATOM 3600 C CA . ALA A 1 455 ? 1.643 12.107 -30.087 1.00 91.38 455 ALA A CA 1
ATOM 3601 C C . ALA A 1 455 ? 1.108 12.673 -28.763 1.00 91.38 455 ALA A C 1
ATOM 3603 O O . ALA A 1 455 ? -0.102 12.635 -28.526 1.00 91.38 455 ALA A O 1
ATOM 3604 N N . ILE A 1 456 ? 2.000 13.195 -27.913 1.00 92.69 456 ILE A N 1
ATOM 3605 C CA . ILE A 1 456 ? 1.632 13.866 -26.663 1.00 92.69 456 ILE A CA 1
ATOM 3606 C C . ILE A 1 456 ? 0.894 15.170 -26.970 1.00 92.69 456 ILE A C 1
ATOM 3608 O O . ILE A 1 456 ? -0.198 15.374 -26.443 1.00 92.69 456 ILE A O 1
ATOM 3612 N N . VAL A 1 457 ? 1.462 16.030 -27.823 1.00 93.44 457 VAL A N 1
ATOM 3613 C CA . VAL A 1 457 ? 0.873 17.331 -28.189 1.00 93.44 457 VAL A CA 1
ATOM 3614 C C . VAL A 1 457 ? -0.536 17.163 -28.763 1.00 93.44 457 VAL A C 1
ATOM 3616 O O . VAL A 1 457 ? -1.436 17.893 -28.354 1.00 93.44 457 VAL A O 1
ATOM 3619 N N . ASP A 1 458 ? -0.763 16.150 -29.599 1.00 91.81 458 ASP A N 1
ATOM 3620 C CA . ASP A 1 458 ? -2.076 15.851 -30.189 1.00 91.81 458 ASP A CA 1
ATOM 3621 C C . ASP A 1 458 ? -3.146 15.491 -29.142 1.00 91.81 458 ASP A C 1
ATOM 3623 O O . ASP A 1 458 ? -4.339 15.723 -29.353 1.00 91.81 458 ASP A O 1
ATOM 3627 N N . ALA A 1 459 ? -2.747 14.912 -28.006 1.00 89.75 459 ALA A N 1
ATOM 3628 C CA . ALA A 1 459 ? -3.670 14.488 -26.955 1.00 89.75 459 ALA A CA 1
ATOM 3629 C C . ALA A 1 459 ? -4.051 15.627 -25.986 1.00 89.75 459 ALA A C 1
ATOM 3631 O O . ALA A 1 459 ? -5.124 15.589 -25.376 1.00 89.75 459 ALA A O 1
ATOM 3632 N N . VAL A 1 460 ? -3.205 16.657 -25.838 1.00 93.50 460 VAL A N 1
ATOM 3633 C CA . VAL A 1 460 ? -3.367 17.718 -24.823 1.00 93.50 460 VAL A CA 1
ATOM 3634 C C . VAL A 1 460 ? -4.662 18.537 -24.969 1.00 93.50 460 VAL A C 1
ATOM 3636 O O . VAL A 1 460 ? -5.346 18.707 -23.955 1.00 93.50 460 VAL A O 1
ATOM 3639 N N . PRO A 1 461 ? -5.055 19.041 -26.159 1.00 92.44 461 PRO A N 1
ATOM 3640 C CA . PRO A 1 461 ? -6.229 19.909 -26.280 1.00 92.44 461 PRO A CA 1
ATOM 3641 C C . PRO A 1 461 ? -7.530 19.229 -25.837 1.00 92.44 461 PRO A C 1
ATOM 3643 O O . PRO A 1 461 ? -8.318 19.815 -25.090 1.00 92.44 461 PRO A O 1
ATOM 3646 N N . GLY A 1 462 ? -7.724 17.966 -26.235 1.00 89.25 462 GLY A N 1
ATOM 3647 C CA . GLY A 1 462 ? -8.896 17.176 -25.848 1.00 89.25 462 GLY A CA 1
ATOM 3648 C C . GLY A 1 462 ? -8.946 16.920 -24.340 1.00 89.25 462 GLY A C 1
ATOM 3649 O O . GLY A 1 462 ? -9.989 17.111 -23.708 1.00 89.25 462 GLY A O 1
ATOM 3650 N N . ALA A 1 463 ? -7.800 16.580 -23.744 1.00 90.88 463 ALA A N 1
ATOM 3651 C CA . ALA A 1 463 ? -7.687 16.342 -22.309 1.00 90.88 463 ALA A CA 1
ATOM 3652 C C . ALA A 1 463 ? -7.965 17.603 -21.475 1.00 90.88 463 ALA A 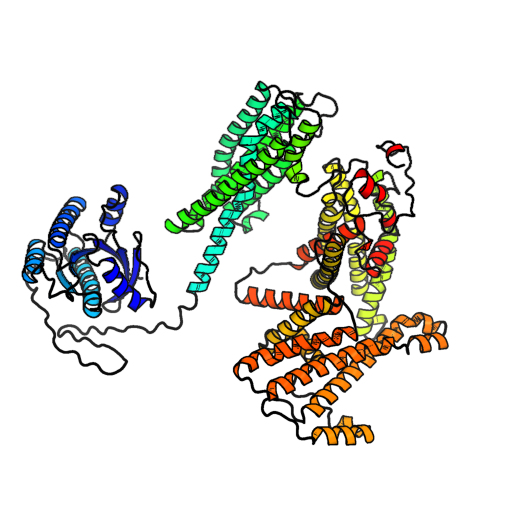C 1
ATOM 3654 O O . ALA A 1 463 ? -8.711 17.532 -20.493 1.00 90.88 463 ALA A O 1
ATOM 3655 N N . LEU A 1 464 ? -7.439 18.766 -21.881 1.00 93.06 464 LEU A N 1
ATOM 3656 C CA . LEU A 1 464 ? -7.697 20.048 -21.214 1.00 93.06 464 LEU A CA 1
ATOM 3657 C C . LEU A 1 464 ? -9.181 20.421 -21.264 1.00 93.06 464 LEU A C 1
ATOM 3659 O O . LEU A 1 464 ? -9.767 20.767 -20.234 1.00 93.06 464 LEU A O 1
ATOM 3663 N N . GLN A 1 465 ? -9.805 20.310 -22.440 1.00 93.00 465 GLN A N 1
ATOM 3664 C CA . GLN A 1 465 ? -11.216 20.645 -22.627 1.00 93.00 465 GLN A CA 1
ATOM 3665 C C . GLN A 1 465 ? -12.123 19.752 -21.770 1.00 93.00 465 GLN A C 1
ATOM 3667 O O . GLN A 1 465 ? -13.007 20.251 -21.066 1.00 93.00 465 GLN A O 1
ATOM 3672 N N . PHE A 1 466 ? -11.897 18.436 -21.796 1.00 91.75 466 PHE A N 1
ATOM 3673 C CA . PHE A 1 466 ? -12.671 17.478 -21.008 1.00 91.75 466 PHE A CA 1
ATOM 3674 C C . PHE A 1 466 ? -12.490 17.693 -19.499 1.00 91.75 466 PHE A C 1
ATOM 3676 O O . PHE A 1 466 ? -13.473 17.732 -18.748 1.00 91.75 466 PHE A O 1
ATOM 3683 N N . SER A 1 467 ? -11.247 17.888 -19.054 1.00 92.25 467 SER A N 1
ATOM 3684 C CA . SER A 1 467 ? -10.913 18.079 -17.641 1.00 92.25 467 SER A CA 1
ATOM 3685 C C . SER A 1 467 ? -11.537 19.359 -17.083 1.00 92.25 467 SER A C 1
ATOM 3687 O O . SER A 1 467 ? -12.175 19.322 -16.026 1.00 92.25 467 SER A O 1
ATOM 3689 N N . PHE A 1 468 ? -11.452 20.472 -17.819 1.00 92.38 468 PHE A N 1
ATOM 3690 C CA . PHE A 1 468 ? -12.050 21.741 -17.405 1.00 92.38 468 PHE A CA 1
ATOM 3691 C C . PHE A 1 468 ? -13.579 21.651 -17.341 1.00 92.38 468 PHE A C 1
ATOM 3693 O O . PHE A 1 468 ? -14.182 22.036 -16.337 1.00 92.38 468 PHE A O 1
ATOM 3700 N N . LYS A 1 469 ? -14.207 21.056 -18.366 1.00 90.31 469 LYS A N 1
ATOM 3701 C CA . LYS A 1 469 ? -15.663 20.839 -18.427 1.00 90.31 469 LYS A CA 1
ATOM 3702 C C . LYS A 1 469 ? -16.184 19.956 -17.291 1.00 90.31 469 LYS A C 1
ATOM 3704 O O . LYS A 1 469 ? -17.345 20.081 -16.915 1.00 90.31 469 LYS A O 1
ATOM 3709 N N . THR A 1 470 ? -15.340 19.089 -16.738 1.00 87.00 470 THR A N 1
ATOM 3710 C CA . THR A 1 470 ? -15.701 18.204 -15.626 1.00 87.00 470 THR A CA 1
ATOM 3711 C C . THR A 1 470 ? -15.530 18.895 -14.273 1.00 87.00 470 THR A C 1
ATOM 3713 O O . THR A 1 470 ? -16.456 18.904 -13.463 1.00 87.00 470 THR A O 1
ATOM 3716 N N . TYR A 1 471 ? -14.372 19.511 -14.013 1.00 88.31 471 TYR A N 1
ATOM 3717 C CA . TYR A 1 471 ? -14.061 20.059 -12.689 1.00 88.31 471 TYR A CA 1
ATOM 3718 C C . TYR A 1 471 ? -14.685 21.424 -12.414 1.00 88.31 471 TYR A C 1
ATOM 3720 O O . TYR A 1 471 ? -15.085 21.675 -11.276 1.00 88.31 471 TYR A O 1
ATOM 3728 N N . PHE A 1 472 ? -14.805 22.298 -13.417 1.00 90.00 472 PHE A N 1
ATOM 3729 C CA . PHE A 1 472 ? -15.358 23.635 -13.202 1.00 90.00 472 PHE A CA 1
ATOM 3730 C C . PHE A 1 472 ? -16.796 23.595 -12.644 1.00 90.00 472 PHE A C 1
ATOM 3732 O O . PHE A 1 472 ? -17.034 24.228 -11.612 1.00 90.00 472 PHE A O 1
ATOM 3739 N N . PRO A 1 473 ? -17.737 22.796 -13.197 1.00 87.56 473 PRO A N 1
ATOM 3740 C CA . PRO A 1 473 ? -19.072 22.658 -12.614 1.00 87.56 473 PRO A CA 1
ATOM 3741 C C . PRO A 1 473 ? -19.061 22.068 -11.201 1.00 87.56 473 PRO A C 1
ATOM 3743 O O . PRO A 1 473 ? -19.791 22.550 -10.340 1.00 87.56 473 PRO A O 1
ATOM 3746 N N . LEU A 1 474 ? -18.220 21.061 -10.931 1.00 85.94 474 LEU A N 1
ATOM 3747 C CA . LEU A 1 474 ? -18.113 20.435 -9.606 1.00 85.94 474 LEU A CA 1
ATOM 3748 C C . LEU A 1 474 ? -17.708 21.447 -8.526 1.00 85.94 474 LEU A C 1
ATOM 3750 O O . LEU A 1 474 ? -18.348 21.530 -7.476 1.00 85.94 474 LEU A O 1
ATOM 3754 N N . TYR A 1 475 ? -16.677 22.253 -8.793 1.00 86.75 475 TYR A N 1
ATOM 3755 C CA . TYR A 1 475 ? -16.245 23.298 -7.866 1.00 86.75 475 TYR A CA 1
ATOM 3756 C C . TYR A 1 475 ? -17.254 24.433 -7.736 1.00 86.75 475 TYR A C 1
ATOM 3758 O O . TYR A 1 475 ? -17.444 24.956 -6.636 1.00 86.75 475 TYR A O 1
ATOM 3766 N N . LEU A 1 476 ? -17.915 24.797 -8.834 1.00 85.94 476 LEU A N 1
ATOM 3767 C CA . LEU A 1 476 ? -18.950 25.821 -8.822 1.00 85.94 476 LEU A CA 1
ATOM 3768 C C . LEU A 1 476 ? -20.144 25.383 -7.966 1.00 85.94 476 LEU A C 1
ATOM 3770 O O . LEU A 1 476 ? -20.576 26.147 -7.109 1.00 85.94 476 LEU A O 1
ATOM 3774 N N . ILE A 1 477 ? -20.624 24.145 -8.121 1.00 83.62 477 ILE A N 1
ATOM 3775 C CA . ILE A 1 477 ? -21.715 23.579 -7.311 1.00 83.62 477 ILE A CA 1
ATOM 3776 C C . ILE A 1 477 ? -21.322 23.540 -5.833 1.00 83.62 477 ILE A C 1
ATOM 3778 O O . ILE A 1 477 ? -22.077 24.020 -4.989 1.00 83.62 477 ILE A O 1
ATOM 3782 N N . ALA A 1 478 ? -20.125 23.047 -5.505 1.00 82.00 478 ALA A N 1
ATOM 3783 C CA . ALA A 1 478 ? -19.647 23.015 -4.122 1.00 82.00 478 ALA A CA 1
ATOM 3784 C C . ALA A 1 478 ? -19.579 24.422 -3.496 1.00 82.00 478 ALA A C 1
ATOM 3786 O O . ALA A 1 478 ? -19.924 24.613 -2.327 1.00 82.00 478 ALA A O 1
ATOM 3787 N N . SER A 1 479 ? -19.182 25.430 -4.278 1.00 84.62 479 SER A N 1
ATOM 3788 C CA . SER A 1 479 ? -19.155 26.821 -3.821 1.00 84.62 479 SER A CA 1
ATOM 3789 C C . SER A 1 479 ? -20.545 27.460 -3.744 1.00 84.62 479 SER A C 1
ATOM 3791 O O . SER A 1 479 ? -20.776 28.315 -2.890 1.00 84.62 479 SER A O 1
ATOM 3793 N N . LEU A 1 480 ? -21.488 27.063 -4.599 1.00 84.56 480 LEU A N 1
ATOM 3794 C CA . LEU A 1 480 ? -22.880 27.521 -4.547 1.00 84.56 480 LEU A CA 1
ATOM 3795 C C . LEU A 1 480 ? -23.587 26.997 -3.299 1.00 84.56 480 LEU A C 1
ATOM 3797 O O . LEU A 1 480 ? -24.260 27.765 -2.614 1.00 84.56 480 LEU A O 1
ATOM 3801 N N . VAL A 1 481 ? -23.376 25.722 -2.966 1.00 81.88 481 VAL A N 1
ATOM 3802 C CA . VAL A 1 481 ? -23.937 25.093 -1.762 1.00 81.88 481 VAL A CA 1
ATOM 3803 C C . VAL A 1 481 ? -23.436 25.785 -0.492 1.00 81.88 481 VAL A C 1
ATOM 3805 O O . VAL A 1 481 ? -24.213 25.987 0.439 1.00 81.88 481 VAL A O 1
ATOM 3808 N N . SER A 1 482 ? -22.168 26.205 -0.456 1.00 81.25 482 SER A N 1
ATOM 3809 C CA . SER A 1 482 ? -21.602 26.877 0.720 1.00 81.25 482 SER A CA 1
ATOM 3810 C C . SER A 1 482 ? -21.987 28.356 0.835 1.00 81.25 482 SER A C 1
ATOM 3812 O O . SER A 1 482 ? -22.225 28.836 1.940 1.00 81.25 482 SER A O 1
ATOM 3814 N N . THR A 1 483 ? -22.073 29.089 -0.280 1.00 84.12 483 THR A N 1
ATOM 3815 C CA . THR A 1 483 ? -22.275 30.554 -0.265 1.00 84.12 483 THR A CA 1
ATOM 3816 C C . THR A 1 483 ? -23.721 31.002 -0.478 1.00 84.12 483 THR A C 1
ATOM 3818 O O . THR A 1 483 ? -24.027 32.170 -0.232 1.00 84.12 483 THR A O 1
ATOM 3821 N N . LYS A 1 484 ? -24.609 30.111 -0.946 1.00 81.94 484 LYS A N 1
ATOM 3822 C CA . LYS A 1 484 ? -26.028 30.380 -1.258 1.00 81.94 484 LYS A CA 1
ATOM 3823 C C . LYS A 1 484 ? -26.265 31.553 -2.235 1.00 81.94 484 LYS A C 1
ATOM 3825 O O . LYS A 1 484 ? -27.380 32.055 -2.329 1.00 81.94 484 LYS A O 1
ATOM 3830 N N . SER A 1 485 ? -25.242 32.012 -2.967 1.00 83.62 485 SER A N 1
ATOM 3831 C CA . SER A 1 485 ? -25.323 33.139 -3.911 1.00 83.62 485 SER A CA 1
ATOM 3832 C C . SER A 1 485 ? -24.339 32.970 -5.069 1.00 83.62 485 SER A C 1
ATOM 3834 O O . SER A 1 485 ? -23.154 32.739 -4.847 1.00 83.62 485 SER A O 1
ATOM 3836 N N . PHE A 1 486 ? -24.802 33.157 -6.309 1.00 80.31 486 PHE A N 1
ATOM 3837 C CA . PHE A 1 486 ? -23.984 32.939 -7.508 1.00 80.31 486 PHE A CA 1
ATOM 3838 C C . PHE A 1 486 ? -22.783 33.892 -7.618 1.00 80.31 486 PHE A C 1
ATOM 3840 O O . PHE A 1 486 ? -21.664 33.443 -7.856 1.00 80.31 486 PHE A O 1
ATOM 3847 N N . LYS A 1 487 ? -22.980 35.196 -7.367 1.00 79.12 487 LYS A N 1
ATOM 3848 C CA . LYS A 1 487 ? -21.889 36.191 -7.414 1.00 79.12 487 LYS A CA 1
ATOM 3849 C C . LYS A 1 487 ? -20.795 35.914 -6.378 1.00 79.12 487 LYS A C 1
ATOM 3851 O O . LYS A 1 487 ? -19.628 36.161 -6.650 1.00 79.12 487 LYS A O 1
ATOM 3856 N N . LYS A 1 488 ? -21.161 35.393 -5.201 1.00 78.38 488 LYS A N 1
ATOM 3857 C CA . LYS A 1 488 ? -20.198 35.015 -4.151 1.00 78.38 488 LYS A CA 1
ATOM 3858 C C . LYS A 1 488 ? -19.559 33.646 -4.413 1.00 78.38 488 LYS A C 1
ATOM 3860 O O . LYS A 1 488 ? -18.419 33.427 -4.010 1.00 78.38 488 LYS A O 1
ATOM 3865 N N . ALA A 1 489 ? -20.270 32.748 -5.096 1.00 76.94 489 ALA A N 1
ATOM 3866 C CA . ALA A 1 489 ? -19.769 31.432 -5.474 1.00 76.94 489 ALA A CA 1
ATOM 3867 C C . ALA A 1 489 ? -18.705 31.495 -6.579 1.00 76.94 489 ALA A C 1
ATOM 3869 O O . ALA A 1 489 ? -17.740 30.735 -6.544 1.00 76.94 489 ALA A O 1
ATOM 3870 N N . LEU A 1 490 ? -18.849 32.403 -7.549 1.00 83.31 490 LEU A N 1
ATOM 3871 C CA . LEU A 1 490 ? -17.880 32.582 -8.629 1.00 83.31 490 LEU A CA 1
ATOM 3872 C C . LEU A 1 490 ? -16.695 33.445 -8.164 1.00 83.31 490 LEU A C 1
ATOM 3874 O O . LEU A 1 490 ? -16.619 34.634 -8.463 1.00 83.31 490 LEU A O 1
ATOM 3878 N N . ASN A 1 491 ? -15.764 32.851 -7.411 1.00 83.75 491 ASN A N 1
ATOM 3879 C CA . ASN A 1 491 ? -14.569 33.547 -6.923 1.00 83.75 491 ASN A CA 1
ATOM 3880 C C . ASN A 1 491 ? -13.263 33.065 -7.593 1.00 83.75 491 ASN A C 1
ATOM 3882 O O . ASN A 1 491 ? -13.191 31.994 -8.205 1.00 83.75 491 ASN A O 1
ATOM 3886 N N . LYS A 1 492 ? -12.181 33.834 -7.398 1.00 85.25 492 LYS A N 1
ATOM 3887 C CA . LYS A 1 492 ? -10.831 33.509 -7.898 1.00 85.25 492 LYS A CA 1
ATOM 3888 C C . LYS A 1 492 ? -10.325 32.134 -7.423 1.00 85.25 492 LYS A C 1
ATOM 3890 O O . LYS A 1 492 ? -9.643 31.440 -8.169 1.00 85.25 492 LYS A O 1
ATOM 3895 N N . LYS A 1 493 ? -10.681 31.706 -6.207 1.00 85.25 493 LYS A N 1
ATOM 3896 C CA . LYS A 1 493 ? -10.310 30.404 -5.621 1.00 85.25 493 LYS A CA 1
ATOM 3897 C C . LYS A 1 493 ? -10.967 29.227 -6.359 1.00 85.25 493 LYS A C 1
ATOM 3899 O O . LYS A 1 493 ? -10.302 28.216 -6.562 1.00 85.25 493 LYS A O 1
ATOM 3904 N N . VAL A 1 494 ? -12.223 29.351 -6.796 1.00 87.00 494 VAL A N 1
ATOM 3905 C CA . VAL A 1 494 ? -12.926 28.339 -7.610 1.00 87.00 494 VAL A CA 1
ATOM 3906 C C . VAL A 1 494 ? -12.242 28.176 -8.961 1.00 87.00 494 VAL A C 1
ATOM 3908 O O . VAL A 1 494 ? -11.959 27.046 -9.361 1.00 87.00 494 VAL A O 1
ATOM 3911 N N . LEU A 1 495 ? -11.898 29.285 -9.622 1.00 87.69 495 LEU A N 1
ATOM 3912 C CA . LEU A 1 495 ? -11.187 29.249 -10.900 1.00 87.69 495 LEU A CA 1
ATOM 3913 C C . LEU A 1 495 ? -9.792 28.619 -10.754 1.00 87.69 495 LEU A C 1
ATOM 3915 O O . LEU A 1 495 ? -9.462 27.702 -11.500 1.00 87.69 495 LEU A O 1
ATOM 3919 N N . ILE A 1 496 ? -9.009 29.034 -9.750 1.00 88.75 496 ILE A N 1
ATOM 3920 C CA . ILE A 1 496 ? -7.671 28.475 -9.482 1.00 88.75 496 ILE A CA 1
ATOM 3921 C C . ILE A 1 496 ? -7.739 26.974 -9.180 1.00 88.75 496 ILE A C 1
ATOM 3923 O O . ILE A 1 496 ? -6.955 26.207 -9.731 1.00 88.75 496 ILE A O 1
ATOM 3927 N N . ASN A 1 497 ? -8.668 26.529 -8.330 1.00 88.31 497 ASN A N 1
ATOM 3928 C CA . ASN A 1 497 ? -8.797 25.109 -7.988 1.00 88.31 497 ASN A CA 1
ATOM 3929 C C . ASN A 1 497 ? -9.261 24.263 -9.183 1.00 88.31 497 ASN A C 1
ATOM 3931 O O . ASN A 1 497 ? -8.782 23.140 -9.363 1.00 88.31 497 ASN A O 1
ATOM 3935 N N . SER A 1 498 ? -10.150 24.813 -10.016 1.00 90.56 498 SER A N 1
ATOM 3936 C CA . SER A 1 498 ? -10.609 24.160 -11.246 1.00 90.56 498 SER A CA 1
ATOM 3937 C C . SER A 1 498 ? -9.469 24.027 -12.253 1.00 90.56 498 SER A C 1
ATOM 3939 O O . SER A 1 498 ? -9.250 22.939 -12.783 1.00 90.56 498 SER A O 1
ATOM 3941 N N . LEU A 1 499 ? -8.688 25.094 -12.462 1.00 92.31 499 LEU A N 1
ATOM 3942 C CA . LEU A 1 499 ? -7.506 25.076 -13.328 1.00 92.31 499 LEU A CA 1
ATOM 3943 C C . LEU A 1 499 ? -6.436 24.118 -12.800 1.00 92.31 499 LEU A C 1
ATOM 3945 O O . LEU A 1 499 ? -5.939 23.299 -13.563 1.00 92.31 499 LEU A O 1
ATOM 3949 N N . ARG A 1 500 ? -6.136 24.137 -11.496 1.00 92.56 500 ARG A N 1
ATOM 3950 C CA . ARG A 1 500 ? -5.180 23.199 -10.885 1.00 92.56 500 ARG A CA 1
ATOM 3951 C C . ARG A 1 500 ? -5.587 21.744 -11.116 1.00 92.56 500 ARG A C 1
ATOM 3953 O O . ARG A 1 500 ? -4.751 20.959 -11.540 1.00 92.56 500 ARG A O 1
ATOM 3960 N N . SER A 1 501 ? -6.858 21.404 -10.894 1.00 90.81 501 SER A N 1
ATOM 3961 C CA . SER A 1 501 ? -7.368 20.038 -11.118 1.00 90.81 501 SER A CA 1
ATOM 3962 C C . SER A 1 501 ? -7.347 19.643 -12.597 1.00 90.81 501 SER A C 1
ATOM 3964 O O . SER A 1 501 ? -7.102 18.488 -12.934 1.00 90.81 501 SER A O 1
ATOM 3966 N N . THR A 1 502 ? -7.580 20.615 -13.483 1.00 93.19 502 THR A N 1
ATOM 3967 C CA . THR A 1 502 ? -7.496 20.440 -14.939 1.00 93.19 502 THR A CA 1
ATOM 3968 C C . THR A 1 502 ? -6.061 20.127 -15.361 1.00 93.19 502 THR A C 1
ATOM 3970 O O . THR A 1 502 ? -5.832 19.157 -16.083 1.00 93.19 502 THR A O 1
ATOM 3973 N N . VAL A 1 503 ? -5.090 20.903 -14.867 1.00 94.00 503 VAL A N 1
ATOM 3974 C CA . VAL A 1 503 ? -3.658 20.689 -15.119 1.00 94.00 503 VAL A CA 1
ATOM 3975 C C . VAL A 1 503 ? -3.209 19.356 -14.533 1.00 94.00 503 VAL A C 1
ATOM 3977 O O . VAL A 1 503 ? -2.593 18.576 -15.243 1.00 94.00 503 VAL A O 1
ATOM 3980 N N . PHE A 1 504 ? -3.580 19.045 -13.290 1.00 94.25 504 PHE A N 1
ATOM 3981 C CA . PHE A 1 504 ? -3.278 17.769 -12.639 1.00 94.25 504 PHE A CA 1
ATOM 3982 C C . PHE A 1 504 ? -3.688 16.561 -13.494 1.00 94.25 504 PHE A C 1
ATOM 3984 O O . PHE A 1 504 ? -2.862 15.691 -13.773 1.00 94.25 504 PHE A O 1
ATOM 3991 N N . LEU A 1 505 ? -4.946 16.522 -13.945 1.00 91.69 505 LEU A N 1
ATOM 3992 C CA . LEU A 1 505 ? -5.463 15.386 -14.707 1.00 91.69 505 LEU A CA 1
ATOM 3993 C C . LEU A 1 505 ? -4.822 15.286 -16.100 1.00 91.69 505 LEU A C 1
ATOM 3995 O O . LEU A 1 505 ? -4.483 14.193 -16.549 1.00 91.69 505 LEU A O 1
ATOM 3999 N N . THR A 1 506 ? -4.599 16.429 -16.752 1.00 93.12 506 THR A N 1
ATOM 4000 C CA . THR A 1 506 ? -3.933 16.496 -18.063 1.00 93.12 506 THR A CA 1
ATOM 4001 C C . THR A 1 506 ? -2.467 16.063 -17.960 1.00 93.12 506 THR A C 1
ATOM 4003 O O . THR A 1 506 ? -1.996 15.268 -18.771 1.00 93.12 506 THR A O 1
ATOM 4006 N N . CYS A 1 507 ? -1.747 16.520 -16.931 1.00 94.25 507 CYS A N 1
ATOM 4007 C CA . CYS A 1 507 ? -0.363 16.134 -16.669 1.00 94.25 507 CYS A CA 1
ATOM 4008 C C . CYS A 1 507 ? -0.223 14.639 -16.386 1.00 94.25 507 CYS A C 1
ATOM 4010 O O . CYS A 1 507 ? 0.763 14.055 -16.816 1.00 94.25 507 CYS A O 1
ATOM 4012 N N . ASN A 1 508 ? -1.199 14.000 -15.734 1.00 93.56 508 ASN A N 1
ATOM 4013 C CA . ASN A 1 508 ? -1.168 12.552 -15.520 1.00 93.56 508 ASN A CA 1
ATOM 4014 C C . ASN A 1 508 ? -1.115 11.785 -16.857 1.00 93.56 508 ASN A C 1
ATOM 4016 O O . ASN A 1 508 ? -0.240 10.949 -17.065 1.00 93.56 508 ASN A O 1
ATOM 4020 N N . MET A 1 509 ? -1.965 12.158 -17.821 1.00 92.62 509 MET A N 1
ATOM 4021 C CA . MET A 1 509 ? -1.933 11.586 -19.173 1.00 92.62 509 MET A CA 1
ATOM 4022 C C . MET A 1 509 ? -0.618 11.894 -19.911 1.00 92.62 509 MET A C 1
ATOM 4024 O O . MET A 1 509 ? -0.032 10.997 -20.517 1.00 92.62 509 MET A O 1
ATOM 4028 N N . ILE A 1 510 ? -0.142 13.144 -19.854 1.00 94.38 510 ILE A N 1
ATOM 4029 C CA . ILE A 1 510 ? 1.119 13.556 -20.495 1.00 94.38 510 ILE A CA 1
ATOM 4030 C C . ILE A 1 510 ? 2.289 12.740 -19.941 1.00 94.38 510 ILE A C 1
ATOM 4032 O O . ILE A 1 510 ? 3.073 12.182 -20.707 1.00 94.38 510 ILE A O 1
ATOM 4036 N N . PHE A 1 511 ? 2.400 12.648 -18.614 1.00 95.31 511 PHE A N 1
ATOM 4037 C CA . PHE A 1 511 ? 3.468 11.904 -17.965 1.00 95.31 511 PHE A CA 1
ATOM 4038 C C . PHE A 1 511 ? 3.362 10.406 -18.229 1.00 95.31 511 PHE A C 1
ATOM 4040 O O . PHE A 1 511 ? 4.401 9.769 -18.337 1.00 95.31 511 PHE A O 1
ATOM 4047 N N . LEU A 1 512 ? 2.159 9.842 -18.379 1.00 93.69 512 LEU A N 1
ATOM 4048 C CA . LEU A 1 512 ? 1.987 8.430 -18.729 1.00 93.69 512 LEU A CA 1
ATOM 4049 C C . LEU A 1 512 ? 2.566 8.135 -20.116 1.00 93.69 512 LEU A C 1
ATOM 4051 O O . LEU A 1 512 ? 3.401 7.242 -20.254 1.00 93.69 512 LEU A O 1
ATOM 4055 N N . LEU A 1 513 ? 2.179 8.915 -21.130 1.00 92.62 513 LEU A N 1
ATOM 4056 C CA . LEU A 1 513 ? 2.703 8.763 -22.492 1.00 92.62 513 LEU A CA 1
ATOM 4057 C C . LEU A 1 513 ? 4.216 9.009 -22.537 1.00 92.62 513 LEU A C 1
ATOM 4059 O O . LEU A 1 513 ? 4.954 8.224 -23.131 1.00 92.62 513 LEU A O 1
ATOM 4063 N N . TYR A 1 514 ? 4.686 10.055 -21.853 1.00 93.69 514 TYR A N 1
ATOM 4064 C CA . TYR A 1 514 ? 6.107 10.383 -21.770 1.00 93.69 514 TYR A CA 1
ATOM 4065 C C . TYR A 1 514 ? 6.919 9.275 -21.092 1.00 93.69 514 TYR A C 1
ATOM 4067 O O . TYR A 1 514 ? 7.925 8.839 -21.646 1.00 93.69 514 TYR A O 1
ATOM 4075 N N . ALA A 1 515 ? 6.480 8.793 -19.925 1.00 91.62 515 ALA A N 1
ATOM 4076 C CA . ALA A 1 515 ? 7.162 7.741 -19.176 1.00 91.62 515 ALA A CA 1
ATOM 4077 C C . ALA A 1 515 ? 7.187 6.431 -19.964 1.00 91.62 515 ALA A C 1
ATOM 4079 O O . ALA A 1 515 ? 8.231 5.794 -20.028 1.00 91.62 515 ALA A O 1
ATOM 4080 N N . THR A 1 516 ? 6.087 6.068 -20.627 1.00 90.69 516 THR A N 1
ATOM 4081 C CA . THR A 1 516 ? 6.028 4.862 -21.463 1.00 90.69 516 THR A CA 1
ATOM 4082 C C . THR A 1 516 ? 7.031 4.940 -22.619 1.00 90.69 516 THR A C 1
ATOM 4084 O O . THR A 1 516 ? 7.832 4.027 -22.806 1.00 90.69 516 THR A O 1
ATOM 4087 N N . CYS A 1 517 ? 7.068 6.067 -23.342 1.00 90.06 517 CYS A N 1
ATOM 4088 C CA . CYS A 1 517 ? 8.023 6.272 -24.434 1.00 90.06 517 CYS A CA 1
ATOM 4089 C C . CYS A 1 517 ? 9.472 6.310 -23.935 1.00 90.06 517 CYS A C 1
ATOM 4091 O O . CYS A 1 517 ? 10.362 5.764 -24.581 1.00 90.06 517 CYS A O 1
ATOM 4093 N N . LYS A 1 518 ? 9.732 6.968 -22.799 1.00 86.81 518 LYS A N 1
ATOM 4094 C CA . LYS A 1 518 ? 11.088 7.094 -22.256 1.00 86.81 518 LYS A CA 1
ATOM 4095 C C . LYS A 1 518 ? 11.613 5.793 -21.687 1.00 86.81 518 LYS A C 1
ATOM 4097 O O . LYS A 1 518 ? 12.764 5.479 -21.953 1.00 86.81 518 LYS A O 1
ATOM 4102 N N . LEU A 1 519 ? 10.794 5.028 -20.972 1.00 77.44 519 LEU A N 1
ATOM 4103 C CA . LEU A 1 519 ? 11.177 3.697 -20.505 1.00 77.44 519 LEU A CA 1
ATOM 4104 C C . LEU A 1 519 ? 11.483 2.777 -21.687 1.00 77.44 519 LEU A C 1
ATOM 4106 O O . LEU A 1 519 ? 12.517 2.123 -21.679 1.00 77.44 519 LEU A O 1
ATOM 4110 N N . HIS A 1 520 ? 10.660 2.805 -22.738 1.00 79.69 520 HIS A N 1
ATOM 4111 C CA . HIS A 1 520 ? 10.937 2.051 -23.957 1.00 79.69 520 HIS A CA 1
ATOM 4112 C C . HIS A 1 520 ? 12.253 2.486 -24.630 1.00 79.69 520 HIS A C 1
ATOM 4114 O O . HIS A 1 520 ? 13.080 1.646 -24.964 1.00 79.69 520 HIS A O 1
ATOM 4120 N N . GLN A 1 521 ? 12.496 3.794 -24.785 1.00 75.94 521 GLN A N 1
ATOM 4121 C CA . GLN A 1 521 ? 13.750 4.314 -25.356 1.00 75.94 521 GLN A CA 1
ATOM 4122 C C . GLN A 1 521 ? 14.983 3.957 -24.513 1.00 75.94 521 GLN A C 1
ATOM 4124 O O . GLN A 1 521 ? 16.049 3.713 -25.070 1.00 75.94 521 GLN A O 1
ATOM 4129 N N . LEU A 1 522 ? 14.843 3.946 -23.184 1.00 65.44 522 LEU A N 1
ATOM 4130 C CA . LEU A 1 522 ? 15.915 3.613 -22.2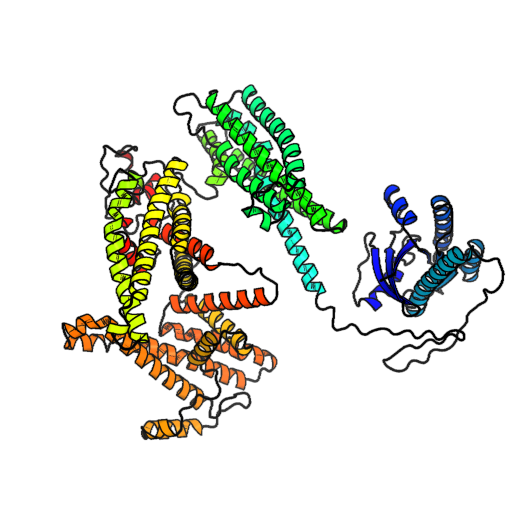46 1.00 65.44 522 LEU A CA 1
ATOM 4131 C C . LEU A 1 522 ? 16.204 2.112 -22.177 1.00 65.44 522 LEU A C 1
ATOM 4133 O O . LEU A 1 522 ? 17.326 1.742 -21.876 1.00 65.44 522 LEU A O 1
ATOM 4137 N N . LEU A 1 523 ? 15.214 1.254 -22.416 1.00 59.25 523 LEU A N 1
ATOM 4138 C CA . LEU A 1 523 ? 15.390 -0.198 -22.336 1.00 59.25 523 LEU A CA 1
ATOM 4139 C C . LEU A 1 523 ? 15.615 -0.838 -23.713 1.00 59.25 523 LEU A C 1
ATOM 4141 O O . LEU A 1 523 ? 16.176 -1.922 -23.803 1.00 59.25 523 LEU A O 1
ATOM 4145 N N . GLY A 1 524 ? 15.197 -0.182 -24.799 1.00 60.94 524 GLY A N 1
ATOM 4146 C CA . GLY A 1 524 ? 15.217 -0.741 -26.158 1.00 60.94 524 GLY A CA 1
ATOM 4147 C C . GLY A 1 524 ? 14.139 -1.806 -26.413 1.00 60.94 524 GLY A C 1
ATOM 4148 O O . GLY A 1 524 ? 14.088 -2.393 -27.493 1.00 60.94 524 GLY A O 1
ATOM 4149 N N . PHE A 1 525 ? 13.283 -2.062 -25.426 1.00 69.50 525 PHE A N 1
ATOM 4150 C CA . PHE A 1 525 ? 12.152 -2.982 -25.468 1.00 69.50 525 PHE A CA 1
ATOM 4151 C C . PHE A 1 525 ? 11.096 -2.537 -24.449 1.00 69.50 525 PHE A C 1
ATOM 4153 O O . PHE A 1 525 ? 11.352 -1.695 -23.585 1.00 69.50 525 PHE A O 1
ATOM 4160 N N . SER A 1 526 ? 9.900 -3.113 -24.530 1.00 74.69 526 SER A N 1
ATOM 4161 C CA . SER A 1 526 ? 8.856 -2.947 -23.518 1.00 74.69 526 SER A CA 1
ATOM 4162 C C . SER A 1 526 ? 8.464 -4.284 -22.905 1.00 74.69 526 SER A C 1
ATOM 4164 O O . SER A 1 526 ? 8.313 -5.280 -23.587 1.00 74.69 526 SER A O 1
ATOM 4166 N N . THR A 1 527 ? 8.251 -4.294 -21.602 1.00 79.12 527 THR A N 1
ATOM 4167 C CA . THR A 1 527 ? 7.595 -5.374 -20.853 1.00 79.12 527 THR A CA 1
ATOM 4168 C C . THR A 1 527 ? 6.227 -4.903 -20.375 1.00 79.12 527 THR A C 1
ATOM 4170 O O . THR A 1 527 ? 5.988 -3.693 -20.304 1.00 79.12 527 THR A O 1
ATOM 4173 N N . TRP A 1 528 ? 5.344 -5.813 -19.963 1.00 77.69 528 TRP A N 1
ATOM 4174 C CA . TRP A 1 528 ? 4.047 -5.438 -19.387 1.00 77.69 528 TRP A CA 1
ATOM 4175 C C . TRP A 1 528 ? 4.180 -4.506 -18.162 1.00 77.69 528 TRP A C 1
ATOM 4177 O O . TRP A 1 528 ? 3.391 -3.571 -17.997 1.00 77.69 528 TRP A O 1
ATOM 4187 N N . LEU A 1 529 ? 5.234 -4.670 -17.350 1.00 79.62 529 LEU A N 1
ATOM 4188 C CA . LEU A 1 529 ? 5.550 -3.761 -16.243 1.00 79.62 529 LEU A CA 1
ATOM 4189 C C . LEU A 1 529 ? 5.936 -2.370 -16.746 1.00 79.62 529 LEU A C 1
ATOM 4191 O O . LEU A 1 529 ? 5.400 -1.382 -16.266 1.00 79.62 529 LEU A O 1
ATOM 4195 N N . THR A 1 530 ? 6.838 -2.258 -17.718 1.00 81.56 530 THR A N 1
ATOM 4196 C CA . THR A 1 530 ? 7.310 -0.941 -18.198 1.00 81.56 530 THR A CA 1
ATOM 4197 C C . THR A 1 530 ? 6.271 -0.197 -19.041 1.00 81.56 530 THR A C 1
ATOM 4199 O O . THR A 1 530 ? 6.214 1.031 -18.992 1.00 81.56 530 THR A O 1
ATOM 4202 N N . LEU A 1 531 ? 5.430 -0.932 -19.777 1.00 82.31 531 LEU A N 1
ATOM 4203 C CA . LEU A 1 531 ? 4.409 -0.391 -20.670 1.00 82.31 531 LEU A CA 1
ATOM 4204 C C . LEU A 1 531 ? 3.210 0.174 -19.897 1.00 82.31 531 LEU A C 1
ATOM 4206 O O . LEU A 1 531 ? 2.671 1.213 -20.276 1.00 82.31 531 LEU A O 1
ATOM 4210 N N . GLY A 1 532 ? 2.807 -0.505 -18.819 1.00 83.25 532 GLY A N 1
ATOM 4211 C CA . GLY A 1 532 ? 1.617 -0.168 -18.040 1.00 83.25 532 GLY A CA 1
ATOM 4212 C C . GLY A 1 532 ? 1.914 0.277 -16.610 1.00 83.25 532 GLY A C 1
ATOM 4213 O O . GLY A 1 532 ? 1.728 1.438 -16.252 1.00 83.25 532 GLY A O 1
ATOM 4214 N N . TYR A 1 533 ? 2.329 -0.662 -15.760 1.00 86.62 533 TYR A N 1
ATOM 4215 C CA . TYR A 1 533 ? 2.383 -0.461 -14.307 1.00 86.62 533 TYR A CA 1
ATOM 4216 C C . TYR A 1 533 ? 3.457 0.542 -13.860 1.00 86.62 533 TYR A C 1
ATOM 4218 O O . TYR A 1 533 ? 3.189 1.437 -13.059 1.00 86.62 533 TYR A O 1
ATOM 4226 N N . GLY A 1 534 ? 4.671 0.422 -14.391 1.00 84.69 534 GLY A N 1
ATOM 4227 C CA . GLY A 1 534 ? 5.823 1.265 -14.087 1.00 84.69 534 GLY A CA 1
ATOM 4228 C C . GLY A 1 534 ? 5.679 2.676 -14.652 1.00 84.69 534 GLY A C 1
ATOM 4229 O O . GLY A 1 534 ? 5.866 3.651 -13.922 1.00 84.69 534 GLY A O 1
ATOM 4230 N N . SER A 1 535 ? 5.267 2.808 -15.918 1.00 91.62 535 SER A N 1
ATOM 4231 C CA . SER A 1 535 ? 4.942 4.110 -16.518 1.00 91.62 535 SER A CA 1
ATOM 4232 C C . SER A 1 535 ? 3.769 4.785 -15.793 1.00 91.62 535 SER A C 1
ATOM 4234 O O . SER A 1 535 ? 3.811 5.988 -15.514 1.00 91.62 535 SER A O 1
ATOM 4236 N N . GLY A 1 536 ? 2.757 4.007 -15.398 1.00 93.50 536 GLY A N 1
ATOM 4237 C CA . GLY A 1 536 ? 1.640 4.428 -14.557 1.00 93.50 536 GLY A CA 1
ATOM 4238 C C . GLY A 1 536 ? 2.075 4.943 -13.185 1.00 93.50 536 GLY A C 1
ATOM 4239 O O . GLY A 1 536 ? 1.593 5.984 -12.738 1.00 93.50 536 GLY A O 1
ATOM 4240 N N . LEU A 1 537 ? 3.000 4.258 -12.513 1.00 92.31 537 LEU A N 1
ATOM 4241 C CA . LEU A 1 537 ? 3.492 4.654 -11.192 1.00 92.31 537 LEU A CA 1
ATOM 4242 C C . LEU A 1 537 ? 4.271 5.972 -11.262 1.00 92.31 537 LEU A C 1
ATOM 4244 O O . LEU A 1 537 ? 3.983 6.892 -10.493 1.00 92.31 537 LEU A O 1
ATOM 4248 N N . ILE A 1 538 ? 5.202 6.097 -12.217 1.00 92.31 538 ILE A N 1
ATOM 4249 C CA . ILE A 1 538 ? 6.000 7.319 -12.420 1.00 92.31 538 ILE A CA 1
ATOM 4250 C C . ILE A 1 538 ? 5.089 8.506 -12.748 1.00 92.31 538 ILE A C 1
ATOM 4252 O O . ILE A 1 538 ? 5.205 9.572 -12.142 1.00 92.31 538 ILE A O 1
ATOM 4256 N N . SER A 1 539 ? 4.155 8.323 -13.682 1.00 95.12 539 SER A N 1
ATOM 4257 C CA . SER A 1 539 ? 3.237 9.386 -14.099 1.00 95.12 539 SER A CA 1
ATOM 4258 C C . SER A 1 539 ? 2.318 9.848 -12.975 1.00 95.12 539 SER A C 1
ATOM 4260 O O . SER A 1 539 ? 2.177 11.051 -12.743 1.00 95.12 539 SER A O 1
ATOM 4262 N N . SER A 1 540 ? 1.767 8.904 -12.217 1.00 95.94 540 SER A N 1
ATOM 4263 C CA . SER A 1 540 ? 0.890 9.189 -11.084 1.00 95.94 540 SER A CA 1
ATOM 4264 C C . SER A 1 540 ? 1.625 9.902 -9.951 1.00 95.94 540 SER A C 1
ATOM 4266 O O . SER A 1 540 ? 1.070 10.833 -9.363 1.00 95.94 540 SER A O 1
ATOM 4268 N N . PHE A 1 541 ? 2.878 9.521 -9.684 1.00 95.44 541 PHE A N 1
ATOM 4269 C CA . PHE A 1 541 ? 3.737 10.185 -8.704 1.00 95.44 541 PHE A CA 1
ATOM 4270 C C . PHE A 1 541 ? 4.039 11.634 -9.094 1.00 95.44 541 PHE A C 1
ATOM 4272 O O . PHE A 1 541 ? 3.883 12.541 -8.279 1.00 95.44 541 PHE A O 1
ATOM 4279 N N . LEU A 1 542 ? 4.415 11.885 -10.349 1.00 94.38 542 LEU A N 1
ATOM 4280 C CA . LEU A 1 542 ? 4.680 13.247 -10.820 1.00 94.38 542 LEU A CA 1
ATOM 4281 C C . LEU A 1 542 ? 3.404 14.099 -10.845 1.00 94.38 542 LEU A C 1
ATOM 4283 O O . LEU A 1 542 ? 3.430 15.272 -10.471 1.00 94.38 542 LEU A O 1
ATOM 4287 N N . ALA A 1 543 ? 2.269 13.511 -11.230 1.00 94.81 543 ALA A N 1
ATOM 4288 C CA . ALA A 1 543 ? 0.997 14.216 -11.293 1.00 94.81 543 ALA A CA 1
ATOM 4289 C C . ALA A 1 543 ? 0.486 14.623 -9.903 1.00 94.81 543 ALA A C 1
ATOM 4291 O O . ALA A 1 543 ? 0.106 15.777 -9.709 1.00 94.81 543 ALA A O 1
ATOM 4292 N N . ILE A 1 544 ? 0.495 13.729 -8.906 1.00 94.75 544 ILE A N 1
ATOM 4293 C CA . ILE A 1 544 ? -0.105 14.011 -7.586 1.00 94.75 544 ILE A CA 1
ATOM 4294 C C . ILE A 1 544 ? 0.574 15.168 -6.842 1.00 94.75 544 ILE A C 1
ATOM 4296 O O . ILE A 1 544 ? -0.061 15.841 -6.024 1.00 94.75 544 ILE A O 1
ATOM 4300 N N . LEU A 1 545 ? 1.834 15.466 -7.168 1.00 92.44 545 LEU A N 1
ATOM 4301 C CA . LEU A 1 545 ? 2.560 16.616 -6.625 1.00 92.44 545 LEU A CA 1
ATOM 4302 C C . LEU A 1 545 ? 1.965 17.963 -7.069 1.00 92.44 545 LEU A C 1
ATOM 4304 O O . LEU A 1 545 ? 2.069 18.937 -6.322 1.00 92.44 545 LEU A O 1
ATOM 4308 N N . ILE A 1 546 ? 1.290 18.012 -8.223 1.00 92.75 546 ILE A N 1
ATOM 4309 C CA . ILE A 1 546 ? 0.604 19.204 -8.754 1.00 92.75 546 ILE A CA 1
ATOM 4310 C C . ILE A 1 546 ? -0.706 19.476 -7.993 1.00 92.75 546 ILE A C 1
ATOM 4312 O O . ILE A 1 546 ? -1.136 20.625 -7.848 1.00 92.75 546 ILE A O 1
ATOM 4316 N N . GLU A 1 547 ? -1.356 18.426 -7.489 1.00 92.38 547 GLU A N 1
ATOM 4317 C CA . GLU A 1 547 ? -2.656 18.526 -6.828 1.00 92.38 547 GLU A CA 1
ATOM 4318 C C . GLU A 1 547 ? -2.549 19.124 -5.415 1.00 92.38 547 GLU A C 1
ATOM 4320 O O . GLU A 1 547 ? -1.532 19.012 -4.721 1.00 92.38 547 GLU A O 1
ATOM 4325 N N . ASN A 1 548 ? -3.636 19.758 -4.967 1.00 86.94 548 ASN A N 1
ATOM 4326 C CA . ASN A 1 548 ? -3.743 20.364 -3.647 1.00 86.94 548 ASN A CA 1
ATOM 4327 C C . ASN A 1 548 ? -3.582 19.308 -2.529 1.00 86.94 548 ASN A C 1
ATOM 4329 O O . ASN A 1 548 ? -4.362 18.351 -2.512 1.00 86.94 548 ASN A O 1
ATOM 4333 N N . PRO A 1 549 ? -2.669 19.503 -1.551 1.00 86.81 549 PRO A N 1
ATOM 4334 C CA . PRO A 1 549 ? -2.452 18.575 -0.436 1.00 86.81 549 PRO A CA 1
ATOM 4335 C C . PRO A 1 549 ? -3.730 18.139 0.289 1.00 86.81 549 PRO A C 1
ATOM 4337 O O . PRO A 1 549 ? -3.895 16.960 0.583 1.00 86.81 549 PRO A O 1
ATOM 4340 N N . HIS A 1 550 ? -4.691 19.048 0.485 1.00 83.75 550 HIS A N 1
ATOM 4341 C CA . HIS A 1 550 ? -5.949 18.738 1.175 1.00 83.75 550 HIS A CA 1
ATOM 4342 C C . HIS A 1 550 ? -6.840 17.726 0.437 1.00 83.75 550 HIS A C 1
ATOM 4344 O O . HIS A 1 550 ? -7.720 17.128 1.049 1.00 83.75 550 HIS A O 1
ATOM 4350 N N . ARG A 1 551 ? -6.653 17.541 -0.877 1.00 84.12 551 ARG A N 1
ATOM 4351 C CA . ARG A 1 551 ? -7.448 16.609 -1.695 1.00 84.12 551 ARG A CA 1
ATOM 4352 C C . ARG A 1 551 ? -6.767 15.265 -1.923 1.00 84.12 551 ARG A C 1
ATOM 4354 O O . ARG A 1 551 ? -7.447 14.317 -2.308 1.00 84.12 551 ARG A O 1
ATOM 4361 N N . ARG A 1 552 ? -5.456 15.171 -1.683 1.00 90.50 552 ARG A N 1
ATOM 4362 C CA . ARG A 1 552 ? -4.654 13.982 -2.005 1.00 90.50 552 ARG A CA 1
ATOM 4363 C C . ARG A 1 552 ? -5.143 12.739 -1.268 1.00 90.50 552 ARG A C 1
ATOM 4365 O O . ARG A 1 552 ? -5.333 11.718 -1.911 1.00 90.50 552 ARG A O 1
ATOM 4372 N N . ALA A 1 553 ? -5.455 12.846 0.025 1.00 87.00 553 ALA A N 1
ATOM 4373 C CA . ALA A 1 553 ? -5.964 11.718 0.812 1.00 87.00 553 ALA A CA 1
ATOM 4374 C C . ALA A 1 553 ? -7.297 11.167 0.270 1.00 87.00 553 ALA A C 1
ATOM 4376 O O . ALA A 1 553 ? -7.463 9.960 0.121 1.00 87.00 553 ALA A O 1
ATOM 4377 N N . ALA A 1 554 ? -8.233 12.050 -0.098 1.00 85.75 554 ALA A N 1
ATOM 4378 C CA . ALA A 1 554 ? -9.517 11.636 -0.666 1.00 85.75 554 ALA A CA 1
ATOM 4379 C C . ALA A 1 554 ? -9.356 10.962 -2.041 1.00 85.75 554 ALA A C 1
ATOM 4381 O O . ALA A 1 554 ? -10.030 9.973 -2.325 1.00 85.75 554 ALA A O 1
ATOM 4382 N N . LEU A 1 555 ? -8.451 11.477 -2.882 1.00 88.88 555 LEU A N 1
ATOM 4383 C CA . LEU A 1 555 ? -8.136 10.888 -4.186 1.00 88.88 555 LEU A CA 1
ATOM 4384 C C . LEU A 1 555 ? -7.418 9.542 -4.053 1.00 88.88 555 LEU A C 1
ATOM 4386 O O . LEU A 1 555 ? -7.763 8.608 -4.773 1.00 88.88 555 LEU A O 1
ATOM 4390 N N . ALA A 1 556 ? -6.462 9.438 -3.125 1.00 91.31 556 ALA A N 1
ATOM 4391 C CA . ALA A 1 556 ? -5.748 8.202 -2.830 1.00 91.31 556 ALA A CA 1
ATOM 4392 C C . ALA A 1 556 ? -6.738 7.105 -2.431 1.00 91.31 556 ALA A C 1
ATOM 4394 O O . ALA A 1 556 ? -6.811 6.093 -3.113 1.00 91.31 556 ALA A O 1
ATOM 4395 N N . LEU A 1 557 ? -7.596 7.358 -1.436 1.00 87.94 557 LEU A N 1
ATOM 4396 C CA . LEU A 1 557 ? -8.620 6.402 -0.996 1.00 87.94 557 LEU A CA 1
ATOM 4397 C C . LEU A 1 557 ? -9.595 6.016 -2.116 1.00 87.94 557 LEU A C 1
ATOM 4399 O O . LEU A 1 557 ? -9.941 4.844 -2.264 1.00 87.94 557 LEU A O 1
ATOM 4403 N N . TYR A 1 558 ? -10.036 6.986 -2.925 1.00 88.81 558 TYR A N 1
ATOM 4404 C CA . TYR A 1 558 ? -10.917 6.711 -4.060 1.00 88.81 558 TYR A CA 1
ATOM 4405 C C . TYR A 1 558 ? -10.268 5.750 -5.065 1.00 88.81 558 TYR A C 1
ATOM 4407 O O . TYR A 1 558 ? -10.903 4.779 -5.485 1.00 88.81 558 TYR A O 1
ATOM 4415 N N . LEU A 1 559 ? -9.004 5.981 -5.427 1.00 92.19 559 LEU A N 1
ATOM 4416 C CA . LEU A 1 559 ? -8.306 5.114 -6.373 1.00 92.19 559 LEU A CA 1
ATOM 4417 C C . LEU A 1 559 ? -7.858 3.798 -5.756 1.00 92.19 559 LEU A C 1
ATOM 4419 O O . LEU A 1 559 ? -7.885 2.791 -6.448 1.00 92.19 559 LEU A O 1
ATOM 4423 N N . THR A 1 560 ? -7.543 3.742 -4.468 1.00 91.75 560 THR A N 1
ATOM 4424 C CA . THR A 1 560 ? -7.266 2.475 -3.781 1.00 91.75 560 THR A CA 1
ATOM 4425 C C . THR A 1 560 ? -8.495 1.570 -3.767 1.00 91.75 560 THR A C 1
ATOM 4427 O O . THR A 1 560 ? -8.371 0.377 -4.043 1.00 91.75 560 THR A O 1
ATOM 4430 N N . ASN A 1 561 ? -9.698 2.121 -3.566 1.00 90.88 561 ASN A N 1
ATOM 4431 C CA . ASN A 1 561 ? -10.942 1.358 -3.710 1.00 90.88 561 ASN A CA 1
ATOM 4432 C C . ASN A 1 561 ? -11.084 0.773 -5.121 1.00 90.88 561 ASN A C 1
ATOM 4434 O O . ASN A 1 561 ? -11.346 -0.419 -5.278 1.00 90.88 561 ASN A O 1
ATOM 4438 N N . GLN A 1 562 ? -10.877 1.601 -6.147 1.00 91.12 562 GLN A N 1
ATOM 4439 C CA . GLN A 1 562 ? -10.971 1.169 -7.541 1.00 91.12 562 GLN A CA 1
ATOM 4440 C C . GLN A 1 562 ? -9.891 0.131 -7.894 1.00 91.12 562 GLN A C 1
ATOM 4442 O O . GLN A 1 562 ? -10.184 -0.831 -8.603 1.00 91.12 562 GLN A O 1
ATOM 4447 N N . ALA A 1 563 ? -8.668 0.290 -7.383 1.00 92.94 563 ALA A N 1
ATOM 4448 C CA . ALA A 1 563 ? -7.556 -0.633 -7.587 1.00 92.94 563 ALA A CA 1
ATOM 4449 C C . ALA A 1 563 ? -7.832 -1.984 -6.921 1.00 92.94 563 ALA A C 1
ATOM 4451 O O . ALA A 1 563 ? -7.672 -3.010 -7.567 1.00 92.94 563 ALA A O 1
ATOM 4452 N N . THR A 1 564 ? -8.338 -1.985 -5.684 1.00 91.06 564 THR A N 1
ATOM 4453 C CA . THR A 1 564 ? -8.690 -3.209 -4.942 1.00 91.06 564 THR A CA 1
ATOM 4454 C C . THR A 1 564 ? -9.775 -4.007 -5.669 1.00 91.06 564 THR A C 1
ATOM 4456 O O . THR A 1 564 ? -9.648 -5.216 -5.845 1.00 91.06 564 THR A O 1
ATOM 4459 N N . GLU A 1 565 ? -10.830 -3.335 -6.147 1.00 89.31 565 GLU A N 1
ATOM 4460 C CA . GLU A 1 565 ? -11.888 -3.986 -6.933 1.00 89.31 565 GLU A CA 1
ATOM 4461 C C . GLU A 1 565 ? -11.341 -4.570 -8.243 1.00 89.31 565 GLU A C 1
ATOM 4463 O O . GLU A 1 565 ? -11.684 -5.689 -8.621 1.00 89.31 565 GLU A O 1
ATOM 4468 N N . THR A 1 566 ? -10.479 -3.818 -8.926 1.00 91.75 566 THR A N 1
ATOM 4469 C CA . THR A 1 566 ? -9.868 -4.243 -10.191 1.00 91.75 566 THR A CA 1
ATOM 4470 C C . THR A 1 566 ? -8.926 -5.430 -9.978 1.00 91.75 566 THR A C 1
ATOM 4472 O O . THR A 1 566 ? -8.988 -6.386 -10.742 1.00 91.75 566 THR A O 1
ATOM 4475 N N . ALA A 1 567 ? -8.141 -5.428 -8.898 1.00 89.12 567 ALA A N 1
ATOM 4476 C CA . ALA A 1 567 ? -7.255 -6.526 -8.522 1.00 89.12 567 ALA A CA 1
ATOM 4477 C C . ALA A 1 567 ? -8.014 -7.810 -8.196 1.00 89.12 567 ALA A C 1
ATOM 4479 O O . ALA A 1 567 ? -7.605 -8.885 -8.621 1.00 89.12 567 ALA A O 1
ATOM 4480 N N . TYR A 1 568 ? -9.161 -7.712 -7.518 1.00 86.00 568 TYR A N 1
ATOM 4481 C CA . TYR A 1 568 ? -10.017 -8.875 -7.287 1.00 86.00 568 TYR A CA 1
ATOM 4482 C C . TYR A 1 568 ? -10.561 -9.457 -8.601 1.00 86.00 568 TYR A C 1
ATOM 4484 O O . TYR A 1 568 ? -10.509 -10.667 -8.812 1.00 86.00 568 TYR A O 1
ATOM 4492 N N . ARG A 1 569 ? -11.031 -8.600 -9.520 1.00 87.50 569 ARG A N 1
ATOM 4493 C CA . ARG A 1 569 ? -11.501 -9.030 -10.850 1.00 87.50 569 ARG A CA 1
ATOM 4494 C C . ARG A 1 569 ? -10.383 -9.654 -11.681 1.00 87.50 569 ARG A C 1
ATOM 4496 O O . ARG A 1 569 ? -10.631 -10.659 -12.335 1.00 87.50 569 ARG A O 1
ATOM 4503 N N . GLN A 1 570 ? -9.179 -9.085 -11.625 1.00 83.38 570 GLN A N 1
ATOM 4504 C CA . GLN A 1 570 ? -7.983 -9.641 -12.258 1.00 83.38 570 GLN A CA 1
ATOM 4505 C C . GLN A 1 570 ? -7.662 -11.019 -11.670 1.00 83.38 570 GLN A C 1
ATOM 4507 O O . GLN A 1 570 ? -7.545 -11.984 -12.413 1.00 83.38 570 GLN A O 1
ATOM 4512 N N . GLY A 1 571 ? -7.638 -11.155 -10.342 1.00 74.50 571 GLY A N 1
ATOM 4513 C CA . GLY A 1 571 ? -7.421 -12.439 -9.677 1.00 74.50 571 GLY A CA 1
ATOM 4514 C C . GLY A 1 571 ? -8.417 -13.524 -10.097 1.00 74.50 571 GLY A C 1
ATOM 4515 O O . GLY A 1 571 ? -8.015 -14.667 -10.278 1.00 74.50 571 GLY A O 1
ATOM 4516 N N . ILE A 1 572 ? -9.691 -13.177 -10.313 1.00 76.81 572 ILE A N 1
ATOM 4517 C CA . ILE A 1 572 ? -10.691 -14.119 -10.847 1.00 76.81 572 ILE A CA 1
ATOM 4518 C C . ILE A 1 572 ? -10.428 -14.438 -12.322 1.00 76.81 572 ILE A C 1
ATOM 4520 O O . ILE A 1 572 ? -10.456 -15.603 -12.704 1.00 76.81 572 ILE A O 1
ATOM 4524 N N . ALA A 1 573 ? -10.184 -13.419 -13.152 1.00 75.56 573 ALA A N 1
ATOM 4525 C CA . ALA A 1 573 ? -9.983 -13.587 -14.592 1.00 75.56 573 ALA A CA 1
ATOM 4526 C C . ALA A 1 573 ? -8.770 -14.473 -14.919 1.00 75.56 573 ALA A C 1
ATOM 4528 O O . ALA A 1 573 ? -8.829 -15.260 -15.858 1.00 75.56 573 ALA A O 1
ATOM 4529 N N . HIS A 1 574 ? -7.716 -14.382 -14.106 1.00 75.06 574 HIS A N 1
ATOM 4530 C CA . HIS A 1 574 ? -6.498 -15.192 -14.221 1.00 75.06 574 HIS A CA 1
ATOM 4531 C C . HIS A 1 574 ? -6.564 -16.529 -13.467 1.00 75.06 574 HIS A C 1
ATOM 4533 O O . HIS A 1 574 ? -5.612 -17.300 -13.500 1.00 75.06 574 HIS A O 1
ATOM 4539 N N . GLY A 1 575 ? -7.666 -16.822 -12.768 1.00 69.94 575 GLY A N 1
ATOM 4540 C CA . GLY A 1 575 ? -7.840 -18.074 -12.022 1.00 69.94 575 GLY A CA 1
ATOM 4541 C C . GLY A 1 575 ? -7.085 -18.155 -10.687 1.00 69.94 575 GLY A C 1
ATOM 4542 O O . GLY A 1 575 ? -7.074 -19.213 -10.063 1.00 69.94 575 GLY A O 1
ATOM 4543 N N . TYR A 1 576 ? -6.491 -17.057 -10.211 1.00 71.06 576 TYR A N 1
ATOM 4544 C CA . TYR A 1 576 ? -5.824 -16.990 -8.904 1.00 71.06 576 TYR A CA 1
ATOM 4545 C C . TYR A 1 576 ? -6.804 -17.000 -7.727 1.00 71.06 576 TYR A C 1
ATOM 4547 O O . TYR A 1 576 ? -6.453 -17.439 -6.633 1.00 71.06 576 TYR A O 1
ATOM 4555 N N . LEU A 1 577 ? -8.017 -16.475 -7.924 1.00 74.44 577 LEU A N 1
ATOM 4556 C CA . LEU A 1 577 ? -9.032 -16.344 -6.881 1.00 74.44 577 LEU A CA 1
ATOM 4557 C C . LEU A 1 577 ? -10.366 -16.961 -7.318 1.00 74.44 577 LEU A C 1
ATOM 4559 O O . LEU A 1 577 ? -10.795 -16.750 -8.454 1.00 74.44 577 LEU A O 1
ATOM 4563 N N . PRO A 1 578 ? -11.083 -17.648 -6.412 1.00 78.44 578 PRO A N 1
ATOM 4564 C CA . PRO A 1 578 ? -12.431 -18.116 -6.695 1.00 78.44 578 PRO A CA 1
ATOM 4565 C C . PRO A 1 578 ? -13.430 -16.949 -6.738 1.00 78.44 578 PRO A C 1
ATOM 4567 O O . PRO A 1 578 ? -13.349 -15.989 -5.961 1.00 78.44 578 PRO A O 1
ATOM 4570 N N . TYR A 1 579 ? -14.426 -17.056 -7.620 1.00 82.50 579 TYR A N 1
ATOM 4571 C CA . TYR A 1 579 ? -15.565 -16.142 -7.633 1.00 82.50 579 TYR A CA 1
ATOM 4572 C C . TYR A 1 579 ? -16.494 -16.441 -6.451 1.00 82.50 579 TYR A C 1
ATOM 4574 O O . TYR A 1 579 ? -17.055 -17.532 -6.356 1.00 82.50 579 TYR A O 1
ATOM 4582 N N . ILE A 1 580 ? -16.680 -15.461 -5.564 1.00 85.50 580 ILE A N 1
ATOM 4583 C CA . ILE A 1 580 ? -17.580 -15.582 -4.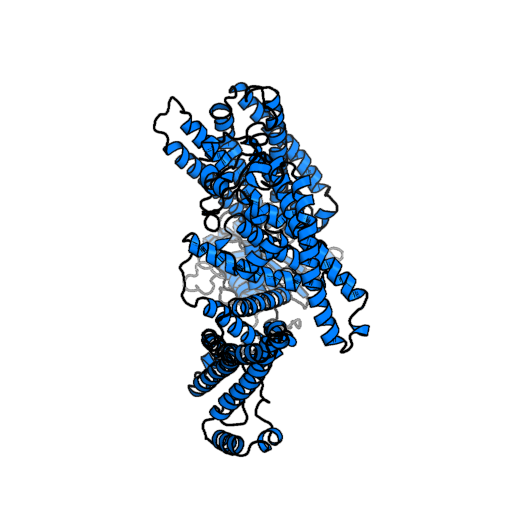414 1.00 85.50 580 ILE A CA 1
ATOM 4584 C C . ILE A 1 580 ? -18.852 -14.773 -4.701 1.00 85.50 580 ILE A C 1
ATOM 4586 O O . ILE A 1 580 ? -18.781 -13.537 -4.780 1.00 85.50 580 ILE A O 1
ATOM 4590 N N . PRO A 1 581 ? -20.028 -15.416 -4.836 1.00 83.50 581 PRO A N 1
ATOM 4591 C CA . PRO A 1 581 ? -21.279 -14.694 -5.027 1.00 83.50 581 PRO A CA 1
ATOM 4592 C C . PRO A 1 581 ? -21.553 -13.805 -3.808 1.00 83.50 581 PRO A C 1
ATOM 4594 O O . PRO A 1 581 ? -21.459 -14.247 -2.667 1.00 83.50 581 PRO A O 1
ATOM 4597 N N . TYR A 1 582 ? -21.866 -12.530 -4.053 1.00 84.81 582 TYR A N 1
ATOM 4598 C CA . TYR A 1 582 ? -22.066 -11.510 -3.012 1.00 84.81 582 TYR A CA 1
ATOM 4599 C C . TYR A 1 582 ? -20.874 -11.309 -2.054 1.00 84.81 582 TYR A C 1
ATOM 4601 O O . TYR A 1 582 ? -21.049 -10.820 -0.935 1.00 84.81 582 TYR A O 1
ATOM 4609 N N . GLY A 1 583 ? -19.644 -11.610 -2.492 1.00 85.06 583 GLY A N 1
ATOM 4610 C CA . GLY A 1 583 ? -18.430 -11.472 -1.675 1.00 85.06 583 GLY A CA 1
ATOM 4611 C C . GLY A 1 583 ? -18.185 -10.068 -1.098 1.00 85.06 583 GLY A C 1
ATOM 4612 O O . GLY A 1 583 ? -17.438 -9.923 -0.137 1.00 85.06 583 GLY A O 1
ATOM 4613 N N . GLN A 1 584 ? -18.852 -9.026 -1.610 1.00 87.81 584 GLN A N 1
ATOM 4614 C CA . GLN A 1 584 ? -18.763 -7.652 -1.098 1.00 87.81 584 GLN A CA 1
ATOM 4615 C C . GLN A 1 584 ? -19.394 -7.468 0.291 1.00 87.81 584 GLN A C 1
ATOM 4617 O O . GLN A 1 584 ? -19.097 -6.484 0.969 1.00 87.81 584 GLN A O 1
ATOM 4622 N N . ILE A 1 585 ? -20.241 -8.403 0.729 1.00 93.31 585 ILE A N 1
ATOM 4623 C CA . ILE A 1 585 ? -20.817 -8.402 2.079 1.00 93.31 585 ILE A CA 1
ATOM 4624 C C . ILE A 1 585 ? -19.713 -8.589 3.126 1.00 93.31 585 ILE A C 1
ATOM 4626 O O . ILE A 1 585 ? -19.767 -7.963 4.180 1.00 93.31 585 ILE A O 1
ATOM 4630 N N . LEU A 1 586 ? -18.670 -9.367 2.820 1.00 92.50 586 LEU A N 1
ATOM 4631 C CA . LEU A 1 586 ? -17.576 -9.659 3.747 1.00 92.50 586 LEU A CA 1
ATOM 4632 C C . LEU A 1 586 ? -16.776 -8.407 4.174 1.00 92.50 586 LEU A C 1
ATOM 4634 O O . LEU A 1 586 ? -16.714 -8.144 5.377 1.00 92.50 586 LEU A O 1
ATOM 4638 N N . PRO A 1 587 ? -16.208 -7.584 3.262 1.00 92.94 587 PRO A N 1
ATOM 4639 C CA . PRO A 1 587 ? -15.514 -6.358 3.662 1.00 92.94 587 PRO A CA 1
ATOM 4640 C C . PRO A 1 587 ? -16.452 -5.353 4.344 1.00 92.94 587 PRO A C 1
ATOM 4642 O O . PRO A 1 587 ? -16.023 -4.647 5.255 1.00 92.94 587 PRO A O 1
ATOM 4645 N N . LEU A 1 588 ? -17.739 -5.318 3.972 1.00 94.56 588 LEU A N 1
ATOM 4646 C CA . LEU A 1 588 ? -18.735 -4.494 4.660 1.00 94.56 588 LEU A CA 1
ATOM 4647 C C . LEU A 1 588 ? -18.976 -4.968 6.102 1.00 94.56 588 LEU A C 1
ATOM 4649 O O . LEU A 1 588 ? -19.020 -4.138 7.006 1.00 94.56 588 LEU A O 1
ATOM 4653 N N . ALA A 1 589 ? -19.109 -6.278 6.324 1.00 95.75 589 ALA A N 1
ATOM 4654 C CA . ALA A 1 589 ? -19.316 -6.874 7.642 1.00 95.75 589 ALA A CA 1
ATOM 4655 C C . ALA A 1 589 ? -18.122 -6.618 8.568 1.00 95.75 589 ALA A C 1
ATOM 4657 O O . ALA A 1 589 ? -18.304 -6.136 9.686 1.00 95.75 589 ALA A O 1
ATOM 4658 N N . ILE A 1 590 ? -16.904 -6.872 8.075 1.00 95.75 590 ILE A N 1
ATOM 4659 C CA . ILE A 1 590 ? -15.656 -6.614 8.807 1.00 95.75 590 ILE A CA 1
ATOM 4660 C C . ILE A 1 590 ? -15.534 -5.118 9.115 1.00 95.75 590 ILE A C 1
ATOM 4662 O O . ILE A 1 590 ? -15.286 -4.739 10.259 1.00 95.75 590 ILE A O 1
ATOM 4666 N N . GLY A 1 591 ? -15.775 -4.268 8.112 1.00 95.19 591 GLY A N 1
ATOM 4667 C CA . GLY A 1 591 ? -15.732 -2.815 8.236 1.00 95.19 591 GLY A CA 1
ATOM 4668 C C . GLY A 1 591 ? -16.702 -2.272 9.291 1.00 95.19 591 GLY A C 1
ATOM 4669 O O . GLY A 1 591 ? -16.288 -1.536 10.183 1.00 95.19 591 GLY A O 1
ATOM 4670 N N . LEU A 1 592 ? -17.981 -2.660 9.236 1.00 94.94 592 LEU A N 1
ATOM 4671 C CA . LEU A 1 592 ? -18.994 -2.221 10.203 1.00 94.94 592 LEU A CA 1
ATOM 4672 C C . LEU A 1 592 ? -18.693 -2.723 11.621 1.00 94.94 592 LEU A C 1
ATOM 4674 O O . LEU A 1 592 ? -18.756 -1.934 12.564 1.00 94.94 592 LEU A O 1
ATOM 4678 N N . ALA A 1 593 ? -18.328 -3.998 11.781 1.00 95.06 593 ALA A N 1
ATOM 4679 C CA . ALA A 1 593 ? -17.990 -4.565 13.085 1.00 95.06 593 ALA A CA 1
ATOM 4680 C C . ALA A 1 593 ? -16.787 -3.860 13.726 1.00 95.06 593 ALA A C 1
ATOM 4682 O O . ALA A 1 593 ? -16.847 -3.469 14.895 1.00 95.06 593 ALA A O 1
ATOM 4683 N N . GLY A 1 594 ? -15.720 -3.635 12.955 1.00 94.00 594 GLY A N 1
ATOM 4684 C CA . GLY A 1 594 ? -14.531 -2.936 13.433 1.00 94.00 594 GLY A CA 1
ATOM 4685 C C . GLY A 1 594 ? -14.797 -1.467 13.772 1.00 94.00 594 GLY A C 1
ATOM 4686 O O . GLY A 1 594 ? -14.356 -0.985 14.815 1.00 94.00 594 GLY A O 1
ATOM 4687 N N . LEU A 1 595 ? -15.570 -0.747 12.954 1.00 93.88 595 LEU A N 1
ATOM 4688 C CA . LEU A 1 595 ? -15.912 0.647 13.255 1.00 93.88 595 LEU A CA 1
ATOM 4689 C C . LEU A 1 595 ? -16.796 0.766 14.502 1.00 93.88 595 LEU A C 1
ATOM 4691 O O . LEU A 1 595 ? -16.588 1.681 15.294 1.00 93.88 595 LEU A O 1
ATOM 4695 N N . VAL A 1 596 ? -17.725 -0.167 14.734 1.00 92.56 596 VAL A N 1
ATOM 4696 C CA . VAL A 1 596 ? -18.513 -0.213 15.979 1.00 92.56 596 VAL A CA 1
ATOM 4697 C C . VAL A 1 596 ? -17.636 -0.524 17.191 1.00 92.56 596 VAL A C 1
ATOM 4699 O O . VAL A 1 596 ? -17.813 0.097 18.238 1.00 92.56 596 VAL A O 1
ATOM 4702 N N . TYR A 1 597 ? -16.650 -1.415 17.060 1.00 92.31 597 TYR A N 1
ATOM 4703 C CA . TYR A 1 597 ? -15.675 -1.679 18.122 1.00 92.31 597 TYR A CA 1
ATOM 4704 C C . TYR A 1 597 ? -14.934 -0.406 18.553 1.00 92.31 597 TYR A C 1
ATOM 4706 O O . TYR A 1 597 ? -14.894 -0.084 19.743 1.00 92.31 597 TYR A O 1
ATOM 4714 N N . TYR A 1 598 ? -14.400 0.352 17.593 1.00 91.56 598 TYR A N 1
ATOM 4715 C CA . TYR A 1 598 ? -13.694 1.601 17.881 1.00 91.56 598 TYR A CA 1
ATOM 4716 C C . TYR A 1 598 ? -14.631 2.725 18.348 1.00 91.56 598 TYR A C 1
ATOM 4718 O O . TYR A 1 598 ? -14.245 3.547 19.181 1.00 91.56 598 TYR A O 1
ATOM 4726 N N . ASN A 1 599 ? -15.879 2.742 17.873 1.00 90.06 599 ASN A N 1
ATOM 4727 C CA . ASN A 1 599 ? -16.897 3.690 18.318 1.00 90.06 599 ASN A CA 1
ATOM 4728 C C . ASN A 1 599 ? -17.256 3.470 19.795 1.00 90.06 599 ASN A C 1
ATOM 4730 O O . ASN A 1 599 ? -17.308 4.427 20.562 1.00 90.06 599 ASN A O 1
ATOM 4734 N N . ASN A 1 600 ? -17.399 2.210 20.222 1.00 86.56 600 ASN A N 1
ATOM 4735 C CA . ASN A 1 600 ? -17.656 1.855 21.622 1.00 86.56 600 ASN A CA 1
ATOM 4736 C C . ASN A 1 600 ? -16.491 2.232 22.552 1.00 86.56 600 ASN A C 1
ATOM 4738 O O . ASN A 1 600 ? -16.711 2.510 23.727 1.00 86.56 600 ASN A O 1
ATOM 4742 N N . LYS A 1 601 ? -15.260 2.271 22.030 1.00 86.12 601 LYS A N 1
ATOM 4743 C CA . LYS A 1 601 ? -14.072 2.755 22.748 1.00 86.12 601 LYS A CA 1
ATOM 4744 C C . LYS A 1 601 ? -13.886 4.277 22.704 1.00 86.12 601 LYS A C 1
ATOM 4746 O O . LYS A 1 601 ? -12.909 4.763 23.258 1.00 86.12 601 LYS A O 1
ATOM 4751 N N . GLN A 1 602 ? -14.779 5.021 22.043 1.00 84.00 602 GLN A N 1
ATOM 4752 C CA . GLN A 1 602 ? -14.661 6.470 21.811 1.00 84.00 602 GLN A CA 1
ATOM 4753 C C . GLN A 1 602 ? -13.370 6.884 21.074 1.00 84.00 602 GLN A C 1
ATOM 4755 O O . GLN A 1 602 ? -12.894 8.006 21.209 1.00 84.00 602 GLN A O 1
ATOM 4760 N N . GLN A 1 603 ? -12.816 5.983 20.258 1.00 84.88 603 GLN A N 1
ATOM 4761 C CA . GLN A 1 603 ? -11.579 6.200 19.496 1.00 84.88 603 GLN A CA 1
ATOM 4762 C C . GLN A 1 603 ? -11.839 6.638 18.044 1.00 84.88 603 GLN A C 1
ATOM 4764 O O . GLN A 1 603 ? -10.902 6.842 17.278 1.00 84.88 603 GLN A O 1
ATOM 4769 N N . LEU A 1 604 ? -13.107 6.774 17.639 1.00 86.00 604 LEU A N 1
ATOM 4770 C CA . LEU A 1 604 ? -13.478 7.194 16.288 1.00 86.00 604 LEU A CA 1
ATOM 4771 C C . LEU A 1 604 ? -13.453 8.729 16.136 1.00 86.00 604 LEU A C 1
ATOM 4773 O O . LEU A 1 604 ? -13.935 9.436 17.024 1.00 86.00 604 LEU A O 1
ATOM 4777 N N . PRO A 1 605 ? -13.039 9.270 14.973 1.00 85.88 605 PRO A N 1
ATOM 4778 C CA . PRO A 1 605 ? -13.240 10.681 14.652 1.00 85.88 605 PRO A CA 1
ATOM 4779 C C . PRO A 1 605 ? -14.720 11.086 14.741 1.00 85.88 605 PRO A C 1
ATOM 4781 O O . PRO A 1 605 ? -15.605 10.341 14.313 1.00 85.88 605 PRO A O 1
ATOM 4784 N N . THR A 1 606 ? -15.000 12.302 15.222 1.00 86.69 606 THR A N 1
ATOM 4785 C CA . THR A 1 606 ? -16.370 12.792 15.498 1.00 86.69 606 THR A CA 1
ATOM 4786 C C . THR A 1 606 ? -17.330 12.662 14.316 1.00 86.69 606 THR A C 1
ATOM 4788 O O . THR A 1 606 ? -18.493 12.303 14.495 1.00 86.69 606 THR A O 1
ATOM 4791 N N . PHE A 1 607 ? -16.861 12.930 13.095 1.00 85.44 607 PHE A N 1
ATOM 4792 C CA . PHE A 1 607 ? -17.667 12.753 11.888 1.00 85.44 607 PHE A CA 1
ATOM 4793 C C . PHE A 1 607 ? -18.026 11.282 11.647 1.00 85.44 607 PHE A C 1
ATOM 4795 O O . PHE A 1 607 ? -19.186 10.972 11.386 1.00 85.44 607 PHE A O 1
ATOM 4802 N N . LEU A 1 608 ? -17.053 10.374 11.762 1.00 86.38 608 LEU A N 1
ATOM 4803 C CA . LEU A 1 608 ? -17.268 8.953 11.499 1.00 86.38 608 LEU A CA 1
ATOM 4804 C C . LEU A 1 608 ? -18.175 8.329 12.566 1.00 86.38 608 LEU A C 1
ATOM 4806 O O . LEU A 1 608 ? -19.055 7.546 12.223 1.00 86.38 608 LEU A O 1
ATOM 4810 N N . SER A 1 609 ? -18.027 8.740 13.830 1.00 88.69 609 SER A N 1
ATOM 4811 C CA . SER A 1 609 ? -18.911 8.311 14.922 1.00 88.69 609 SER A CA 1
ATOM 4812 C C . SER A 1 609 ? -20.364 8.709 14.641 1.00 88.69 609 SER A C 1
ATOM 4814 O O . SER A 1 609 ? -21.252 7.860 14.663 1.00 88.69 609 SER A O 1
ATOM 4816 N N . LYS A 1 610 ? -20.607 9.962 14.218 1.00 88.00 610 LYS A N 1
ATOM 4817 C CA . LYS A 1 610 ? -21.944 10.419 13.797 1.00 88.00 610 LYS A CA 1
ATOM 4818 C C . LYS A 1 610 ? -22.509 9.606 12.632 1.00 88.00 610 LYS A C 1
ATOM 4820 O O . LYS A 1 610 ? -23.700 9.313 12.624 1.00 88.00 610 LYS A O 1
ATOM 4825 N N . VAL A 1 611 ? -21.680 9.250 11.649 1.00 88.44 611 VAL A N 1
ATOM 4826 C CA . VAL A 1 611 ? -22.108 8.442 10.496 1.00 88.44 611 VAL A CA 1
ATOM 4827 C C . VAL A 1 611 ? -22.496 7.027 10.926 1.00 88.44 611 VAL A C 1
ATOM 4829 O O . VAL A 1 611 ? -23.553 6.550 10.520 1.00 88.44 611 VAL A O 1
ATOM 4832 N N . ILE A 1 612 ? -21.695 6.368 11.766 1.00 89.75 612 ILE A N 1
ATOM 4833 C CA . ILE A 1 612 ? -21.995 5.020 12.274 1.00 89.75 612 ILE A CA 1
ATOM 4834 C C . ILE A 1 612 ? -23.243 5.034 13.158 1.00 89.75 612 ILE A C 1
ATOM 4836 O O . ILE A 1 612 ? -24.137 4.211 12.955 1.00 89.75 612 ILE A O 1
ATOM 4840 N N . ASN A 1 613 ? -23.366 6.017 14.053 1.00 88.12 613 ASN A N 1
ATOM 4841 C CA . ASN A 1 613 ? -24.540 6.153 14.911 1.00 88.12 613 ASN A CA 1
ATOM 4842 C C . ASN A 1 613 ? -25.808 6.465 14.108 1.00 88.12 613 ASN A C 1
ATOM 4844 O O . ASN A 1 613 ? -26.887 5.987 14.449 1.00 88.12 613 ASN A O 1
ATOM 4848 N N . PHE A 1 614 ? -25.695 7.210 13.006 1.00 88.06 614 PHE A N 1
ATOM 4849 C CA . PHE A 1 614 ? -26.801 7.426 12.074 1.00 88.06 614 PHE A CA 1
ATOM 4850 C C . PHE A 1 614 ? -27.187 6.145 11.316 1.00 88.06 614 PHE A C 1
ATOM 4852 O O . PHE A 1 614 ? -28.374 5.824 11.214 1.00 88.06 614 PHE A O 1
ATOM 4859 N N . LEU A 1 615 ? -26.200 5.411 10.789 1.00 87.38 615 LEU A N 1
ATOM 4860 C CA . LEU A 1 615 ? -26.418 4.203 9.988 1.00 87.38 615 LEU A CA 1
ATOM 4861 C C . LEU A 1 615 ? -27.024 3.060 10.807 1.00 87.38 615 LEU A C 1
ATOM 4863 O O . LEU A 1 615 ? -27.973 2.433 10.346 1.00 87.38 615 LEU A O 1
ATOM 4867 N N . LEU A 1 616 ? -26.494 2.800 12.004 1.00 87.62 616 LEU A N 1
ATOM 4868 C CA . LEU A 1 616 ? -26.887 1.660 12.843 1.00 87.62 616 LEU A CA 1
ATOM 4869 C C . LEU A 1 616 ? -27.843 2.029 13.983 1.00 87.62 616 LEU A C 1
ATOM 4871 O O . LEU A 1 616 ? -28.421 1.131 14.589 1.00 87.62 616 LEU A O 1
ATOM 4875 N N . ARG A 1 617 ? -28.069 3.326 14.238 1.00 80.06 617 ARG A N 1
ATOM 4876 C CA . ARG A 1 617 ? -28.965 3.830 15.295 1.00 80.06 617 ARG A CA 1
ATOM 4877 C C . ARG A 1 617 ? -28.530 3.421 16.709 1.00 80.06 617 ARG A C 1
ATOM 4879 O O . ARG A 1 617 ? -29.326 2.908 17.480 1.00 80.06 617 ARG A O 1
ATOM 4886 N N . THR A 1 618 ? -27.269 3.680 17.053 1.00 70.19 618 THR A N 1
ATOM 4887 C CA . THR A 1 618 ? -26.659 3.284 18.339 1.00 70.19 618 THR A CA 1
ATOM 4888 C C . THR A 1 618 ? -26.813 4.297 19.488 1.00 70.19 618 THR A C 1
ATOM 4890 O O . THR A 1 618 ? -26.467 3.949 20.617 1.00 70.19 618 THR A O 1
ATOM 4893 N N . ASP A 1 619 ? -27.305 5.527 19.261 1.00 66.44 619 ASP A N 1
ATOM 4894 C CA . ASP A 1 619 ? -27.488 6.508 20.354 1.00 66.44 619 ASP A CA 1
ATOM 4895 C C . ASP A 1 619 ? -28.796 6.293 21.137 1.00 66.44 619 ASP A C 1
ATOM 4897 O O . ASP A 1 619 ? -29.786 5.787 20.607 1.00 66.44 619 ASP A O 1
ATOM 4901 N N . LYS A 1 620 ? -28.816 6.775 22.388 1.00 57.19 620 LYS A N 1
ATOM 4902 C CA . LYS A 1 620 ? -29.957 6.674 23.316 1.00 57.19 620 LYS A CA 1
ATOM 4903 C C . LYS A 1 620 ? -31.168 7.546 22.916 1.00 57.19 620 LYS A C 1
ATOM 4905 O O . LYS A 1 620 ? -32.297 7.072 22.981 1.00 57.19 620 LYS A O 1
ATOM 4910 N N . ASP A 1 621 ? -30.948 8.763 22.410 1.00 52.81 621 ASP A N 1
ATOM 4911 C CA . ASP A 1 621 ? -32.003 9.782 22.209 1.00 52.81 621 ASP A CA 1
ATOM 4912 C C . ASP A 1 621 ? -32.592 9.802 20.789 1.00 52.81 621 ASP A C 1
ATOM 4914 O O . ASP A 1 621 ? -32.377 10.745 20.019 1.00 52.81 621 ASP A O 1
ATOM 4918 N N . GLN A 1 622 ? -33.290 8.744 20.369 1.00 55.72 622 GLN A N 1
ATOM 4919 C CA . GLN A 1 622 ? -33.635 8.619 18.942 1.00 55.72 622 GLN A CA 1
ATOM 4920 C C . GLN A 1 622 ? -35.074 8.223 18.592 1.00 55.72 622 GLN A C 1
ATOM 4922 O O . GLN A 1 622 ? -35.376 8.065 17.403 1.00 55.72 622 GLN A O 1
ATOM 4927 N N . THR A 1 623 ? -35.971 8.150 19.571 1.00 61.44 623 THR A N 1
ATOM 4928 C CA . THR A 1 623 ? -37.417 7.996 19.344 1.00 61.44 623 THR A CA 1
ATOM 4929 C C . THR A 1 623 ? -38.022 9.286 18.772 1.00 61.44 623 THR A C 1
ATOM 4931 O O . THR A 1 623 ? -37.441 10.372 18.858 1.00 61.44 623 THR A O 1
ATOM 4934 N N . PHE A 1 624 ? -39.173 9.190 18.102 1.00 65.50 624 PHE A N 1
ATOM 4935 C CA . PHE A 1 624 ? -39.875 10.386 17.625 1.00 65.50 624 PHE A CA 1
ATOM 4936 C C . PHE A 1 624 ? -40.287 11.259 18.815 1.00 65.50 624 PHE A C 1
ATOM 4938 O O . PHE A 1 624 ? -40.894 10.755 19.768 1.00 65.50 624 PHE A O 1
ATOM 4945 N N . SER A 1 625 ? -40.005 12.566 18.734 1.00 61.12 625 SER A N 1
ATOM 4946 C CA . SER A 1 625 ? -40.477 13.524 19.735 1.00 61.12 625 SER A CA 1
ATOM 4947 C C . SER A 1 625 ? -42.004 13.540 19.744 1.00 61.12 625 SER A C 1
ATOM 4949 O O . SER A 1 625 ? -42.640 13.466 18.687 1.00 61.12 625 SER A O 1
ATOM 4951 N N . ASN A 1 626 ? -42.604 13.654 20.930 1.00 61.06 626 ASN A N 1
ATOM 4952 C CA . ASN A 1 626 ? -44.062 13.628 21.078 1.00 61.06 626 ASN A CA 1
ATOM 4953 C C . ASN A 1 626 ? -44.762 14.736 20.260 1.00 61.06 626 ASN A C 1
ATOM 4955 O O . ASN A 1 626 ? -45.875 14.516 19.788 1.00 61.06 626 ASN A O 1
ATOM 4959 N N . GLU A 1 627 ? -44.094 15.867 20.009 1.00 58.72 627 GLU A N 1
ATOM 4960 C CA . GLU A 1 627 ? -44.573 16.945 19.126 1.00 58.72 627 GLU A CA 1
ATOM 4961 C C . GLU A 1 627 ? -44.618 16.544 17.642 1.00 58.72 627 GLU A C 1
ATOM 4963 O O . GLU A 1 627 ? -45.573 16.857 16.933 1.00 58.72 627 GLU A O 1
ATOM 4968 N N . SER A 1 628 ? -43.608 15.818 17.147 1.00 60.12 628 SER A N 1
ATOM 4969 C CA . SER A 1 628 ? -43.553 15.386 15.740 1.00 60.12 628 SER A CA 1
ATOM 4970 C C . SER A 1 628 ? -44.623 14.342 15.397 1.00 60.12 628 SER A C 1
ATOM 4972 O O . SER A 1 628 ? -45.153 14.336 14.285 1.00 60.12 628 SER A O 1
ATOM 4974 N N . LEU A 1 629 ? -44.995 13.514 16.377 1.00 59.03 629 LEU A N 1
ATOM 4975 C CA . LEU A 1 629 ? -46.051 12.505 16.281 1.00 59.03 629 LEU A CA 1
ATOM 4976 C C . LEU A 1 629 ? -47.459 13.126 16.197 1.00 59.03 629 LEU A C 1
ATOM 4978 O O . LEU A 1 629 ? -48.329 12.598 15.511 1.00 59.03 629 LEU A O 1
ATOM 4982 N N . GLN A 1 630 ? -47.725 14.276 16.819 1.00 58.28 630 GLN A N 1
ATOM 4983 C CA . GLN A 1 630 ? -49.082 14.855 16.829 1.00 58.28 630 GLN A CA 1
ATOM 4984 C C . GLN A 1 630 ? -49.639 15.212 15.436 1.00 58.28 630 GLN A C 1
ATOM 4986 O O . GLN A 1 630 ? -50.850 15.345 15.288 1.00 58.28 630 GLN A O 1
ATOM 4991 N N . LYS A 1 631 ? -48.792 15.308 14.402 1.00 62.78 631 LYS A N 1
ATOM 4992 C CA . LYS A 1 631 ? -49.194 15.709 13.043 1.00 62.78 631 LYS A CA 1
ATOM 4993 C C . LYS A 1 631 ? -49.930 14.633 12.231 1.00 62.78 631 LYS A C 1
ATOM 4995 O O . LYS A 1 631 ? -50.578 14.985 11.252 1.00 62.78 631 LYS A O 1
ATOM 5000 N N . VAL A 1 632 ? -49.849 13.348 12.596 1.00 69.12 632 VAL A N 1
ATOM 5001 C CA . VAL A 1 632 ? -50.503 12.247 11.853 1.00 69.12 632 VAL A CA 1
ATOM 5002 C C . VAL A 1 632 ? -51.189 11.282 12.826 1.00 69.12 632 VAL A C 1
ATOM 5004 O O . VAL A 1 632 ? -50.529 10.464 13.464 1.00 69.12 632 VAL A O 1
ATOM 5007 N N . SER A 1 633 ? -52.520 11.359 12.957 1.00 62.44 633 SER A N 1
ATOM 5008 C CA . SER A 1 633 ? -53.250 10.674 14.044 1.00 62.44 633 SER A CA 1
ATOM 5009 C C . SER A 1 633 ? -53.173 9.139 13.985 1.00 62.44 633 SER A C 1
ATOM 5011 O O . SER A 1 633 ? -52.998 8.502 15.024 1.00 62.44 633 SER A O 1
ATOM 5013 N N . GLN A 1 634 ? -53.228 8.548 12.785 1.00 73.69 634 GLN A N 1
ATOM 5014 C CA . GLN A 1 634 ? -53.211 7.090 12.579 1.00 73.69 634 GLN A CA 1
ATOM 5015 C C . GLN A 1 634 ? -51.848 6.448 12.882 1.00 73.69 634 GLN A C 1
ATOM 5017 O O . GLN A 1 634 ? -51.778 5.383 13.489 1.00 73.69 634 GLN A O 1
ATOM 5022 N N . ILE A 1 635 ? -50.746 7.099 12.498 1.00 70.62 635 ILE A N 1
ATOM 5023 C CA . ILE A 1 635 ? -49.388 6.598 12.776 1.00 70.62 635 ILE A CA 1
ATOM 5024 C C . ILE A 1 635 ? -49.084 6.714 14.276 1.00 70.62 635 ILE A C 1
ATOM 5026 O O . ILE A 1 635 ? -48.424 5.860 14.865 1.00 70.62 635 ILE A O 1
ATOM 5030 N N . THR A 1 636 ? -49.624 7.745 14.920 1.00 71.81 636 THR A N 1
ATOM 5031 C CA . THR A 1 636 ? -49.372 8.036 16.332 1.00 71.81 636 THR A CA 1
ATOM 5032 C C . THR A 1 636 ? -50.098 7.107 17.283 1.00 71.81 636 THR A C 1
ATOM 5034 O O . THR A 1 636 ? -49.526 6.746 18.312 1.00 71.81 636 THR A O 1
ATOM 5037 N N . SER A 1 637 ? -51.316 6.670 16.960 1.00 74.06 637 SER A N 1
ATOM 5038 C CA . SER A 1 637 ? -51.989 5.620 17.734 1.00 74.06 637 SER A CA 1
ATOM 5039 C C . SER A 1 637 ? -51.240 4.287 17.628 1.00 74.06 637 SER A C 1
ATOM 5041 O O . SER A 1 637 ? -51.014 3.634 18.648 1.00 74.06 637 SER A O 1
ATOM 5043 N N . PHE A 1 638 ? -50.761 3.934 16.431 1.00 79.56 638 PHE A N 1
ATOM 5044 C CA . PHE A 1 638 ? -49.990 2.715 16.188 1.00 79.56 638 PHE A CA 1
ATOM 5045 C C . PHE A 1 638 ? -48.641 2.705 16.925 1.00 79.56 638 PHE A C 1
ATOM 5047 O O . PHE A 1 638 ? -48.349 1.764 17.664 1.00 79.56 638 PHE A O 1
ATOM 5054 N N . ILE A 1 639 ? -47.847 3.778 16.821 1.00 77.88 639 ILE A N 1
ATOM 5055 C CA . ILE A 1 639 ? -46.562 3.893 17.534 1.00 77.88 639 ILE A CA 1
ATOM 5056 C C . ILE A 1 639 ? -46.778 3.884 19.054 1.00 77.88 639 ILE A C 1
ATOM 5058 O O . ILE A 1 639 ? -46.062 3.187 19.770 1.00 77.88 639 ILE A O 1
ATOM 5062 N N . LYS A 1 640 ? -47.801 4.581 19.574 1.00 78.75 640 LYS A N 1
ATOM 5063 C CA . LYS A 1 640 ? -48.140 4.529 21.010 1.00 78.75 640 LYS A CA 1
ATOM 5064 C C . LYS A 1 640 ? -48.522 3.119 21.472 1.00 78.75 640 LYS A C 1
ATOM 5066 O O . LYS A 1 640 ? -48.182 2.755 22.597 1.00 78.75 640 LYS A O 1
ATOM 5071 N N . SER A 1 641 ? -49.187 2.330 20.626 1.00 80.75 641 SER A N 1
ATOM 5072 C CA . SER A 1 641 ? -49.480 0.919 20.901 1.00 80.75 641 SER A CA 1
ATOM 5073 C C . SER A 1 641 ? -48.200 0.078 20.955 1.00 80.75 641 SER A C 1
ATOM 5075 O O . SER A 1 641 ? -47.996 -0.679 21.903 1.00 80.75 641 SER A O 1
ATOM 5077 N N . LEU A 1 642 ? -47.287 0.262 19.994 1.00 79.88 642 LEU A N 1
ATOM 5078 C CA . LEU A 1 642 ? -45.999 -0.440 19.960 1.00 79.88 642 LEU A CA 1
ATOM 5079 C C . LEU A 1 642 ? -45.126 -0.115 21.176 1.00 79.88 642 LEU A C 1
ATOM 5081 O O . LEU A 1 642 ? -44.560 -1.037 21.770 1.00 79.88 642 LEU A O 1
ATOM 5085 N N . ARG A 1 643 ? -45.067 1.155 21.601 1.00 81.19 643 ARG A N 1
ATOM 5086 C CA . ARG A 1 643 ? -44.315 1.596 22.792 1.00 81.19 643 ARG A CA 1
ATOM 5087 C C . ARG A 1 643 ? -44.775 0.907 24.080 1.00 81.19 643 ARG A C 1
ATOM 5089 O O . ARG A 1 643 ? -43.943 0.687 24.953 1.00 81.19 643 ARG A O 1
ATOM 5096 N N . LYS A 1 644 ? -46.064 0.557 24.184 1.00 74.62 644 LYS A N 1
ATOM 5097 C CA . LYS A 1 644 ? -46.663 -0.118 25.351 1.00 74.62 644 LYS A CA 1
ATOM 5098 C C . LYS A 1 644 ? -46.522 -1.647 25.338 1.00 74.62 644 LYS A C 1
ATOM 5100 O O . LYS A 1 644 ? -46.745 -2.266 26.373 1.00 74.62 644 LYS A O 1
ATOM 5105 N N . SER A 1 645 ? -46.162 -2.264 24.209 1.00 72.25 645 SER A N 1
ATOM 5106 C CA . SER A 1 645 ? -45.952 -3.719 24.146 1.00 72.25 645 SER A CA 1
ATOM 5107 C C . SER A 1 645 ? -44.710 -4.140 24.957 1.00 72.25 645 SER A C 1
ATOM 5109 O O . SER A 1 645 ? -43.643 -3.545 24.844 1.00 72.25 645 SER A O 1
ATOM 5111 N N . SER A 1 646 ? -44.846 -5.145 25.823 1.00 56.97 646 SER A N 1
ATOM 5112 C CA . SER A 1 646 ? -43.971 -5.431 26.977 1.00 56.97 646 SER A CA 1
ATOM 5113 C C . SER A 1 646 ? -42.643 -6.155 26.680 1.00 56.97 646 SER A C 1
ATOM 5115 O O . SER A 1 646 ? -42.080 -6.808 27.555 1.00 56.97 646 SER A O 1
ATOM 5117 N N . SER A 1 647 ? -42.089 -6.065 25.469 1.00 66.12 647 SER A N 1
ATOM 5118 C CA . SER A 1 647 ? -40.870 -6.801 25.100 1.00 66.12 647 SER A CA 1
ATOM 5119 C C . SER A 1 647 ? -39.603 -5.937 25.203 1.00 66.12 647 SER A C 1
ATOM 5121 O O . SER A 1 647 ? -38.997 -5.604 24.181 1.00 66.12 647 SER A O 1
ATOM 5123 N N . LYS A 1 648 ? -39.197 -5.537 26.414 1.00 76.38 648 LYS A N 1
ATOM 5124 C CA . LYS A 1 648 ? -37.886 -4.907 26.665 1.00 76.38 648 LYS A CA 1
ATOM 5125 C C . LYS A 1 648 ? -37.067 -5.787 27.612 1.00 76.38 648 LYS A C 1
ATOM 5127 O O . LYS A 1 648 ? -37.577 -6.217 28.637 1.00 76.38 648 LYS A O 1
ATOM 5132 N N . SER A 1 649 ? -35.813 -6.062 27.253 1.00 74.12 649 SER A N 1
ATOM 5133 C CA . SER A 1 649 ? -34.840 -6.699 28.153 1.00 74.12 649 SER A CA 1
ATOM 5134 C C . SER A 1 649 ? -34.177 -5.643 29.042 1.00 74.12 649 SER A C 1
ATOM 5136 O O . SER A 1 649 ? -33.896 -4.544 28.565 1.00 74.12 649 SER A O 1
ATOM 5138 N N . ASP A 1 650 ? -33.848 -5.986 30.289 1.00 72.00 650 ASP A N 1
ATOM 5139 C CA . ASP A 1 650 ? -33.166 -5.085 31.237 1.00 72.00 650 ASP A CA 1
ATOM 5140 C C . ASP A 1 650 ? -31.789 -4.609 30.744 1.00 72.00 650 ASP A C 1
ATOM 5142 O O . ASP A 1 650 ? -31.308 -3.547 31.129 1.00 72.00 650 ASP A O 1
ATOM 5146 N N . LYS A 1 651 ? -31.160 -5.369 29.838 1.00 74.62 651 LYS A N 1
ATOM 5147 C CA . LYS A 1 651 ? -29.871 -5.021 29.217 1.00 74.62 651 LYS A CA 1
ATOM 5148 C C . LYS A 1 651 ? -29.995 -4.046 28.044 1.00 74.62 651 LYS A C 1
ATOM 5150 O O . LYS A 1 651 ? -28.986 -3.554 27.542 1.00 74.62 651 LYS A O 1
ATOM 5155 N N . CYS A 1 652 ? -31.209 -3.777 27.571 1.00 77.81 652 CYS A N 1
ATOM 5156 C CA . CYS A 1 652 ? -31.447 -2.836 26.487 1.00 77.81 652 CYS A CA 1
ATOM 5157 C C . CYS A 1 652 ? -31.543 -1.401 27.025 1.00 77.81 652 CYS A C 1
ATOM 5159 O O . CYS A 1 652 ? -32.407 -1.081 27.838 1.00 77.81 652 CYS A O 1
ATOM 5161 N N . LEU A 1 653 ? -30.688 -0.515 26.510 1.00 74.38 653 LEU A N 1
ATOM 5162 C CA . LEU A 1 653 ? -30.536 0.866 26.990 1.00 74.38 653 LEU A CA 1
ATOM 5163 C C . LEU A 1 653 ? -31.562 1.869 26.419 1.00 74.38 653 LEU A C 1
ATOM 5165 O O . LEU A 1 653 ? -31.433 3.058 26.681 1.00 74.38 653 LEU A O 1
ATOM 5169 N N . HIS A 1 654 ? -32.545 1.422 25.632 1.00 77.56 654 HIS A N 1
ATOM 5170 C CA . HIS A 1 654 ? -33.531 2.289 24.968 1.00 77.56 654 HIS A CA 1
ATOM 5171 C C . HIS A 1 654 ? -34.802 2.506 25.810 1.00 77.56 654 HIS A C 1
ATOM 5173 O O . HIS A 1 654 ? -35.216 1.620 26.557 1.00 77.56 654 HIS A O 1
ATOM 5179 N N . ASP A 1 655 ? -35.472 3.650 25.657 1.00 74.25 655 ASP A N 1
ATOM 5180 C CA . ASP A 1 655 ? -36.559 4.076 26.561 1.00 74.25 655 ASP A CA 1
ATOM 5181 C C . ASP A 1 655 ? -37.866 3.280 26.426 1.00 74.25 655 ASP A C 1
ATOM 5183 O O . ASP A 1 655 ? -38.572 3.059 27.408 1.00 74.25 655 ASP A O 1
ATOM 5187 N N . HIS A 1 656 ? -38.206 2.840 25.214 1.00 81.44 656 HIS A N 1
ATOM 5188 C CA . HIS A 1 656 ? -39.466 2.149 24.906 1.00 81.44 656 HIS A CA 1
ATOM 5189 C C . HIS A 1 656 ? -39.245 0.659 24.590 1.00 81.44 656 HIS A C 1
ATOM 5191 O O . HIS A 1 656 ? -38.132 0.148 24.725 1.00 81.44 656 HIS A O 1
ATOM 5197 N N . SER A 1 657 ? -40.300 -0.060 24.189 1.00 85.25 657 SER A N 1
ATOM 5198 C CA . SER A 1 657 ? -40.211 -1.471 23.776 1.00 85.25 657 SER A CA 1
ATOM 5199 C C . SER A 1 657 ? -39.180 -1.692 22.655 1.00 85.25 657 SER A C 1
ATOM 5201 O O . SER A 1 657 ? -38.993 -0.821 21.800 1.00 85.25 657 SER A O 1
ATOM 5203 N N . CYS A 1 658 ? -38.525 -2.866 22.618 1.00 84.06 658 CYS A N 1
ATOM 5204 C CA . CYS A 1 658 ? -37.538 -3.185 21.572 1.00 84.06 658 CYS A CA 1
ATOM 5205 C C . CYS A 1 658 ? -38.148 -3.065 20.167 1.00 84.06 658 CYS A C 1
ATOM 5207 O O . CYS A 1 658 ? -37.521 -2.524 19.260 1.00 84.06 658 CYS A O 1
ATOM 5209 N N . VAL A 1 659 ? -39.398 -3.509 20.001 1.00 84.56 659 VAL A N 1
ATOM 5210 C CA . VAL A 1 659 ? -40.122 -3.437 18.723 1.00 84.56 659 VAL A CA 1
ATOM 5211 C C . VAL A 1 659 ? -40.355 -1.986 18.301 1.00 84.56 659 VAL A C 1
ATOM 5213 O O . VAL A 1 659 ? -40.111 -1.642 17.145 1.00 84.56 659 VAL A O 1
ATOM 5216 N N . SER A 1 660 ? -40.765 -1.113 19.228 1.00 85.50 660 SER A N 1
ATOM 5217 C CA . SER A 1 660 ? -40.935 0.313 18.926 1.00 85.50 660 SER A CA 1
ATOM 5218 C C . SER A 1 660 ? -39.609 0.967 18.554 1.00 85.50 660 SER A C 1
ATOM 5220 O O . SER A 1 660 ? -39.556 1.739 17.604 1.00 85.50 660 SER A O 1
ATOM 5222 N N . HIS A 1 661 ? -38.526 0.627 19.256 1.00 83.25 661 HIS A N 1
ATOM 5223 C CA . HIS A 1 661 ? -37.196 1.158 18.968 1.00 83.25 661 HIS A CA 1
ATOM 5224 C C . HIS A 1 661 ? -36.711 0.780 17.557 1.00 83.25 661 HIS A C 1
ATOM 5226 O O . HIS A 1 661 ? -36.308 1.656 16.788 1.00 83.25 661 HIS A O 1
ATOM 5232 N N . ILE A 1 662 ? -36.834 -0.500 17.183 1.00 86.75 662 ILE A N 1
ATOM 5233 C CA . ILE A 1 662 ? -36.483 -1.007 15.848 1.00 86.75 662 ILE A CA 1
ATOM 5234 C C . ILE A 1 662 ? -37.315 -0.301 14.767 1.00 86.75 662 ILE A C 1
ATOM 5236 O O . ILE A 1 662 ? -36.770 0.184 13.771 1.00 86.75 662 ILE A O 1
ATOM 5240 N N . PHE A 1 663 ? -38.632 -0.212 14.960 1.00 86.12 663 PHE A N 1
ATOM 5241 C CA . PHE A 1 663 ? -39.553 0.349 13.971 1.00 86.12 663 PHE A CA 1
ATOM 5242 C C . PHE A 1 663 ? -39.365 1.861 13.778 1.00 86.12 663 PHE A C 1
ATOM 5244 O O . PHE A 1 663 ? -39.228 2.331 12.646 1.00 86.12 663 PHE A O 1
ATOM 5251 N N . GLU A 1 664 ? -39.290 2.626 14.871 1.00 84.19 664 GLU A N 1
ATOM 5252 C CA . GLU A 1 664 ? -39.089 4.079 14.826 1.00 84.19 664 GLU A CA 1
ATOM 5253 C C . GLU A 1 664 ? -37.739 4.447 14.185 1.00 84.19 664 GLU A C 1
ATOM 5255 O O . GLU A 1 664 ? -37.678 5.361 13.357 1.00 84.19 664 GLU A O 1
ATOM 5260 N N . GLY A 1 665 ? -36.670 3.703 14.501 1.00 80.94 665 GLY A N 1
ATOM 5261 C CA . GLY A 1 665 ? -35.351 3.894 13.891 1.00 80.94 665 GLY A CA 1
ATOM 5262 C C . GLY A 1 665 ? -35.351 3.639 12.380 1.00 80.94 665 GLY A C 1
ATOM 5263 O O . GLY A 1 665 ? -34.801 4.437 11.614 1.00 80.94 665 GLY A O 1
ATOM 5264 N N . SER A 1 666 ? -36.025 2.571 11.950 1.00 87.81 666 SER A N 1
ATOM 5265 C CA . SER A 1 666 ? -36.102 2.155 10.543 1.00 87.81 666 SER A CA 1
ATOM 5266 C C . SER A 1 666 ? -36.873 3.171 9.690 1.00 87.81 666 SER A C 1
ATOM 5268 O O . SER A 1 666 ? -36.373 3.622 8.659 1.00 87.81 666 SER A O 1
ATOM 5270 N N . ILE A 1 667 ? -38.039 3.637 10.159 1.00 87.75 667 ILE A N 1
ATOM 5271 C CA . ILE A 1 667 ? -38.849 4.649 9.454 1.00 87.75 667 ILE A CA 1
ATOM 5272 C C . ILE A 1 667 ? -38.099 5.971 9.311 1.00 87.75 667 ILE A C 1
ATOM 5274 O O . ILE A 1 667 ? -38.132 6.602 8.251 1.00 87.75 667 ILE A O 1
ATOM 5278 N N . LYS A 1 668 ? -37.407 6.409 10.366 1.00 85.19 668 LYS A N 1
ATOM 5279 C CA . LYS A 1 668 ? -36.683 7.681 10.337 1.00 85.19 668 LYS A CA 1
ATOM 5280 C C . LYS A 1 668 ? -35.546 7.642 9.309 1.00 85.19 668 LYS A C 1
ATOM 5282 O O . LYS A 1 668 ? -35.413 8.578 8.521 1.00 85.19 668 LYS A O 1
ATOM 5287 N N . ASN A 1 669 ? -34.771 6.554 9.253 1.00 89.56 669 ASN A N 1
ATOM 5288 C CA . ASN A 1 669 ? -33.728 6.374 8.234 1.00 89.56 669 ASN A CA 1
ATOM 5289 C C . ASN A 1 669 ? -34.296 6.202 6.820 1.00 89.56 669 ASN A C 1
ATOM 5291 O O . ASN A 1 669 ? -33.726 6.752 5.875 1.00 89.56 669 ASN A O 1
ATOM 5295 N N . PHE A 1 670 ? -35.438 5.526 6.672 1.00 92.25 670 PHE A N 1
ATOM 5296 C CA . PHE A 1 670 ? -36.155 5.437 5.399 1.00 92.25 670 PHE A CA 1
ATOM 5297 C C . PHE A 1 670 ? -36.528 6.828 4.866 1.00 92.25 670 PHE A C 1
ATOM 5299 O O . PHE A 1 670 ? -36.262 7.134 3.704 1.00 92.25 670 PHE A O 1
ATOM 5306 N N . GLY A 1 671 ? -37.072 7.702 5.721 1.00 90.25 671 GLY A N 1
ATOM 5307 C CA . GLY A 1 671 ? -37.429 9.077 5.357 1.00 90.25 671 GLY A CA 1
ATOM 5308 C C . GLY A 1 671 ? -36.230 9.905 4.880 1.00 90.25 671 GLY A C 1
ATOM 5309 O O . GLY A 1 671 ? -36.305 10.552 3.834 1.00 90.25 671 GLY A O 1
ATOM 5310 N N . TYR A 1 672 ? -35.095 9.833 5.588 1.00 89.06 672 TYR A N 1
ATOM 5311 C CA . TYR A 1 672 ? -33.852 10.477 5.140 1.00 89.06 672 TYR A CA 1
ATOM 5312 C C . TYR A 1 672 ? -33.358 9.910 3.805 1.00 89.06 672 TYR A C 1
ATOM 5314 O O . TYR A 1 672 ? -33.004 10.674 2.904 1.00 89.06 672 TYR A O 1
ATOM 5322 N N . GLY A 1 673 ? -33.369 8.584 3.648 1.00 90.75 673 GLY A N 1
ATOM 5323 C CA . GLY A 1 673 ? -32.983 7.925 2.402 1.00 90.75 673 GLY A CA 1
ATOM 5324 C C . GLY A 1 673 ? -33.859 8.326 1.220 1.00 90.75 673 GLY A C 1
ATOM 5325 O O . GLY A 1 673 ? -33.348 8.503 0.110 1.00 90.75 673 GLY A O 1
ATOM 5326 N N . LEU A 1 674 ? -35.160 8.517 1.453 1.00 92.06 674 LEU A N 1
ATOM 5327 C CA . LEU A 1 674 ? -36.108 8.950 0.429 1.00 92.06 674 LEU A CA 1
ATOM 5328 C C . LEU A 1 674 ? -35.801 10.380 -0.013 1.00 92.06 674 LEU A C 1
ATOM 5330 O O . LEU A 1 674 ? -35.711 10.629 -1.211 1.00 92.06 674 LEU A O 1
ATOM 5334 N N . GLY A 1 675 ? -35.542 11.287 0.933 1.00 89.00 675 GLY A N 1
ATOM 5335 C CA . GLY A 1 675 ? -35.135 12.662 0.635 1.00 89.00 675 GLY A CA 1
ATOM 5336 C C . GLY A 1 675 ? -33.829 12.751 -0.163 1.00 89.00 675 GLY A C 1
ATOM 5337 O O . GLY A 1 675 ? -33.729 13.526 -1.109 1.00 89.00 675 GLY A O 1
ATOM 5338 N N . VAL A 1 676 ? -32.826 11.931 0.164 1.00 87.69 676 VAL A N 1
ATOM 5339 C CA . VAL A 1 676 ? -31.568 11.891 -0.604 1.00 87.69 676 VAL A CA 1
ATOM 5340 C C . VAL A 1 676 ? -31.802 11.344 -2.016 1.00 87.69 676 VAL A C 1
ATOM 5342 O O . VAL A 1 676 ? -31.291 11.898 -2.990 1.00 87.69 676 VAL A O 1
ATOM 5345 N N . SER A 1 677 ? -32.598 10.283 -2.146 1.00 89.88 677 SER A N 1
ATOM 5346 C CA . SER A 1 677 ? -32.849 9.632 -3.438 1.00 89.88 677 SER A CA 1
ATOM 5347 C C . SER A 1 677 ? -33.658 10.503 -4.388 1.00 89.88 677 SER A C 1
ATOM 5349 O O . SER A 1 677 ? -33.354 10.544 -5.579 1.00 89.88 677 SER A O 1
ATOM 5351 N N . THR A 1 678 ? -34.644 11.244 -3.876 1.00 87.94 678 THR A N 1
ATOM 5352 C CA . THR A 1 678 ? -35.406 12.201 -4.687 1.00 87.94 678 THR A CA 1
ATOM 5353 C C . THR A 1 678 ? -34.497 13.300 -5.226 1.00 87.94 678 THR A C 1
ATOM 5355 O O . THR A 1 678 ? -34.530 13.568 -6.424 1.00 87.94 678 THR A O 1
ATOM 5358 N N . VAL A 1 679 ? -33.617 13.874 -4.399 1.00 86.31 679 VAL A N 1
ATOM 5359 C CA . VAL A 1 679 ? -32.655 14.902 -4.837 1.00 86.31 679 VAL A CA 1
ATOM 5360 C C . VAL A 1 679 ? -31.713 14.367 -5.919 1.00 86.31 679 VAL A C 1
ATOM 5362 O O . VAL A 1 679 ? -31.531 15.021 -6.946 1.00 86.31 679 VAL A O 1
ATOM 5365 N N . ILE A 1 680 ? -31.144 13.170 -5.740 1.00 84.88 680 ILE A N 1
ATOM 5366 C CA . ILE A 1 680 ? -30.249 12.558 -6.738 1.00 84.88 680 ILE A CA 1
ATOM 5367 C C . ILE A 1 680 ? -30.990 12.297 -8.060 1.00 84.88 680 ILE A C 1
ATOM 5369 O O . ILE A 1 680 ? -30.464 12.616 -9.131 1.00 84.88 680 ILE A O 1
ATOM 5373 N N . ASN A 1 681 ? -32.215 11.767 -8.010 1.00 85.31 681 ASN A N 1
ATOM 5374 C CA . ASN A 1 681 ? -33.017 11.500 -9.208 1.00 85.31 681 ASN A CA 1
ATOM 5375 C C . ASN A 1 681 ? -33.429 12.786 -9.938 1.00 85.31 681 ASN A C 1
ATOM 5377 O O . ASN A 1 681 ? -33.445 12.804 -11.168 1.00 85.31 681 ASN A O 1
ATOM 5381 N N . ILE A 1 682 ? -33.708 13.870 -9.208 1.00 85.56 682 ILE A N 1
ATOM 5382 C CA . ILE A 1 682 ? -33.991 15.187 -9.796 1.00 85.56 682 ILE A CA 1
ATOM 5383 C C . ILE A 1 682 ? -32.748 15.736 -10.507 1.00 85.56 682 ILE A C 1
ATOM 5385 O O . ILE A 1 682 ? -32.846 16.194 -11.642 1.00 85.56 682 ILE A O 1
ATOM 5389 N N . LEU A 1 683 ? -31.569 15.661 -9.878 1.00 81.56 683 LEU A N 1
ATOM 5390 C CA . LEU A 1 683 ? -30.324 16.178 -10.458 1.00 81.56 683 LEU A CA 1
ATOM 5391 C C . LEU A 1 683 ? -29.890 15.402 -11.706 1.00 81.56 683 LEU A C 1
ATOM 5393 O O . LEU A 1 683 ? -29.489 16.001 -12.703 1.00 81.56 683 LEU A O 1
ATOM 5397 N N . THR A 1 684 ? -29.984 14.074 -11.668 1.00 81.50 684 THR A N 1
ATOM 5398 C CA . THR A 1 684 ? -29.610 13.208 -12.798 1.00 81.50 684 THR A CA 1
ATOM 5399 C C . THR A 1 684 ? -30.545 13.374 -13.996 1.00 81.50 684 THR A C 1
ATOM 5401 O O . THR A 1 684 ? -30.078 13.367 -15.133 1.00 81.50 684 THR A O 1
ATOM 5404 N N . ASN A 1 685 ? -31.836 13.615 -13.754 1.00 83.69 685 ASN A N 1
ATOM 5405 C CA . ASN A 1 685 ? -32.842 13.845 -14.794 1.00 83.69 685 ASN A CA 1
ATOM 5406 C C . ASN A 1 685 ? -33.112 15.334 -15.066 1.00 83.69 685 ASN A C 1
ATOM 5408 O O . ASN A 1 685 ? -34.086 15.658 -15.741 1.00 83.69 685 ASN A O 1
ATOM 5412 N N . ALA A 1 686 ? -32.274 16.260 -14.588 1.00 81.94 686 ALA A N 1
ATOM 5413 C CA . ALA A 1 686 ? -32.533 17.697 -14.717 1.00 81.94 686 ALA A CA 1
ATOM 5414 C C . ALA A 1 686 ? -32.675 18.139 -16.184 1.00 81.94 686 ALA A C 1
ATOM 5416 O O . ALA A 1 686 ? -33.580 18.896 -16.526 1.00 81.94 686 ALA A O 1
ATOM 5417 N N . LYS A 1 687 ? -31.827 17.612 -17.078 1.00 81.19 687 LYS A N 1
ATOM 5418 C CA . LYS A 1 687 ? -31.883 17.929 -18.513 1.00 81.19 687 LYS A CA 1
ATOM 5419 C C . LYS A 1 687 ? -33.181 17.430 -19.157 1.00 81.19 687 LYS A C 1
ATOM 5421 O O . LYS A 1 687 ? -33.806 18.176 -19.901 1.00 81.19 687 LYS A O 1
ATOM 5426 N N . THR A 1 688 ? -33.593 16.204 -18.836 1.00 82.25 688 THR A N 1
ATOM 5427 C CA . THR A 1 688 ? -34.840 15.601 -19.333 1.00 82.25 688 THR A CA 1
ATOM 5428 C C . THR A 1 688 ? -36.080 16.241 -18.722 1.00 82.25 688 THR A C 1
ATOM 5430 O O . THR A 1 688 ? -37.093 16.343 -19.394 1.00 82.25 688 THR A O 1
ATOM 5433 N N . LEU A 1 689 ? -36.005 16.720 -17.478 1.00 82.88 689 LEU A N 1
ATOM 5434 C CA . LEU A 1 689 ? -37.096 17.427 -16.811 1.00 82.88 689 LEU A CA 1
ATOM 5435 C C . LEU A 1 689 ? -37.369 18.787 -17.469 1.00 82.88 689 LEU A C 1
ATOM 5437 O O . LEU A 1 689 ? -38.523 19.187 -17.578 1.00 82.88 689 LEU A O 1
ATOM 5441 N N . ILE A 1 690 ? -36.312 19.462 -17.936 1.00 85.75 690 ILE A N 1
ATOM 5442 C CA . ILE A 1 690 ? -36.407 20.731 -18.669 1.00 85.75 690 ILE A CA 1
ATOM 5443 C C . ILE A 1 690 ? -36.884 20.504 -20.109 1.00 85.75 690 ILE A C 1
ATOM 5445 O O . ILE A 1 690 ? -37.701 21.276 -20.598 1.00 85.75 690 ILE A O 1
ATOM 5449 N N . SER A 1 691 ? -36.395 19.463 -20.795 1.00 90.00 691 SER A N 1
ATOM 5450 C CA . SER A 1 691 ? -36.765 19.212 -22.194 1.00 90.00 691 SER A CA 1
ATOM 5451 C C . SER A 1 691 ? -38.127 18.529 -22.361 1.00 90.00 691 SER A C 1
ATOM 5453 O O . SER A 1 691 ? -38.856 18.878 -23.277 1.00 90.00 691 SER A O 1
ATOM 5455 N N . ASN A 1 692 ? -38.473 17.575 -21.488 1.00 89.69 692 ASN A N 1
ATOM 5456 C CA . ASN A 1 692 ? -39.703 16.773 -21.515 1.00 89.69 692 ASN A CA 1
ATOM 5457 C C . ASN A 1 692 ? -40.228 16.534 -20.080 1.00 89.69 692 ASN A C 1
ATOM 5459 O O . ASN A 1 692 ? -39.935 15.498 -19.472 1.00 89.69 692 ASN A O 1
ATOM 5463 N N . PRO A 1 693 ? -41.061 17.429 -19.517 1.00 85.38 693 PRO A N 1
ATOM 5464 C CA . PRO A 1 693 ? -41.457 17.358 -18.107 1.00 85.38 693 PRO A CA 1
ATOM 5465 C C . PRO A 1 693 ? -42.233 16.081 -17.744 1.00 85.38 693 PRO A C 1
ATOM 5467 O O . PRO A 1 693 ? -42.007 15.514 -16.677 1.00 85.38 693 PRO A O 1
ATOM 5470 N N . LYS A 1 694 ? -43.095 15.567 -18.637 1.00 87.44 694 LYS A N 1
ATOM 5471 C CA . LYS A 1 694 ? -43.841 14.311 -18.402 1.00 87.44 694 LYS A CA 1
ATOM 5472 C C . LYS A 1 694 ? -42.913 13.097 -18.271 1.00 87.44 694 LYS A C 1
ATOM 5474 O O . LYS A 1 694 ? -43.098 12.268 -17.383 1.00 87.44 694 LYS A O 1
ATOM 5479 N N . GLU A 1 695 ? -41.910 13.003 -19.139 1.00 83.44 695 GLU A N 1
ATOM 5480 C CA . GLU A 1 695 ? -40.932 11.912 -19.139 1.00 83.44 695 GLU A CA 1
ATOM 5481 C C . GLU A 1 695 ? -39.948 12.050 -17.969 1.00 83.44 695 GLU A C 1
ATOM 5483 O O . GLU A 1 695 ? -39.657 11.076 -17.280 1.00 83.44 695 GLU A O 1
ATOM 5488 N N . GLY A 1 696 ? -39.523 13.280 -17.660 1.00 79.50 696 GLY A N 1
ATOM 5489 C CA . GLY A 1 696 ? -38.687 13.585 -16.500 1.00 79.50 696 GLY A CA 1
ATOM 5490 C C . GLY A 1 696 ? -39.336 13.185 -15.173 1.00 79.50 696 GLY A C 1
ATOM 5491 O O . GLY A 1 696 ? -38.688 12.533 -14.357 1.00 79.50 696 GLY A O 1
ATOM 5492 N N . VAL A 1 697 ? -40.622 13.496 -14.966 1.00 83.00 697 VAL A N 1
ATOM 5493 C CA . VAL A 1 697 ? -41.360 13.077 -13.759 1.00 83.00 697 VAL A CA 1
ATOM 5494 C C . VAL A 1 697 ? -41.472 11.552 -13.684 1.00 83.00 697 VAL A C 1
ATOM 5496 O O . VAL A 1 697 ? -41.211 10.974 -12.629 1.00 83.00 697 VAL A O 1
ATOM 5499 N N . LYS A 1 698 ? -41.774 10.878 -14.800 1.00 85.12 698 LYS A N 1
ATOM 5500 C CA . LYS A 1 698 ? -41.821 9.408 -14.854 1.00 85.12 698 LYS A CA 1
ATOM 5501 C C . LYS A 1 698 ? -40.469 8.773 -14.496 1.00 85.12 698 LYS A C 1
ATOM 5503 O O . LYS A 1 698 ? -40.436 7.793 -13.758 1.00 85.12 698 LYS A O 1
ATOM 5508 N N . ASN A 1 699 ? -39.361 9.359 -14.950 1.00 80.69 699 ASN A N 1
ATOM 5509 C CA . ASN A 1 699 ? -38.007 8.874 -14.662 1.00 80.69 699 ASN A CA 1
ATOM 5510 C C . ASN A 1 699 ? -37.588 9.096 -13.196 1.00 80.69 699 ASN A C 1
ATOM 5512 O O . ASN A 1 699 ? -36.822 8.299 -12.645 1.00 80.69 699 ASN A O 1
ATOM 5516 N N . ILE A 1 700 ? -38.119 10.134 -12.538 1.00 82.44 700 ILE A N 1
ATOM 5517 C CA . ILE A 1 700 ? -37.881 10.399 -11.110 1.00 82.44 700 ILE A CA 1
ATOM 5518 C C . ILE A 1 700 ? -38.537 9.323 -10.228 1.00 82.44 700 ILE A C 1
ATOM 5520 O O . ILE A 1 700 ? -37.904 8.844 -9.281 1.00 82.44 700 ILE A O 1
ATOM 5524 N N . PHE A 1 701 ? -39.767 8.912 -10.553 1.00 82.75 701 PHE A N 1
ATOM 5525 C CA . PHE A 1 701 ? -40.558 7.929 -9.796 1.00 82.75 701 PHE A CA 1
ATOM 5526 C C . PHE A 1 701 ? -40.375 6.491 -10.304 1.00 82.75 701 PHE A C 1
ATOM 5528 O O . PHE A 1 701 ? -41.328 5.769 -10.589 1.00 82.75 701 PHE A O 1
ATOM 5535 N N . THR A 1 702 ? -39.124 6.057 -10.405 1.00 85.81 702 THR A N 1
ATOM 5536 C CA . THR A 1 702 ? -38.758 4.677 -10.747 1.00 85.81 702 THR A CA 1
ATOM 5537 C C . THR A 1 702 ? -38.542 3.831 -9.490 1.00 85.81 702 THR A C 1
ATOM 5539 O O . THR A 1 702 ? -38.214 4.360 -8.430 1.00 85.81 702 THR A O 1
ATOM 5542 N N . LEU A 1 703 ? -38.643 2.496 -9.591 1.00 83.06 703 LEU A N 1
ATOM 5543 C CA . LEU A 1 703 ? -38.353 1.580 -8.468 1.00 83.06 703 LEU A CA 1
ATOM 5544 C C . LEU A 1 703 ? -36.931 1.761 -7.893 1.00 83.06 703 LEU A C 1
ATOM 5546 O O . LEU A 1 703 ? -36.685 1.461 -6.727 1.00 83.06 703 LEU A O 1
ATOM 5550 N N . SER A 1 704 ? -35.997 2.321 -8.671 1.00 81.50 704 SER A N 1
ATOM 5551 C CA . SER A 1 704 ? -34.670 2.736 -8.195 1.00 81.50 704 SER A CA 1
ATOM 5552 C C . SER A 1 704 ? -34.698 3.780 -7.079 1.00 81.50 704 SER A C 1
ATOM 5554 O O . SER A 1 704 ? -33.749 3.819 -6.298 1.00 81.50 704 SER A O 1
ATOM 5556 N N . LEU A 1 705 ? -35.769 4.574 -6.965 1.00 87.94 705 LEU A N 1
ATOM 5557 C CA . LEU A 1 705 ? -35.957 5.561 -5.899 1.00 87.94 705 LEU A CA 1
ATOM 5558 C C . LEU A 1 705 ? -35.928 4.915 -4.507 1.00 87.94 705 LEU A C 1
ATOM 5560 O O . LEU A 1 705 ? -35.467 5.536 -3.554 1.00 87.94 705 LEU A O 1
ATOM 5564 N N . PHE A 1 706 ? -36.380 3.662 -4.392 1.00 90.50 706 PHE A N 1
ATOM 5565 C CA . PHE A 1 706 ? -36.514 2.966 -3.113 1.00 90.50 706 PHE A CA 1
ATOM 5566 C C . PHE A 1 706 ? -35.268 2.186 -2.679 1.00 90.50 706 PHE A C 1
ATOM 5568 O O . PHE A 1 706 ? -35.204 1.771 -1.526 1.00 90.50 706 PHE A O 1
ATOM 5575 N N . LYS A 1 707 ? -34.238 2.043 -3.526 1.00 91.19 707 LYS A N 1
ATOM 5576 C CA . LYS A 1 707 ? -33.036 1.247 -3.196 1.00 91.19 707 LYS A CA 1
ATOM 5577 C C . LYS A 1 707 ? -32.279 1.773 -1.968 1.00 91.19 707 LYS A C 1
ATOM 5579 O O . LYS A 1 707 ? -32.051 1.031 -1.017 1.00 91.19 707 LYS A O 1
ATOM 5584 N N . ILE A 1 708 ? -31.921 3.061 -1.960 1.00 91.56 708 ILE A N 1
ATOM 5585 C CA . ILE A 1 708 ? -31.228 3.699 -0.824 1.00 91.56 708 ILE A CA 1
ATOM 5586 C C . ILE A 1 708 ? -32.129 3.764 0.431 1.00 91.56 708 ILE A C 1
ATOM 5588 O O . ILE A 1 708 ? -31.637 3.413 1.504 1.00 91.56 708 ILE A O 1
ATOM 5592 N N . PRO A 1 709 ? -33.423 4.154 0.350 1.00 94.19 709 PRO A N 1
ATOM 5593 C CA . PRO A 1 709 ? -34.338 4.116 1.495 1.00 94.19 709 PRO A CA 1
ATOM 5594 C C . PRO A 1 709 ? -34.448 2.735 2.141 1.00 94.19 709 PRO A C 1
ATOM 5596 O O . PRO A 1 709 ? -34.352 2.625 3.361 1.00 94.19 709 PRO A O 1
ATOM 5599 N N . LEU A 1 710 ? -34.613 1.681 1.334 1.00 94.38 710 LEU A N 1
ATOM 5600 C CA . LEU A 1 710 ? -34.713 0.305 1.822 1.00 94.38 710 LEU A CA 1
ATOM 5601 C C . LEU A 1 710 ? -33.413 -0.141 2.490 1.00 94.38 710 LEU A C 1
ATOM 5603 O O . LEU A 1 710 ? -33.456 -0.704 3.578 1.00 94.38 710 LEU A O 1
ATOM 5607 N N . PHE A 1 711 ? -32.262 0.181 1.898 1.00 93.88 711 PHE A N 1
ATOM 5608 C CA . PHE A 1 711 ? -30.954 -0.105 2.485 1.00 93.88 711 PHE A CA 1
ATOM 5609 C C . PHE A 1 711 ? -30.745 0.591 3.840 1.00 93.88 711 PHE A C 1
ATOM 5611 O O . PHE A 1 711 ? -30.384 -0.060 4.820 1.00 93.88 711 PHE A O 1
ATOM 5618 N N . LEU A 1 712 ? -31.014 1.900 3.919 1.00 92.69 712 LEU A N 1
ATOM 5619 C CA . LEU A 1 712 ? -30.859 2.680 5.154 1.00 92.69 712 LEU A CA 1
ATOM 5620 C C . LEU A 1 712 ? -31.869 2.297 6.241 1.00 92.69 712 LEU A C 1
ATOM 5622 O O . LEU A 1 712 ? -31.581 2.497 7.418 1.00 92.69 712 LEU A O 1
ATOM 5626 N N . SER A 1 713 ? -33.030 1.765 5.856 1.00 93.69 713 SER A N 1
ATOM 5627 C CA . SER A 1 713 ? -34.025 1.201 6.772 1.00 93.69 713 SER A CA 1
ATOM 5628 C C . SER A 1 713 ? -33.588 -0.167 7.296 1.00 93.69 713 SER A C 1
ATOM 5630 O O . SER A 1 713 ? -33.559 -0.376 8.502 1.00 93.69 713 SER A O 1
ATOM 5632 N N . ALA A 1 714 ? -33.175 -1.076 6.407 1.00 94.62 714 ALA A N 1
ATOM 5633 C CA . ALA A 1 714 ? -32.835 -2.454 6.753 1.00 94.62 714 ALA A CA 1
ATOM 5634 C C . ALA A 1 714 ? -31.587 -2.574 7.644 1.00 94.62 714 ALA A C 1
ATOM 5636 O O . ALA A 1 714 ? -31.556 -3.426 8.528 1.00 94.62 714 ALA A O 1
ATOM 5637 N N . MET A 1 715 ? -30.582 -1.710 7.456 1.00 93.31 715 MET A N 1
ATOM 5638 C CA . MET A 1 715 ? -29.358 -1.676 8.274 1.00 93.31 715 MET A CA 1
ATOM 5639 C C . MET A 1 715 ? -29.636 -1.608 9.793 1.00 93.31 715 MET A C 1
ATOM 5641 O O . MET A 1 715 ? -29.273 -2.550 10.506 1.00 93.31 715 MET A O 1
ATOM 5645 N N . PRO A 1 716 ? -30.306 -0.561 10.319 1.00 91.88 716 PRO A N 1
ATOM 5646 C CA . PRO A 1 716 ? -30.643 -0.480 11.736 1.00 91.88 716 PRO A CA 1
ATOM 5647 C C . PRO A 1 716 ? -31.704 -1.508 12.143 1.00 91.88 716 PRO A C 1
ATOM 5649 O O . PRO A 1 716 ? -31.702 -1.915 13.304 1.00 91.88 716 PRO A O 1
ATOM 5652 N N . THR A 1 717 ? -32.588 -1.960 11.239 1.00 92.88 717 THR A N 1
ATOM 5653 C CA . THR A 1 717 ? -33.540 -3.037 11.561 1.00 92.88 717 THR A CA 1
ATOM 5654 C C . THR A 1 717 ? -32.795 -4.314 11.939 1.00 92.88 717 THR A C 1
ATOM 5656 O O . THR A 1 717 ? -33.026 -4.857 13.017 1.00 92.88 717 THR A O 1
ATOM 5659 N N . ILE A 1 718 ? -31.883 -4.782 11.083 1.00 95.06 718 ILE A N 1
ATOM 5660 C CA . ILE A 1 718 ? -31.136 -6.029 11.291 1.00 95.06 718 ILE A CA 1
ATOM 5661 C C . ILE A 1 718 ? -30.228 -5.901 12.517 1.00 95.06 718 ILE A C 1
ATOM 5663 O O . ILE A 1 718 ? -30.244 -6.779 13.379 1.00 95.06 718 ILE A O 1
ATOM 5667 N N . PHE A 1 719 ? -29.504 -4.783 12.627 1.00 93.12 719 PHE A N 1
ATOM 5668 C CA . PHE A 1 719 ? -28.622 -4.492 13.756 1.00 93.12 719 PHE A CA 1
ATOM 5669 C C . PHE A 1 719 ? -29.360 -4.568 15.099 1.00 93.12 719 PHE A C 1
ATOM 5671 O O . PHE A 1 719 ? -29.009 -5.377 15.957 1.00 93.12 719 PHE A O 1
ATOM 5678 N N . ASN A 1 720 ? -30.421 -3.772 15.268 1.00 89.75 720 ASN A N 1
ATOM 5679 C CA . ASN A 1 720 ? -31.128 -3.674 16.544 1.00 89.75 720 ASN A CA 1
ATOM 5680 C C . ASN A 1 720 ? -31.943 -4.934 16.850 1.00 89.75 720 ASN A C 1
ATOM 5682 O O . ASN A 1 720 ? -32.029 -5.334 18.008 1.00 89.75 720 ASN A O 1
ATOM 5686 N N . THR A 1 721 ? -32.493 -5.607 15.833 1.00 91.00 721 THR A N 1
ATOM 5687 C CA . THR A 1 721 ? -33.188 -6.889 16.033 1.00 91.00 721 THR A CA 1
ATOM 5688 C C . THR A 1 721 ? -32.231 -7.940 16.581 1.00 91.00 721 THR A C 1
ATOM 5690 O O . THR A 1 721 ? -32.552 -8.601 17.571 1.00 91.00 721 THR A O 1
ATOM 5693 N N . LEU A 1 722 ? -31.043 -8.084 15.984 1.00 90.75 722 LEU A N 1
ATOM 5694 C CA . LEU A 1 722 ? -30.067 -9.062 16.453 1.00 90.75 722 LEU A CA 1
ATOM 5695 C C . LEU A 1 722 ? -29.507 -8.676 17.827 1.00 90.75 722 LEU A C 1
ATOM 5697 O O . LEU A 1 722 ? -29.418 -9.533 18.704 1.00 90.75 722 LEU A O 1
ATOM 5701 N N . GLN A 1 723 ? -29.224 -7.392 18.056 1.00 88.75 723 GLN A N 1
ATOM 5702 C CA . GLN A 1 723 ? -28.721 -6.906 19.339 1.00 88.75 723 GLN A CA 1
ATOM 5703 C C . GLN A 1 723 ? -29.723 -7.131 20.480 1.00 88.75 723 GLN A C 1
ATOM 5705 O O . GLN A 1 723 ? -29.351 -7.653 21.531 1.00 88.75 723 GLN A O 1
ATOM 5710 N N . CYS A 1 724 ? -31.000 -6.785 20.286 1.00 87.31 724 CYS A N 1
ATOM 5711 C CA . CYS A 1 724 ? -32.054 -7.011 21.277 1.00 87.31 724 CYS A CA 1
ATOM 5712 C C . CYS A 1 724 ? -32.282 -8.507 21.537 1.00 87.31 724 CYS A C 1
ATOM 5714 O O . CYS A 1 724 ? -32.444 -8.905 22.692 1.00 87.31 724 CYS A O 1
ATOM 5716 N N . SER A 1 725 ? -32.251 -9.339 20.490 1.00 87.62 725 SER A N 1
ATOM 5717 C CA . SER A 1 725 ? -32.368 -10.796 20.618 1.00 87.62 725 SER A CA 1
ATOM 5718 C C . SER A 1 725 ? -31.205 -11.389 21.417 1.00 87.62 725 SER A C 1
ATOM 5720 O O . SER A 1 725 ? -31.436 -12.087 22.400 1.00 87.62 725 SER A O 1
ATOM 5722 N N . LEU A 1 726 ? -29.957 -11.061 21.071 1.00 87.25 726 LEU A N 1
ATOM 5723 C CA . LEU A 1 726 ? -28.764 -11.554 21.771 1.00 87.25 726 LEU A CA 1
ATOM 5724 C C . LEU A 1 726 ? -28.713 -11.091 23.235 1.00 87.25 726 LEU A C 1
ATOM 5726 O O . LEU A 1 726 ? -28.392 -11.882 24.122 1.00 87.25 726 LEU A O 1
ATOM 5730 N N . ASN A 1 727 ? -29.117 -9.848 23.514 1.00 84.81 727 ASN A N 1
ATOM 5731 C CA . ASN A 1 727 ? -29.229 -9.342 24.884 1.00 84.81 727 ASN A CA 1
ATOM 5732 C C . ASN A 1 727 ? -30.261 -10.119 25.720 1.00 84.81 727 ASN A C 1
ATOM 5734 O O . ASN A 1 727 ? -30.073 -10.271 26.928 1.00 84.81 727 ASN A O 1
ATOM 5738 N N . ARG A 1 728 ? -31.317 -10.649 25.087 1.00 83.88 728 ARG A N 1
ATOM 5739 C CA . ARG A 1 728 ? -32.354 -11.461 25.740 1.00 83.88 728 ARG A CA 1
ATOM 5740 C C . ARG A 1 728 ? -31.886 -12.883 26.066 1.00 83.88 728 ARG A C 1
ATOM 5742 O O . ARG A 1 728 ? -32.275 -13.403 27.105 1.00 83.88 728 ARG A O 1
ATOM 5749 N N . PHE A 1 729 ? -31.029 -13.484 25.237 1.00 79.44 729 PHE A N 1
ATOM 5750 C CA . PHE A 1 729 ? -30.480 -14.836 25.458 1.00 79.44 729 PHE A CA 1
ATOM 5751 C C . PHE A 1 729 ? -29.381 -14.911 26.540 1.00 79.44 729 PHE A C 1
ATOM 5753 O O . PHE A 1 729 ? -28.912 -15.992 26.875 1.00 79.44 729 PHE A O 1
ATOM 5760 N N . ASN A 1 730 ? -29.017 -13.777 27.148 1.00 62.56 730 ASN A N 1
ATOM 5761 C CA . ASN A 1 730 ? -28.310 -13.681 28.431 1.00 62.56 730 ASN A CA 1
ATOM 5762 C C . ASN A 1 730 ? -26.946 -14.402 28.548 1.00 62.56 730 ASN A C 1
ATOM 5764 O O . ASN A 1 730 ? -26.542 -14.796 29.642 1.00 62.56 730 ASN A O 1
ATOM 5768 N N . LEU A 1 731 ? -26.178 -14.494 27.462 1.00 64.88 731 LEU A N 1
ATOM 5769 C CA . LEU A 1 731 ? -24.811 -15.021 27.497 1.00 64.88 731 LEU A CA 1
ATOM 5770 C C . LEU A 1 731 ? -23.839 -13.961 28.062 1.00 64.88 731 LEU A C 1
ATOM 5772 O O . LEU A 1 731 ? -23.368 -13.086 27.333 1.00 64.88 731 LEU A O 1
ATOM 5776 N N . LYS A 1 732 ? -23.562 -13.995 29.379 1.00 62.78 732 LYS A N 1
ATOM 5777 C CA . LYS A 1 732 ? -22.697 -13.011 30.078 1.00 62.78 732 LYS A CA 1
ATOM 5778 C C . LYS A 1 732 ? -21.320 -12.844 29.414 1.00 62.78 732 LYS A C 1
ATOM 5780 O O . LYS A 1 732 ? -20.851 -11.714 29.284 1.00 62.78 732 LYS A O 1
ATOM 5785 N N . GLU A 1 733 ? -20.747 -13.938 28.925 1.00 67.00 733 GLU A N 1
ATOM 5786 C CA . GLU A 1 733 ? -19.426 -13.997 28.284 1.00 67.00 733 GLU A CA 1
ATOM 5787 C C . GLU A 1 733 ? -19.355 -13.240 26.942 1.00 67.00 733 GLU A C 1
ATOM 5789 O O . GLU A 1 733 ? -18.343 -12.625 26.615 1.00 67.00 733 GLU A O 1
ATOM 5794 N N . TYR A 1 734 ? -20.463 -13.183 26.193 1.00 70.44 734 TYR A N 1
ATOM 5795 C CA . TYR A 1 734 ? -20.508 -12.613 24.838 1.00 70.44 734 TYR A CA 1
ATOM 5796 C C . TYR A 1 734 ? -21.098 -11.198 24.774 1.00 70.44 734 TYR A C 1
ATOM 5798 O O . TYR A 1 734 ? -21.212 -10.604 23.696 1.00 70.44 734 TYR A O 1
ATOM 5806 N N . SER A 1 735 ? -21.440 -10.613 25.925 1.00 71.75 735 SER A N 1
ATOM 5807 C CA . SER A 1 735 ? -22.021 -9.266 26.013 1.00 71.75 735 SER A CA 1
ATOM 5808 C C . SER A 1 735 ? -21.141 -8.189 25.356 1.00 71.75 735 SER A C 1
ATOM 5810 O O . SER A 1 735 ? -21.655 -7.294 24.686 1.00 71.75 735 SER A O 1
ATOM 5812 N N . LYS A 1 736 ? -19.810 -8.331 25.437 1.00 78.50 736 LYS A N 1
ATOM 5813 C CA . LYS A 1 736 ? -18.828 -7.438 24.795 1.00 78.50 736 LYS A CA 1
ATOM 5814 C C . LYS A 1 736 ? -18.810 -7.545 23.264 1.00 78.50 736 LYS A C 1
ATOM 5816 O O . LYS A 1 736 ? -18.562 -6.551 22.585 1.00 78.50 736 LYS A O 1
ATOM 5821 N N . TYR A 1 737 ? -19.086 -8.728 22.716 1.00 85.50 737 TYR A N 1
ATOM 5822 C CA . TYR A 1 737 ? -19.065 -8.999 21.272 1.00 85.50 737 TYR A CA 1
ATOM 5823 C C . TYR A 1 737 ? -20.430 -8.802 20.604 1.00 85.50 737 TYR A C 1
ATOM 5825 O O . TYR A 1 737 ? -20.513 -8.695 19.383 1.00 85.50 737 TYR A O 1
ATOM 5833 N N . THR A 1 738 ? -21.502 -8.697 21.391 1.00 87.75 738 THR A N 1
ATOM 5834 C CA . THR A 1 738 ? -22.880 -8.566 20.895 1.00 87.75 738 THR A CA 1
ATOM 5835 C C . THR A 1 738 ? -23.068 -7.390 19.916 1.00 87.75 738 THR A C 1
ATOM 5837 O O . THR A 1 738 ? -23.633 -7.613 18.840 1.00 87.75 738 THR A O 1
ATOM 5840 N N . PRO A 1 739 ? -22.556 -6.166 20.180 1.00 88.62 739 PRO A N 1
ATOM 5841 C CA . PRO A 1 739 ? -22.649 -5.062 19.219 1.00 88.62 739 PRO A CA 1
ATOM 5842 C C . PRO A 1 739 ? -21.853 -5.312 17.930 1.00 88.62 739 PRO A C 1
ATOM 5844 O O . PRO A 1 739 ? -22.282 -4.894 16.859 1.00 88.62 739 PRO A O 1
ATOM 5847 N N . LEU A 1 740 ? -20.718 -6.017 18.010 1.00 92.06 740 LEU A N 1
ATOM 5848 C CA . LEU A 1 740 ? -19.879 -6.335 16.848 1.00 92.06 740 LEU A CA 1
ATOM 5849 C C . LEU A 1 740 ? -20.572 -7.348 15.932 1.00 92.06 740 LEU A C 1
ATOM 5851 O O . LEU A 1 740 ? -20.631 -7.136 14.725 1.00 92.06 740 LEU A O 1
ATOM 5855 N N . ILE A 1 741 ? -21.134 -8.416 16.505 1.00 92.25 741 ILE A N 1
ATOM 5856 C CA . ILE A 1 741 ? -21.887 -9.438 15.760 1.00 92.25 741 ILE A CA 1
ATOM 5857 C C . ILE A 1 741 ? -23.119 -8.805 15.103 1.00 92.25 741 ILE A C 1
ATOM 5859 O O . ILE A 1 741 ? -23.395 -9.048 13.930 1.00 92.25 741 ILE A O 1
ATOM 5863 N N . SER A 1 742 ? -23.816 -7.928 15.829 1.00 92.50 742 SER A N 1
ATOM 5864 C CA . SER A 1 742 ? -24.972 -7.185 15.310 1.00 92.50 742 SER A CA 1
ATOM 5865 C C . SER A 1 742 ? -24.588 -6.263 14.150 1.00 92.50 742 SER A C 1
ATOM 5867 O O . SER A 1 742 ? -25.294 -6.204 13.143 1.00 92.50 742 SER A O 1
ATOM 5869 N N . ALA A 1 743 ? -23.441 -5.584 14.247 1.00 93.81 743 ALA A N 1
ATOM 5870 C CA . ALA A 1 743 ? -22.905 -4.732 13.185 1.00 93.81 743 ALA A CA 1
ATOM 5871 C C . ALA A 1 743 ? -22.477 -5.534 11.951 1.00 93.81 743 ALA A C 1
ATOM 5873 O O . ALA A 1 743 ? -22.767 -5.126 10.826 1.00 93.81 743 ALA A O 1
ATOM 5874 N N . ALA A 1 744 ? -21.846 -6.695 12.147 1.00 95.44 744 ALA A N 1
ATOM 5875 C CA . ALA A 1 744 ? -21.518 -7.609 11.061 1.00 95.44 744 ALA A CA 1
ATOM 5876 C C . ALA A 1 744 ? -22.789 -8.101 10.354 1.00 95.44 744 ALA A C 1
ATOM 5878 O O . ALA A 1 744 ? -22.856 -8.059 9.128 1.00 95.44 744 ALA A O 1
ATOM 5879 N N . ALA A 1 745 ? -23.827 -8.491 11.099 1.00 95.69 745 ALA A N 1
ATOM 5880 C CA . ALA A 1 745 ? -25.093 -8.955 10.532 1.00 95.69 745 ALA A CA 1
ATOM 5881 C C . ALA A 1 745 ? -25.844 -7.865 9.756 1.00 95.69 745 ALA A C 1
ATOM 5883 O O . ALA A 1 745 ? -26.490 -8.171 8.758 1.00 95.69 745 ALA A O 1
ATOM 5884 N N . ALA A 1 746 ? -25.717 -6.591 10.146 1.00 95.31 746 ALA A N 1
ATOM 5885 C CA . ALA A 1 746 ? -26.317 -5.474 9.413 1.00 95.31 746 ALA A CA 1
ATOM 5886 C C . ALA A 1 746 ? -25.880 -5.434 7.934 1.00 95.31 746 ALA A C 1
ATOM 5888 O O . ALA A 1 746 ? -26.662 -5.033 7.072 1.00 95.31 746 ALA A O 1
ATOM 5889 N N . SER A 1 747 ? -24.683 -5.944 7.609 1.00 94.94 747 SER A N 1
ATOM 5890 C CA . SER A 1 747 ? -24.201 -6.086 6.225 1.00 94.94 747 SER A CA 1
ATOM 5891 C C . SER A 1 747 ? -25.142 -6.888 5.310 1.00 94.94 747 SER A C 1
ATOM 5893 O O . SER A 1 747 ? -25.138 -6.661 4.101 1.00 94.94 747 SER A O 1
ATOM 5895 N N . LEU A 1 748 ? -26.017 -7.739 5.862 1.00 94.38 748 LEU A N 1
ATOM 5896 C CA . LEU A 1 748 ? -27.051 -8.471 5.121 1.00 94.38 748 LEU A CA 1
ATOM 5897 C C . LEU A 1 748 ? -28.098 -7.557 4.463 1.00 94.38 748 LEU A C 1
ATOM 5899 O O . LEU A 1 748 ? -28.838 -8.014 3.599 1.00 94.38 748 LEU A O 1
ATOM 5903 N N . ALA A 1 749 ? -28.144 -6.264 4.801 1.00 94.25 749 ALA A N 1
ATOM 5904 C CA . ALA A 1 749 ? -28.937 -5.274 4.073 1.00 94.25 749 ALA A CA 1
ATOM 5905 C C . ALA A 1 749 ? -28.331 -4.882 2.707 1.00 94.25 749 ALA A C 1
ATOM 5907 O O . ALA A 1 749 ? -28.997 -4.222 1.909 1.00 94.25 749 ALA A O 1
ATOM 5908 N N . TYR A 1 750 ? -27.096 -5.293 2.392 1.00 92.69 750 TYR A N 1
ATOM 5909 C CA . TYR A 1 750 ? -26.421 -4.986 1.124 1.00 92.69 750 TYR A CA 1
ATOM 5910 C C . TYR A 1 750 ? -27.245 -5.267 -0.151 1.00 92.69 750 TYR A C 1
ATOM 5912 O O . TYR A 1 750 ? -27.210 -4.421 -1.047 1.00 92.69 750 TYR A O 1
ATOM 5920 N N . PRO A 1 751 ? -28.033 -6.358 -0.270 1.00 91.69 751 PRO A N 1
ATOM 5921 C CA . PRO A 1 751 ? -28.833 -6.630 -1.467 1.00 91.69 751 PRO A CA 1
ATOM 5922 C C . PRO A 1 751 ? -29.847 -5.531 -1.825 1.00 91.69 751 PRO A C 1
ATOM 5924 O O . PRO A 1 751 ? -30.201 -5.398 -2.995 1.00 91.69 751 PRO A O 1
ATOM 5927 N N . PHE A 1 752 ? -30.283 -4.703 -0.865 1.00 91.06 752 PHE A N 1
ATOM 5928 C CA . PHE A 1 752 ? -31.167 -3.562 -1.144 1.00 91.06 752 PHE A CA 1
ATOM 5929 C C . PHE A 1 752 ? -30.460 -2.444 -1.930 1.00 91.06 752 PHE A C 1
ATOM 5931 O O . PHE A 1 752 ? -31.087 -1.753 -2.738 1.00 91.06 752 PHE A O 1
ATOM 5938 N N . PHE A 1 753 ? -29.148 -2.279 -1.734 1.00 89.75 753 PHE A N 1
ATOM 5939 C CA . PHE A 1 753 ? -28.317 -1.319 -2.461 1.00 89.75 753 PHE A CA 1
ATOM 5940 C C . PHE A 1 753 ? -26.905 -1.886 -2.698 1.00 89.75 753 PHE A C 1
ATOM 5942 O O . PHE A 1 753 ? -25.953 -1.508 -2.007 1.00 89.75 753 PHE A O 1
ATOM 5949 N N . PRO A 1 754 ? -26.746 -2.790 -3.686 1.00 86.62 754 PRO A N 1
ATOM 5950 C CA . PRO A 1 754 ? -25.486 -3.478 -3.931 1.00 86.62 754 PRO A CA 1
ATOM 5951 C C . PRO A 1 754 ? -24.478 -2.525 -4.582 1.00 86.62 754 PRO A C 1
ATOM 5953 O O . PRO A 1 754 ? -24.408 -2.383 -5.804 1.00 86.62 754 PRO A O 1
ATOM 5956 N N . ASN A 1 755 ? -23.710 -1.822 -3.750 1.00 87.62 755 ASN A N 1
ATOM 5957 C CA . ASN A 1 755 ? -22.688 -0.880 -4.187 1.00 87.62 755 ASN A CA 1
ATOM 5958 C C . ASN A 1 755 ? -21.328 -1.224 -3.572 1.00 87.62 755 ASN A C 1
ATOM 5960 O O . ASN A 1 755 ? -21.073 -0.970 -2.395 1.00 87.62 755 ASN A O 1
ATOM 5964 N N . VAL A 1 756 ? -20.440 -1.794 -4.391 1.00 86.25 756 VAL A N 1
ATOM 5965 C CA . VAL A 1 756 ? -19.083 -2.219 -3.996 1.00 86.25 756 VAL A CA 1
ATOM 5966 C C . VAL A 1 756 ? -18.281 -1.074 -3.379 1.00 86.25 756 VAL A C 1
ATOM 5968 O O . VAL A 1 756 ? -17.579 -1.269 -2.391 1.00 86.25 756 VAL A O 1
ATOM 5971 N N . SER A 1 757 ? -18.438 0.144 -3.905 1.00 85.25 757 SER A N 1
ATOM 5972 C CA . SER A 1 757 ? -17.702 1.313 -3.426 1.00 85.25 757 SER A CA 1
ATOM 5973 C C . SER A 1 757 ? -18.053 1.671 -1.979 1.00 85.25 757 SER A C 1
ATOM 5975 O O . SER A 1 757 ? -17.183 2.136 -1.253 1.00 85.25 757 SER A O 1
ATOM 5977 N N . VAL A 1 758 ? -19.294 1.426 -1.538 1.00 87.31 758 VAL A N 1
ATOM 5978 C CA . VAL A 1 758 ? -19.707 1.660 -0.142 1.00 87.31 758 VAL A CA 1
ATOM 5979 C C . VAL A 1 758 ? -19.063 0.631 0.786 1.00 87.31 758 VAL A C 1
ATOM 5981 O O . VAL A 1 758 ? -18.504 1.007 1.813 1.00 87.31 758 VAL A O 1
ATOM 5984 N N . ALA A 1 759 ? -19.087 -0.648 0.398 1.00 90.88 759 ALA A N 1
ATOM 5985 C CA . ALA A 1 759 ? -18.469 -1.730 1.162 1.00 90.88 759 ALA A CA 1
ATOM 5986 C C . ALA A 1 759 ? -16.959 -1.517 1.341 1.00 90.88 759 ALA A C 1
ATOM 5988 O O . ALA A 1 759 ? -16.457 -1.536 2.464 1.00 90.88 759 ALA A O 1
ATOM 5989 N N . LEU A 1 760 ? -16.248 -1.233 0.245 1.00 89.81 760 LEU A N 1
ATOM 5990 C CA . LEU A 1 760 ? -14.808 -0.982 0.281 1.00 89.81 760 LEU A CA 1
ATOM 5991 C C . LEU A 1 760 ? -14.456 0.305 1.028 1.00 89.81 760 LEU A C 1
ATOM 5993 O O . LEU A 1 760 ? -13.472 0.319 1.756 1.00 89.81 760 LEU A O 1
ATOM 5997 N N . TYR A 1 761 ? -15.264 1.365 0.917 1.00 87.88 761 TYR A N 1
ATOM 5998 C CA . TYR A 1 761 ? -15.014 2.600 1.661 1.00 87.88 761 TYR A CA 1
ATOM 5999 C C . TYR A 1 761 ? -15.067 2.382 3.177 1.00 87.88 761 TYR A C 1
ATOM 6001 O O . TYR A 1 761 ? -14.174 2.833 3.889 1.00 87.88 761 TYR A O 1
ATOM 6009 N N . ILE A 1 762 ? -16.091 1.677 3.670 1.00 90.88 762 ILE A N 1
ATOM 6010 C CA . ILE A 1 762 ? -16.228 1.360 5.099 1.00 90.88 762 ILE A CA 1
ATOM 6011 C C . ILE A 1 762 ? -15.050 0.490 5.561 1.00 90.88 762 ILE A C 1
ATOM 6013 O O . ILE A 1 762 ? -14.474 0.750 6.616 1.00 90.88 762 ILE A O 1
ATOM 6017 N N . PHE A 1 763 ? -14.643 -0.488 4.749 1.00 92.69 763 PHE A N 1
ATOM 6018 C CA . PHE A 1 763 ? -13.494 -1.346 5.032 1.00 92.69 763 PHE A CA 1
ATOM 6019 C C . PHE A 1 763 ? -12.163 -0.578 5.084 1.00 92.69 763 PHE A C 1
ATOM 6021 O O . PHE A 1 763 ? -11.420 -0.689 6.055 1.00 92.69 763 PHE A O 1
ATOM 6028 N N . TRP A 1 764 ? -11.870 0.270 4.096 1.00 89.25 764 TRP A N 1
ATOM 6029 C CA . TRP A 1 764 ? -10.652 1.085 4.096 1.00 89.25 764 TRP A CA 1
ATOM 6030 C C . TRP A 1 764 ? -10.642 2.130 5.212 1.00 89.25 764 TRP A C 1
ATOM 6032 O O . TRP A 1 764 ? -9.583 2.406 5.770 1.00 89.25 764 TRP A O 1
ATOM 6042 N N . LYS A 1 765 ? -11.806 2.665 5.605 1.00 87.69 765 LYS A N 1
ATOM 6043 C CA . LYS A 1 765 ? -11.903 3.524 6.792 1.00 87.69 765 LYS A CA 1
ATOM 6044 C C . LYS A 1 765 ? -11.616 2.784 8.089 1.00 87.69 765 LYS A C 1
ATOM 6046 O O . LYS A 1 765 ? -11.011 3.376 8.977 1.00 87.69 765 LYS A O 1
ATOM 6051 N N . LEU A 1 766 ? -11.981 1.508 8.190 1.00 93.00 766 LEU A N 1
ATOM 6052 C CA . LEU A 1 766 ? -11.533 0.675 9.302 1.00 93.00 766 LEU A CA 1
ATOM 6053 C C . LEU A 1 766 ? -10.005 0.519 9.299 1.00 93.00 766 LEU A C 1
ATOM 6055 O O . LEU A 1 766 ? -9.395 0.696 10.346 1.00 93.00 766 LEU A O 1
ATOM 6059 N N . ILE A 1 767 ? -9.388 0.235 8.146 1.00 90.88 767 ILE A N 1
ATOM 6060 C CA . ILE A 1 767 ? -7.922 0.105 8.032 1.00 90.88 767 ILE A CA 1
ATOM 6061 C C . ILE A 1 767 ? -7.218 1.408 8.437 1.00 90.88 767 ILE A C 1
ATOM 6063 O O . ILE A 1 767 ? -6.227 1.364 9.159 1.00 90.88 767 ILE A O 1
ATOM 6067 N N . GLU A 1 768 ? -7.737 2.561 8.012 1.00 87.69 768 GLU A N 1
ATOM 6068 C CA . GLU A 1 768 ? -7.206 3.881 8.374 1.00 87.69 768 GLU A CA 1
ATOM 6069 C C . GLU A 1 768 ? -7.256 4.115 9.891 1.00 87.69 768 GLU A C 1
ATOM 6071 O O . GLU A 1 768 ? -6.231 4.433 10.489 1.00 87.69 768 GLU A O 1
ATOM 6076 N N . VAL A 1 769 ? -8.410 3.878 10.529 1.00 89.69 769 VAL A N 1
ATOM 6077 C CA . VAL A 1 769 ? -8.566 4.009 11.991 1.00 89.69 769 VAL A CA 1
ATOM 6078 C C . VAL A 1 769 ? -7.670 3.019 12.737 1.00 89.69 769 VAL A C 1
ATOM 6080 O O . VAL A 1 769 ? -7.041 3.383 13.728 1.00 89.69 769 VAL A O 1
ATOM 6083 N N . PHE A 1 770 ? -7.576 1.779 12.254 1.00 91.69 770 PHE A N 1
ATOM 6084 C CA . PHE A 1 770 ? -6.693 0.765 12.825 1.00 91.69 770 PHE A CA 1
ATOM 6085 C C . PHE A 1 770 ? -5.223 1.191 12.742 1.00 91.69 770 PHE A C 1
ATOM 6087 O O . PHE A 1 770 ? -4.501 1.094 13.731 1.00 91.69 770 PHE A O 1
ATOM 6094 N N . TYR A 1 771 ? -4.779 1.704 11.592 1.00 88.75 771 TYR A N 1
ATOM 6095 C CA . TYR A 1 771 ? -3.419 2.208 11.420 1.00 88.75 771 TYR A CA 1
ATOM 6096 C C . TYR A 1 771 ? -3.127 3.373 12.373 1.00 88.75 771 TYR A C 1
ATOM 6098 O O . TYR A 1 771 ? -2.100 3.352 13.047 1.00 88.75 771 TYR A O 1
ATOM 6106 N N . GLU A 1 772 ? -4.030 4.353 12.486 1.00 86.81 772 GLU A N 1
ATOM 6107 C CA . GLU A 1 772 ? -3.867 5.471 13.425 1.00 86.81 772 GLU A CA 1
ATOM 6108 C C . GLU A 1 772 ? -3.787 4.997 14.884 1.00 86.81 772 GLU A C 1
ATOM 6110 O O . GLU A 1 772 ? -2.914 5.448 15.624 1.00 86.81 772 GLU A O 1
ATOM 6115 N N . ASP A 1 773 ? -4.636 4.049 15.293 1.00 88.38 773 ASP A N 1
ATOM 6116 C CA . ASP A 1 773 ? -4.596 3.442 16.630 1.00 88.38 773 ASP A CA 1
ATOM 6117 C C . ASP A 1 773 ? -3.265 2.714 16.890 1.00 88.38 773 ASP A C 1
ATOM 6119 O O . ASP A 1 773 ? -2.662 2.887 17.947 1.00 88.38 773 ASP A O 1
ATOM 6123 N N . MET A 1 774 ? -2.754 1.953 15.917 1.00 89.50 774 MET A N 1
ATOM 6124 C CA . MET A 1 774 ? -1.463 1.262 16.036 1.00 89.50 774 MET A CA 1
ATOM 6125 C C . MET A 1 774 ? -0.267 2.225 16.065 1.00 89.50 774 MET A C 1
ATOM 6127 O O . MET A 1 774 ? 0.692 1.982 16.796 1.00 89.50 774 MET A O 1
ATOM 6131 N N . VAL A 1 775 ? -0.316 3.329 15.313 1.00 86.62 775 VAL A N 1
ATOM 6132 C CA . VAL A 1 775 ? 0.706 4.390 15.369 1.00 86.62 775 VAL A CA 1
ATOM 6133 C C . VAL A 1 775 ? 0.680 5.088 16.727 1.00 86.62 775 VAL A C 1
ATOM 6135 O O . VAL A 1 775 ? 1.735 5.314 17.313 1.00 86.62 775 VAL A O 1
ATOM 6138 N N . ASN A 1 776 ? -0.507 5.394 17.259 1.00 88.00 776 ASN A N 1
ATOM 6139 C CA . ASN A 1 776 ? -0.650 6.025 18.574 1.00 88.00 776 ASN A CA 1
ATOM 6140 C C . ASN A 1 776 ? -0.146 5.124 19.713 1.00 88.00 776 ASN A C 1
ATOM 6142 O O . ASN A 1 776 ? 0.327 5.636 20.722 1.00 88.00 776 ASN A O 1
ATOM 6146 N N . LYS A 1 777 ? -0.212 3.799 19.536 1.00 88.69 777 LYS A N 1
ATOM 6147 C CA . LYS A 1 777 ? 0.351 2.800 20.459 1.00 88.69 777 LYS A CA 1
ATOM 6148 C C . LYS A 1 777 ? 1.845 2.528 20.257 1.00 88.69 777 LYS A C 1
ATOM 6150 O O . LYS A 1 777 ? 2.418 1.777 21.028 1.00 88.69 777 LYS A O 1
ATOM 6155 N N . GLY A 1 778 ? 2.477 3.112 19.238 1.00 86.38 778 GLY A N 1
ATOM 6156 C CA . GLY A 1 778 ? 3.906 2.933 18.966 1.00 86.38 778 GLY A CA 1
ATOM 6157 C C . GLY A 1 778 ? 4.274 1.685 18.154 1.00 86.38 778 GLY A C 1
ATOM 6158 O O . GLY A 1 778 ? 5.451 1.486 17.875 1.00 86.38 778 GLY A O 1
ATOM 6159 N N . TYR A 1 779 ? 3.307 0.878 17.698 1.00 86.00 779 TYR A N 1
ATOM 6160 C CA . TYR A 1 779 ? 3.592 -0.331 16.908 1.00 86.00 779 TYR A CA 1
ATOM 6161 C C . TYR A 1 779 ? 4.017 -0.043 15.463 1.00 86.00 779 TYR A C 1
ATOM 6163 O O . TYR A 1 779 ? 4.729 -0.850 14.861 1.00 86.00 779 TYR A O 1
ATOM 6171 N N . PHE A 1 780 ? 3.560 1.072 14.879 1.00 80.88 780 PHE A N 1
ATOM 6172 C CA . PHE A 1 780 ? 3.892 1.464 13.506 1.00 80.88 780 PHE A CA 1
ATOM 6173 C C . PHE A 1 780 ? 4.490 2.872 13.430 1.00 80.88 780 PHE A C 1
ATOM 6175 O O . PHE A 1 780 ? 4.050 3.773 14.147 1.00 80.88 780 PHE A O 1
ATOM 6182 N N . PRO A 1 781 ? 5.444 3.113 12.509 1.00 82.31 781 PRO A N 1
ATOM 6183 C CA . PRO A 1 781 ? 5.979 4.446 12.283 1.00 82.31 781 PRO A CA 1
ATOM 6184 C C . PRO A 1 781 ? 4.937 5.350 11.614 1.00 82.31 781 PRO A C 1
ATOM 6186 O O . PRO A 1 781 ? 4.168 4.928 10.743 1.00 82.31 781 PRO A O 1
ATOM 6189 N N . LYS A 1 782 ? 4.949 6.636 11.980 1.00 80.12 782 LYS A N 1
ATOM 6190 C CA . LYS A 1 782 ? 4.101 7.658 11.357 1.00 80.12 782 LYS A CA 1
ATOM 6191 C C . LYS A 1 782 ? 4.634 8.015 9.966 1.00 80.12 782 LYS A C 1
ATOM 6193 O O . LYS A 1 782 ? 5.603 8.765 9.837 1.00 80.12 782 LYS A O 1
ATOM 6198 N N . PHE A 1 783 ? 3.976 7.526 8.917 1.00 79.81 783 PHE A N 1
ATOM 6199 C CA . PHE A 1 783 ? 4.330 7.858 7.536 1.00 79.81 783 PHE A CA 1
ATOM 6200 C C . PHE A 1 783 ? 3.834 9.261 7.169 1.00 79.81 783 PHE A C 1
ATOM 6202 O O . PHE A 1 783 ? 2.641 9.504 6.981 1.00 79.81 783 PHE A O 1
ATOM 6209 N N . LYS A 1 784 ? 4.764 10.215 7.053 1.00 80.94 784 LYS A N 1
ATOM 6210 C CA . LYS A 1 784 ? 4.449 11.553 6.541 1.00 80.94 784 LYS A CA 1
ATOM 6211 C C . LYS A 1 784 ? 4.132 11.471 5.044 1.00 80.94 784 LYS A C 1
ATOM 6213 O O . LYS A 1 784 ? 4.891 10.870 4.291 1.00 80.94 784 LYS A O 1
ATOM 6218 N N . ASN A 1 785 ? 3.059 12.139 4.622 1.00 84.38 785 ASN A N 1
ATOM 6219 C CA . ASN A 1 785 ? 2.584 12.183 3.236 1.00 84.38 785 ASN A CA 1
ATOM 6220 C C . ASN A 1 785 ? 2.251 10.797 2.640 1.00 84.38 785 ASN A C 1
ATOM 6222 O O . ASN A 1 785 ? 2.518 10.558 1.460 1.00 84.38 785 ASN A O 1
ATOM 6226 N N . TRP A 1 786 ? 1.700 9.876 3.442 1.00 85.69 786 TRP A N 1
ATOM 6227 C CA . TRP A 1 786 ? 1.324 8.516 3.018 1.00 85.69 786 TRP A CA 1
ATOM 6228 C C . TRP A 1 786 ? 0.370 8.494 1.813 1.00 85.69 786 TRP A C 1
ATOM 6230 O O . TRP A 1 786 ? 0.340 7.530 1.047 1.00 85.69 786 TRP A O 1
ATOM 6240 N N . GLU A 1 787 ? -0.377 9.576 1.600 1.00 89.75 787 GLU A N 1
ATOM 6241 C CA . GLU A 1 787 ? -1.316 9.715 0.497 1.00 89.75 787 GLU A CA 1
ATOM 6242 C C . GLU A 1 787 ? -0.636 9.734 -0.882 1.00 89.75 787 GLU A C 1
ATOM 6244 O O . GLU A 1 787 ? -1.244 9.320 -1.866 1.00 89.75 787 GLU A O 1
ATOM 6249 N N . VAL A 1 788 ? 0.626 10.169 -0.969 1.00 92.75 788 VAL A N 1
ATOM 6250 C CA . VAL A 1 788 ? 1.392 10.215 -2.227 1.00 92.75 788 VAL A CA 1
ATOM 6251 C C . VAL A 1 788 ? 1.762 8.813 -2.731 1.00 92.75 788 VAL A C 1
ATOM 6253 O O . VAL A 1 788 ? 1.384 8.494 -3.863 1.00 92.75 788 VAL A O 1
ATOM 6256 N N . PRO A 1 789 ? 2.466 7.954 -1.960 1.00 91.06 789 PRO A N 1
ATOM 6257 C CA . PRO A 1 789 ? 2.779 6.603 -2.412 1.00 91.06 789 PRO A CA 1
ATOM 6258 C C . PRO A 1 789 ? 1.512 5.770 -2.617 1.00 91.06 789 PRO A C 1
ATOM 6260 O O . PRO A 1 789 ? 1.417 5.084 -3.632 1.00 91.06 789 PRO A O 1
ATOM 6263 N N . LEU A 1 790 ? 0.502 5.891 -1.743 1.00 91.06 790 LEU A N 1
ATOM 6264 C CA . LEU A 1 790 ? -0.741 5.138 -1.908 1.00 91.06 790 LEU A CA 1
ATOM 6265 C C . LEU A 1 790 ? -1.469 5.511 -3.207 1.00 91.06 790 LEU A C 1
ATOM 6267 O O . LEU A 1 790 ? -1.878 4.622 -3.960 1.00 91.06 790 LEU A O 1
ATOM 6271 N N . TYR A 1 791 ? -1.589 6.810 -3.506 1.00 94.62 791 TYR A N 1
ATOM 6272 C CA . TYR A 1 791 ? -2.139 7.272 -4.780 1.00 94.62 791 TYR A CA 1
ATOM 6273 C C . TYR A 1 791 ? -1.307 6.761 -5.960 1.00 94.62 791 TYR A C 1
ATOM 6275 O O . TYR A 1 791 ? -1.873 6.258 -6.925 1.00 94.62 791 TYR A O 1
ATOM 6283 N N . SER A 1 792 ? 0.021 6.866 -5.891 1.00 95.19 792 SER A N 1
ATOM 6284 C CA . SER A 1 792 ? 0.912 6.518 -7.007 1.00 95.19 792 SER A CA 1
ATOM 6285 C C . SER A 1 792 ? 0.846 5.031 -7.352 1.00 95.19 792 SER A C 1
ATOM 6287 O O . SER A 1 792 ? 0.720 4.686 -8.524 1.00 95.19 792 SER A O 1
ATOM 6289 N N . ILE A 1 793 ? 0.842 4.161 -6.338 1.00 92.44 793 ILE A N 1
ATOM 6290 C CA . ILE A 1 793 ? 0.706 2.708 -6.507 1.00 92.44 793 ILE A CA 1
ATOM 6291 C C . ILE A 1 793 ? -0.686 2.362 -7.042 1.00 92.44 793 ILE A C 1
ATOM 6293 O O . ILE A 1 793 ? -0.803 1.655 -8.040 1.00 92.44 793 ILE A O 1
ATOM 6297 N N . SER A 1 794 ? -1.746 2.906 -6.433 1.00 94.88 794 SER A N 1
ATOM 6298 C CA . SER A 1 794 ? -3.126 2.580 -6.823 1.00 94.88 794 SER A CA 1
ATOM 6299 C C . SER A 1 794 ? -3.446 3.055 -8.241 1.00 94.88 794 SER A C 1
ATOM 6301 O O . SER A 1 794 ? -4.024 2.323 -9.040 1.00 94.88 794 SER A O 1
ATOM 6303 N N . THR A 1 795 ? -3.049 4.284 -8.575 1.00 95.31 795 THR A N 1
ATOM 6304 C CA . THR A 1 795 ? -3.280 4.872 -9.900 1.00 95.31 795 THR A CA 1
ATOM 6305 C C . THR A 1 795 ? -2.400 4.214 -10.949 1.00 95.31 795 THR A C 1
ATOM 6307 O O . THR A 1 795 ? -2.896 3.900 -12.025 1.00 95.31 795 THR A O 1
ATOM 6310 N N . GLY A 1 796 ? -1.126 3.950 -10.638 1.00 94.94 796 GLY A N 1
ATOM 6311 C CA . GLY A 1 796 ? -0.224 3.249 -11.546 1.00 94.94 796 GLY A CA 1
ATOM 6312 C C . GLY A 1 796 ? -0.721 1.847 -11.880 1.00 94.94 796 GLY A C 1
ATOM 6313 O O . GLY A 1 796 ? -0.731 1.467 -13.047 1.00 94.94 796 GLY A O 1
ATOM 6314 N N . TYR A 1 797 ? -1.251 1.134 -10.883 1.00 94.25 797 TYR A N 1
ATOM 6315 C CA . TYR A 1 797 ? -1.919 -0.148 -11.082 1.00 94.25 797 TYR A CA 1
ATOM 6316 C C . TYR A 1 797 ? -3.135 -0.038 -12.011 1.00 94.25 797 TYR A C 1
ATOM 6318 O O . TYR A 1 797 ? -3.226 -0.756 -13.004 1.00 94.25 797 TYR A O 1
ATOM 6326 N N . ILE A 1 798 ? -4.036 0.911 -11.749 1.00 95.06 798 ILE A N 1
ATOM 6327 C CA . ILE A 1 798 ? -5.229 1.135 -12.578 1.00 95.06 798 ILE A CA 1
ATOM 6328 C C . ILE A 1 798 ? -4.870 1.522 -14.018 1.00 95.06 798 ILE A C 1
ATOM 6330 O O . ILE A 1 798 ? -5.517 1.051 -14.950 1.00 95.06 798 ILE A O 1
ATOM 6334 N N . LEU A 1 799 ? -3.874 2.389 -14.215 1.00 94.06 799 LEU A N 1
ATOM 6335 C CA . LEU A 1 799 ? -3.421 2.802 -15.545 1.00 94.06 799 LEU A CA 1
ATOM 6336 C C . LEU A 1 799 ? -2.753 1.642 -16.291 1.00 94.06 799 LEU A C 1
ATOM 6338 O O . LEU A 1 799 ? -3.002 1.481 -17.484 1.00 94.06 799 LEU A O 1
ATOM 6342 N N . GLY A 1 800 ? -1.991 0.799 -15.589 1.00 92.12 800 GLY A N 1
ATOM 6343 C CA . GLY A 1 800 ? -1.449 -0.438 -16.146 1.00 92.12 800 GLY A CA 1
ATOM 6344 C C . GLY A 1 800 ? -2.549 -1.371 -16.646 1.00 92.12 800 GLY A C 1
ATOM 6345 O O . GLY A 1 800 ? -2.527 -1.775 -17.808 1.00 92.12 800 GLY A O 1
ATOM 6346 N N . VAL A 1 801 ? -3.577 -1.608 -15.826 1.00 92.44 801 VAL A N 1
ATOM 6347 C CA . VAL A 1 801 ? -4.759 -2.387 -16.232 1.00 92.44 801 VAL A CA 1
ATOM 6348 C C . VAL A 1 801 ? -5.527 -1.697 -17.369 1.00 92.44 801 VAL A C 1
ATOM 6350 O O . VAL A 1 801 ? -6.015 -2.369 -18.264 1.00 92.44 801 VAL A O 1
ATOM 6353 N N . ALA A 1 802 ? -5.610 -0.364 -17.416 1.00 92.88 802 ALA A N 1
ATOM 6354 C CA . ALA A 1 802 ? -6.281 0.343 -18.515 1.00 92.88 802 ALA A CA 1
ATOM 6355 C C . ALA A 1 802 ? -5.600 0.132 -19.880 1.00 92.88 802 ALA A C 1
ATOM 6357 O O . ALA A 1 802 ? -6.260 0.170 -20.925 1.00 92.88 802 ALA A O 1
ATOM 6358 N N . ILE A 1 803 ? -4.280 -0.057 -19.875 1.00 91.12 803 ILE A N 1
ATOM 6359 C CA . ILE A 1 803 ? -3.496 -0.336 -21.077 1.00 91.12 803 ILE A CA 1
ATOM 6360 C C . ILE A 1 803 ? -3.600 -1.820 -21.436 1.00 91.12 803 ILE A C 1
ATOM 6362 O O . ILE A 1 803 ? -3.936 -2.124 -22.581 1.00 91.12 803 ILE A O 1
ATOM 6366 N N . LEU A 1 804 ? -3.362 -2.710 -20.468 1.00 89.25 804 LEU A N 1
ATOM 6367 C CA . LEU A 1 804 ? -3.227 -4.151 -20.690 1.00 89.25 804 LEU A CA 1
ATOM 6368 C C . LEU A 1 804 ? -4.563 -4.903 -20.650 1.00 89.25 804 LEU A C 1
ATOM 6370 O O . LEU A 1 804 ? -4.851 -5.637 -21.573 1.00 89.25 804 LEU A O 1
ATOM 6374 N N . GLU A 1 805 ? -5.414 -4.694 -19.647 1.00 90.50 805 GLU A N 1
ATOM 6375 C CA . GLU A 1 805 ? -6.663 -5.455 -19.443 1.00 90.50 805 GLU A CA 1
ATOM 6376 C C . GLU A 1 805 ? -7.878 -4.541 -19.201 1.00 90.50 805 GLU A C 1
ATOM 6378 O O . GLU A 1 805 ? -8.510 -4.571 -18.134 1.00 90.50 805 GLU A O 1
ATOM 6383 N N . PRO A 1 806 ? -8.249 -3.692 -20.176 1.00 92.12 806 PRO A N 1
ATOM 6384 C CA . PRO A 1 806 ? -9.291 -2.685 -19.987 1.00 92.12 806 PRO A CA 1
ATOM 6385 C C . PRO A 1 806 ? -10.667 -3.274 -19.623 1.00 92.12 806 PRO A C 1
ATOM 6387 O O . PRO A 1 806 ? -11.459 -2.596 -18.965 1.00 92.12 806 PRO A O 1
ATOM 6390 N N . GLN A 1 807 ? -10.942 -4.537 -19.975 1.00 91.19 807 GLN A N 1
ATOM 6391 C CA . GLN A 1 807 ? -12.160 -5.278 -19.617 1.00 91.19 807 GLN A CA 1
ATOM 6392 C C . GLN A 1 807 ? -12.378 -5.437 -18.108 1.00 91.19 807 GLN A C 1
ATOM 6394 O O . GLN A 1 807 ? -13.519 -5.574 -17.664 1.00 91.19 807 GLN A O 1
ATOM 6399 N N . LEU A 1 808 ? -11.311 -5.403 -17.307 1.00 91.19 808 LEU A N 1
ATOM 6400 C CA . LEU A 1 808 ? -11.400 -5.604 -15.860 1.00 91.19 808 LEU A CA 1
ATOM 6401 C C . LEU A 1 808 ? -11.812 -4.331 -15.115 1.00 91.19 808 LEU A C 1
ATOM 6403 O O . LEU A 1 808 ? -12.356 -4.397 -14.006 1.00 91.19 808 LEU A O 1
ATOM 6407 N N . LEU A 1 809 ? -11.606 -3.163 -15.728 1.00 92.31 809 LEU A N 1
ATOM 6408 C CA . LEU A 1 809 ? -11.974 -1.884 -15.137 1.00 92.31 809 LEU A CA 1
ATOM 6409 C C . LEU A 1 809 ? -13.490 -1.692 -15.086 1.00 92.31 809 LEU A C 1
ATOM 6411 O O . LEU A 1 809 ? -14.270 -2.216 -15.881 1.00 92.31 809 LEU A O 1
ATOM 6415 N N . ARG A 1 810 ? -13.938 -0.868 -14.136 1.00 89.62 810 ARG A N 1
ATOM 6416 C CA . ARG A 1 810 ? -15.346 -0.476 -14.058 1.00 89.62 810 ARG A CA 1
ATOM 6417 C C . ARG A 1 810 ? -15.727 0.301 -15.331 1.00 89.62 810 ARG A C 1
ATOM 6419 O O . ARG A 1 810 ? -15.068 1.304 -15.614 1.00 89.62 810 ARG A O 1
ATOM 6426 N N . PRO A 1 811 ? -16.820 -0.049 -16.040 1.00 89.06 811 PRO A N 1
ATOM 6427 C CA . PRO A 1 811 ? -17.157 0.564 -17.331 1.00 89.06 811 PRO A CA 1
ATOM 6428 C C . PRO A 1 811 ? -17.244 2.095 -17.294 1.00 89.06 811 PRO A C 1
ATOM 6430 O O . PRO A 1 811 ? -16.738 2.777 -18.180 1.00 89.06 811 PRO A O 1
ATOM 6433 N N . GLY A 1 812 ? -17.824 2.655 -16.226 1.00 88.19 812 GLY A N 1
ATOM 6434 C CA . GLY A 1 812 ? -17.906 4.108 -16.045 1.00 88.19 812 GLY A CA 1
ATOM 6435 C C . GLY A 1 812 ? -16.543 4.786 -15.860 1.00 88.19 812 GLY A C 1
ATOM 6436 O O . GLY A 1 812 ? -16.357 5.909 -16.320 1.00 88.19 812 GLY A O 1
ATOM 6437 N N . TYR A 1 813 ? -15.585 4.102 -15.228 1.00 91.00 813 TYR A N 1
ATOM 6438 C CA . TYR A 1 813 ? -14.230 4.618 -15.041 1.00 91.00 813 TYR A CA 1
ATOM 6439 C C . TYR A 1 813 ? -13.403 4.497 -16.325 1.00 91.00 813 TYR A C 1
ATOM 6441 O O . TYR A 1 813 ? -12.737 5.453 -16.715 1.00 91.00 813 TYR A O 1
ATOM 6449 N N . TYR A 1 814 ? -13.513 3.373 -17.040 1.00 92.00 814 TYR A N 1
ATOM 6450 C CA . TYR A 1 814 ? -12.887 3.223 -18.354 1.00 92.00 814 TYR A CA 1
ATOM 6451 C C . TYR A 1 814 ? -13.390 4.288 -19.340 1.00 92.00 814 TYR A C 1
ATOM 6453 O O . TYR A 1 814 ? -12.593 4.977 -19.969 1.00 92.00 814 TYR A O 1
ATOM 6461 N N . ALA A 1 815 ? -14.707 4.518 -19.398 1.00 91.06 815 ALA A N 1
ATOM 6462 C CA . ALA A 1 815 ? -15.300 5.563 -20.233 1.00 91.06 815 ALA A CA 1
ATOM 6463 C C . ALA A 1 815 ? -14.822 6.980 -19.864 1.00 91.06 815 ALA A C 1
ATOM 6465 O O . ALA A 1 815 ? -14.763 7.858 -20.725 1.00 91.06 815 ALA A O 1
ATOM 6466 N N . PHE A 1 816 ? -14.493 7.222 -18.593 1.00 91.44 816 PHE A N 1
ATOM 6467 C CA . PHE A 1 816 ? -13.875 8.472 -18.159 1.00 91.44 816 PHE A CA 1
ATOM 6468 C C . PHE A 1 816 ? -12.443 8.610 -18.698 1.00 91.44 816 PHE A C 1
ATOM 6470 O O . PHE A 1 816 ? -12.124 9.653 -19.268 1.00 91.44 816 PHE A O 1
ATOM 6477 N N . LEU A 1 817 ? -11.609 7.569 -18.584 1.00 91.31 817 LEU A N 1
ATOM 6478 C CA . LEU A 1 817 ? -10.244 7.567 -19.131 1.00 91.31 817 LEU A CA 1
ATOM 6479 C C . LEU A 1 817 ? -10.233 7.699 -20.662 1.00 91.31 817 LEU A C 1
ATOM 6481 O O . LEU A 1 817 ? -9.441 8.452 -21.228 1.00 91.31 817 LEU A O 1
ATOM 6485 N N . ASP A 1 818 ? -11.144 7.009 -21.340 1.00 90.56 818 ASP A N 1
ATOM 6486 C CA . ASP A 1 818 ? -11.293 7.057 -22.793 1.00 90.56 818 ASP A CA 1
ATOM 6487 C C . ASP A 1 818 ? -11.665 8.470 -23.275 1.00 90.56 818 ASP A C 1
ATOM 6489 O O . ASP A 1 818 ? -11.052 8.998 -24.199 1.00 90.56 818 ASP A O 1
ATOM 6493 N N . LYS A 1 819 ? -12.590 9.153 -22.586 1.00 90.25 819 LYS A N 1
ATOM 6494 C CA . LYS A 1 819 ? -12.918 10.561 -22.876 1.00 90.25 819 LYS A CA 1
ATOM 6495 C C . LYS A 1 819 ? -11.774 11.516 -22.546 1.00 90.25 819 LYS A C 1
ATOM 6497 O O . LYS A 1 819 ? -11.540 12.449 -23.309 1.00 90.25 819 LYS A O 1
ATOM 6502 N N . LEU A 1 820 ? -11.061 11.284 -21.442 1.00 89.75 820 LEU A N 1
ATOM 6503 C CA . LEU A 1 820 ? -9.904 12.091 -21.051 1.00 89.75 820 LEU A CA 1
ATOM 6504 C C . LEU A 1 820 ? -8.811 12.055 -22.120 1.00 89.75 820 LEU A C 1
ATOM 6506 O O . LEU A 1 820 ? -8.223 13.083 -22.431 1.00 89.75 820 LEU A O 1
ATOM 6510 N N . THR A 1 821 ? -8.576 10.885 -22.706 1.00 87.94 821 THR A N 1
ATOM 6511 C CA . THR A 1 821 ? -7.575 10.695 -23.762 1.00 87.94 821 THR A CA 1
ATOM 6512 C C . THR A 1 821 ? -8.105 10.992 -25.162 1.00 87.94 821 THR A C 1
ATOM 6514 O O . THR A 1 821 ? -7.425 10.689 -26.134 1.00 87.94 821 THR A O 1
ATOM 6517 N N . ASN A 1 822 ? -9.307 11.563 -25.302 1.00 87.88 822 ASN A N 1
ATOM 6518 C CA . ASN A 1 822 ? -9.962 11.786 -26.594 1.00 87.88 822 ASN A CA 1
ATOM 6519 C C . ASN A 1 822 ? -9.969 10.521 -27.481 1.00 87.88 822 ASN A C 1
ATOM 6521 O O . ASN A 1 822 ? -9.621 10.561 -28.660 1.00 87.88 822 ASN A O 1
ATOM 6525 N N . THR A 1 823 ? -10.317 9.376 -26.886 1.00 88.62 823 THR A N 1
ATOM 6526 C CA . THR A 1 823 ? -10.357 8.023 -27.476 1.00 88.62 823 THR A CA 1
ATOM 6527 C C . THR A 1 823 ? -9.014 7.420 -27.899 1.00 88.62 823 THR A C 1
ATOM 6529 O O . THR A 1 823 ? -8.973 6.320 -28.451 1.00 88.62 823 THR A O 1
ATOM 6532 N N . LYS A 1 824 ? -7.888 8.077 -27.593 1.00 88.88 824 LYS A N 1
ATOM 6533 C CA . LYS A 1 824 ? -6.546 7.591 -27.957 1.00 88.88 824 LYS A CA 1
ATOM 6534 C C . LYS A 1 824 ? -6.154 6.298 -27.236 1.00 88.88 824 LYS A C 1
ATOM 6536 O O . LYS A 1 824 ? -5.387 5.518 -27.790 1.00 88.88 824 LYS A O 1
ATOM 6541 N N . LEU A 1 825 ? -6.730 6.001 -26.066 1.00 87.38 825 LEU A N 1
ATOM 6542 C CA . LEU A 1 825 ? -6.521 4.712 -25.385 1.00 87.38 825 LEU A CA 1
ATOM 6543 C C . LEU A 1 825 ? -6.926 3.502 -26.232 1.00 87.38 825 LEU A C 1
ATOM 6545 O O . LEU A 1 825 ? -6.351 2.429 -26.060 1.00 87.38 825 LEU A O 1
ATOM 6549 N N . ARG A 1 826 ? -7.882 3.653 -27.154 1.00 88.62 826 ARG A N 1
ATOM 6550 C CA . ARG A 1 826 ? -8.319 2.576 -28.057 1.00 88.62 826 ARG A CA 1
ATOM 6551 C C . ARG A 1 826 ? -7.293 2.256 -29.140 1.00 88.62 826 ARG A C 1
ATOM 6553 O O . ARG A 1 826 ? -7.330 1.171 -29.696 1.00 88.62 826 ARG A O 1
ATOM 6560 N N . LEU A 1 827 ? -6.386 3.190 -29.419 1.00 88.75 827 LEU A N 1
ATOM 6561 C CA . LEU A 1 827 ? -5.404 3.094 -30.499 1.00 88.75 827 LEU A CA 1
ATOM 6562 C C . LEU A 1 827 ? -4.104 2.393 -30.072 1.00 88.75 827 LEU A C 1
ATOM 6564 O O . LEU A 1 827 ? -3.220 2.201 -30.899 1.00 88.75 827 LEU A O 1
ATOM 6568 N N . PHE A 1 828 ? -3.966 2.005 -28.801 1.00 89.31 828 PHE A N 1
ATOM 6569 C CA . PHE A 1 828 ? -2.854 1.160 -28.356 1.00 89.31 828 PHE A CA 1
ATOM 6570 C C . PHE A 1 828 ? -2.910 -0.191 -29.068 1.00 89.31 828 PHE A C 1
ATOM 6572 O O . PHE A 1 828 ? -3.983 -0.794 -29.154 1.00 89.31 828 PHE A O 1
ATOM 6579 N N . ASN A 1 829 ? -1.762 -0.681 -29.534 1.00 88.12 829 ASN A N 1
ATOM 6580 C CA . ASN A 1 829 ? -1.695 -1.895 -30.337 1.00 88.12 829 ASN A CA 1
ATOM 6581 C C . ASN A 1 829 ? -1.777 -3.161 -29.481 1.00 88.12 829 ASN A C 1
ATOM 6583 O O . ASN A 1 829 ? -0.789 -3.837 -29.221 1.00 88.12 829 ASN A O 1
ATOM 6587 N N . ARG A 1 830 ? -2.983 -3.469 -29.004 1.00 87.25 830 ARG A N 1
ATOM 6588 C CA . ARG A 1 830 ? -3.227 -4.585 -28.080 1.00 87.25 830 ARG A CA 1
ATOM 6589 C C . ARG A 1 830 ? -3.137 -5.952 -28.743 1.00 87.25 830 ARG A C 1
ATOM 6591 O O . ARG A 1 830 ? -2.744 -6.911 -28.092 1.00 87.25 830 ARG A O 1
ATOM 6598 N N . GLU A 1 831 ? -3.425 -6.027 -30.038 1.00 82.88 831 GLU A N 1
ATOM 6599 C CA . GLU A 1 831 ? -3.173 -7.229 -30.834 1.00 82.88 831 GLU A CA 1
ATOM 6600 C C . GLU A 1 831 ? -1.682 -7.595 -30.825 1.00 82.88 831 GLU A C 1
ATOM 6602 O O . GLU A 1 831 ? -1.325 -8.764 -30.696 1.00 82.88 831 GLU A O 1
ATOM 6607 N N . TYR A 1 832 ? -0.813 -6.584 -30.845 1.00 80.19 832 TYR A N 1
ATOM 6608 C CA . TYR A 1 832 ? 0.628 -6.756 -30.710 1.00 80.19 832 TYR A CA 1
ATOM 6609 C C . TYR A 1 832 ? 1.038 -7.271 -29.317 1.00 80.19 832 TYR A C 1
ATOM 6611 O O . TYR A 1 832 ? 1.923 -8.121 -29.212 1.00 80.19 832 TYR A O 1
ATOM 6619 N N . PHE A 1 833 ? 0.365 -6.824 -28.247 1.00 83.31 833 PHE A N 1
ATOM 6620 C CA . PHE A 1 833 ? 0.627 -7.292 -26.874 1.00 83.31 833 PHE A CA 1
ATOM 6621 C C . PHE A 1 833 ? 0.287 -8.776 -26.702 1.00 83.31 833 PHE A C 1
ATOM 6623 O O . PHE A 1 833 ? 1.035 -9.509 -26.057 1.00 83.31 833 PHE A O 1
ATOM 6630 N N . ASP A 1 834 ? -0.820 -9.218 -27.302 1.00 77.06 834 ASP A N 1
ATOM 6631 C CA . ASP A 1 834 ? -1.308 -10.588 -27.157 1.00 77.06 834 ASP A CA 1
ATOM 6632 C C . ASP A 1 834 ? -0.602 -11.565 -28.104 1.00 77.06 834 ASP A C 1
ATOM 6634 O O . ASP A 1 834 ? -0.199 -12.639 -27.670 1.00 77.06 834 ASP A O 1
ATOM 6638 N N . ARG A 1 835 ? -0.414 -11.209 -29.385 1.00 73.62 835 ARG A N 1
ATOM 6639 C CA . ARG A 1 835 ? 0.165 -12.127 -30.384 1.00 73.62 835 ARG A CA 1
ATOM 6640 C C . ARG A 1 835 ? 1.687 -12.204 -30.327 1.00 73.62 835 ARG A C 1
ATOM 6642 O O . ARG A 1 835 ? 2.244 -13.285 -30.476 1.00 73.62 835 ARG A O 1
ATOM 6649 N N . ILE A 1 836 ? 2.357 -11.062 -30.160 1.00 66.19 836 ILE A N 1
ATOM 6650 C CA . ILE A 1 836 ? 3.824 -10.975 -30.244 1.00 66.19 836 ILE A CA 1
ATOM 6651 C C . ILE A 1 836 ? 4.442 -10.861 -28.853 1.00 66.19 836 ILE A C 1
ATOM 6653 O O . ILE A 1 836 ? 5.424 -11.538 -28.566 1.00 66.19 836 ILE A O 1
ATOM 6657 N N . GLY A 1 837 ? 3.840 -10.066 -27.966 1.00 60.97 837 GLY A N 1
ATOM 6658 C CA . GLY A 1 837 ? 4.240 -10.009 -26.558 1.00 60.97 837 GLY A CA 1
ATOM 6659 C C . GLY A 1 837 ? 3.863 -11.252 -25.756 1.00 60.97 837 GLY A C 1
ATOM 6660 O O . GLY A 1 837 ? 4.487 -11.517 -24.735 1.00 60.97 837 GLY A O 1
ATOM 6661 N N . ASN A 1 838 ? 2.847 -12.007 -26.192 1.00 66.69 838 ASN A N 1
ATOM 6662 C CA . ASN A 1 838 ? 2.294 -13.170 -25.494 1.00 66.69 838 ASN A CA 1
ATOM 6663 C C . ASN A 1 838 ? 2.126 -12.941 -23.980 1.00 66.69 838 ASN A C 1
ATOM 6665 O O . ASN A 1 838 ? 2.483 -13.787 -23.165 1.00 66.69 838 ASN A O 1
ATOM 6669 N N . PHE A 1 839 ? 1.647 -11.760 -23.573 1.00 69.69 839 PHE A N 1
ATOM 6670 C CA . PHE A 1 839 ? 1.567 -11.417 -22.148 1.00 69.69 839 PHE A CA 1
ATOM 6671 C C . PHE A 1 839 ? 0.519 -12.235 -21.372 1.00 69.69 839 PHE A C 1
ATOM 6673 O O . PHE A 1 839 ? 0.502 -12.181 -20.149 1.00 69.69 839 PHE A O 1
ATOM 6680 N N . GLY A 1 840 ? -0.370 -12.966 -22.056 1.00 66.69 840 GLY A N 1
ATOM 6681 C CA . GLY A 1 840 ? -1.423 -13.764 -21.416 1.00 66.69 840 GLY A CA 1
ATOM 6682 C C . GLY A 1 840 ? -2.591 -12.946 -20.846 1.00 66.69 840 GLY A C 1
ATOM 6683 O O . GLY A 1 840 ? -3.418 -13.485 -20.119 1.00 66.69 840 GLY A O 1
ATOM 6684 N N . PHE A 1 841 ? -2.684 -11.654 -21.179 1.00 75.06 841 PHE A N 1
ATOM 6685 C CA . PHE A 1 841 ? -3.686 -10.725 -20.637 1.00 75.06 841 PHE A CA 1
ATOM 6686 C C . PHE A 1 841 ? -4.978 -10.612 -21.467 1.00 75.06 841 PHE A C 1
ATOM 6688 O O . PHE A 1 841 ? -5.936 -9.980 -21.025 1.00 75.06 841 PHE A O 1
ATOM 6695 N N . ASN A 1 842 ? -5.044 -11.212 -22.664 1.00 82.19 842 ASN A N 1
ATOM 6696 C CA . ASN A 1 842 ? -6.167 -11.029 -23.599 1.00 82.19 842 ASN A CA 1
ATOM 6697 C C . ASN A 1 842 ? -6.528 -9.542 -23.772 1.00 82.19 842 ASN A C 1
ATOM 6699 O O . ASN A 1 842 ? -7.689 -9.128 -23.689 1.00 82.19 842 ASN A O 1
ATOM 6703 N N . SER A 1 843 ? -5.505 -8.722 -23.975 1.00 85.06 843 SER A N 1
ATOM 6704 C CA . SER A 1 843 ? -5.579 -7.269 -24.050 1.00 85.06 843 SER A CA 1
ATOM 6705 C C . SER A 1 843 ? -6.547 -6.789 -25.132 1.00 85.06 843 SER A C 1
ATOM 6707 O O . SER A 1 843 ? -7.236 -5.778 -24.976 1.00 85.06 843 SER A O 1
ATOM 6709 N N . ASN A 1 844 ? -6.646 -7.522 -26.238 1.00 84.88 844 ASN A N 1
ATOM 6710 C CA . ASN A 1 844 ? -7.497 -7.185 -27.370 1.00 84.88 844 ASN A CA 1
ATOM 6711 C C . ASN A 1 844 ? -8.979 -7.563 -27.171 1.00 84.88 844 ASN A C 1
ATOM 6713 O O . ASN A 1 844 ? -9.785 -7.340 -28.070 1.00 84.88 844 ASN A O 1
ATOM 6717 N N . TYR A 1 845 ? -9.384 -8.103 -26.014 1.00 86.25 845 TYR A N 1
ATOM 6718 C CA . TYR A 1 845 ? -10.745 -8.611 -25.783 1.00 86.25 845 TYR A CA 1
ATOM 6719 C C . TYR A 1 845 ? -11.857 -7.586 -26.078 1.00 86.25 845 TYR A C 1
ATOM 6721 O O . TYR A 1 845 ? -12.835 -7.913 -26.746 1.00 86.25 845 TYR A O 1
ATOM 6729 N N . LEU A 1 846 ? -11.703 -6.325 -25.651 1.00 84.44 846 LEU A N 1
ATOM 6730 C CA . LEU A 1 846 ? -12.679 -5.259 -25.947 1.00 84.44 846 LEU A CA 1
ATOM 6731 C C . LEU A 1 846 ? -12.576 -4.689 -27.375 1.00 84.44 846 LEU A C 1
ATOM 6733 O O . LEU A 1 846 ? -13.453 -3.930 -27.787 1.00 84.44 846 LEU A O 1
ATOM 6737 N N . TYR A 1 847 ? -11.510 -5.016 -28.112 1.00 83.50 847 TYR A N 1
ATOM 6738 C CA . TYR A 1 847 ? -11.107 -4.356 -29.359 1.00 83.50 847 TYR A CA 1
ATOM 6739 C C . TYR A 1 847 ? -10.964 -5.305 -30.551 1.00 83.50 847 TYR A C 1
ATOM 6741 O O . TYR A 1 847 ? -10.450 -4.887 -31.585 1.00 83.50 847 TYR A O 1
ATOM 6749 N N . GLN A 1 848 ? -11.490 -6.530 -30.461 1.00 76.25 848 GLN A N 1
ATOM 6750 C CA . GLN A 1 848 ? -11.371 -7.567 -31.497 1.00 76.25 848 GLN A CA 1
ATOM 6751 C C . GLN A 1 848 ? -11.781 -7.102 -32.910 1.00 76.25 848 GLN A C 1
ATOM 6753 O O . GLN A 1 848 ? -11.227 -7.573 -33.897 1.00 76.25 848 GLN A O 1
ATOM 6758 N N . ASN A 1 849 ? -12.707 -6.141 -33.015 1.00 72.62 849 ASN A N 1
ATOM 6759 C CA . ASN A 1 849 ? -13.205 -5.612 -34.293 1.00 72.62 849 ASN A CA 1
ATOM 6760 C C . ASN A 1 849 ? -12.482 -4.339 -34.779 1.00 72.62 849 ASN A C 1
ATOM 6762 O O . ASN A 1 849 ? -12.833 -3.783 -35.819 1.00 72.62 849 ASN A O 1
ATOM 6766 N N . THR A 1 850 ? -11.499 -3.841 -34.030 1.00 73.38 850 THR A N 1
ATOM 6767 C CA . THR A 1 850 ? -10.775 -2.594 -34.320 1.00 73.38 850 THR A CA 1
ATOM 6768 C C . THR A 1 850 ? -9.404 -2.923 -34.889 1.00 73.38 850 THR A C 1
ATOM 6770 O O . THR A 1 850 ? -8.500 -3.297 -34.150 1.00 73.38 850 THR A O 1
ATOM 6773 N N . LYS A 1 851 ? -9.233 -2.761 -36.206 1.00 75.88 851 LYS A N 1
ATOM 6774 C CA . LYS A 1 851 ? -7.923 -2.899 -36.854 1.00 75.88 851 LYS A CA 1
ATOM 6775 C C . LYS A 1 851 ? -7.155 -1.586 -36.785 1.00 75.88 851 LYS A C 1
ATOM 6777 O O . LYS A 1 851 ? -7.650 -0.550 -37.230 1.00 75.88 851 LYS A O 1
ATOM 6782 N N . ILE A 1 852 ? -5.944 -1.638 -36.243 1.00 82.88 852 ILE A N 1
ATOM 6783 C CA . ILE A 1 852 ? -5.027 -0.498 -36.227 1.00 82.88 852 ILE A CA 1
ATOM 6784 C C . ILE A 1 852 ? -4.269 -0.483 -37.551 1.00 82.88 852 ILE A C 1
ATOM 6786 O O . ILE A 1 852 ? -3.600 -1.450 -37.904 1.00 82.88 852 ILE A O 1
ATOM 6790 N N . VAL A 1 853 ? -4.382 0.622 -38.284 1.00 79.81 853 VAL A N 1
ATOM 6791 C CA . VAL A 1 853 ? -3.646 0.834 -39.533 1.00 79.81 853 VAL A CA 1
ATOM 6792 C C . VAL A 1 853 ? -2.375 1.609 -39.207 1.00 79.81 853 VAL A C 1
ATOM 6794 O O . VAL A 1 853 ? -2.447 2.746 -38.744 1.00 79.81 853 VAL A O 1
ATOM 6797 N N . LEU A 1 854 ? -1.222 0.979 -39.425 1.00 83.75 854 LEU A N 1
ATOM 6798 C CA . LEU A 1 854 ? 0.097 1.585 -39.241 1.00 83.75 854 LEU A CA 1
ATOM 6799 C C . LEU A 1 854 ? 0.667 2.014 -40.597 1.00 83.75 854 LEU A C 1
ATOM 6801 O O . LEU A 1 854 ? 0.505 1.309 -41.593 1.00 83.75 854 LEU A O 1
ATOM 6805 N N . ASP A 1 855 ? 1.346 3.158 -40.636 1.00 83.19 855 ASP A N 1
ATOM 6806 C CA . ASP A 1 855 ? 2.041 3.625 -41.837 1.00 83.19 855 ASP A CA 1
ATOM 6807 C C . ASP A 1 855 ? 3.332 2.809 -42.035 1.00 83.19 855 ASP A C 1
ATOM 6809 O O . ASP A 1 855 ? 4.241 2.922 -41.204 1.00 83.19 855 ASP A O 1
ATOM 6813 N N . PRO A 1 856 ? 3.455 2.028 -43.130 1.00 80.38 856 PRO A N 1
ATOM 6814 C CA . PRO A 1 856 ? 4.585 1.131 -43.369 1.00 80.38 856 PRO A CA 1
ATOM 6815 C C . PRO A 1 856 ? 5.943 1.836 -43.396 1.00 80.38 856 PRO A C 1
ATOM 6817 O O . PRO A 1 856 ? 6.962 1.188 -43.173 1.00 80.38 856 PRO A O 1
ATOM 6820 N N . LYS A 1 857 ? 5.983 3.158 -43.607 1.00 80.94 857 LYS A N 1
ATOM 6821 C CA . LYS A 1 857 ? 7.216 3.952 -43.569 1.00 80.94 857 LYS A CA 1
ATOM 6822 C C . LYS A 1 857 ? 7.888 3.980 -42.190 1.00 80.94 857 LYS A C 1
ATOM 6824 O O . LYS A 1 857 ? 9.097 4.183 -42.112 1.00 80.94 857 LYS A O 1
ATOM 6829 N N . TYR A 1 858 ? 7.120 3.815 -41.115 1.00 80.56 858 TYR A N 1
ATOM 6830 C CA . TYR A 1 858 ? 7.586 3.973 -39.730 1.00 80.56 858 TYR A CA 1
ATOM 6831 C C . TYR A 1 858 ? 7.575 2.660 -38.930 1.00 80.56 858 TYR A C 1
ATOM 6833 O O . TYR A 1 858 ? 7.821 2.666 -37.721 1.00 80.56 858 TYR A O 1
ATOM 6841 N N . ILE A 1 859 ? 7.286 1.541 -39.598 1.00 79.44 859 ILE A N 1
ATOM 6842 C CA . ILE A 1 859 ? 7.234 0.201 -39.011 1.00 79.44 859 ILE A CA 1
ATOM 6843 C C . ILE A 1 859 ? 8.641 -0.416 -39.071 1.00 79.44 859 ILE A C 1
ATOM 6845 O O . ILE A 1 859 ? 9.329 -0.360 -40.087 1.00 79.44 859 ILE A O 1
ATOM 6849 N N . THR A 1 860 ? 9.081 -0.989 -37.956 1.00 70.06 860 THR A N 1
ATOM 6850 C CA . THR A 1 860 ? 10.342 -1.719 -37.791 1.00 70.06 860 THR A CA 1
ATOM 6851 C C . THR A 1 860 ? 10.187 -3.230 -37.964 1.00 70.06 860 THR A C 1
ATOM 6853 O O . THR A 1 860 ? 11.174 -3.921 -38.211 1.00 70.06 860 THR A O 1
ATOM 6856 N N . ILE A 1 861 ? 8.965 -3.756 -37.860 1.00 64.75 861 ILE A N 1
ATOM 6857 C CA . ILE A 1 861 ? 8.671 -5.192 -37.906 1.00 64.75 861 ILE A CA 1
ATOM 6858 C C . ILE A 1 861 ? 7.967 -5.556 -39.208 1.00 64.75 861 ILE A C 1
ATOM 6860 O O . ILE A 1 861 ? 7.141 -4.811 -39.719 1.00 64.75 861 ILE A O 1
ATOM 6864 N N . ASN A 1 862 ? 8.288 -6.726 -39.765 1.00 58.44 862 ASN A N 1
ATOM 6865 C CA . ASN A 1 862 ? 7.685 -7.170 -41.018 1.00 58.44 862 ASN A CA 1
ATOM 6866 C C . ASN A 1 862 ? 6.138 -7.179 -40.910 1.00 58.44 862 ASN A C 1
ATOM 6868 O O . ASN A 1 862 ? 5.618 -7.906 -40.058 1.00 58.44 862 ASN A O 1
ATOM 6872 N N . PRO A 1 863 ? 5.406 -6.445 -41.779 1.00 57.03 863 PRO A N 1
ATOM 6873 C CA . PRO A 1 863 ? 3.941 -6.407 -41.818 1.00 57.03 863 PRO A CA 1
ATOM 6874 C C . PRO A 1 863 ? 3.278 -7.793 -41.849 1.00 57.03 863 PRO A C 1
ATOM 6876 O O . PRO A 1 863 ? 2.191 -7.970 -41.309 1.00 57.03 863 PRO A O 1
ATOM 6879 N N . LEU A 1 864 ? 3.950 -8.801 -42.418 1.00 52.84 864 LEU A N 1
ATOM 6880 C CA . LEU A 1 864 ? 3.472 -10.188 -42.472 1.00 52.84 864 LEU A CA 1
ATOM 6881 C C . LEU A 1 864 ? 3.401 -10.872 -41.098 1.00 52.84 864 LEU A C 1
ATOM 6883 O O . LEU A 1 864 ? 2.660 -11.834 -40.950 1.00 52.84 864 LEU A O 1
ATOM 6887 N N . LYS A 1 865 ? 4.125 -10.379 -40.082 1.00 51.94 865 LYS A N 1
ATOM 6888 C CA . LYS A 1 865 ? 4.000 -10.859 -38.693 1.00 51.94 865 LYS A CA 1
ATOM 6889 C C . LYS A 1 865 ? 2.765 -10.302 -37.971 1.00 51.94 865 LYS A C 1
ATOM 6891 O O . LYS A 1 865 ? 2.473 -10.750 -36.867 1.00 51.94 865 LYS A O 1
ATOM 6896 N N . TYR A 1 866 ? 2.060 -9.338 -38.570 1.00 51.88 866 TYR A N 1
ATOM 6897 C CA . TYR A 1 866 ? 0.812 -8.780 -38.039 1.00 51.88 866 TYR A CA 1
ATOM 6898 C C . TYR A 1 866 ? -0.449 -9.478 -38.591 1.00 51.88 866 TYR A C 1
ATOM 6900 O O . TYR A 1 866 ? -1.529 -9.240 -38.055 1.00 51.88 866 TYR A O 1
ATOM 6908 N N . GLY A 1 867 ? -0.325 -10.296 -39.650 1.00 40.19 867 GLY A N 1
ATOM 6909 C CA . GLY A 1 867 ? -1.432 -10.994 -40.329 1.00 40.19 867 GLY A CA 1
ATOM 6910 C C . GLY A 1 867 ? -1.942 -12.204 -39.565 1.00 40.19 867 GLY A C 1
ATOM 6911 O O . GLY A 1 867 ? -1.116 -13.102 -39.306 1.00 40.19 867 GLY A O 1
#